Protein AF-A0A1D2JDB6-F1 (afdb_monomer_lite)

Organism: Paracoccidioides brasiliensis (NCBI:txid121759)

pLDDT: mean 81.5, std 22.78, range [22.08, 98.88]

InterPro domains:
  IPR008757 Peptidase M6-like, domain [TIGR03296] (96-417)
  IPR010233 Ubiquinone biosynthesis O-methyltransferase [MF_00472] (704-1056)
  IPR029063 S-adenosyl-L-methionine-dependent methyltransferase superfamily [G3DSA:3.40.50.150] (704-1013)
  IPR029063 S-adenosyl-L-methionine-dependent methyltransferase superfamily [SSF53335] (699-1004)

Secondary structure (DSSP, 8-state):
-----------------------------PPP--------SS---SS---TT--SS------GGG--GGG--PPTT--TT-TT---SSEEEEEEEEEEE-SS---GGGSPTT-STT-PSPTTSPTT--GGGHHHHHHHHHHS--GGGTT--HHHHHHHHTTTSEEEEEEEEEEEEPSS-HHHHH--SSSSTT-SPTTS-----HHHHHHHHHHHHH-HHHHTT-S-EEEEESS-BHHHHTTTTTTTT-SSGGG--GGGS----SS----SEE--SS-S-EEHHHHTSBPPEEETTEEEEETT--HHHHHHHHHHHTT-------TT-SS----SSGGG-TTTGGGG-STT-GGGTT-SS--STTSSPPPPPHHHHHHTT-S-GGGEEEEEHHHHHHH--EEEEEE-TTSPPPTT-B-EEEEE-SS--PPP--TTT-TT---S---EEEEEEE-S-GGGGGSS--EEEEEEE-SS-SSS-EEE--S--S----EEEE-TTSPEEEPPTTSGGGGTT--B-SSSSSSS-SEEEETTTTEEEEEEEEEE-TT--EEEEEEEEESS----PBP--EEEEEEEE-SSTT--GGG-EEEEEEEE---B--GGGSSS-SSS--TTTSSEEEEEEEEEEESTTEEEE-S-SEEEEETT-EEEEEEEEEE-TT--SEEEEEEEEEESS-TT-EEEEEEEEE------S--HHHHHHHHHTGGGTT-TTSTTHHHHHHHHHHHHHHHHHHHHH--TT--------------------------PEEEEEET-TTSHHHHHHHTTSPPPPPP---------SSSTTSSTTS-GGG-EEEEEEEES-HHHHHHHHHHHHHSHHHHHHHHTTSEEEEE--HHHHHHHTSPPPP-----------------------PPPPPP---------EEEEEEES-GGGS-TTTS-HHHHHHHHHHTEEEEEEEEEEEE--SHHHIIIIIIITTSSTTT-SS-TTS--GGG---HHHHHHHHHHHHHHHHT--SSSSTTT-EEEEEEEEEETTTEEEEETT-TTSSEEEEEEEPPPPP-

Sequence (1060 aa):
MDASALRQGALGPLLVSVLSLSRLSQPARALPIEDETNGIGDRPSNSNIDPFAILDPQNWVNPDNMTWADWKVPPGTNWSDPNKKGSVRNFNIALVTVDYPDMPFVITQAPGSTVFGNPQPNAPAGIKREEVPSFYRDFLNKPIDLNHGHTLHEYWMTDSMGHFGVDLTPFGPYKMTSKSYQYGLGSDMNQGACPPGEECDINLRTDALGAWRVDIGDQAADSFELIFILSAGQDESSSWQEFGEMRFQTPADIPSEFGPPRTGNESLSNSAKTRYVEWTSWASAACIWPNAGGGSSTQSESSGMGTYAHELSHLLNIPDNYNNPYGVPARRAFTGPWSMLSRGSFNGPGGPHTRWQIPPTQGGSLGSLHTIRDKNQLKLLDAKTLVQLSREGLANSGIVVARLTARSVAPTNGELIGIRIAMDADRSPACDTKTDPFCDGGGYTGYDIEVIDRMGPDSFTPDSGVMISKVKTESRGTFQWTIDANPQDLKLVDFYRPDGTPSMITVGDYRQLADALFHAGTRSGSEFEYVDEANSLHFYIIDIHRENKGVLSYTTAVRSLDTKDKHKRGVEVKRGQMKSSFPNTPTRMGVICSFRVHNTGSYSAAGGGNHHPQDVSAYLKSDVYRLSASVKGKGWRVELPNALTTAENGKWMTVDVAVAADRGAALTAVIELKATSESNPSVTASERCSVSKVWYHSSVSTDELTHFSSLASGWWDPLGPSRILHLMNPLRHDFIASCIAESNPLSSHNYETSDVLTNSSGAN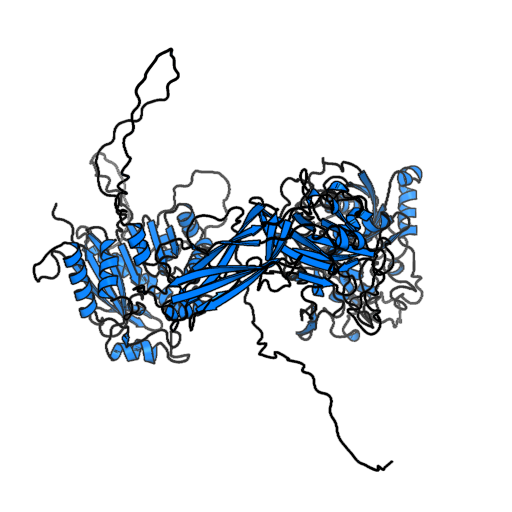GTASTNTNRGLRYLDIGCGGGIFAESIARTIPPLPRTITSDLNTATSANSNLNQNLSPATHASSILAIDPSPVMIKIATSHARADPLVHSHLQSGRFKYENTTLEALLASHSPSPASTSASAASSSSTSTSTSSPSLQQPSQPPSTSTSSPHQQFDIITLFEVLEHVNPHTSSPCSFIKQCLQLLQPGGWLIGSTIARTLPSYIVNQVIAEAPWPIGVVPRGTHDWDKFVNEDELKRWAGKGLREIDGSSDGGDGTGMRWKCVGAMYFPGLGWKLIPGTERLGNYFWAVQRGKAPE

Structure (mmCIF, N/CA/C/O backbone):
data_AF-A0A1D2JDB6-F1
#
_entry.id   AF-A0A1D2JDB6-F1
#
loop_
_atom_site.group_PDB
_atom_site.id
_atom_site.type_symbol
_atom_site.label_atom_id
_atom_site.label_alt_id
_atom_site.label_comp_id
_atom_site.label_asym_id
_atom_site.label_entity_id
_atom_site.label_seq_id
_atom_site.pdbx_PDB_ins_code
_atom_site.Cartn_x
_atom_site.Cartn_y
_atom_site.Cartn_z
_atom_site.occupancy
_atom_site.B_iso_or_equiv
_atom_site.auth_seq_id
_atom_site.auth_comp_id
_atom_site.auth_asym_id
_atom_site.auth_atom_id
_atom_site.pdbx_PDB_model_num
ATOM 1 N N . MET A 1 1 ? 49.403 22.374 23.722 1.00 31.73 1 MET A N 1
ATOM 2 C CA . MET A 1 1 ? 50.141 23.163 24.728 1.00 31.73 1 MET A CA 1
ATOM 3 C C . MET A 1 1 ? 49.155 23.578 25.797 1.00 31.73 1 MET A C 1
ATOM 5 O O . MET A 1 1 ? 48.002 23.828 25.477 1.00 31.73 1 MET A O 1
ATOM 9 N N . ASP A 1 2 ? 49.625 23.489 27.030 1.00 23.38 2 ASP A N 1
ATOM 10 C CA . ASP A 1 2 ? 48.908 23.302 28.288 1.00 23.38 2 ASP A CA 1
ATOM 11 C C . ASP A 1 2 ? 48.051 24.463 28.821 1.00 23.38 2 ASP A C 1
ATOM 13 O O . ASP A 1 2 ? 48.245 25.618 28.453 1.00 23.38 2 ASP A O 1
ATOM 17 N N . ALA A 1 3 ? 47.250 24.075 29.828 1.00 22.95 3 ALA A N 1
ATOM 18 C CA . ALA A 1 3 ? 46.805 24.822 31.017 1.00 22.95 3 ALA A CA 1
ATOM 19 C C . ALA A 1 3 ? 45.642 25.830 30.857 1.00 22.95 3 ALA A C 1
ATOM 21 O O . ALA A 1 3 ? 45.768 26.849 30.194 1.00 22.95 3 ALA A O 1
ATOM 22 N N . SER A 1 4 ? 44.423 25.586 31.368 1.00 25.48 4 SER A N 1
ATOM 23 C CA . SER A 1 4 ? 43.952 25.324 32.752 1.00 25.48 4 SER A CA 1
ATOM 24 C C . SER A 1 4 ? 43.878 26.565 33.653 1.00 25.48 4 SER A C 1
ATOM 26 O O . SER A 1 4 ? 44.921 27.144 33.939 1.00 25.48 4 SER A O 1
ATOM 28 N N . ALA A 1 5 ? 42.677 26.873 34.175 1.00 28.45 5 ALA A N 1
ATOM 29 C CA . ALA A 1 5 ? 42.383 27.328 35.555 1.00 28.45 5 ALA A CA 1
ATOM 30 C C . ALA A 1 5 ? 40.934 27.884 35.643 1.00 28.45 5 ALA A C 1
ATOM 32 O O . ALA A 1 5 ? 40.617 28.834 34.943 1.00 28.45 5 ALA A O 1
ATOM 33 N N . LEU A 1 6 ? 39.996 27.210 36.341 1.00 25.94 6 LEU A N 1
ATOM 34 C CA . LEU A 1 6 ? 39.562 27.451 37.750 1.00 25.94 6 LEU A CA 1
ATOM 35 C C . LEU A 1 6 ? 38.500 28.582 37.862 1.00 25.94 6 LEU A C 1
ATOM 37 O O . LEU A 1 6 ? 38.700 29.632 37.282 1.00 25.94 6 LEU A O 1
ATOM 41 N N . ARG A 1 7 ? 37.394 28.535 38.630 1.00 26.28 7 ARG A N 1
ATOM 42 C CA . ARG A 1 7 ? 36.725 27.564 39.530 1.00 26.28 7 ARG A CA 1
ATOM 43 C C . ARG A 1 7 ? 35.431 28.235 40.087 1.00 26.28 7 ARG A C 1
ATOM 45 O O . ARG A 1 7 ? 35.396 29.456 40.132 1.00 26.28 7 ARG A O 1
ATOM 52 N N . GLN A 1 8 ? 34.513 27.426 40.655 1.00 25.17 8 GLN A N 1
ATOM 53 C CA . GLN A 1 8 ? 33.418 27.745 41.629 1.00 25.17 8 GLN A CA 1
ATOM 54 C C . GLN A 1 8 ? 32.159 28.441 41.048 1.00 25.17 8 GLN A C 1
ATOM 56 O O . GLN A 1 8 ? 32.283 29.454 40.386 1.00 25.17 8 GLN A O 1
ATOM 61 N N . GLY A 1 9 ? 30.915 27.934 41.152 1.00 22.69 9 GLY A N 1
ATOM 62 C CA . GLY A 1 9 ? 30.148 27.375 42.293 1.00 22.69 9 GLY A CA 1
ATOM 63 C C . GLY A 1 9 ? 29.258 28.502 42.875 1.00 22.69 9 GLY A C 1
ATOM 64 O O . GLY A 1 9 ? 29.813 29.541 43.188 1.00 22.69 9 GLY A O 1
ATOM 65 N N . ALA A 1 10 ? 27.928 28.450 43.060 1.00 24.22 10 ALA A N 1
ATOM 66 C CA . ALA A 1 10 ? 26.972 27.355 43.239 1.00 24.22 10 ALA A CA 1
ATOM 67 C C . ALA A 1 10 ? 25.487 27.868 43.230 1.00 24.22 10 ALA A C 1
ATOM 69 O O . ALA A 1 10 ? 25.279 29.058 43.443 1.00 24.22 10 ALA A O 1
ATOM 70 N N . LEU A 1 11 ? 24.514 26.930 43.103 1.00 24.48 11 LEU A N 1
ATOM 71 C CA . LEU A 1 11 ? 23.102 26.899 43.614 1.00 24.48 11 LEU A CA 1
ATOM 72 C C . LEU A 1 11 ? 22.092 27.936 43.038 1.00 24.48 11 LEU A C 1
ATOM 74 O O . LEU A 1 11 ? 22.288 29.124 43.224 1.00 24.48 11 LEU A O 1
ATOM 78 N N . GLY A 1 12 ? 20.995 27.627 42.314 1.00 22.94 12 GLY A N 1
ATOM 79 C CA . GLY A 1 12 ? 19.898 26.635 42.476 1.00 22.94 12 GLY A CA 1
ATOM 80 C C . GLY A 1 12 ? 18.643 27.318 43.100 1.00 22.94 12 GLY A C 1
ATOM 81 O O . GLY A 1 12 ? 18.870 28.219 43.903 1.00 22.94 12 GLY A O 1
ATOM 82 N N . PRO A 1 13 ? 17.353 26.945 42.854 1.00 34.44 13 PRO A N 1
ATOM 83 C CA . PRO A 1 13 ? 16.775 25.901 41.985 1.00 34.44 13 PRO A CA 1
ATOM 84 C C . PRO A 1 13 ? 15.565 26.354 41.105 1.00 34.44 13 PRO A C 1
ATOM 86 O O . PRO A 1 13 ? 14.923 27.369 41.365 1.00 34.44 13 PRO A O 1
ATOM 89 N N . LEU A 1 14 ? 15.174 25.536 40.116 1.00 24.62 14 LEU A N 1
ATOM 90 C CA . LEU A 1 14 ? 13.846 25.582 39.479 1.00 24.62 14 LEU A CA 1
ATOM 91 C C . LEU A 1 14 ? 13.331 24.142 39.302 1.00 24.62 14 LEU A C 1
ATOM 93 O O . LEU A 1 14 ? 13.906 23.345 38.566 1.00 24.62 14 LEU A O 1
ATOM 97 N N . LEU A 1 15 ? 12.287 23.809 40.063 1.00 22.08 15 LEU A N 1
ATOM 98 C CA . LEU A 1 15 ? 11.464 22.601 39.953 1.00 22.08 15 LEU A CA 1
ATOM 99 C C . LEU A 1 15 ? 10.284 22.915 39.020 1.00 22.08 15 LEU A C 1
ATOM 101 O O . LEU A 1 15 ? 9.651 23.939 39.241 1.00 22.08 15 LEU A O 1
ATOM 105 N N . VAL A 1 16 ? 9.970 22.039 38.055 1.00 24.00 16 VAL A N 1
ATOM 106 C CA . VAL A 1 16 ? 8.699 21.278 37.944 1.00 24.00 16 VAL A CA 1
ATOM 107 C C . VAL A 1 16 ? 8.843 20.217 36.829 1.00 24.00 16 VAL A C 1
ATOM 109 O O . VAL A 1 16 ? 8.856 20.516 35.643 1.00 24.00 16 VAL A O 1
ATOM 112 N N . SER A 1 17 ? 8.993 18.973 37.292 1.00 22.50 17 SER A N 1
ATOM 113 C CA . SER A 1 17 ? 8.482 17.674 36.820 1.00 22.50 17 SER A CA 1
ATOM 114 C C . SER A 1 17 ? 8.261 17.373 35.326 1.00 22.50 17 SER A C 1
ATOM 116 O O . SER A 1 17 ? 7.196 17.631 34.773 1.00 22.50 17 SER A O 1
ATOM 118 N N . VAL A 1 18 ? 9.198 16.597 34.768 1.00 23.30 18 VAL A N 1
ATOM 119 C CA . VAL A 1 18 ? 8.978 15.599 33.706 1.00 23.30 18 VAL A CA 1
ATOM 120 C C . VAL A 1 18 ? 8.723 14.246 34.385 1.00 23.30 18 VAL A C 1
ATOM 122 O O . VAL A 1 18 ? 9.542 13.800 35.187 1.00 23.30 18 VAL A O 1
ATOM 125 N N . LEU A 1 19 ? 7.602 13.586 34.083 1.00 22.31 19 LEU A N 1
ATOM 126 C CA . LEU A 1 19 ? 7.371 12.178 34.427 1.00 22.31 19 LEU A CA 1
ATOM 127 C C . LEU A 1 19 ? 7.517 11.340 33.155 1.00 22.31 19 LEU A C 1
ATOM 129 O O . LEU A 1 19 ? 6.566 11.141 32.406 1.00 22.31 19 LEU A O 1
ATOM 133 N N . SER A 1 20 ? 8.740 10.865 32.929 1.00 24.39 20 SER A N 1
ATOM 134 C CA . SER A 1 20 ? 9.069 9.842 31.942 1.00 24.39 20 SER A CA 1
ATOM 135 C C . SER A 1 20 ? 8.594 8.473 32.437 1.00 24.39 20 SER A C 1
ATOM 137 O O . SER A 1 20 ? 8.999 8.021 33.509 1.00 24.39 20 SER A O 1
ATOM 139 N N . LEU A 1 21 ? 7.777 7.785 31.640 1.00 23.83 21 LEU A N 1
ATOM 140 C CA . LEU A 1 21 ? 7.497 6.357 31.786 1.00 23.83 21 LEU A CA 1
ATOM 141 C C . LEU A 1 21 ? 8.392 5.585 30.815 1.00 23.83 21 LEU A C 1
ATOM 143 O O . LEU A 1 21 ? 8.031 5.302 29.681 1.00 23.83 21 LEU A O 1
ATOM 147 N N . SER A 1 22 ? 9.586 5.243 31.286 1.00 23.20 22 SER A N 1
ATOM 148 C CA . SER A 1 22 ? 10.433 4.208 30.704 1.00 23.20 22 SER A CA 1
ATOM 149 C C . SER A 1 22 ? 10.147 2.879 31.404 1.00 23.20 22 SER A C 1
ATOM 151 O O . SER A 1 22 ? 10.564 2.667 32.542 1.00 23.20 22 SER A O 1
ATOM 153 N N . ARG A 1 23 ? 9.459 1.952 30.722 1.00 23.80 23 ARG A N 1
ATOM 154 C CA . ARG A 1 23 ? 9.548 0.510 31.010 1.00 23.80 23 ARG A CA 1
ATOM 155 C C . ARG A 1 23 ? 9.447 -0.325 29.729 1.00 23.80 23 ARG A C 1
ATOM 157 O O . ARG A 1 23 ? 8.368 -0.520 29.196 1.00 23.80 23 ARG A O 1
ATOM 164 N N . LEU A 1 24 ? 10.615 -0.855 29.357 1.00 24.92 24 LEU A N 1
ATOM 165 C CA . LEU A 1 24 ? 10.879 -2.146 28.707 1.00 24.92 24 LEU A CA 1
ATOM 166 C C . LEU A 1 24 ? 10.241 -2.395 27.333 1.00 24.92 24 LEU A C 1
ATOM 168 O O . LEU A 1 24 ? 9.249 -3.101 27.196 1.00 24.92 24 LEU A O 1
ATOM 172 N N . SER A 1 25 ? 10.951 -1.926 26.310 1.00 25.12 25 SER A N 1
ATOM 173 C CA . SER A 1 25 ? 11.031 -2.571 25.005 1.00 25.12 25 SER A CA 1
ATOM 174 C C . SER A 1 25 ? 11.838 -3.876 25.110 1.00 25.12 25 SER A C 1
ATOM 176 O O . SER A 1 25 ? 13.001 -3.887 25.515 1.00 25.12 25 SER A O 1
ATOM 178 N N . GLN A 1 26 ? 11.223 -4.991 24.727 1.00 22.86 26 GLN A N 1
ATOM 179 C CA . GLN A 1 26 ? 11.921 -6.173 24.219 1.00 22.86 26 GLN A CA 1
ATOM 180 C C . GLN A 1 26 ? 11.380 -6.455 22.812 1.00 22.86 26 GLN A C 1
ATOM 182 O O . GLN A 1 26 ? 10.194 -6.226 22.574 1.00 22.86 26 GLN A O 1
ATOM 187 N N . PRO A 1 27 ? 12.220 -6.913 21.868 1.00 23.17 27 PRO A N 1
ATOM 188 C CA . PRO A 1 27 ? 11.801 -7.124 20.493 1.00 23.17 27 PRO A CA 1
ATOM 189 C C . PRO A 1 27 ? 10.917 -8.371 20.439 1.00 23.17 27 PRO A C 1
ATOM 191 O O . PRO A 1 27 ? 11.395 -9.492 20.614 1.00 23.17 27 PRO A O 1
ATOM 194 N N . ALA A 1 28 ? 9.620 -8.188 20.207 1.00 22.98 28 ALA A N 1
ATOM 195 C CA . ALA A 1 28 ? 8.758 -9.286 19.809 1.00 22.98 28 ALA A CA 1
ATOM 196 C C . ALA A 1 28 ? 9.126 -9.660 18.366 1.00 22.98 28 ALA A C 1
ATOM 198 O O . ALA A 1 28 ? 8.784 -8.956 17.422 1.00 22.98 28 ALA A O 1
ATOM 199 N N . ARG A 1 29 ? 9.866 -10.759 18.189 1.00 22.41 29 ARG A N 1
ATOM 200 C CA . ARG A 1 29 ? 9.917 -11.457 16.900 1.00 22.41 29 ARG A CA 1
ATOM 201 C C . ARG A 1 29 ? 8.529 -12.047 16.656 1.00 22.41 29 ARG A C 1
ATOM 203 O O . ARG A 1 29 ? 8.175 -13.047 17.275 1.00 22.41 29 ARG A O 1
ATOM 210 N N . ALA A 1 30 ? 7.751 -11.402 15.794 1.00 24.14 30 ALA A N 1
ATOM 211 C CA . ALA A 1 30 ? 6.540 -11.972 15.231 1.00 24.14 30 ALA A CA 1
ATOM 212 C C . ALA A 1 30 ? 6.935 -13.090 14.252 1.00 24.14 30 ALA A C 1
ATOM 214 O O . ALA A 1 30 ? 7.737 -12.874 13.346 1.00 24.14 30 ALA A O 1
ATOM 215 N N . LEU A 1 31 ? 6.413 -14.296 14.470 1.00 22.97 31 LEU A N 1
ATOM 216 C CA . LEU A 1 31 ? 6.308 -15.307 13.420 1.00 22.97 31 LEU A CA 1
ATOM 217 C C . LEU A 1 31 ? 4.952 -15.094 12.728 1.00 22.97 31 LEU A C 1
ATOM 219 O O . LEU A 1 31 ? 3.971 -14.839 13.431 1.00 22.97 31 LEU A O 1
ATOM 223 N N . PRO A 1 32 ? 4.881 -15.175 11.391 1.00 23.53 32 PRO A N 1
ATOM 224 C CA . PRO A 1 32 ? 3.657 -14.910 10.650 1.00 23.53 32 PRO A CA 1
ATOM 225 C C . PRO A 1 32 ? 2.621 -16.006 10.930 1.00 23.53 32 PRO A C 1
ATOM 227 O O . PRO A 1 32 ? 2.896 -17.196 10.782 1.00 23.53 32 PRO A O 1
ATOM 230 N N . ILE A 1 33 ? 1.425 -15.595 11.351 1.00 24.50 33 ILE A N 1
ATOM 231 C CA . ILE A 1 33 ? 0.227 -16.435 11.343 1.00 24.50 33 ILE A CA 1
ATOM 232 C C . ILE A 1 33 ? -0.529 -16.042 10.078 1.00 24.50 33 ILE A C 1
ATOM 234 O O . ILE A 1 33 ? -1.201 -15.018 10.051 1.00 24.50 33 ILE A O 1
ATOM 238 N N . GLU A 1 34 ? -0.403 -16.844 9.026 1.00 23.50 34 GLU A N 1
ATOM 239 C CA . GLU A 1 34 ? -1.317 -16.770 7.888 1.00 23.50 34 GLU A CA 1
ATOM 240 C C . GLU A 1 34 ? -2.714 -17.182 8.375 1.00 23.50 34 GLU A C 1
ATOM 242 O O . GLU A 1 34 ? -2.932 -18.324 8.800 1.00 23.50 34 GLU A O 1
ATOM 247 N N . ASP A 1 35 ? -3.654 -16.240 8.373 1.00 25.44 35 ASP A N 1
ATOM 248 C CA . ASP A 1 35 ? -5.077 -16.502 8.576 1.00 25.44 35 ASP A CA 1
ATOM 249 C C . ASP A 1 35 ? -5.831 -16.021 7.333 1.00 25.44 35 ASP A C 1
ATOM 251 O O . ASP A 1 35 ? -6.045 -14.829 7.110 1.00 25.44 35 ASP A O 1
ATOM 255 N N . GLU A 1 36 ? -6.194 -16.977 6.477 1.00 25.53 36 GLU A N 1
ATOM 256 C CA . GLU A 1 36 ? -7.118 -16.748 5.374 1.00 25.53 36 GLU A CA 1
ATOM 257 C C . GLU A 1 36 ? -8.517 -16.436 5.926 1.00 25.53 36 GLU A C 1
ATOM 259 O O . GLU A 1 36 ? -9.203 -17.285 6.493 1.00 25.53 36 GLU A O 1
ATOM 264 N N . THR A 1 37 ? -8.914 -15.179 5.740 1.00 26.89 37 THR A N 1
ATOM 265 C CA . THR A 1 37 ? -10.250 -14.696 5.357 1.00 26.89 37 THR A CA 1
ATOM 266 C C . THR A 1 37 ? -11.471 -15.528 5.786 1.00 26.89 37 THR A C 1
ATOM 268 O O . THR A 1 37 ? -11.846 -16.497 5.130 1.00 26.89 37 THR A O 1
ATOM 271 N N . ASN A 1 38 ? -12.225 -15.014 6.762 1.00 25.42 38 ASN A N 1
ATOM 272 C CA . ASN A 1 38 ? -13.687 -15.102 6.758 1.00 25.42 38 ASN A CA 1
ATOM 273 C C . ASN A 1 38 ? -14.275 -13.745 7.162 1.00 25.42 38 ASN A C 1
ATOM 275 O O . ASN A 1 38 ? -14.025 -13.242 8.255 1.00 25.42 38 ASN A O 1
ATOM 279 N N . GLY A 1 39 ? -15.012 -13.141 6.227 1.00 26.81 39 GLY A N 1
ATOM 280 C CA . GLY A 1 39 ? -15.602 -11.814 6.359 1.00 26.81 39 GLY A CA 1
ATOM 281 C C . GLY A 1 39 ? -16.720 -11.754 7.394 1.00 26.81 39 GLY A C 1
ATOM 282 O O . GLY A 1 39 ? -17.470 -12.714 7.573 1.00 26.81 39 GLY A O 1
ATOM 283 N N . ILE A 1 40 ? -16.835 -10.602 8.056 1.00 32.31 40 ILE A N 1
ATOM 284 C CA . ILE A 1 40 ? -17.948 -10.279 8.946 1.00 32.31 40 ILE A CA 1
ATOM 285 C C . ILE A 1 40 ? -18.299 -8.791 8.782 1.00 32.31 40 ILE A C 1
ATOM 287 O O . ILE A 1 40 ? -17.762 -7.925 9.469 1.00 32.31 40 ILE A O 1
ATOM 291 N N . GLY A 1 41 ? -19.252 -8.520 7.892 1.00 28.64 41 GLY A N 1
ATOM 292 C CA . GLY A 1 41 ? -20.262 -7.482 8.080 1.00 28.64 41 GLY A CA 1
ATOM 293 C C . GLY A 1 41 ? -21.531 -8.184 8.572 1.00 28.64 41 GLY A C 1
ATOM 294 O O . GLY A 1 41 ? -21.937 -9.172 7.971 1.00 28.64 41 GLY A O 1
ATOM 295 N N . ASP A 1 42 ? -22.105 -7.694 9.671 1.00 28.83 42 ASP A N 1
ATOM 296 C CA . ASP A 1 42 ? -23.010 -8.373 10.621 1.00 28.83 42 ASP A CA 1
ATOM 297 C C . ASP A 1 42 ? -22.327 -9.381 11.554 1.00 28.83 42 ASP A C 1
ATOM 299 O O . ASP A 1 42 ? -21.950 -10.482 11.166 1.00 28.83 42 ASP A O 1
ATOM 303 N N . ARG A 1 43 ? -22.230 -9.011 12.843 1.00 32.09 43 ARG A N 1
ATOM 304 C CA . ARG A 1 43 ? -21.767 -9.893 13.929 1.00 32.09 43 ARG A CA 1
ATOM 305 C C . ARG A 1 43 ? -22.443 -11.270 13.803 1.00 32.09 43 ARG A C 1
ATOM 307 O O . ARG A 1 43 ? -23.663 -11.331 13.985 1.00 32.09 43 ARG A O 1
ATOM 314 N N . PRO A 1 44 ? -21.707 -12.377 13.594 1.00 25.70 44 PRO A N 1
ATOM 315 C CA . PRO A 1 44 ? -22.304 -13.690 13.540 1.00 25.70 44 PRO A CA 1
ATOM 316 C C . PRO A 1 44 ? -22.706 -14.033 14.966 1.00 25.70 44 PRO A C 1
ATOM 318 O O . PRO A 1 44 ? -21.877 -14.127 15.876 1.00 25.70 44 PRO A O 1
ATOM 321 N N . SER A 1 45 ? -23.996 -14.243 15.180 1.00 32.06 45 SER A N 1
ATOM 322 C CA . SER A 1 45 ? -24.449 -15.025 16.316 1.00 32.06 45 SER A CA 1
ATOM 323 C C . SER A 1 45 ? -24.047 -16.484 16.068 1.00 32.06 45 SER A C 1
ATOM 325 O O . SER A 1 45 ? -24.828 -17.218 15.470 1.00 32.06 45 SER A O 1
ATOM 327 N N . ASN A 1 46 ? -22.815 -16.878 16.428 1.00 29.53 46 ASN A N 1
ATOM 328 C CA . ASN A 1 46 ? -22.494 -18.150 17.103 1.00 29.53 46 ASN A CA 1
ATOM 329 C C . ASN A 1 46 ? -20.989 -18.514 17.103 1.00 29.53 46 ASN A C 1
ATOM 331 O O . ASN A 1 46 ? -20.390 -18.816 16.078 1.00 29.53 46 ASN A O 1
ATOM 335 N N . SER A 1 47 ? -20.468 -18.686 18.326 1.00 35.16 47 SER A N 1
ATOM 336 C CA . SER A 1 47 ? -19.649 -19.827 18.795 1.00 35.16 47 SER A CA 1
ATOM 337 C C . SER A 1 47 ? -18.110 -19.823 18.857 1.00 35.16 47 SER A C 1
ATOM 339 O O . SER A 1 47 ? -17.615 -20.734 19.504 1.00 35.16 47 SER A O 1
ATOM 341 N N . ASN A 1 48 ? -17.346 -18.818 18.403 1.00 46.84 48 ASN A N 1
ATOM 342 C CA . ASN A 1 48 ? -15.924 -18.668 18.813 1.00 46.84 48 ASN A CA 1
ATOM 343 C C . ASN A 1 48 ? -15.393 -17.244 18.551 1.00 46.84 48 ASN A C 1
ATOM 345 O O . ASN A 1 48 ? -14.735 -16.992 17.551 1.00 46.84 48 ASN A O 1
ATOM 349 N N . ILE A 1 49 ? -15.705 -16.290 19.433 1.00 62.56 49 ILE A N 1
ATOM 350 C CA . ILE A 1 49 ? -15.114 -14.942 19.385 1.00 62.56 49 ILE A CA 1
ATOM 351 C C . ILE A 1 49 ? -14.003 -14.916 20.431 1.00 62.56 49 ILE A C 1
ATOM 353 O O . ILE A 1 49 ? -14.322 -14.999 21.617 1.00 62.56 49 ILE A O 1
ATOM 357 N N . ASP A 1 50 ? -12.737 -14.814 20.012 1.00 79.00 50 ASP A N 1
ATOM 358 C CA . ASP A 1 50 ? -11.652 -14.421 20.919 1.00 79.00 50 ASP A CA 1
ATOM 359 C C . ASP A 1 50 ? -11.905 -12.967 21.347 1.00 79.00 50 ASP A C 1
ATOM 361 O O . ASP A 1 50 ? -11.816 -12.062 20.513 1.00 79.00 50 ASP A O 1
ATOM 365 N N . PRO A 1 51 ? -12.233 -12.698 22.625 1.00 85.00 51 PRO A N 1
ATOM 366 C CA . PRO A 1 51 ? -12.512 -11.342 23.083 1.00 85.00 51 PRO A CA 1
ATOM 367 C C . PRO A 1 51 ? -11.319 -10.401 22.915 1.00 85.00 51 PRO A C 1
ATOM 369 O O . PRO A 1 51 ? -11.514 -9.192 22.884 1.00 85.00 51 PRO A O 1
ATOM 372 N N . PHE A 1 52 ? -10.097 -10.935 22.841 1.00 88.25 52 PHE A N 1
ATOM 373 C CA . PHE A 1 52 ? -8.861 -10.165 22.778 1.00 88.25 52 PHE A CA 1
ATOM 374 C C . PHE A 1 52 ? -8.307 -9.985 21.367 1.00 88.25 52 PHE A C 1
ATOM 376 O O . PHE A 1 52 ? -7.252 -9.351 21.253 1.00 88.25 52 PHE A O 1
ATOM 383 N N . ALA A 1 53 ? -9.008 -10.470 20.337 1.00 88.75 53 ALA A N 1
ATOM 384 C CA . ALA A 1 53 ? -8.640 -10.248 18.946 1.00 88.75 53 ALA A CA 1
ATOM 385 C C . ALA A 1 53 ? -8.399 -8.753 18.668 1.00 88.75 53 ALA A C 1
ATOM 387 O O . ALA A 1 53 ? -9.093 -7.875 19.193 1.00 88.75 53 ALA A O 1
ATOM 388 N N . ILE A 1 54 ? -7.370 -8.467 17.872 1.00 92.50 54 ILE A N 1
ATOM 389 C CA . ILE A 1 54 ? -7.085 -7.114 17.388 1.00 92.50 54 ILE A CA 1
ATOM 390 C C . ILE A 1 54 ? -8.149 -6.781 16.339 1.00 92.50 54 ILE A C 1
ATOM 392 O O . ILE A 1 54 ? -8.438 -7.617 15.486 1.00 92.50 54 ILE A O 1
ATOM 396 N N . LEU A 1 55 ? -8.759 -5.595 16.437 1.00 93.31 55 LEU A N 1
ATOM 397 C CA . LEU A 1 55 ? -9.845 -5.189 15.538 1.00 93.31 55 LEU A CA 1
ATOM 398 C C . LEU A 1 55 ? -9.367 -5.098 14.085 1.00 93.31 55 LEU A C 1
ATOM 400 O O . LEU A 1 55 ? -10.040 -5.594 13.188 1.00 93.31 55 LEU A O 1
ATOM 404 N N . ASP A 1 56 ? -8.217 -4.462 13.889 1.00 96.00 56 ASP A N 1
ATOM 405 C CA . ASP A 1 56 ? -7.632 -4.185 12.582 1.00 96.00 56 ASP A CA 1
ATOM 406 C C . ASP A 1 56 ? -6.103 -4.336 12.660 1.00 96.00 56 ASP A C 1
ATOM 408 O O . ASP A 1 56 ? -5.390 -3.346 12.814 1.00 96.00 56 ASP A O 1
ATOM 412 N N . PRO A 1 57 ? -5.574 -5.571 12.714 1.00 95.50 57 PRO A N 1
ATOM 413 C CA . PRO A 1 57 ? -4.135 -5.783 12.783 1.00 95.50 57 PRO A CA 1
ATOM 414 C C . PRO A 1 57 ? -3.465 -5.326 11.482 1.00 95.50 57 PRO A C 1
ATOM 416 O O . PRO A 1 57 ? -3.818 -5.801 10.403 1.00 95.50 57 PRO A O 1
ATOM 419 N N . GLN A 1 58 ? -2.455 -4.470 11.605 1.00 94.75 58 GLN A N 1
ATOM 420 C CA . GLN A 1 58 ? -1.578 -4.089 10.510 1.00 94.75 58 GLN A CA 1
ATOM 421 C C . GLN A 1 58 ? -0.789 -5.311 10.046 1.00 94.75 58 GLN A C 1
ATOM 423 O O . GLN A 1 58 ? -0.059 -5.934 10.820 1.00 94.75 58 GLN A O 1
ATOM 428 N N . ASN A 1 59 ? -0.929 -5.632 8.763 1.00 92.44 59 ASN A N 1
ATOM 429 C CA . ASN A 1 59 ? -0.321 -6.798 8.132 1.00 92.44 59 ASN A CA 1
ATOM 430 C C . ASN A 1 59 ? 0.309 -6.394 6.799 1.00 92.44 59 ASN A C 1
ATOM 432 O O . ASN A 1 59 ? -0.109 -6.845 5.728 1.00 92.44 59 ASN A O 1
ATOM 436 N N . TRP A 1 60 ? 1.318 -5.530 6.876 1.00 94.19 60 TRP A N 1
ATOM 437 C CA . TRP A 1 60 ? 2.060 -5.125 5.694 1.00 94.19 60 TRP A CA 1
ATOM 438 C C . TRP A 1 60 ? 2.980 -6.254 5.200 1.00 94.19 60 TRP A C 1
ATOM 440 O O . TRP A 1 60 ? 3.437 -7.111 5.961 1.00 94.19 60 TRP A O 1
ATOM 450 N N . VAL A 1 61 ? 3.267 -6.252 3.902 1.00 93.69 61 VAL A N 1
ATOM 451 C CA . VAL A 1 61 ? 4.123 -7.222 3.217 1.00 93.69 61 VAL A CA 1
ATOM 452 C C . VAL A 1 61 ? 5.171 -6.465 2.410 1.00 93.69 61 VAL A C 1
ATOM 454 O O . VAL A 1 61 ? 4.854 -5.494 1.726 1.00 93.69 61 VAL A O 1
ATOM 457 N N . ASN A 1 62 ? 6.429 -6.910 2.467 1.00 92.94 62 ASN A N 1
ATOM 458 C CA . ASN A 1 62 ? 7.469 -6.371 1.592 1.00 92.94 62 ASN A CA 1
ATOM 459 C C . ASN A 1 62 ? 7.126 -6.716 0.127 1.00 92.94 62 ASN A C 1
ATOM 461 O O . ASN A 1 62 ? 7.002 -7.910 -0.163 1.00 92.94 62 ASN A O 1
ATOM 465 N N . PRO A 1 63 ? 7.002 -5.735 -0.791 1.00 89.75 63 PRO A N 1
ATOM 466 C CA . PRO A 1 63 ? 6.723 -5.997 -2.206 1.00 89.75 63 PRO A CA 1
ATOM 467 C C . PRO A 1 63 ? 7.659 -7.025 -2.858 1.00 89.75 63 PRO A C 1
ATOM 469 O O . PRO A 1 63 ? 7.230 -7.773 -3.734 1.00 89.75 63 PRO A O 1
ATOM 472 N N . ASP A 1 64 ? 8.903 -7.130 -2.380 1.00 89.38 64 ASP A N 1
ATOM 473 C CA . ASP A 1 64 ? 9.900 -8.103 -2.854 1.00 89.38 64 ASP A CA 1
ATOM 474 C C . ASP A 1 64 ? 9.437 -9.565 -2.691 1.00 89.38 64 ASP A C 1
ATOM 476 O O . ASP A 1 64 ? 9.868 -10.446 -3.432 1.00 89.38 64 ASP A O 1
ATOM 480 N N . ASN A 1 65 ? 8.537 -9.823 -1.737 1.00 91.94 65 ASN A N 1
ATOM 481 C CA . ASN A 1 65 ? 8.014 -11.153 -1.421 1.00 91.94 65 ASN A CA 1
ATOM 482 C C . ASN A 1 65 ? 6.658 -11.449 -2.081 1.00 91.94 65 ASN A C 1
ATOM 484 O O . ASN A 1 65 ? 6.120 -12.539 -1.887 1.00 91.94 65 ASN A O 1
ATOM 488 N N . MET A 1 66 ? 6.078 -10.495 -2.811 1.00 93.94 66 MET A N 1
ATOM 489 C CA . MET A 1 66 ? 4.767 -10.678 -3.432 1.00 93.94 66 MET A CA 1
ATOM 490 C C . MET A 1 66 ? 4.868 -11.439 -4.751 1.00 93.94 66 MET A C 1
ATOM 492 O O . MET A 1 66 ? 5.858 -11.350 -5.477 1.00 93.94 66 MET A O 1
ATOM 496 N N . THR A 1 67 ? 3.803 -12.159 -5.087 1.00 94.94 67 THR A N 1
ATOM 497 C CA . THR A 1 67 ? 3.671 -12.946 -6.319 1.00 94.94 67 THR A CA 1
ATOM 498 C C . THR A 1 67 ? 2.343 -12.634 -7.000 1.00 94.94 67 THR A C 1
ATOM 500 O O . THR A 1 67 ? 1.445 -12.067 -6.389 1.00 94.94 67 THR A O 1
ATOM 503 N N . TRP A 1 68 ? 2.145 -13.062 -8.248 1.00 94.56 68 TRP A N 1
ATOM 504 C CA . TRP A 1 68 ? 0.843 -12.915 -8.917 1.00 94.56 68 TRP A CA 1
ATOM 505 C C . TRP A 1 68 ? -0.335 -13.579 -8.174 1.00 94.56 68 TRP A C 1
ATOM 507 O O . TRP A 1 68 ? -1.481 -13.234 -8.446 1.00 94.56 68 TRP A O 1
ATOM 517 N N . ALA A 1 69 ? -0.085 -14.472 -7.206 1.00 94.62 69 ALA A N 1
ATOM 518 C CA . ALA A 1 69 ? -1.129 -15.015 -6.333 1.00 94.62 69 ALA A CA 1
ATOM 519 C C . ALA A 1 69 ? -1.719 -13.970 -5.362 1.00 94.62 69 ALA A C 1
ATOM 521 O O . ALA A 1 69 ? -2.829 -14.158 -4.870 1.00 94.62 69 ALA A O 1
ATOM 522 N N . ASP A 1 70 ? -1.010 -12.866 -5.111 1.00 94.94 70 ASP A N 1
ATOM 523 C CA . ASP A 1 70 ? -1.486 -11.747 -4.293 1.00 94.94 70 ASP A CA 1
ATOM 524 C C . ASP A 1 70 ? -2.503 -10.855 -5.024 1.00 94.94 70 ASP A C 1
ATOM 526 O O . ASP A 1 70 ? -3.152 -10.020 -4.388 1.00 94.94 70 ASP A O 1
ATOM 530 N N . TRP A 1 71 ? -2.657 -11.003 -6.346 1.00 95.19 71 TRP A N 1
ATOM 531 C CA . TRP A 1 71 ? -3.600 -10.201 -7.120 1.00 95.19 71 TRP A CA 1
ATOM 532 C C . TRP A 1 71 ? -5.048 -10.459 -6.690 1.00 95.19 71 TRP A C 1
ATOM 534 O O . TRP A 1 71 ? -5.541 -11.589 -6.728 1.00 95.19 71 TRP A O 1
ATOM 544 N N . LYS A 1 72 ? -5.771 -9.388 -6.349 1.00 94.12 72 LYS A N 1
ATOM 545 C CA . LYS A 1 72 ? -7.201 -9.444 -6.019 1.00 94.12 72 LYS A CA 1
ATOM 546 C C . LYS A 1 72 ? -7.992 -8.557 -6.963 1.00 94.12 72 LYS A C 1
ATOM 548 O O . LYS A 1 72 ? -7.745 -7.363 -7.053 1.00 94.12 72 LYS A O 1
ATOM 553 N N . VAL A 1 73 ? -8.988 -9.117 -7.641 1.00 91.69 73 VAL A N 1
ATOM 554 C CA . VAL A 1 73 ? -9.815 -8.368 -8.600 1.00 91.69 73 VAL A CA 1
ATOM 555 C C . VAL A 1 73 ? -10.793 -7.435 -7.867 1.00 91.69 73 VAL A C 1
ATOM 557 O O . VAL A 1 73 ? -11.501 -7.904 -6.969 1.00 91.69 73 VAL A O 1
ATOM 560 N N . PRO A 1 74 ? -10.905 -6.149 -8.260 1.00 91.50 74 PRO A N 1
ATOM 561 C CA . PRO A 1 74 ? -11.956 -5.276 -7.759 1.00 91.50 74 PRO A CA 1
ATOM 562 C C . PRO A 1 74 ? -13.363 -5.768 -8.116 1.00 91.50 74 PRO A C 1
ATOM 564 O O . PRO A 1 74 ? -13.620 -6.137 -9.264 1.00 91.50 74 PRO A O 1
ATOM 567 N N . PRO A 1 75 ? -14.316 -5.782 -7.168 1.00 90.44 75 PRO A N 1
ATOM 568 C CA . PRO A 1 75 ? -15.654 -6.272 -7.450 1.00 90.44 75 PRO A CA 1
ATOM 569 C C . PRO A 1 75 ? -16.407 -5.334 -8.399 1.00 90.44 75 PRO A C 1
ATOM 571 O O . PRO A 1 75 ? -16.331 -4.113 -8.301 1.00 90.44 75 PRO A O 1
ATOM 574 N N . GLY A 1 76 ? -17.225 -5.920 -9.276 1.00 85.69 76 GLY A N 1
ATOM 575 C CA . GLY A 1 76 ? -18.164 -5.173 -10.120 1.00 85.69 76 GLY A CA 1
ATOM 576 C C . GLY A 1 76 ? -17.564 -4.569 -11.390 1.00 85.69 76 GLY A C 1
ATOM 577 O O . GLY A 1 76 ? -18.295 -3.926 -12.143 1.00 85.69 76 GLY A O 1
ATOM 578 N N . THR A 1 77 ? -16.282 -4.807 -11.670 1.00 86.81 77 THR A N 1
ATOM 579 C CA . THR A 1 77 ? -15.614 -4.317 -12.877 1.00 86.81 77 THR A CA 1
ATOM 580 C C . THR A 1 77 ? -15.023 -5.469 -13.693 1.00 86.81 77 THR A C 1
ATOM 582 O O . THR A 1 77 ? -14.782 -6.566 -13.202 1.00 86.81 77 THR A O 1
ATOM 585 N N . ASN A 1 78 ? -14.864 -5.233 -14.994 1.00 90.62 78 ASN A N 1
ATOM 586 C CA . ASN A 1 78 ? -14.120 -6.106 -15.905 1.00 90.62 78 ASN A CA 1
ATOM 587 C C . ASN A 1 78 ? -13.444 -5.174 -16.906 1.00 90.62 78 ASN A C 1
ATOM 589 O O . ASN A 1 78 ? -13.992 -4.927 -17.983 1.00 90.62 78 ASN A O 1
ATOM 593 N N . TRP A 1 79 ? -12.391 -4.506 -16.440 1.00 93.56 79 TRP A N 1
ATOM 594 C CA . TRP A 1 79 ? -11.711 -3.417 -17.141 1.00 93.56 79 TRP A CA 1
ATOM 595 C C . TRP A 1 79 ? -10.610 -3.888 -18.085 1.00 93.56 79 TRP A C 1
ATOM 597 O O . TRP A 1 79 ? -10.175 -3.110 -18.923 1.00 93.56 79 TRP A O 1
ATOM 607 N N . SER A 1 80 ? -10.225 -5.160 -18.014 1.00 91.25 80 SER A N 1
ATOM 608 C CA . SER A 1 80 ? -9.335 -5.797 -18.986 1.00 91.25 80 SER A CA 1
ATOM 609 C C . SER A 1 80 ? -10.029 -6.177 -20.299 1.00 91.25 80 SER A C 1
ATOM 611 O O . SER A 1 80 ? -9.348 -6.557 -21.248 1.00 91.25 80 SER A O 1
ATOM 613 N N . ASP A 1 81 ? -11.362 -6.061 -20.393 1.00 93.19 81 ASP A N 1
ATOM 614 C CA . ASP A 1 81 ? -12.107 -6.280 -21.639 1.00 93.19 81 ASP A CA 1
ATOM 615 C C . ASP A 1 81 ? -11.771 -5.192 -22.678 1.00 93.19 81 ASP A C 1
ATOM 617 O O . ASP A 1 81 ? -12.220 -4.052 -22.525 1.00 93.19 81 ASP A O 1
ATOM 621 N N . PRO A 1 82 ? -11.063 -5.527 -23.775 1.00 87.81 82 PRO A N 1
ATOM 622 C CA . PRO A 1 82 ? -10.600 -4.543 -24.755 1.00 87.81 82 PRO A CA 1
ATOM 623 C C . PRO A 1 82 ? -11.735 -3.905 -25.572 1.00 87.81 82 PRO A C 1
ATOM 625 O O . PRO A 1 82 ? -11.511 -2.929 -26.291 1.00 87.81 82 PRO A O 1
ATOM 628 N N . ASN A 1 83 ? -12.958 -4.447 -25.499 1.00 92.25 83 ASN A N 1
ATOM 629 C CA . ASN A 1 83 ? -14.126 -3.854 -26.153 1.00 92.25 83 ASN A CA 1
ATOM 630 C C . ASN A 1 83 ? -14.717 -2.690 -25.352 1.00 92.25 83 ASN A C 1
ATOM 632 O O . ASN A 1 83 ? -15.514 -1.918 -25.891 1.00 92.25 83 ASN A O 1
ATOM 636 N N . LYS A 1 84 ? -14.352 -2.553 -24.072 1.00 94.50 84 LYS A N 1
ATOM 637 C CA . LYS A 1 84 ? -14.741 -1.396 -23.270 1.00 94.50 84 LYS A CA 1
ATOM 638 C C . LYS A 1 84 ? -13.807 -0.237 -23.573 1.00 94.50 84 LYS A C 1
ATOM 640 O O . LYS A 1 84 ? -12.616 -0.408 -23.784 1.00 94.50 84 LYS A O 1
ATOM 645 N N . LYS A 1 85 ? -14.375 0.961 -23.633 1.00 96.00 85 LYS A N 1
ATOM 646 C CA . LYS A 1 85 ? -13.640 2.201 -23.877 1.00 96.00 85 LYS A CA 1
ATOM 647 C C . LYS A 1 85 ? -13.911 3.159 -22.735 1.00 96.00 85 LYS A C 1
ATOM 649 O O . LYS A 1 85 ? -14.985 3.100 -22.129 1.00 96.00 85 LYS A O 1
ATOM 654 N N . GLY A 1 86 ? -12.952 4.041 -22.474 1.00 95.38 86 GLY A N 1
ATOM 655 C CA . GLY A 1 86 ? -13.130 5.095 -21.485 1.00 95.38 86 GLY A CA 1
ATOM 656 C C . GLY A 1 86 ? -14.352 5.950 -21.818 1.00 95.38 86 GLY A C 1
ATOM 657 O O . GLY A 1 86 ? -14.539 6.367 -22.962 1.00 95.38 86 GLY A O 1
ATOM 658 N N . SER A 1 87 ? -15.202 6.207 -20.825 1.00 93.94 87 SER A N 1
ATOM 659 C CA . SER A 1 87 ? -16.450 6.953 -21.018 1.00 93.94 87 SER A CA 1
ATOM 660 C C . SER A 1 87 ? -16.233 8.436 -21.347 1.00 93.94 87 SER A C 1
ATOM 662 O O . SER A 1 87 ? -17.162 9.104 -21.794 1.00 93.94 87 SER A O 1
ATOM 664 N N . VAL A 1 88 ? -15.039 8.964 -21.067 1.00 93.88 88 VAL A N 1
ATOM 665 C CA . VAL A 1 88 ? -14.643 10.362 -21.299 1.00 93.88 88 VAL A CA 1
ATOM 666 C C . VAL A 1 88 ? -13.571 10.447 -22.381 1.00 93.88 88 VAL A C 1
ATOM 668 O O . VAL A 1 88 ? -13.681 11.263 -23.293 1.00 93.88 88 VAL A O 1
ATOM 671 N N . ARG A 1 89 ? -12.527 9.619 -22.280 1.00 94.12 89 ARG A N 1
ATOM 672 C CA . ARG A 1 89 ? -11.361 9.636 -23.171 1.00 94.12 89 ARG A CA 1
ATOM 673 C C . ARG A 1 89 ? -10.907 8.206 -23.422 1.00 94.12 89 ARG A C 1
ATOM 675 O O . ARG A 1 89 ? -10.772 7.425 -22.489 1.00 94.12 89 ARG A O 1
ATOM 682 N N . ASN A 1 90 ? -10.583 7.885 -24.666 1.00 95.50 90 ASN A N 1
ATOM 683 C CA . ASN A 1 90 ? -9.741 6.735 -24.961 1.00 95.50 90 ASN A CA 1
ATOM 684 C C . ASN A 1 90 ? -8.512 7.249 -25.709 1.00 95.50 90 ASN A C 1
ATOM 686 O O . ASN A 1 90 ? -8.660 7.818 -26.789 1.00 95.50 90 ASN A O 1
ATOM 690 N N . PHE A 1 91 ? -7.334 7.144 -25.100 1.00 95.94 91 PHE A N 1
ATOM 691 C CA . PHE A 1 91 ? -6.098 7.662 -25.677 1.00 95.94 91 PHE A CA 1
ATOM 692 C C . PHE A 1 91 ? -5.763 6.923 -26.967 1.00 95.94 91 PHE A C 1
ATOM 694 O O . PHE A 1 91 ? -5.827 5.697 -26.996 1.00 95.94 91 PHE A O 1
ATOM 701 N N . ASN A 1 92 ? -5.381 7.664 -28.004 1.00 95.56 92 ASN A N 1
ATOM 702 C CA . ASN A 1 92 ? -4.860 7.105 -29.245 1.00 95.56 92 ASN A CA 1
ATOM 703 C C . ASN A 1 92 ? -3.351 7.355 -29.311 1.00 95.56 92 ASN A C 1
ATOM 705 O O . ASN A 1 92 ? -2.925 8.438 -29.718 1.00 95.56 92 ASN A O 1
ATOM 709 N N . ILE A 1 93 ? -2.564 6.364 -28.890 1.00 97.69 93 ILE A N 1
ATOM 710 C CA . ILE A 1 93 ? -1.120 6.505 -28.688 1.00 97.69 93 ILE A CA 1
ATOM 711 C C . ILE A 1 93 ? -0.361 5.716 -29.758 1.00 97.69 93 ILE A C 1
ATOM 713 O O . ILE A 1 93 ? -0.636 4.537 -30.001 1.00 97.69 93 ILE A O 1
ATOM 717 N N . ALA A 1 94 ? 0.629 6.353 -30.381 1.00 98.38 94 ALA A N 1
ATOM 718 C CA . ALA A 1 94 ? 1.584 5.661 -31.241 1.00 98.38 94 ALA A CA 1
ATOM 719 C C . ALA A 1 94 ? 2.646 4.948 -30.389 1.00 98.38 94 ALA A C 1
ATOM 721 O O . ALA A 1 94 ? 3.286 5.584 -29.558 1.00 98.38 94 ALA A O 1
ATOM 722 N N . LEU A 1 95 ? 2.866 3.651 -30.609 1.00 98.62 95 LEU A N 1
ATOM 723 C CA . LEU A 1 95 ? 3.963 2.881 -30.016 1.00 98.62 95 LEU A CA 1
ATOM 724 C C . LEU A 1 95 ? 5.076 2.712 -31.058 1.00 98.62 95 LEU A C 1
ATOM 726 O O . LEU A 1 95 ? 5.014 1.834 -31.914 1.00 98.62 95 LEU A O 1
ATOM 730 N N . VAL A 1 96 ? 6.088 3.568 -31.000 1.00 98.69 96 VAL A N 1
ATOM 731 C CA . VAL A 1 96 ? 7.226 3.603 -31.923 1.00 98.69 96 VAL A CA 1
ATOM 732 C C . VAL A 1 96 ? 8.363 2.769 -31.346 1.00 98.69 96 VAL A C 1
ATOM 734 O O . VAL A 1 96 ? 8.964 3.146 -30.345 1.00 98.69 96 VAL A O 1
ATOM 737 N N . THR A 1 97 ? 8.680 1.634 -31.964 1.00 98.75 97 THR A N 1
ATOM 738 C CA . THR A 1 97 ? 9.768 0.768 -31.480 1.00 98.75 97 THR A CA 1
ATOM 739 C C . THR A 1 97 ? 11.073 1.030 -32.228 1.00 98.75 97 THR A C 1
ATOM 741 O O . THR A 1 97 ? 11.062 1.132 -33.462 1.00 98.75 97 THR A O 1
ATOM 744 N N . VAL A 1 98 ? 12.191 1.094 -31.503 1.00 98.75 98 VAL A N 1
ATOM 745 C CA . VAL A 1 98 ? 13.523 1.368 -32.059 1.00 98.75 98 VAL A CA 1
ATOM 746 C C . VAL A 1 98 ? 14.595 0.402 -31.548 1.00 98.75 98 VAL A C 1
ATOM 748 O O . VAL A 1 98 ? 14.596 0.027 -30.377 1.00 98.75 98 VAL A O 1
ATOM 751 N N . ASP A 1 99 ? 15.521 0.018 -32.426 1.00 98.56 99 ASP A N 1
ATOM 752 C CA . ASP A 1 99 ? 16.740 -0.731 -32.094 1.00 98.56 99 ASP A CA 1
ATOM 753 C C . ASP A 1 99 ? 17.992 -0.060 -32.676 1.00 98.56 99 ASP A C 1
ATOM 755 O O . ASP A 1 99 ? 17.911 0.969 -33.352 1.00 98.56 99 ASP A O 1
ATOM 759 N N . TYR A 1 100 ? 19.165 -0.635 -32.402 1.00 98.44 100 TYR A N 1
ATOM 760 C CA . TYR A 1 100 ? 20.452 0.007 -32.664 1.00 98.44 100 TYR A CA 1
ATOM 761 C C . TYR A 1 100 ? 21.372 -0.846 -33.551 1.00 98.44 100 TYR A C 1
ATOM 763 O O . TYR A 1 100 ? 21.170 -2.055 -33.708 1.00 98.44 100 TYR A O 1
ATOM 771 N N . PRO A 1 101 ? 22.422 -0.256 -34.152 1.00 97.44 101 PRO A N 1
ATOM 772 C CA . PRO A 1 101 ? 23.465 -0.996 -34.860 1.00 97.44 101 PRO A CA 1
ATOM 773 C C . PRO A 1 101 ? 24.193 -2.037 -34.007 1.00 97.44 101 PRO A C 1
ATOM 775 O O . PRO A 1 101 ? 24.566 -3.079 -34.544 1.00 97.44 101 PRO A O 1
ATOM 778 N N . ASP A 1 102 ? 24.376 -1.761 -32.719 1.00 95.62 102 ASP A N 1
ATOM 779 C CA . ASP A 1 102 ? 25.102 -2.583 -31.747 1.00 95.62 102 ASP A CA 1
ATOM 780 C C . ASP A 1 102 ? 24.192 -3.386 -30.806 1.00 95.62 102 ASP A C 1
ATOM 782 O O . ASP A 1 102 ? 24.663 -4.312 -30.149 1.00 95.62 102 ASP A O 1
ATOM 786 N N . MET A 1 103 ? 22.895 -3.075 -30.764 1.00 97.12 103 MET A N 1
ATOM 787 C CA . MET A 1 103 ? 21.936 -3.713 -29.865 1.00 97.12 103 MET A CA 1
ATOM 788 C C . MET A 1 103 ? 20.608 -3.985 -30.589 1.00 97.12 103 MET A C 1
ATOM 790 O O . MET A 1 103 ? 19.782 -3.075 -30.719 1.00 97.12 103 MET A O 1
ATOM 794 N N . PRO A 1 104 ? 20.383 -5.221 -31.079 1.00 97.50 104 PRO A N 1
ATOM 795 C CA . PRO A 1 104 ? 19.062 -5.634 -31.542 1.00 97.50 104 PRO A CA 1
ATOM 796 C C . PRO A 1 104 ? 18.111 -5.789 -30.346 1.00 97.50 104 PRO A C 1
ATOM 798 O O . PRO A 1 104 ? 18.567 -5.968 -29.214 1.00 97.50 104 PRO A O 1
ATOM 801 N N . PHE A 1 105 ? 16.799 -5.802 -30.601 1.00 98.62 105 PHE A N 1
ATOM 802 C CA . PHE A 1 105 ? 15.798 -6.103 -29.570 1.00 98.62 105 PHE A CA 1
ATOM 803 C C . PHE A 1 105 ? 16.146 -7.378 -28.810 1.00 98.62 105 PHE A C 1
ATOM 805 O O . PHE A 1 105 ? 16.328 -8.448 -29.402 1.00 98.62 105 PHE A O 1
ATOM 812 N N . VAL A 1 106 ? 16.231 -7.262 -27.491 1.00 98.19 106 VAL A N 1
ATOM 813 C CA . VAL A 1 106 ? 16.587 -8.344 -26.585 1.00 98.19 106 VAL A CA 1
ATOM 814 C C . VAL A 1 106 ? 15.587 -9.477 -26.728 1.00 98.19 106 VAL A C 1
ATOM 816 O O . VAL A 1 106 ? 16.023 -10.619 -26.837 1.00 98.19 106 VAL A O 1
ATOM 819 N N . ILE A 1 107 ? 14.286 -9.185 -26.863 1.00 97.94 107 ILE A N 1
ATOM 820 C CA . ILE A 1 107 ? 13.237 -10.209 -27.000 1.00 97.94 107 ILE A CA 1
ATOM 821 C C . ILE A 1 107 ? 13.416 -11.138 -28.218 1.00 97.94 107 ILE A C 1
ATOM 823 O O . ILE A 1 107 ? 12.865 -12.234 -28.249 1.00 97.94 107 ILE A O 1
ATOM 827 N N . THR A 1 108 ? 14.204 -10.732 -29.219 1.00 98.19 108 THR A N 1
ATOM 828 C CA . THR A 1 108 ? 14.490 -11.549 -30.417 1.00 98.19 108 THR A CA 1
ATOM 829 C C . THR A 1 108 ? 15.658 -12.524 -30.227 1.00 98.19 108 THR A C 1
ATOM 831 O O . THR A 1 108 ? 15.926 -13.356 -31.096 1.00 98.19 108 THR A O 1
ATOM 834 N N . GLN A 1 109 ? 16.378 -12.423 -29.108 1.00 97.69 109 GLN A N 1
ATOM 835 C CA . GLN A 1 109 ? 17.573 -13.210 -28.817 1.00 97.69 109 GLN A CA 1
ATOM 836 C C . GLN A 1 109 ? 17.244 -14.482 -28.019 1.00 97.69 109 GLN A C 1
ATOM 838 O O . GLN A 1 109 ? 16.118 -14.699 -27.572 1.00 97.69 109 GLN A O 1
ATOM 843 N N . ALA A 1 110 ? 18.237 -15.359 -27.848 1.00 96.69 110 ALA A N 1
ATOM 844 C CA . ALA A 1 110 ? 18.068 -16.567 -27.045 1.00 96.69 110 ALA A CA 1
ATOM 845 C C . ALA A 1 110 ? 17.920 -16.212 -25.550 1.00 96.69 110 ALA A C 1
ATOM 847 O O . ALA A 1 110 ? 18.630 -15.328 -25.072 1.00 96.69 110 ALA A O 1
ATOM 848 N N . PRO A 1 111 ? 17.060 -16.902 -24.777 1.00 97.06 111 PRO A N 1
ATOM 849 C CA . PRO A 1 111 ? 16.929 -16.637 -23.347 1.00 97.06 111 PRO A CA 1
ATOM 850 C C . PRO A 1 111 ? 18.276 -16.673 -22.612 1.00 97.06 111 PRO A C 1
ATOM 852 O O . PRO A 1 111 ? 19.081 -17.583 -22.819 1.00 97.06 111 PRO A O 1
ATOM 855 N N . GLY A 1 112 ? 18.520 -15.678 -21.759 1.00 96.94 112 GLY A N 1
ATOM 856 C CA . GLY A 1 112 ? 19.758 -15.544 -20.992 1.00 96.94 112 GLY A CA 1
ATOM 857 C C . GLY A 1 112 ? 20.998 -15.122 -21.787 1.00 96.94 112 GLY A C 1
ATOM 858 O O . GLY A 1 112 ? 22.088 -15.151 -21.223 1.00 96.94 112 GLY A O 1
ATOM 859 N N . SER A 1 113 ? 20.880 -14.762 -23.072 1.00 96.44 113 SER A N 1
ATOM 860 C CA . SER A 1 113 ? 22.055 -14.527 -23.925 1.00 96.44 113 SER A CA 1
ATOM 861 C C . SER A 1 113 ? 22.721 -13.167 -23.738 1.00 96.44 113 SER A C 1
ATOM 863 O O . SER A 1 113 ? 23.883 -13.009 -24.106 1.00 96.44 113 SER A O 1
ATOM 865 N N . THR A 1 114 ? 22.005 -12.167 -23.222 1.00 96.75 114 THR A N 1
ATOM 866 C CA . THR A 1 114 ? 22.588 -10.839 -22.967 1.00 96.75 114 THR A CA 1
ATOM 867 C C . THR A 1 114 ? 23.421 -10.826 -21.687 1.00 96.75 114 THR A C 1
ATOM 869 O O . THR A 1 114 ? 23.263 -11.682 -20.819 1.00 96.75 114 THR A O 1
ATOM 872 N N . VAL A 1 115 ? 24.268 -9.805 -21.519 1.00 95.56 115 VAL A N 1
ATOM 873 C CA . VAL A 1 115 ? 25.066 -9.613 -20.289 1.00 95.56 115 VAL A CA 1
ATOM 874 C C . VAL A 1 115 ? 24.185 -9.492 -19.042 1.00 95.56 115 VAL A C 1
ATOM 876 O O . VAL A 1 115 ? 24.566 -9.914 -17.953 1.00 95.56 115 VAL A O 1
ATOM 879 N N . PHE A 1 116 ? 22.958 -8.997 -19.217 1.00 97.31 116 PHE A N 1
ATOM 880 C CA . PHE A 1 116 ? 21.961 -8.900 -18.160 1.00 97.31 116 PHE A CA 1
ATOM 881 C C . PHE A 1 116 ? 21.227 -10.220 -17.888 1.00 97.31 116 PHE A C 1
ATOM 883 O O . PHE A 1 116 ? 20.422 -10.286 -16.974 1.00 97.31 116 PHE A O 1
ATOM 890 N N . GLY A 1 117 ? 21.472 -11.289 -18.650 1.00 97.00 117 GLY A N 1
ATOM 891 C CA . GLY A 1 117 ? 20.734 -12.547 -18.508 1.00 97.00 117 GLY A CA 1
ATOM 892 C C . GLY A 1 117 ? 19.301 -12.476 -19.048 1.00 97.00 117 GLY A C 1
ATOM 893 O O . GLY A 1 117 ? 18.449 -13.254 -18.632 1.00 97.00 117 GLY A O 1
ATOM 894 N N . ASN A 1 118 ? 19.034 -11.553 -19.974 1.00 97.94 118 ASN A N 1
ATOM 895 C CA . ASN A 1 118 ? 17.776 -11.439 -20.710 1.00 97.94 118 ASN A CA 1
ATOM 896 C C . ASN A 1 118 ? 17.893 -11.982 -22.153 1.00 97.94 118 ASN A C 1
ATOM 898 O O . ASN A 1 118 ? 19.008 -12.000 -22.689 1.00 97.94 118 ASN A O 1
ATOM 902 N N . PRO A 1 119 ? 16.772 -12.343 -22.808 1.00 98.19 119 PRO A N 1
ATOM 903 C CA . PRO A 1 119 ? 15.414 -12.430 -22.255 1.00 98.19 119 PRO A CA 1
ATOM 904 C C . PRO A 1 119 ? 15.281 -13.456 -21.137 1.00 98.19 119 PRO A C 1
ATOM 906 O O . PRO A 1 119 ? 16.090 -14.378 -21.032 1.00 98.19 119 PRO A O 1
ATOM 909 N N . GLN A 1 120 ? 14.247 -13.304 -20.319 1.00 96.94 120 GLN A N 1
ATOM 910 C CA . GLN A 1 120 ? 13.908 -14.278 -19.294 1.00 96.94 120 GLN A CA 1
ATOM 911 C C . GLN A 1 120 ? 13.525 -15.633 -19.919 1.00 96.94 120 GLN A C 1
ATOM 913 O O . GLN A 1 120 ? 13.011 -15.672 -21.039 1.00 96.94 120 GLN A O 1
ATOM 918 N N . PRO A 1 121 ? 13.719 -16.765 -19.215 1.00 94.00 121 PRO A N 1
ATOM 919 C CA . PRO A 1 121 ? 13.400 -18.099 -19.740 1.00 94.00 121 PRO A CA 1
ATOM 920 C C . PRO A 1 121 ? 11.941 -18.307 -20.174 1.00 94.00 121 PRO A C 1
ATOM 922 O O . PRO A 1 121 ? 11.669 -19.180 -20.993 1.00 94.00 121 PRO A O 1
ATOM 925 N N . ASN A 1 122 ? 11.005 -17.532 -19.621 1.00 89.50 122 ASN A N 1
ATOM 926 C CA . ASN A 1 122 ? 9.583 -17.549 -19.971 1.00 89.50 122 ASN A CA 1
ATOM 927 C C . ASN A 1 122 ? 9.227 -16.617 -21.147 1.00 89.50 122 ASN A C 1
ATOM 929 O O . ASN A 1 122 ? 8.059 -16.553 -21.532 1.00 89.50 122 ASN A O 1
ATOM 933 N N . ALA A 1 123 ? 10.196 -15.888 -21.709 1.00 93.38 123 ALA A N 1
ATOM 934 C CA . ALA A 1 123 ? 9.978 -15.056 -22.882 1.00 93.38 123 ALA A CA 1
ATOM 935 C C . ALA A 1 123 ? 9.593 -15.919 -24.102 1.00 93.38 123 ALA A C 1
ATOM 937 O O . ALA A 1 123 ? 10.132 -17.018 -24.275 1.00 93.38 123 ALA A O 1
ATOM 938 N N . PRO A 1 124 ? 8.694 -15.446 -24.983 1.00 91.50 124 PRO A N 1
ATOM 939 C CA . PRO A 1 124 ? 8.345 -16.190 -26.188 1.00 91.50 124 PRO A CA 1
ATOM 940 C C . PRO A 1 124 ? 9.557 -16.364 -27.111 1.00 91.50 124 PRO A C 1
ATOM 942 O O . PRO A 1 124 ? 10.269 -15.409 -27.410 1.00 91.50 124 PRO A O 1
ATOM 945 N N . ALA A 1 125 ? 9.779 -17.588 -27.589 1.00 90.62 125 ALA A N 1
ATOM 946 C CA . ALA A 1 125 ? 10.894 -17.896 -28.476 1.00 90.62 125 ALA A CA 1
ATOM 947 C C . ALA A 1 125 ? 10.565 -17.589 -29.945 1.00 90.62 125 ALA A C 1
ATOM 949 O O . ALA A 1 125 ? 9.443 -17.799 -30.404 1.00 90.62 125 ALA A O 1
ATOM 950 N N . GLY A 1 126 ? 11.583 -17.180 -30.708 1.00 91.69 126 GLY A N 1
ATOM 951 C CA . GLY A 1 126 ? 11.495 -17.064 -32.166 1.00 91.69 126 GLY A CA 1
ATOM 952 C C . GLY A 1 126 ? 10.764 -15.825 -32.686 1.00 91.69 126 GLY A C 1
ATOM 953 O O . GLY A 1 126 ? 10.412 -15.814 -33.864 1.00 91.69 126 GLY A O 1
ATOM 954 N N . ILE A 1 127 ? 10.560 -14.799 -31.849 1.00 96.19 127 ILE A N 1
ATOM 955 C CA . ILE A 1 127 ? 10.044 -13.495 -32.288 1.00 96.19 127 ILE A CA 1
ATOM 956 C C . ILE A 1 127 ? 11.027 -12.897 -33.294 1.00 96.19 127 ILE A C 1
ATOM 958 O O . ILE A 1 127 ? 12.206 -12.694 -32.990 1.00 96.19 127 ILE A O 1
ATOM 962 N N . LYS A 1 128 ? 10.543 -12.598 -34.499 1.00 97.75 128 LYS A N 1
ATOM 963 C CA . LYS A 1 128 ? 11.344 -11.905 -35.508 1.00 97.75 128 LYS A CA 1
ATOM 964 C C . LYS A 1 128 ? 11.358 -10.409 -35.239 1.00 97.75 128 LYS A C 1
ATOM 966 O O . LYS A 1 128 ? 10.424 -9.859 -34.661 1.00 97.75 128 LYS A O 1
ATOM 971 N N . ARG A 1 129 ? 12.395 -9.723 -35.727 1.00 97.50 129 ARG A N 1
ATOM 972 C CA . ARG A 1 129 ? 12.552 -8.269 -35.570 1.00 97.50 129 ARG A CA 1
ATOM 973 C C . ARG A 1 129 ? 11.286 -7.518 -36.003 1.00 97.50 129 ARG A C 1
ATOM 975 O O . ARG A 1 129 ? 10.784 -6.700 -35.246 1.00 97.50 129 ARG A O 1
ATOM 982 N N . GLU A 1 130 ? 10.733 -7.834 -37.170 1.00 98.00 130 GLU A N 1
ATOM 983 C CA . GLU A 1 130 ? 9.515 -7.217 -37.714 1.00 98.00 130 GLU A CA 1
ATOM 984 C C . GLU A 1 130 ? 8.238 -7.463 -36.886 1.00 98.00 130 GLU A C 1
ATOM 986 O O . GLU A 1 130 ? 7.264 -6.727 -37.031 1.00 98.00 130 GLU A O 1
ATOM 991 N N . GLU A 1 131 ? 8.229 -8.462 -36.001 1.00 98.38 131 GLU A N 1
ATOM 992 C CA . GLU A 1 131 ? 7.084 -8.803 -35.147 1.00 98.38 131 GLU A CA 1
ATOM 993 C C . GLU A 1 131 ? 7.107 -8.048 -33.806 1.00 98.38 131 GLU A C 1
ATOM 995 O O . GLU A 1 131 ? 6.065 -7.922 -33.159 1.00 98.38 131 GLU A O 1
ATOM 1000 N N . VAL A 1 132 ? 8.259 -7.488 -33.411 1.00 98.56 132 VAL A N 1
ATOM 1001 C CA . VAL A 1 132 ? 8.465 -6.792 -32.126 1.00 98.56 132 VAL A CA 1
ATOM 1002 C C . VAL A 1 132 ? 7.438 -5.679 -31.847 1.00 98.56 132 VAL A C 1
ATOM 1004 O O . VAL A 1 132 ? 6.880 -5.676 -30.746 1.00 98.56 132 VAL A O 1
ATOM 1007 N N . PRO A 1 133 ? 7.102 -4.771 -32.791 1.00 98.56 133 PRO A N 1
ATOM 1008 C CA . PRO A 1 133 ? 6.100 -3.736 -32.530 1.00 98.56 133 PRO A CA 1
ATOM 1009 C C . PRO A 1 133 ? 4.729 -4.315 -32.161 1.00 98.56 133 PRO A C 1
ATOM 1011 O O . PRO A 1 133 ? 4.071 -3.851 -31.229 1.00 98.56 133 PRO A O 1
ATOM 1014 N N . SER A 1 134 ? 4.295 -5.360 -32.874 1.00 98.44 134 SER A N 1
ATOM 1015 C CA . SER A 1 134 ? 3.018 -6.022 -32.590 1.00 98.44 134 SER A CA 1
ATOM 1016 C C . SER A 1 134 ? 3.066 -6.829 -31.295 1.00 98.44 134 SER A C 1
ATOM 1018 O O . SER A 1 134 ? 2.073 -6.847 -30.571 1.00 98.44 134 SER A O 1
ATOM 1020 N N . PHE A 1 135 ? 4.208 -7.449 -30.982 1.00 98.31 135 PHE A N 1
ATOM 1021 C CA . PHE A 1 135 ? 4.419 -8.142 -29.715 1.00 98.31 135 PHE A CA 1
ATOM 1022 C C . PHE A 1 135 ? 4.240 -7.193 -28.525 1.00 98.31 135 PHE A C 1
ATOM 1024 O O . PHE A 1 135 ? 3.428 -7.479 -27.650 1.00 98.31 135 PHE A O 1
ATOM 1031 N N . TYR A 1 136 ? 4.922 -6.043 -28.513 1.00 98.50 136 TYR A N 1
ATOM 1032 C CA . TYR A 1 136 ? 4.817 -5.103 -27.393 1.00 98.50 136 TYR A CA 1
ATOM 1033 C C . TYR A 1 136 ? 3.463 -4.392 -27.322 1.00 98.50 136 TYR A C 1
ATOM 1035 O O . TYR A 1 136 ? 2.967 -4.169 -26.220 1.00 98.50 136 TYR A O 1
ATOM 1043 N N . ARG A 1 137 ? 2.801 -4.114 -28.457 1.00 98.12 137 ARG A N 1
ATOM 1044 C CA . ARG A 1 137 ? 1.394 -3.671 -28.444 1.00 98.12 137 ARG A CA 1
ATOM 1045 C C . ARG A 1 137 ? 0.518 -4.676 -27.693 1.00 98.12 137 ARG A C 1
ATOM 1047 O O . ARG A 1 137 ? -0.254 -4.276 -26.825 1.00 98.12 137 ARG A O 1
ATOM 1054 N N . ASP A 1 138 ? 0.619 -5.959 -28.036 1.00 97.81 138 ASP A N 1
ATOM 1055 C CA . ASP A 1 138 ? -0.207 -7.003 -27.426 1.00 97.81 138 ASP A CA 1
ATOM 1056 C C . ASP A 1 138 ? 0.175 -7.224 -25.956 1.00 97.81 138 ASP A C 1
ATOM 1058 O O . ASP A 1 138 ? -0.708 -7.282 -25.108 1.00 97.81 138 ASP A O 1
ATOM 1062 N N . PHE A 1 139 ? 1.467 -7.254 -25.625 1.00 97.88 139 PHE A N 1
ATOM 1063 C CA . PHE A 1 139 ? 1.934 -7.372 -24.242 1.00 97.88 139 PHE A CA 1
ATOM 1064 C C . PHE A 1 139 ? 1.419 -6.235 -23.345 1.00 97.88 139 PHE A C 1
ATOM 1066 O O . PHE A 1 139 ? 1.046 -6.485 -22.202 1.00 97.88 139 PHE A O 1
ATOM 1073 N N . LEU A 1 140 ? 1.355 -5.002 -23.854 1.00 97.62 140 LEU A N 1
ATOM 1074 C CA . LEU A 1 140 ? 0.898 -3.846 -23.079 1.00 97.62 140 LEU A CA 1
ATOM 1075 C C . LEU A 1 140 ? -0.629 -3.681 -23.069 1.00 97.62 140 LEU A C 1
ATOM 1077 O O . LEU A 1 140 ? -1.167 -3.153 -22.099 1.00 97.62 140 LEU A O 1
ATOM 1081 N N . ASN A 1 141 ? -1.340 -4.072 -24.133 1.00 96.06 141 ASN A N 1
ATOM 1082 C CA . ASN A 1 141 ? -2.739 -3.665 -24.332 1.00 96.06 141 ASN A CA 1
ATOM 1083 C C . ASN A 1 141 ? -3.716 -4.795 -24.684 1.00 96.06 141 ASN A C 1
ATOM 1085 O O . ASN A 1 141 ? -4.874 -4.518 -25.000 1.00 96.06 141 ASN A O 1
ATOM 1089 N N . LYS A 1 142 ? -3.284 -6.059 -24.642 1.00 96.50 142 LYS A N 1
ATOM 1090 C CA . LYS A 1 142 ? -4.145 -7.226 -24.865 1.00 96.50 142 LYS A CA 1
ATOM 1091 C C . LYS A 1 142 ? -4.005 -8.212 -23.702 1.00 96.50 142 LYS A C 1
ATOM 1093 O O . LYS A 1 142 ? -2.883 -8.596 -23.388 1.00 96.50 142 LYS A O 1
ATOM 1098 N N . PRO A 1 143 ? -5.106 -8.672 -23.084 1.00 96.44 143 PRO A N 1
ATOM 1099 C CA . PRO A 1 143 ? -5.023 -9.671 -22.024 1.00 96.44 143 PRO A CA 1
ATOM 1100 C C . PRO A 1 143 ? -4.529 -11.006 -22.605 1.00 96.44 143 PRO A C 1
ATOM 1102 O O . PRO A 1 143 ? -5.187 -11.597 -23.466 1.00 96.44 143 PRO A O 1
ATOM 1105 N N . ILE A 1 144 ? -3.352 -11.457 -22.168 1.00 95.31 144 ILE A N 1
ATOM 1106 C CA . ILE A 1 144 ? -2.695 -12.703 -22.591 1.00 95.31 144 ILE A CA 1
ATOM 1107 C C . ILE A 1 144 ? -2.057 -13.402 -21.382 1.00 95.31 144 ILE A C 1
ATOM 1109 O O . ILE A 1 144 ? -1.841 -12.790 -20.342 1.00 95.31 144 ILE A O 1
ATOM 1113 N N . ASP A 1 145 ? -1.685 -14.674 -21.517 1.00 95.62 145 ASP A N 1
ATOM 1114 C CA . ASP A 1 145 ? -1.084 -15.423 -20.401 1.00 95.62 145 ASP A CA 1
ATOM 1115 C C . ASP A 1 145 ? 0.214 -14.772 -19.883 1.00 95.62 145 ASP A C 1
ATOM 1117 O O . ASP A 1 145 ? 0.457 -14.743 -18.680 1.00 95.62 145 ASP A O 1
ATOM 1121 N N . LEU A 1 146 ? 1.024 -14.191 -20.778 1.00 95.56 146 LEU A N 1
ATOM 1122 C CA . LEU A 1 146 ? 2.319 -13.589 -20.439 1.00 95.56 146 LEU A CA 1
ATOM 1123 C C . LEU A 1 146 ? 2.208 -12.349 -19.534 1.00 95.56 146 LEU A C 1
ATOM 1125 O O . LEU A 1 146 ? 3.089 -12.127 -18.710 1.00 95.56 146 LEU A O 1
ATOM 1129 N N . ASN A 1 147 ? 1.154 -11.542 -19.685 1.00 95.81 147 ASN A N 1
ATOM 1130 C CA . ASN A 1 147 ? 0.887 -10.381 -18.826 1.00 95.81 147 ASN A CA 1
ATOM 1131 C C . ASN A 1 147 ? -0.164 -10.687 -17.751 1.00 95.81 147 ASN A C 1
ATOM 1133 O O . ASN A 1 147 ? -0.733 -9.769 -17.165 1.00 95.81 147 ASN A O 1
ATOM 1137 N N . HIS A 1 148 ? -0.434 -11.975 -17.507 1.00 95.62 148 HIS A N 1
ATOM 1138 C CA . HIS A 1 148 ? -1.408 -12.446 -16.526 1.00 95.62 148 HIS A CA 1
ATOM 1139 C C . HIS A 1 148 ? -2.834 -11.914 -16.764 1.00 95.62 148 HIS A C 1
ATOM 1141 O O . HIS A 1 148 ? -3.636 -11.831 -15.840 1.00 95.62 148 HIS A O 1
ATOM 1147 N N . GLY A 1 149 ? -3.172 -11.579 -18.013 1.00 95.88 149 GLY A N 1
ATOM 1148 C CA . GLY A 1 149 ? -4.467 -11.009 -18.379 1.00 95.88 149 GLY A CA 1
ATOM 1149 C C . GLY A 1 149 ? -4.611 -9.514 -18.078 1.00 95.88 149 GLY A C 1
ATOM 1150 O O . GLY A 1 149 ? -5.712 -8.984 -18.238 1.00 95.88 149 GLY A O 1
ATOM 1151 N N . HIS A 1 150 ? -3.530 -8.837 -17.683 1.00 96.69 150 HIS A N 1
ATOM 1152 C CA . HIS A 1 150 ? -3.551 -7.433 -17.288 1.00 96.69 150 HIS A CA 1
ATOM 1153 C C . HIS A 1 150 ? -2.958 -6.506 -18.337 1.00 96.69 150 HIS A C 1
ATOM 1155 O O . HIS A 1 150 ? -2.048 -6.873 -19.075 1.00 96.69 150 HIS A O 1
ATOM 1161 N N . THR A 1 151 ? -3.489 -5.286 -18.419 1.00 97.38 151 THR A N 1
ATOM 1162 C CA . THR A 1 151 ? -3.141 -4.345 -19.494 1.00 97.38 151 THR A CA 1
ATOM 1163 C C . THR A 1 151 ? -3.016 -2.906 -19.002 1.00 97.38 151 THR A C 1
ATOM 1165 O O . THR A 1 151 ? -3.601 -2.512 -17.993 1.00 97.38 151 THR A O 1
ATOM 1168 N N . LEU A 1 152 ? -2.315 -2.075 -19.774 1.00 97.44 152 LEU A N 1
ATOM 1169 C CA . LEU A 1 152 ? -2.262 -0.630 -19.570 1.00 97.44 152 LEU A CA 1
ATOM 1170 C C . LEU A 1 152 ? -3.658 0.000 -19.712 1.00 97.44 152 LEU A C 1
ATOM 1172 O O . LEU A 1 152 ? -3.998 0.923 -18.970 1.00 97.44 152 LEU A O 1
ATOM 1176 N N . HIS A 1 153 ? -4.487 -0.524 -20.620 1.00 97.25 153 HIS A N 1
ATOM 1177 C CA . HIS A 1 153 ? -5.897 -0.150 -20.724 1.00 97.25 153 HIS A CA 1
ATOM 1178 C C . HIS A 1 153 ? -6.659 -0.417 -19.418 1.00 97.25 153 HIS A C 1
ATOM 1180 O O . HIS A 1 153 ? -7.327 0.483 -18.911 1.00 97.25 153 HIS A O 1
ATOM 1186 N N . GLU A 1 154 ? -6.528 -1.618 -18.845 1.00 96.94 154 GLU A N 1
ATOM 1187 C CA . GLU A 1 154 ? -7.150 -1.975 -17.565 1.00 96.94 154 GLU A CA 1
ATOM 1188 C C . GLU A 1 154 ? -6.698 -1.047 -16.439 1.00 96.94 154 GLU A C 1
ATOM 1190 O O . GLU A 1 154 ? -7.535 -0.615 -15.642 1.00 96.94 154 GLU A O 1
ATOM 1195 N N . TYR A 1 155 ? -5.403 -0.717 -16.378 1.00 97.44 155 TYR A N 1
ATOM 1196 C CA . TYR A 1 155 ? -4.878 0.215 -15.384 1.00 97.44 155 TYR A CA 1
ATOM 1197 C C . TYR A 1 155 ? -5.617 1.557 -15.450 1.00 97.44 155 TYR A C 1
ATOM 1199 O O . TYR A 1 155 ? -6.197 1.983 -14.451 1.00 97.44 155 TYR A O 1
ATOM 1207 N N . TRP A 1 156 ? -5.670 2.195 -16.626 1.00 97.25 156 TRP A N 1
ATOM 1208 C CA . TRP A 1 156 ? -6.324 3.500 -16.775 1.00 97.25 156 TRP A CA 1
ATOM 1209 C C . TRP A 1 156 ? -7.828 3.427 -16.536 1.00 97.25 156 TRP A C 1
ATOM 1211 O O . TRP A 1 156 ? -8.378 4.312 -15.880 1.00 97.25 156 TRP A O 1
ATOM 1221 N N . MET A 1 157 ? -8.489 2.357 -16.978 1.00 96.25 157 MET A N 1
ATOM 1222 C CA . MET A 1 157 ? -9.912 2.141 -16.711 1.00 96.25 157 MET A CA 1
ATOM 1223 C C . MET A 1 157 ? -10.178 1.947 -15.215 1.00 96.25 157 MET A C 1
ATOM 1225 O O . MET A 1 157 ? -11.159 2.468 -14.694 1.00 96.25 157 MET A O 1
ATOM 1229 N N . THR A 1 158 ? -9.302 1.253 -14.492 1.00 95.38 158 THR A N 1
ATOM 1230 C CA . THR A 1 158 ? -9.430 1.079 -13.039 1.00 95.38 158 THR A CA 1
ATOM 1231 C C . THR A 1 158 ? -9.193 2.390 -12.311 1.00 95.38 158 THR A C 1
ATOM 1233 O O . THR A 1 158 ? -10.017 2.824 -11.508 1.00 95.38 158 THR A O 1
ATOM 1236 N N . ASP A 1 159 ? -8.092 3.058 -12.630 1.00 95.94 159 ASP A N 1
ATOM 1237 C CA . ASP A 1 159 ? -7.655 4.255 -11.935 1.00 95.94 159 ASP A CA 1
ATOM 1238 C C . ASP A 1 159 ? -8.588 5.455 -12.150 1.00 95.94 159 ASP A C 1
ATOM 1240 O O . ASP A 1 159 ? -8.797 6.263 -11.243 1.00 95.94 159 ASP A O 1
ATOM 1244 N N . SER A 1 160 ? -9.228 5.512 -13.314 1.00 94.69 160 SER A N 1
ATOM 1245 C CA . SER A 1 160 ? -10.208 6.536 -13.671 1.00 94.69 160 SER A CA 1
ATOM 1246 C C . SER A 1 160 ? -11.664 6.117 -13.482 1.00 94.69 160 SER A C 1
ATOM 1248 O O . SER A 1 160 ? -12.561 6.822 -13.940 1.00 94.69 160 SER A O 1
ATOM 1250 N N . MET A 1 161 ? -11.918 4.957 -12.867 1.00 91.38 161 MET A N 1
ATOM 1251 C CA . MET A 1 161 ? -13.274 4.437 -12.642 1.00 91.38 161 MET A CA 1
ATOM 1252 C C . MET A 1 161 ? -14.096 4.311 -13.941 1.00 91.38 161 MET A C 1
ATOM 1254 O O . MET A 1 161 ? -15.307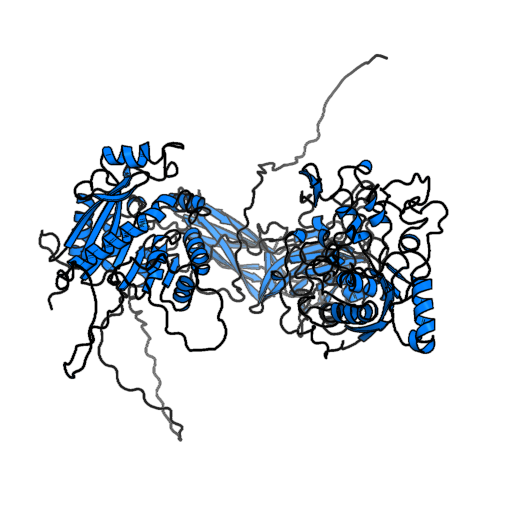 4.521 -13.970 1.00 91.38 161 MET A O 1
ATOM 1258 N N . GLY A 1 162 ? -13.421 3.948 -15.030 1.00 92.75 162 GLY A N 1
ATOM 1259 C CA . GLY A 1 162 ? -13.980 3.722 -16.359 1.00 92.75 162 GLY A CA 1
ATOM 1260 C C . GLY A 1 162 ? -14.010 4.959 -17.256 1.00 92.75 162 GLY A C 1
ATOM 1261 O O . GLY A 1 162 ? -14.539 4.884 -18.365 1.00 92.75 162 GLY A O 1
ATOM 1262 N N . HIS A 1 163 ? -13.468 6.100 -16.824 1.00 93.44 163 HIS A N 1
ATOM 1263 C CA . HIS A 1 163 ? -13.484 7.322 -17.627 1.00 93.44 163 HIS A CA 1
ATOM 1264 C C . HIS A 1 163 ? -12.437 7.328 -18.750 1.00 93.44 163 HIS A C 1
ATOM 1266 O O . HIS A 1 163 ? -12.690 7.899 -19.814 1.00 93.44 163 HIS A O 1
ATOM 1272 N N . PHE A 1 164 ? -11.266 6.740 -18.515 1.00 95.88 164 PHE A N 1
ATOM 1273 C CA . PHE A 1 164 ? -10.085 6.828 -19.369 1.00 95.88 164 PHE A CA 1
ATOM 1274 C C . PHE A 1 164 ? -9.623 5.417 -19.740 1.00 95.88 164 PHE A C 1
ATOM 1276 O O . PHE A 1 164 ? -9.401 4.593 -18.862 1.00 95.88 164 PHE A O 1
ATOM 1283 N N . GLY A 1 165 ? -9.455 5.153 -21.034 1.00 96.19 165 GLY A N 1
ATOM 1284 C CA . GLY A 1 165 ? -8.858 3.919 -21.554 1.00 96.19 165 GLY A CA 1
ATOM 1285 C C . GLY A 1 165 ? -7.719 4.217 -22.528 1.00 96.19 165 GLY A C 1
ATOM 1286 O O . GLY A 1 165 ? -7.521 5.367 -22.918 1.00 96.19 165 GLY A O 1
ATOM 1287 N N . VAL A 1 166 ? -6.965 3.193 -22.928 1.00 96.44 166 VAL A N 1
ATOM 1288 C CA . VAL A 1 166 ? -5.797 3.325 -23.821 1.00 96.44 166 VAL A CA 1
ATOM 1289 C C . VAL A 1 166 ? -5.942 2.441 -25.057 1.00 96.44 166 VAL A C 1
ATOM 1291 O O . VAL A 1 166 ? -6.294 1.267 -24.936 1.00 96.44 166 VAL A O 1
ATOM 1294 N N . ASP A 1 167 ? -5.636 3.000 -26.229 1.00 95.81 167 ASP A N 1
ATOM 1295 C CA . ASP A 1 167 ? -5.392 2.291 -27.485 1.00 95.81 167 ASP A CA 1
ATOM 1296 C C . ASP A 1 167 ? -3.957 2.548 -27.961 1.00 95.81 167 ASP A C 1
ATOM 1298 O O . ASP A 1 167 ? -3.481 3.686 -27.957 1.00 95.81 167 ASP A O 1
ATOM 1302 N N . LEU A 1 168 ? -3.281 1.481 -28.396 1.00 97.44 168 LEU A N 1
ATOM 1303 C CA . LEU A 1 168 ? -1.909 1.526 -28.904 1.00 97.44 168 LEU A CA 1
ATOM 1304 C C . LEU A 1 168 ? -1.861 1.121 -30.380 1.00 97.44 168 LEU A C 1
ATOM 1306 O O . LEU A 1 168 ? -2.319 0.033 -30.744 1.00 97.44 168 LEU A O 1
ATOM 1310 N N . THR A 1 169 ? -1.234 1.954 -31.212 1.00 98.31 169 THR A N 1
ATOM 1311 C CA . THR A 1 169 ? -0.927 1.632 -32.614 1.00 98.31 169 THR A CA 1
ATOM 1312 C C . THR A 1 169 ? 0.585 1.489 -32.801 1.00 98.31 169 THR A C 1
ATOM 1314 O O . THR A 1 169 ? 1.298 2.473 -32.612 1.00 98.31 169 THR A O 1
ATOM 1317 N N . PRO A 1 170 ? 1.103 0.295 -33.139 1.00 98.44 170 PRO A N 1
ATOM 1318 C CA . PRO A 1 170 ? 2.536 0.049 -33.204 1.00 98.44 170 PRO A CA 1
ATOM 1319 C C . PRO A 1 170 ? 3.150 0.454 -34.546 1.00 98.44 170 PRO A C 1
ATOM 1321 O O . PRO A 1 170 ? 2.547 0.250 -35.598 1.00 98.44 170 PRO A O 1
ATOM 1324 N N . PHE A 1 171 ? 4.385 0.950 -34.490 1.00 98.62 171 PHE A N 1
ATOM 1325 C CA . PHE A 1 171 ? 5.195 1.390 -35.622 1.00 98.62 171 PHE A CA 1
ATOM 1326 C C . PHE A 1 171 ? 6.654 0.938 -35.478 1.00 98.62 171 PHE A C 1
ATOM 1328 O O . PHE A 1 171 ? 7.154 0.726 -34.370 1.00 98.62 171 PHE A O 1
ATOM 1335 N N . GLY A 1 172 ? 7.354 0.835 -36.608 1.00 97.12 172 GLY A N 1
ATOM 1336 C CA . GLY A 1 172 ? 8.718 0.317 -36.686 1.00 97.12 172 GLY A CA 1
ATOM 1337 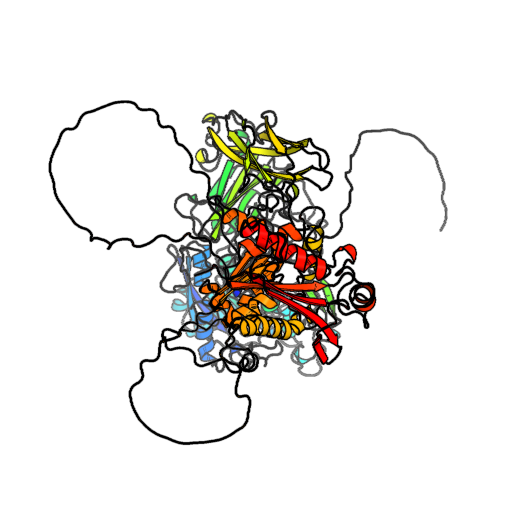C C . GLY A 1 172 ? 8.760 -1.187 -36.990 1.00 97.12 172 GLY A C 1
ATOM 1338 O O . GLY A 1 172 ? 7.803 -1.728 -37.544 1.00 97.12 172 GLY A O 1
ATOM 1339 N N . PRO A 1 173 ? 9.861 -1.883 -36.659 1.00 98.00 173 PRO A N 1
ATOM 1340 C CA . PRO A 1 173 ? 11.012 -1.388 -35.900 1.00 98.00 173 PRO A CA 1
ATOM 1341 C C . PRO A 1 173 ? 11.963 -0.496 -36.711 1.00 98.00 173 PRO A C 1
ATOM 1343 O O . PRO A 1 173 ? 12.502 -0.915 -37.745 1.00 98.00 173 PRO A O 1
ATOM 1346 N N . TYR A 1 174 ? 12.253 0.701 -36.200 1.00 98.69 174 TYR A N 1
ATOM 1347 C CA . TYR A 1 174 ? 13.214 1.624 -36.811 1.00 98.69 174 TYR A CA 1
ATOM 1348 C C . TYR A 1 174 ? 14.616 1.397 -36.251 1.00 98.69 174 TYR A C 1
ATOM 1350 O O . TYR A 1 174 ? 14.812 1.402 -35.040 1.00 98.69 174 TYR A O 1
ATOM 1358 N N . LYS A 1 175 ? 15.597 1.222 -37.139 1.00 98.44 175 LYS A N 1
ATOM 1359 C CA . LYS A 1 175 ? 16.998 1.108 -36.736 1.00 98.44 175 LYS A CA 1
ATOM 1360 C C . LYS A 1 175 ? 17.614 2.497 -36.640 1.00 98.44 175 LYS A C 1
ATOM 1362 O O . LYS A 1 175 ? 17.681 3.195 -37.651 1.00 98.44 175 LYS A O 1
ATOM 1367 N N . MET A 1 176 ? 18.048 2.882 -35.448 1.00 98.25 176 MET A N 1
ATOM 1368 C CA . MET A 1 176 ? 18.723 4.156 -35.206 1.00 98.25 176 MET A CA 1
ATOM 1369 C C . MET A 1 176 ? 20.094 4.198 -35.892 1.00 98.25 176 MET A C 1
ATOM 1371 O O . MET A 1 176 ? 20.691 3.162 -36.199 1.00 98.25 176 MET A O 1
ATOM 1375 N N . THR A 1 177 ? 20.590 5.404 -36.172 1.00 96.25 177 THR A N 1
ATOM 1376 C CA . THR A 1 177 ? 21.885 5.601 -36.844 1.00 96.25 177 THR A CA 1
ATOM 1377 C C . THR A 1 177 ? 23.059 5.422 -35.896 1.00 96.25 177 THR A C 1
ATOM 1379 O O . THR A 1 177 ? 24.095 4.894 -36.302 1.00 96.25 177 THR A O 1
ATOM 1382 N N . SER A 1 178 ? 22.888 5.843 -34.646 1.00 97.56 178 SER A N 1
ATOM 1383 C CA . SER A 1 178 ? 23.916 5.766 -33.612 1.00 97.56 178 SER A CA 1
ATOM 1384 C C . SER A 1 178 ? 23.736 4.517 -32.753 1.00 97.56 178 SER A C 1
ATOM 1386 O O . SER A 1 178 ? 22.699 3.852 -32.788 1.00 97.56 178 SER A O 1
ATOM 1388 N N . LYS A 1 179 ? 24.776 4.163 -32.005 1.00 97.12 179 LYS A N 1
ATOM 1389 C CA . LYS A 1 179 ? 24.802 3.019 -31.090 1.00 97.12 179 LYS A CA 1
ATOM 1390 C C . LYS A 1 179 ? 24.011 3.315 -29.817 1.00 97.12 179 LYS A C 1
ATOM 1392 O O . LYS A 1 179 ? 23.879 4.479 -29.439 1.00 97.12 179 LYS A O 1
ATOM 1397 N N . SER A 1 180 ? 23.524 2.284 -29.131 1.00 96.75 180 SER A N 1
ATOM 1398 C CA . SER A 1 180 ? 22.624 2.446 -27.978 1.00 96.75 180 SER A CA 1
ATOM 1399 C C . SER A 1 180 ? 23.215 3.345 -26.882 1.00 96.75 180 SER A C 1
ATOM 1401 O O . SER A 1 180 ? 22.553 4.268 -26.407 1.00 96.75 180 SER A O 1
ATOM 1403 N N . TYR A 1 181 ? 24.494 3.153 -26.544 1.00 95.00 181 TYR A N 1
ATOM 1404 C CA . TYR A 1 181 ? 25.176 3.924 -25.501 1.00 95.00 181 TYR A CA 1
ATOM 1405 C C . TYR A 1 181 ? 25.349 5.407 -25.847 1.00 95.00 181 TYR A C 1
ATOM 1407 O O . TYR A 1 181 ? 25.491 6.225 -24.944 1.00 95.00 181 TYR A O 1
ATOM 1415 N N . GLN A 1 182 ? 25.330 5.781 -27.132 1.00 95.62 182 GLN A N 1
ATOM 1416 C CA . GLN A 1 182 ? 25.438 7.186 -27.545 1.00 95.62 182 GLN A CA 1
ATOM 1417 C C . GLN A 1 182 ? 24.161 7.973 -27.215 1.00 95.62 182 GLN A C 1
ATOM 1419 O O . GLN A 1 182 ? 24.221 9.193 -27.073 1.00 95.62 182 GLN A O 1
ATOM 1424 N N . TYR A 1 183 ? 23.029 7.275 -27.062 1.00 95.38 183 TYR A N 1
ATOM 1425 C CA . TYR A 1 183 ? 21.753 7.842 -26.620 1.00 95.38 183 TYR A CA 1
ATOM 1426 C C . TYR A 1 183 ? 21.574 7.808 -25.094 1.00 95.38 183 TYR A C 1
ATOM 1428 O O . TYR A 1 183 ? 20.864 8.649 -24.547 1.00 95.38 183 TYR A O 1
ATOM 1436 N N . GLY A 1 184 ? 22.165 6.822 -24.407 1.00 92.56 184 GLY A N 1
ATOM 1437 C CA . GLY A 1 184 ? 22.054 6.666 -22.949 1.00 92.56 184 GLY A CA 1
ATOM 1438 C C . GLY A 1 184 ? 23.070 7.484 -22.146 1.00 92.56 184 GLY A C 1
ATOM 1439 O O . GLY A 1 184 ? 22.785 7.894 -21.025 1.00 92.56 184 GLY A O 1
ATOM 1440 N N . LEU A 1 185 ? 24.246 7.754 -22.719 1.00 92.81 185 LEU A N 1
ATOM 1441 C CA . LEU A 1 185 ? 25.307 8.528 -22.074 1.00 92.81 185 LEU A CA 1
ATOM 1442 C C . LEU A 1 185 ? 25.248 9.992 -22.496 1.00 92.81 185 LEU A C 1
ATOM 1444 O O . LEU A 1 185 ? 25.171 10.284 -23.687 1.00 92.81 185 LEU A O 1
ATOM 1448 N N . GLY A 1 186 ? 25.374 10.908 -21.537 1.00 85.69 186 GLY A N 1
ATOM 1449 C CA . GLY A 1 186 ? 25.347 12.343 -21.799 1.00 85.69 186 GLY A CA 1
ATOM 1450 C C . GLY A 1 186 ? 26.292 13.143 -20.910 1.00 85.69 186 GLY A C 1
ATOM 1451 O O . GLY A 1 186 ? 26.978 12.624 -20.027 1.00 85.69 186 GLY A O 1
ATOM 1452 N N . SER A 1 187 ? 26.349 14.448 -21.156 1.00 78.69 187 SER A N 1
ATOM 1453 C CA . SER A 1 187 ? 27.134 15.360 -20.320 1.00 78.69 187 SER A CA 1
ATOM 1454 C C . SER A 1 187 ? 26.476 15.614 -18.954 1.00 78.69 187 SER A C 1
ATOM 1456 O O . SER A 1 187 ? 27.184 15.746 -17.953 1.00 78.69 187 SER A O 1
ATOM 1458 N N . ASP A 1 188 ? 25.140 15.580 -18.909 1.00 77.69 188 ASP A N 1
ATOM 1459 C CA . ASP A 1 188 ? 24.315 15.779 -17.708 1.00 77.69 188 ASP A CA 1
ATOM 1460 C C . ASP A 1 188 ? 23.949 14.468 -16.980 1.00 77.69 188 ASP A C 1
ATOM 1462 O O . ASP A 1 188 ? 23.542 14.490 -15.817 1.00 77.69 188 ASP A O 1
ATOM 1466 N N . MET A 1 189 ? 24.109 13.320 -17.646 1.00 79.94 189 MET A N 1
ATOM 1467 C CA . MET A 1 189 ? 23.804 11.983 -17.126 1.00 79.94 189 MET A CA 1
ATOM 1468 C C . MET A 1 189 ? 24.990 11.053 -17.389 1.00 79.94 189 MET A C 1
ATOM 1470 O O . MET A 1 189 ? 25.376 10.842 -18.535 1.00 79.94 189 MET A O 1
ATOM 1474 N N . ASN A 1 190 ? 25.556 10.482 -16.323 1.00 88.56 190 ASN A N 1
ATOM 1475 C CA . ASN A 1 190 ? 26.655 9.505 -16.390 1.00 88.56 190 ASN A CA 1
ATOM 1476 C C . ASN A 1 190 ? 27.949 10.096 -16.992 1.00 88.56 190 ASN A C 1
ATOM 1478 O O . ASN A 1 190 ? 28.650 9.479 -17.798 1.00 88.56 190 ASN A O 1
ATOM 1482 N N . GLN A 1 191 ? 28.269 11.328 -16.575 1.00 85.56 191 GLN A N 1
ATOM 1483 C CA . GLN A 1 191 ? 29.374 12.127 -17.103 1.00 85.56 191 GLN A CA 1
ATOM 1484 C C . GLN A 1 191 ? 30.715 11.372 -17.097 1.00 85.56 191 GLN A C 1
ATOM 1486 O O . GLN A 1 191 ? 31.138 10.807 -16.088 1.00 85.56 191 GLN A O 1
ATOM 1491 N N . GLY A 1 192 ? 31.422 11.424 -18.230 1.00 87.31 192 GLY A N 1
ATOM 1492 C CA . GLY A 1 192 ? 32.749 10.820 -18.394 1.00 87.31 192 GLY A CA 1
ATOM 1493 C C . GLY A 1 192 ? 32.742 9.340 -18.789 1.00 87.31 192 GLY A C 1
ATOM 1494 O O . GLY A 1 192 ? 33.814 8.767 -18.960 1.00 87.31 192 GLY A O 1
ATOM 1495 N N . ALA A 1 193 ? 31.566 8.729 -18.970 1.00 91.94 193 ALA A N 1
ATOM 1496 C CA . ALA A 1 193 ? 31.446 7.340 -19.411 1.00 91.94 193 ALA A CA 1
ATOM 1497 C C . ALA A 1 193 ? 31.428 7.162 -20.943 1.00 91.94 193 ALA A C 1
ATOM 1499 O O . ALA A 1 193 ? 31.552 6.032 -21.416 1.00 91.94 193 ALA A O 1
ATOM 1500 N N . CYS A 1 194 ? 31.284 8.238 -21.727 1.00 91.81 194 CYS A N 1
ATOM 1501 C CA . CYS A 1 194 ? 31.303 8.158 -23.192 1.00 91.81 194 CYS A CA 1
ATOM 1502 C C . CYS A 1 194 ? 32.678 7.669 -23.702 1.00 91.81 194 CYS A C 1
ATOM 1504 O O . CYS A 1 194 ? 33.699 8.240 -23.297 1.00 91.81 194 CYS A O 1
ATOM 1506 N N . PRO A 1 195 ? 32.738 6.646 -24.581 1.00 91.06 195 PRO A N 1
ATOM 1507 C CA . PRO A 1 195 ? 33.994 6.172 -25.161 1.00 91.06 195 PRO A CA 1
ATOM 1508 C C . PRO A 1 195 ? 34.800 7.285 -25.859 1.00 91.06 195 PRO A C 1
ATOM 1510 O O . PRO A 1 195 ? 34.225 8.075 -26.611 1.00 91.06 195 PRO A O 1
ATOM 1513 N N . PRO A 1 196 ? 36.129 7.380 -25.644 1.00 86.19 196 PRO A N 1
ATOM 1514 C CA . PRO A 1 196 ? 36.942 8.421 -26.263 1.00 86.19 196 PRO A CA 1
ATOM 1515 C C . PRO A 1 196 ? 36.875 8.371 -27.792 1.00 86.19 196 PRO A C 1
ATOM 1517 O O . PRO A 1 196 ? 37.131 7.336 -28.397 1.00 86.19 196 PRO A O 1
ATOM 1520 N N . GLY A 1 197 ? 36.595 9.513 -28.422 1.00 86.50 197 GLY A N 1
ATOM 1521 C CA . GLY A 1 197 ? 36.503 9.618 -29.883 1.00 86.50 197 GLY A CA 1
ATOM 1522 C C . GLY A 1 197 ? 35.136 9.256 -30.470 1.00 86.50 197 GLY A C 1
ATOM 1523 O O . GLY A 1 197 ? 34.956 9.424 -31.672 1.00 86.50 197 GLY A O 1
ATOM 1524 N N . GLU A 1 198 ? 34.181 8.824 -29.644 1.00 89.94 198 GLU A N 1
ATOM 1525 C CA . GLU A 1 198 ? 32.766 8.709 -30.008 1.00 89.94 198 GLU A CA 1
ATOM 1526 C C . GLU A 1 198 ? 32.000 9.979 -29.591 1.00 89.94 198 GLU A C 1
ATOM 1528 O O . GLU A 1 198 ? 32.392 10.691 -28.662 1.00 89.94 198 GLU A O 1
ATOM 1533 N N . GLU A 1 199 ? 30.890 10.261 -30.272 1.00 92.19 199 GLU A N 1
ATOM 1534 C CA . GLU A 1 199 ? 29.946 11.325 -29.906 1.00 92.19 199 GLU A CA 1
ATOM 1535 C C . GLU A 1 199 ? 28.760 10.708 -29.151 1.00 92.19 199 GLU A C 1
ATOM 1537 O O . GLU A 1 199 ? 28.036 9.889 -29.711 1.00 92.19 199 GLU A O 1
ATOM 1542 N N . CYS A 1 200 ? 28.575 11.058 -27.878 1.00 93.12 200 CYS A N 1
ATOM 1543 C CA . CYS A 1 200 ? 27.383 10.693 -27.098 1.00 93.12 200 CYS A CA 1
ATOM 1544 C C . CYS A 1 200 ? 26.483 11.927 -26.893 1.00 93.12 200 CYS A C 1
ATOM 1546 O O . CYS A 1 200 ? 26.717 12.960 -27.515 1.00 93.12 200 CYS A O 1
ATOM 1548 N N . ASP A 1 201 ? 25.485 11.841 -26.007 1.00 93.00 201 ASP A N 1
ATOM 1549 C CA . ASP A 1 201 ? 24.472 12.884 -25.777 1.00 93.00 201 ASP A CA 1
ATOM 1550 C C . ASP A 1 201 ? 23.524 13.069 -26.980 1.00 93.00 201 ASP A C 1
ATOM 1552 O O . ASP A 1 201 ? 23.014 14.157 -27.262 1.00 93.00 201 ASP A O 1
ATOM 1556 N N . ILE A 1 202 ? 23.295 11.986 -27.730 1.00 95.25 202 ILE A N 1
ATOM 1557 C CA . ILE A 1 202 ? 22.418 11.996 -28.902 1.00 95.25 202 ILE A CA 1
ATOM 1558 C C . ILE A 1 202 ? 20.964 11.880 -28.444 1.00 95.25 202 ILE A C 1
ATOM 1560 O O . ILE A 1 202 ? 20.604 11.063 -27.596 1.00 95.25 202 ILE A O 1
ATOM 1564 N N . ASN A 1 203 ? 20.086 12.694 -29.027 1.00 93.88 203 ASN A N 1
ATOM 1565 C CA . ASN A 1 203 ? 18.684 12.728 -28.639 1.00 93.88 203 ASN A CA 1
ATOM 1566 C C . ASN A 1 203 ? 17.870 11.631 -29.344 1.00 93.88 203 ASN A C 1
ATOM 1568 O O . ASN A 1 203 ? 17.471 11.785 -30.499 1.00 93.88 203 ASN A O 1
ATOM 1572 N N . LEU A 1 204 ? 17.547 10.558 -28.614 1.00 95.25 204 LEU A N 1
ATOM 1573 C CA . LEU A 1 204 ? 16.772 9.434 -29.151 1.00 95.25 204 LEU A CA 1
ATOM 1574 C C . LEU A 1 204 ? 15.395 9.857 -29.676 1.00 95.25 204 LEU A C 1
ATOM 1576 O O . LEU A 1 204 ? 14.929 9.334 -30.681 1.00 95.25 204 LEU A O 1
ATOM 1580 N N . ARG A 1 205 ? 14.735 10.812 -29.013 1.00 95.44 205 ARG A N 1
ATOM 1581 C CA . ARG A 1 205 ? 13.402 11.286 -29.405 1.00 95.44 205 ARG A CA 1
ATOM 1582 C C . ARG A 1 205 ? 13.444 11.982 -30.763 1.00 95.44 205 ARG A C 1
ATOM 1584 O O . ARG A 1 205 ? 12.554 11.751 -31.575 1.00 95.44 205 ARG A O 1
ATOM 1591 N N . THR A 1 206 ? 14.467 12.794 -31.023 1.00 95.56 206 THR A N 1
ATOM 1592 C CA . THR A 1 206 ? 14.662 13.439 -32.329 1.00 95.56 206 THR A CA 1
ATOM 1593 C C . THR A 1 206 ? 14.788 12.398 -33.441 1.00 95.56 206 THR A C 1
ATOM 1595 O O . THR A 1 206 ? 14.037 12.458 -34.415 1.00 95.56 206 THR A O 1
ATOM 1598 N N . ASP A 1 207 ? 15.676 11.418 -33.273 1.00 97.44 207 ASP A N 1
ATOM 1599 C CA . ASP A 1 207 ? 15.952 10.415 -34.307 1.00 97.44 207 ASP A CA 1
ATOM 1600 C C . ASP A 1 207 ? 14.774 9.449 -34.504 1.00 97.44 207 ASP A C 1
ATOM 1602 O O . ASP A 1 207 ? 14.357 9.198 -35.636 1.00 97.44 207 ASP A O 1
ATOM 1606 N N . ALA A 1 208 ? 14.184 8.954 -33.411 1.00 97.88 208 ALA A N 1
ATOM 1607 C CA . ALA A 1 208 ? 13.061 8.020 -33.450 1.00 97.88 208 ALA A CA 1
ATOM 1608 C C . ALA A 1 208 ? 11.814 8.646 -34.087 1.00 97.88 208 ALA A C 1
ATOM 1610 O O . ALA A 1 208 ? 11.202 8.045 -34.973 1.00 97.88 208 ALA A O 1
ATOM 1611 N N . LEU A 1 209 ? 11.448 9.869 -33.678 1.00 97.38 209 LEU A N 1
ATOM 1612 C CA . LEU A 1 209 ? 10.303 10.572 -34.261 1.00 97.38 209 LEU A CA 1
ATOM 1613 C C . LEU A 1 209 ? 10.576 10.983 -35.710 1.00 97.38 209 LEU A C 1
ATOM 1615 O O . LEU A 1 209 ? 9.658 10.941 -36.526 1.00 97.38 209 LEU A O 1
ATOM 1619 N N . GLY A 1 210 ? 11.819 11.341 -36.046 1.00 97.75 210 GLY A N 1
ATOM 1620 C CA . GLY A 1 210 ? 12.228 11.616 -37.421 1.00 97.75 210 GLY A CA 1
ATOM 1621 C C . GLY A 1 210 ? 12.054 10.396 -38.327 1.00 97.75 210 GLY A C 1
ATOM 1622 O O . GLY A 1 210 ? 11.403 10.492 -39.366 1.00 97.75 210 GLY A O 1
ATOM 1623 N N . ALA A 1 211 ? 12.567 9.234 -37.910 1.00 98.25 211 ALA A N 1
ATOM 1624 C CA . ALA A 1 211 ? 12.432 7.982 -38.655 1.00 98.25 211 ALA A CA 1
ATOM 1625 C C . ALA A 1 211 ? 10.962 7.565 -38.829 1.00 98.25 211 ALA A C 1
ATOM 1627 O O . ALA A 1 211 ? 10.541 7.228 -39.935 1.00 98.25 211 ALA A O 1
ATOM 1628 N N . TRP A 1 212 ? 10.168 7.652 -37.758 1.00 98.44 212 TRP A N 1
ATOM 1629 C CA . TRP A 1 212 ? 8.736 7.356 -37.792 1.00 98.44 212 TRP A CA 1
ATOM 1630 C C . TRP A 1 212 ? 7.967 8.281 -38.745 1.00 98.44 212 TRP A C 1
ATOM 1632 O O . TRP A 1 212 ? 7.187 7.809 -39.571 1.00 98.44 212 TRP A O 1
ATOM 1642 N N . ARG A 1 213 ? 8.222 9.595 -38.698 1.00 98.06 213 ARG A N 1
ATOM 1643 C CA . ARG A 1 213 ? 7.567 10.574 -39.584 1.00 98.06 213 ARG A CA 1
ATOM 1644 C C . ARG A 1 213 ? 7.931 10.391 -41.052 1.00 98.06 213 ARG A C 1
ATOM 1646 O O . ARG A 1 213 ? 7.073 10.590 -41.906 1.00 98.06 213 ARG A O 1
ATOM 1653 N N . VAL A 1 214 ? 9.164 9.986 -41.356 1.00 98.19 214 VAL A N 1
ATOM 1654 C CA . VAL A 1 214 ? 9.572 9.647 -42.731 1.00 98.19 214 VAL A CA 1
ATOM 1655 C C . VAL A 1 214 ? 8.789 8.448 -43.269 1.00 98.19 214 VAL A C 1
ATOM 1657 O O . VAL A 1 214 ? 8.438 8.437 -44.446 1.00 98.19 214 VAL A O 1
ATOM 1660 N N . ASP A 1 215 ? 8.505 7.460 -42.421 1.00 98.00 215 ASP A N 1
ATOM 1661 C CA . ASP A 1 215 ? 7.792 6.239 -42.801 1.00 98.00 215 ASP A CA 1
ATOM 1662 C C . ASP A 1 215 ? 6.298 6.488 -43.060 1.00 98.00 215 ASP A C 1
ATOM 1664 O O . ASP A 1 215 ? 5.778 6.142 -44.122 1.00 98.00 215 ASP A O 1
ATOM 1668 N N . ILE A 1 216 ? 5.601 7.142 -42.124 1.00 97.75 216 ILE A N 1
ATOM 1669 C CA . ILE A 1 216 ? 4.135 7.276 -42.201 1.00 97.75 216 ILE A CA 1
ATOM 1670 C C . ILE A 1 216 ? 3.645 8.633 -42.727 1.00 97.75 216 ILE A C 1
ATOM 1672 O O . ILE A 1 216 ? 2.468 8.778 -43.062 1.00 97.75 216 ILE A O 1
ATOM 1676 N N . GLY A 1 217 ? 4.535 9.623 -42.818 1.00 97.88 217 GLY A N 1
ATOM 1677 C CA . GLY A 1 217 ? 4.226 11.002 -43.188 1.00 97.88 217 GLY A CA 1
ATOM 1678 C C . GLY A 1 217 ? 3.688 11.849 -42.028 1.00 97.88 217 GLY A C 1
ATOM 1679 O O . GLY A 1 217 ? 2.981 11.365 -41.141 1.00 97.88 217 GLY A O 1
ATOM 1680 N N . ASP A 1 218 ? 3.976 13.155 -42.067 1.00 96.94 218 ASP A N 1
ATOM 1681 C CA . ASP A 1 218 ? 3.635 14.093 -40.986 1.00 96.94 218 ASP A CA 1
ATOM 1682 C C . ASP A 1 218 ? 2.142 14.133 -40.657 1.00 96.94 218 ASP A C 1
ATOM 1684 O O . ASP A 1 218 ? 1.772 14.104 -39.490 1.00 96.94 218 ASP A O 1
ATOM 1688 N N . GLN A 1 219 ? 1.272 14.121 -41.670 1.00 96.62 219 GLN A N 1
ATOM 1689 C CA . GLN A 1 219 ? -0.177 14.169 -41.454 1.00 96.62 219 GLN A CA 1
ATOM 1690 C C . GLN A 1 219 ? -0.696 12.951 -40.671 1.00 96.62 219 GLN A C 1
ATOM 1692 O O . GLN A 1 219 ? -1.599 13.092 -39.847 1.00 96.62 219 GLN A O 1
ATOM 1697 N N . ALA A 1 220 ? -0.157 11.757 -40.934 1.00 96.31 220 ALA A N 1
ATOM 1698 C CA . ALA A 1 220 ? -0.546 10.551 -40.211 1.00 96.31 220 ALA A CA 1
ATOM 1699 C C . ALA A 1 220 ? 0.038 10.556 -38.792 1.00 96.31 220 ALA A C 1
ATOM 1701 O O . ALA A 1 220 ? -0.674 10.231 -37.843 1.00 96.31 220 ALA A O 1
ATOM 1702 N N . ALA A 1 221 ? 1.293 10.984 -38.636 1.00 96.44 221 ALA A N 1
ATOM 1703 C CA . ALA A 1 221 ? 1.931 11.130 -37.331 1.00 96.44 221 ALA A CA 1
ATOM 1704 C C . ALA A 1 221 ? 1.183 12.127 -36.428 1.00 96.44 221 ALA A C 1
ATOM 1706 O O . ALA A 1 221 ? 0.926 11.827 -35.265 1.00 96.44 221 ALA A O 1
ATOM 1707 N N . ASP A 1 222 ? 0.748 13.263 -36.978 1.00 95.44 222 ASP A N 1
ATOM 1708 C CA . ASP A 1 222 ? 0.006 14.308 -36.259 1.00 95.44 222 ASP A CA 1
ATOM 1709 C C . ASP A 1 222 ? -1.424 13.886 -35.865 1.00 95.44 222 ASP A C 1
ATOM 1711 O O . ASP A 1 222 ? -2.082 14.582 -35.092 1.00 95.44 222 ASP A O 1
ATOM 1715 N N . SER A 1 223 ? -1.923 12.751 -36.373 1.00 95.88 223 SER A N 1
ATOM 1716 C CA . SER A 1 223 ? -3.217 12.189 -35.957 1.00 95.88 223 SER A CA 1
ATOM 1717 C C . SER A 1 223 ? -3.163 11.468 -34.605 1.00 95.88 223 SER A C 1
ATOM 1719 O O . SER A 1 223 ? -4.210 11.207 -34.003 1.00 95.88 223 SER A O 1
ATOM 1721 N N . PHE A 1 224 ? -1.958 11.153 -34.120 1.00 96.31 224 PHE A N 1
ATOM 1722 C CA . PHE A 1 224 ? -1.751 10.571 -32.801 1.00 96.31 224 PHE A CA 1
ATOM 1723 C C . PHE A 1 224 ? -1.639 11.657 -31.747 1.00 96.31 224 PHE A C 1
ATOM 1725 O O . PHE A 1 224 ? -0.906 12.636 -31.874 1.00 96.31 224 PHE A O 1
ATOM 1732 N N . GLU A 1 225 ? -2.366 11.448 -30.664 1.00 92.88 225 GLU A N 1
ATOM 1733 C CA . GLU A 1 225 ? -2.359 12.327 -29.516 1.00 92.88 225 GLU A CA 1
ATOM 1734 C C . GLU A 1 225 ? -1.444 11.694 -28.484 1.00 92.88 225 GLU A C 1
ATOM 1736 O O . GLU A 1 225 ? -1.967 11.042 -27.613 1.00 92.88 225 GLU A O 1
ATOM 1741 N N . LEU A 1 226 ? -0.124 11.843 -28.555 1.00 95.56 226 LEU A N 1
ATOM 1742 C CA . LEU A 1 226 ? 0.894 11.178 -27.711 1.00 95.56 226 LEU A CA 1
ATOM 1743 C C . LEU A 1 226 ? 1.593 9.987 -28.384 1.00 95.56 226 LEU A C 1
ATOM 1745 O O . LEU A 1 226 ? 1.023 9.228 -29.172 1.00 95.56 226 LEU A O 1
ATOM 1749 N N . ILE A 1 227 ? 2.873 9.841 -28.037 1.00 97.75 227 ILE A N 1
ATOM 1750 C CA . ILE A 1 227 ? 3.778 8.830 -28.579 1.00 97.75 227 ILE A CA 1
ATOM 1751 C C . ILE A 1 227 ? 4.554 8.165 -27.441 1.00 97.75 227 ILE A C 1
ATOM 1753 O O . ILE A 1 227 ? 5.156 8.850 -26.616 1.00 97.75 227 ILE A O 1
ATOM 1757 N N . PHE A 1 228 ? 4.592 6.839 -27.442 1.00 98.44 228 PHE A N 1
ATOM 1758 C CA . PHE A 1 228 ? 5.520 6.029 -26.662 1.00 98.44 228 PHE A CA 1
ATOM 1759 C C . PHE A 1 228 ? 6.637 5.529 -27.567 1.00 98.44 228 PHE A C 1
ATOM 1761 O O . PHE A 1 228 ? 6.374 4.938 -28.612 1.00 98.44 228 PHE A O 1
ATOM 1768 N N . ILE A 1 229 ? 7.880 5.763 -27.168 1.00 98.62 229 ILE A N 1
ATOM 1769 C CA . ILE A 1 229 ? 9.075 5.280 -27.851 1.00 98.62 229 ILE A CA 1
ATOM 1770 C C . ILE A 1 229 ? 9.627 4.120 -27.031 1.00 98.62 229 ILE A C 1
ATOM 1772 O O . ILE A 1 229 ? 10.120 4.334 -25.929 1.00 98.62 229 ILE A O 1
ATOM 1776 N N . LEU A 1 230 ? 9.574 2.906 -27.570 1.00 98.50 230 LEU A N 1
ATOM 1777 C CA . LEU A 1 230 ? 10.135 1.713 -26.942 1.00 98.50 230 LEU A CA 1
ATOM 1778 C C . LEU A 1 230 ? 11.499 1.405 -27.560 1.00 98.50 230 LEU A C 1
ATOM 1780 O O . LEU A 1 230 ? 11.593 1.021 -28.725 1.00 98.50 230 LEU A O 1
ATOM 1784 N N . SER A 1 231 ? 12.551 1.558 -26.767 1.00 98.19 231 SER A N 1
ATOM 1785 C CA . SER A 1 231 ? 13.929 1.220 -27.120 1.00 98.19 231 SER A CA 1
ATOM 1786 C C . SER A 1 231 ? 14.262 -0.233 -26.796 1.00 98.19 231 SER A C 1
ATOM 1788 O O . SER A 1 231 ? 13.913 -0.718 -25.721 1.00 98.19 231 SER A O 1
ATOM 1790 N N . ALA A 1 232 ? 15.037 -0.888 -27.661 1.00 98.44 232 ALA A N 1
ATOM 1791 C CA . ALA A 1 232 ? 15.724 -2.135 -27.330 1.00 98.44 232 ALA A CA 1
ATOM 1792 C C . ALA A 1 232 ? 16.564 -2.002 -26.040 1.00 98.44 232 ALA A C 1
ATOM 1794 O O . ALA A 1 232 ? 17.161 -0.946 -25.800 1.00 98.44 232 ALA A O 1
ATOM 1795 N N . GLY A 1 233 ? 16.634 -3.071 -25.240 1.00 97.38 233 GLY A N 1
ATOM 1796 C CA . GLY A 1 233 ? 17.467 -3.146 -24.032 1.00 97.38 233 GLY A CA 1
ATOM 1797 C C . GLY A 1 233 ? 16.772 -2.766 -22.719 1.00 97.38 233 GLY A C 1
ATOM 1798 O O . GLY A 1 233 ? 15.547 -2.702 -22.630 1.00 97.38 233 GLY A O 1
ATOM 1799 N N . GLN A 1 234 ? 17.572 -2.568 -21.673 1.00 95.19 234 GLN A N 1
ATOM 1800 C CA . GLN A 1 234 ? 17.130 -2.207 -20.324 1.00 95.19 234 GLN A CA 1
ATOM 1801 C C . GLN A 1 234 ? 17.021 -0.688 -20.157 1.00 95.19 234 GLN A C 1
ATOM 1803 O O . GLN A 1 234 ? 17.615 0.078 -20.916 1.00 95.19 234 GLN A O 1
ATOM 1808 N N . ASP A 1 235 ? 16.286 -0.247 -19.136 1.00 93.94 235 ASP A N 1
ATOM 1809 C CA . ASP A 1 235 ? 16.441 1.105 -18.600 1.00 93.94 235 ASP A CA 1
ATOM 1810 C C . ASP A 1 235 ? 17.431 1.132 -17.434 1.00 93.94 235 ASP A C 1
ATOM 1812 O O . ASP A 1 235 ? 17.420 0.238 -16.585 1.00 93.94 235 ASP A O 1
ATOM 1816 N N . GLU A 1 236 ? 18.234 2.197 -17.354 1.00 94.56 236 GLU A N 1
ATOM 1817 C CA . GLU A 1 236 ? 19.267 2.367 -16.320 1.00 94.56 236 GLU A CA 1
ATOM 1818 C C . GLU A 1 236 ? 18.682 2.236 -14.906 1.00 94.56 236 GLU A C 1
ATOM 1820 O O . GLU A 1 236 ? 19.259 1.574 -14.043 1.00 94.56 236 GLU A O 1
ATOM 1825 N N . SER A 1 237 ? 17.503 2.828 -14.673 1.00 91.81 237 SER A N 1
ATOM 1826 C CA . SER A 1 237 ? 16.853 2.889 -13.357 1.00 91.81 237 SER A CA 1
ATOM 1827 C C . SER A 1 237 ? 16.463 1.520 -12.791 1.00 91.81 237 SER A C 1
ATOM 1829 O O . SER A 1 237 ? 16.190 1.417 -11.593 1.00 91.81 237 SER A O 1
ATOM 1831 N N . SER A 1 238 ? 16.382 0.506 -13.653 1.00 94.25 238 SER A N 1
ATOM 1832 C CA . SER A 1 238 ? 15.984 -0.859 -13.321 1.00 94.25 238 SER A CA 1
ATOM 1833 C C . SER A 1 238 ? 17.156 -1.815 -13.117 1.00 94.25 238 SER A C 1
ATOM 1835 O O . SER A 1 238 ? 16.927 -2.888 -12.571 1.00 94.25 238 SER A O 1
ATOM 1837 N N . SER A 1 239 ? 18.360 -1.459 -13.590 1.00 95.69 239 SER A N 1
ATOM 1838 C CA . SER A 1 239 ? 19.502 -2.377 -13.691 1.00 95.69 239 SER A CA 1
ATOM 1839 C C . SER A 1 239 ? 20.738 -1.938 -12.901 1.00 95.69 239 SER A C 1
ATOM 1841 O O . SER A 1 239 ? 21.625 -2.754 -12.636 1.00 95.69 239 SER A O 1
ATOM 1843 N N . TRP A 1 240 ? 20.850 -0.650 -12.554 1.00 94.88 240 TRP A N 1
ATOM 1844 C CA . TRP A 1 240 ? 22.078 -0.103 -11.972 1.00 94.88 240 TRP A CA 1
ATOM 1845 C C . TRP A 1 240 ? 22.469 -0.772 -10.645 1.00 94.88 240 TRP A C 1
ATOM 1847 O O . TRP A 1 240 ? 23.661 -0.862 -10.346 1.00 94.88 240 TRP A O 1
ATOM 1857 N N . GLN A 1 241 ? 21.512 -1.239 -9.844 1.00 95.00 241 GLN A N 1
ATOM 1858 C CA . GLN A 1 241 ? 21.805 -1.826 -8.535 1.00 95.00 241 GLN A CA 1
ATOM 1859 C C . GLN A 1 241 ? 22.151 -3.312 -8.676 1.00 95.00 241 GLN A C 1
ATOM 1861 O O . GLN A 1 241 ? 23.135 -3.801 -8.114 1.00 95.00 241 GLN A O 1
ATOM 1866 N N . GLU A 1 242 ? 21.392 -3.993 -9.527 1.00 96.44 242 GLU A N 1
ATOM 1867 C CA . GLU A 1 242 ? 21.416 -5.420 -9.826 1.00 96.44 242 GLU A CA 1
ATOM 1868 C C . GLU A 1 242 ? 22.714 -5.824 -10.513 1.00 96.44 242 GLU A C 1
ATOM 1870 O O . GLU A 1 242 ? 23.305 -6.851 -10.188 1.00 96.44 242 GLU A O 1
ATOM 1875 N N . PHE A 1 243 ? 23.197 -4.984 -11.426 1.00 97.50 243 PHE A N 1
ATOM 1876 C CA . PHE A 1 243 ? 24.465 -5.169 -12.131 1.00 97.50 243 PHE A CA 1
ATOM 1877 C C . PHE A 1 243 ? 25.527 -4.169 -11.652 1.00 97.50 243 PHE A C 1
ATOM 1879 O O . PHE A 1 243 ? 26.468 -3.846 -12.379 1.00 97.50 243 PHE A O 1
ATOM 1886 N N . GLY A 1 244 ? 25.370 -3.696 -10.415 1.00 96.50 244 GLY A N 1
ATOM 1887 C CA . GLY A 1 244 ? 26.338 -2.924 -9.644 1.00 96.50 244 GLY A CA 1
ATOM 1888 C C . GLY A 1 244 ? 26.652 -3.642 -8.333 1.00 96.50 244 GLY A C 1
ATOM 1889 O O . GLY A 1 244 ? 27.165 -4.762 -8.348 1.00 96.50 244 GLY A O 1
ATOM 1890 N N . GLU A 1 245 ? 26.320 -3.011 -7.205 1.00 94.62 245 GLU A N 1
ATOM 1891 C CA . GLU A 1 245 ? 26.665 -3.480 -5.852 1.00 94.62 245 GLU A CA 1
ATOM 1892 C C . GLU A 1 245 ? 26.079 -4.852 -5.472 1.00 94.62 245 GLU A C 1
ATOM 1894 O O . GLU A 1 245 ? 26.623 -5.526 -4.597 1.00 94.62 245 GLU A O 1
ATOM 1899 N N . MET A 1 246 ? 24.980 -5.286 -6.102 1.00 95.88 246 MET A N 1
ATOM 1900 C CA . MET A 1 246 ? 24.409 -6.619 -5.856 1.00 95.88 246 MET A CA 1
ATOM 1901 C C . MET A 1 246 ? 25.260 -7.734 -6.468 1.00 95.88 246 MET A C 1
ATOM 1903 O O . MET A 1 246 ? 25.356 -8.826 -5.910 1.00 95.88 246 MET A O 1
ATOM 1907 N N . ARG A 1 247 ? 25.879 -7.473 -7.625 1.00 97.06 247 ARG A N 1
ATOM 1908 C CA . ARG A 1 247 ? 26.621 -8.479 -8.399 1.00 97.06 247 ARG A CA 1
ATOM 1909 C C . ARG A 1 247 ? 28.125 -8.402 -8.188 1.00 97.06 247 ARG A C 1
ATOM 1911 O O . ARG A 1 247 ? 28.799 -9.428 -8.267 1.00 97.06 247 ARG A O 1
ATOM 1918 N N . PHE A 1 248 ? 28.649 -7.211 -7.923 1.00 97.50 248 PHE A N 1
ATOM 1919 C CA . PHE A 1 248 ? 30.078 -6.950 -7.802 1.00 97.50 248 PHE A CA 1
ATOM 1920 C C . PHE A 1 248 ? 30.376 -6.302 -6.452 1.00 97.50 248 PHE A C 1
ATOM 1922 O O . PHE A 1 248 ? 29.660 -5.406 -6.017 1.00 97.50 248 PHE A O 1
ATOM 1929 N N . GLN A 1 249 ? 31.436 -6.756 -5.779 1.00 96.25 249 GLN A N 1
ATOM 1930 C CA . GLN A 1 249 ? 31.797 -6.232 -4.460 1.00 96.25 249 GLN A CA 1
ATOM 1931 C C . GLN A 1 249 ? 32.382 -4.819 -4.569 1.00 96.25 249 GLN A C 1
ATOM 1933 O O . GLN A 1 249 ? 32.122 -3.958 -3.729 1.00 96.25 249 GLN A O 1
ATOM 1938 N N . THR A 1 250 ? 33.187 -4.580 -5.602 1.00 96.81 250 THR A N 1
ATOM 1939 C CA . THR A 1 250 ? 33.831 -3.297 -5.881 1.00 96.81 250 THR A CA 1
ATOM 1940 C C . THR A 1 250 ? 33.810 -2.992 -7.384 1.00 96.81 250 THR A C 1
ATOM 1942 O O . THR A 1 250 ? 33.686 -3.913 -8.196 1.00 96.81 250 THR A O 1
ATOM 1945 N N . PRO A 1 251 ? 34.016 -1.724 -7.798 1.00 96.75 251 PRO A N 1
ATOM 1946 C CA . PRO A 1 251 ? 34.128 -1.367 -9.214 1.00 96.75 251 PRO A CA 1
ATOM 1947 C C . PRO A 1 251 ? 35.194 -2.161 -9.985 1.00 96.75 251 PRO A C 1
ATOM 1949 O O . PRO A 1 251 ? 35.060 -2.379 -11.186 1.00 96.75 251 PRO A O 1
ATOM 1952 N N . ALA A 1 252 ? 36.269 -2.577 -9.305 1.00 95.88 252 ALA A N 1
ATOM 1953 C CA . ALA A 1 252 ? 37.376 -3.310 -9.915 1.00 95.88 252 ALA A CA 1
ATOM 1954 C C . ALA A 1 252 ? 37.019 -4.766 -10.255 1.00 95.88 252 ALA A C 1
ATOM 1956 O O . ALA A 1 252 ? 37.682 -5.368 -11.098 1.00 95.88 252 ALA A O 1
ATOM 1957 N N . ASP A 1 253 ? 35.970 -5.313 -9.634 1.00 97.19 253 ASP A N 1
ATOM 1958 C CA . ASP A 1 253 ? 35.514 -6.688 -9.857 1.00 97.19 253 ASP A CA 1
ATOM 1959 C C . ASP A 1 253 ? 34.626 -6.817 -11.105 1.00 97.19 253 ASP A C 1
ATOM 1961 O O . ASP A 1 253 ? 34.276 -7.929 -11.499 1.00 97.19 253 ASP A O 1
ATOM 1965 N N . ILE A 1 254 ? 34.250 -5.696 -11.734 1.00 97.88 254 ILE A N 1
ATOM 1966 C CA . ILE A 1 254 ? 33.361 -5.685 -12.897 1.00 97.88 254 ILE A CA 1
ATOM 1967 C C . ILE A 1 254 ? 34.132 -6.185 -14.135 1.00 97.88 254 ILE A C 1
ATOM 1969 O O . ILE A 1 254 ? 35.099 -5.538 -14.563 1.00 97.88 254 ILE A O 1
ATOM 1973 N N . PRO A 1 255 ? 33.730 -7.316 -14.746 1.00 96.25 255 PRO A N 1
ATOM 1974 C CA . PRO A 1 255 ? 34.442 -7.886 -15.880 1.00 96.25 255 PRO A CA 1
ATOM 1975 C C . PRO A 1 255 ? 34.222 -7.068 -17.158 1.00 96.25 255 PRO A C 1
ATOM 1977 O O . PRO A 1 255 ? 33.283 -6.280 -17.275 1.00 96.25 255 PRO A O 1
ATOM 1980 N N . SER A 1 256 ? 35.095 -7.272 -18.147 1.00 93.94 256 SER A N 1
ATOM 1981 C CA . SER A 1 256 ? 35.096 -6.502 -19.401 1.00 93.94 256 SER A CA 1
ATOM 1982 C C . SER A 1 256 ? 33.807 -6.624 -20.213 1.00 93.94 256 SER A C 1
ATOM 1984 O O . SER A 1 256 ? 33.501 -5.721 -20.979 1.00 93.94 256 SER A O 1
ATOM 1986 N N . GLU A 1 257 ? 33.054 -7.713 -20.050 1.00 94.94 257 GLU A N 1
ATOM 1987 C CA . GLU A 1 257 ? 31.748 -7.918 -20.695 1.00 94.94 257 GLU A CA 1
ATOM 1988 C C . GLU A 1 257 ? 30.677 -6.909 -20.242 1.00 94.94 257 GLU A C 1
ATOM 1990 O O . GLU A 1 257 ? 29.763 -6.617 -21.002 1.00 94.94 257 GLU A O 1
ATOM 1995 N N . PHE A 1 258 ? 30.818 -6.328 -19.045 1.00 96.94 258 PHE A N 1
ATOM 1996 C CA . PHE A 1 258 ? 29.976 -5.236 -18.538 1.00 96.94 258 PHE A CA 1
ATOM 1997 C C . PHE A 1 258 ? 30.610 -3.849 -18.752 1.00 96.94 258 PHE A C 1
ATOM 1999 O O . PHE A 1 258 ? 30.077 -2.840 -18.283 1.00 96.94 258 PHE A O 1
ATOM 2006 N N . GLY A 1 259 ? 31.773 -3.801 -19.407 1.00 94.88 259 GLY A N 1
ATOM 2007 C CA . GLY A 1 259 ? 32.528 -2.587 -19.684 1.00 94.88 259 GLY A CA 1
ATOM 2008 C C . GLY A 1 259 ? 32.188 -1.946 -21.034 1.00 94.88 259 GLY A C 1
ATOM 2009 O O . GLY A 1 259 ? 31.424 -2.510 -21.818 1.00 94.88 259 GLY A O 1
ATOM 2010 N N . PRO A 1 260 ? 32.780 -0.776 -21.330 1.00 93.00 260 PRO A N 1
ATOM 2011 C CA . PRO A 1 260 ? 32.657 -0.147 -22.640 1.00 93.00 260 PRO A CA 1
ATOM 2012 C C . PRO A 1 260 ? 33.265 -1.024 -23.746 1.00 93.00 260 PRO A C 1
ATOM 2014 O O . PRO A 1 260 ? 34.201 -1.793 -23.475 1.00 93.00 260 PRO A O 1
ATOM 2017 N N . PRO A 1 261 ? 32.803 -0.876 -25.004 1.00 88.75 261 PRO A N 1
ATOM 2018 C CA . PRO A 1 261 ? 33.471 -1.463 -26.159 1.00 88.75 261 PRO A CA 1
ATOM 2019 C C . PRO A 1 261 ? 34.959 -1.104 -26.144 1.00 88.75 261 PRO A C 1
ATOM 2021 O O . PRO A 1 261 ? 35.306 0.053 -25.943 1.00 88.75 261 PRO A O 1
ATOM 2024 N N . ARG A 1 262 ? 35.837 -2.096 -26.334 1.00 83.62 262 ARG A N 1
ATOM 2025 C CA . ARG A 1 262 ? 37.292 -1.893 -26.350 1.00 83.62 262 ARG A CA 1
ATOM 2026 C C . ARG A 1 262 ? 37.769 -1.732 -27.790 1.00 83.62 262 ARG A C 1
ATOM 2028 O O . ARG A 1 262 ? 37.919 -2.725 -28.502 1.00 83.62 262 ARG A O 1
ATOM 2035 N N . THR A 1 263 ? 38.037 -0.504 -28.221 1.00 65.31 263 THR A N 1
ATOM 2036 C CA . THR A 1 263 ? 38.597 -0.198 -29.545 1.00 65.31 263 THR A CA 1
ATOM 2037 C C . THR A 1 263 ? 40.012 0.378 -29.443 1.00 65.31 263 THR A C 1
ATOM 2039 O O . THR A 1 263 ? 40.236 1.574 -29.353 1.00 65.31 263 THR A O 1
ATOM 2042 N N . GLY A 1 264 ? 41.034 -0.481 -29.499 1.00 59.94 264 GLY A N 1
ATOM 2043 C CA . GLY A 1 264 ? 42.436 -0.042 -29.442 1.00 59.94 264 GLY A CA 1
ATOM 2044 C C . GLY A 1 264 ? 42.995 0.036 -28.015 1.00 59.94 264 GLY A C 1
ATOM 2045 O O . GLY A 1 264 ? 42.770 -0.867 -27.216 1.00 59.94 264 GLY A O 1
ATOM 2046 N N . ASN A 1 265 ? 43.794 1.065 -27.706 1.00 51.59 265 ASN A N 1
ATOM 2047 C CA . ASN A 1 265 ? 44.609 1.153 -26.479 1.00 51.59 265 ASN A CA 1
ATOM 2048 C C . ASN A 1 265 ? 43.889 1.927 -25.346 1.00 51.59 265 ASN A C 1
ATOM 2050 O O . ASN A 1 265 ? 44.430 2.879 -24.784 1.00 51.59 265 ASN A O 1
ATOM 2054 N N . GLU A 1 266 ? 42.630 1.573 -25.079 1.00 66.06 266 GLU A N 1
ATOM 2055 C CA . GLU A 1 266 ? 41.680 2.378 -24.292 1.00 66.06 266 GLU A CA 1
ATOM 2056 C C . GLU A 1 266 ? 41.683 2.100 -22.780 1.00 66.06 266 GLU A C 1
ATOM 2058 O O . GLU A 1 266 ? 41.766 0.958 -22.324 1.00 66.06 266 GLU A O 1
ATOM 2063 N N . SER A 1 267 ? 41.503 3.173 -22.001 1.00 70.69 267 SER A N 1
ATOM 2064 C CA . SER A 1 267 ? 41.665 3.234 -20.542 1.00 70.69 267 SER A CA 1
ATOM 2065 C C . SER A 1 267 ? 40.369 3.422 -19.739 1.00 70.69 267 SER A C 1
ATOM 2067 O O . SER A 1 267 ? 40.450 3.622 -18.526 1.00 70.69 267 SER A O 1
ATOM 2069 N N . LEU A 1 268 ? 39.181 3.384 -20.361 1.00 86.00 268 LEU A N 1
ATOM 2070 C CA . LEU A 1 268 ? 37.929 3.548 -19.611 1.00 86.00 268 LEU A CA 1
ATOM 2071 C C . LEU A 1 268 ? 37.697 2.393 -18.625 1.00 86.00 268 LEU A C 1
ATOM 2073 O O . LEU A 1 268 ? 38.015 1.228 -18.901 1.00 86.00 268 LEU A O 1
ATOM 2077 N N . SER A 1 269 ? 37.136 2.745 -17.467 1.00 91.44 269 SER A N 1
ATOM 2078 C CA . SER A 1 269 ? 36.732 1.787 -16.437 1.00 91.44 269 SER A CA 1
ATOM 2079 C C . SER A 1 269 ? 35.563 0.931 -16.927 1.00 91.44 269 SER A C 1
ATOM 2081 O O . SER A 1 269 ? 34.736 1.391 -17.710 1.00 91.44 269 SER A O 1
ATOM 2083 N N . ASN A 1 270 ? 35.460 -0.303 -16.424 1.00 95.56 270 ASN A N 1
ATOM 2084 C CA . ASN A 1 270 ? 34.241 -1.106 -16.585 1.00 95.56 270 ASN A CA 1
ATOM 2085 C C . ASN A 1 270 ? 33.101 -0.613 -15.673 1.00 95.56 270 ASN A C 1
ATOM 2087 O O . ASN A 1 270 ? 31.997 -1.147 -15.727 1.00 95.56 270 ASN A O 1
ATOM 2091 N N . SER A 1 271 ? 33.366 0.395 -14.839 1.00 95.88 271 SER A N 1
ATOM 2092 C CA . SER A 1 271 ? 32.394 1.067 -13.987 1.00 95.88 271 SER A CA 1
ATOM 2093 C C . SER A 1 271 ? 32.085 2.479 -14.479 1.00 95.88 271 SER A C 1
ATOM 2095 O O . SER A 1 271 ? 32.961 3.163 -15.011 1.00 95.88 271 SER A O 1
ATOM 2097 N N . ALA A 1 272 ? 30.881 2.962 -14.197 1.00 94.75 272 ALA A N 1
ATOM 2098 C CA . ALA A 1 272 ? 30.480 4.345 -14.433 1.00 94.75 272 ALA A CA 1
ATOM 2099 C C . ALA A 1 272 ? 29.580 4.850 -13.300 1.00 94.75 272 ALA A C 1
ATOM 2101 O O . ALA A 1 272 ? 28.915 4.062 -12.630 1.00 94.75 272 ALA A O 1
ATOM 2102 N N . LYS A 1 273 ? 29.587 6.165 -13.075 1.00 92.62 273 LYS A N 1
ATOM 2103 C CA . LYS A 1 273 ? 28.721 6.836 -12.101 1.00 92.62 273 LYS A CA 1
ATOM 2104 C C . LYS A 1 273 ? 27.304 6.971 -12.657 1.00 92.62 273 LYS A C 1
ATOM 2106 O O . LYS A 1 273 ? 27.165 7.219 -13.851 1.00 92.62 273 LYS A O 1
ATOM 2111 N N . THR A 1 274 ? 26.297 6.893 -11.784 1.00 90.81 274 THR A N 1
ATOM 2112 C CA . THR A 1 274 ? 24.906 7.229 -12.114 1.00 90.81 274 THR A CA 1
ATOM 2113 C C . THR A 1 274 ? 24.411 8.464 -11.375 1.00 90.81 274 THR A C 1
ATOM 2115 O O . THR A 1 274 ? 25.093 9.033 -10.517 1.00 90.81 274 THR A O 1
ATOM 2118 N N . ARG A 1 275 ? 23.174 8.873 -11.667 1.00 83.81 275 ARG A N 1
ATOM 2119 C CA . ARG A 1 275 ? 22.458 9.888 -10.882 1.00 83.81 275 ARG A CA 1
ATOM 2120 C C . ARG A 1 275 ? 22.298 9.512 -9.401 1.00 83.81 275 ARG A C 1
ATOM 2122 O O . ARG A 1 275 ? 22.159 10.404 -8.561 1.00 83.81 275 ARG A O 1
ATOM 2129 N N . TYR A 1 276 ? 22.251 8.219 -9.085 1.00 86.06 276 TYR A N 1
ATOM 2130 C CA . TYR A 1 276 ? 21.935 7.730 -7.742 1.00 86.06 276 TYR A CA 1
ATOM 2131 C C . TYR A 1 276 ? 23.144 7.247 -6.962 1.00 86.06 276 TYR A C 1
ATOM 2133 O O . TYR A 1 276 ? 23.175 7.428 -5.747 1.00 86.06 276 TYR A O 1
ATOM 2141 N N . VAL A 1 277 ? 24.130 6.664 -7.638 1.00 88.94 277 VAL A N 1
ATOM 2142 C CA . VAL A 1 277 ? 25.285 6.061 -6.980 1.00 88.94 277 VAL A CA 1
ATOM 2143 C C . VAL A 1 277 ? 26.581 6.430 -7.674 1.00 88.94 277 VAL A C 1
ATOM 2145 O O . VAL A 1 277 ? 26.630 6.684 -8.876 1.00 88.94 277 VAL A O 1
ATOM 2148 N N . GLU A 1 278 ? 27.662 6.438 -6.899 1.00 91.25 278 GLU A N 1
ATOM 2149 C CA . GLU A 1 278 ? 28.991 6.789 -7.402 1.00 91.25 278 GLU A CA 1
ATOM 2150 C C . GLU A 1 278 ? 29.545 5.760 -8.396 1.00 91.25 278 GLU A C 1
ATOM 2152 O O . GLU A 1 278 ? 30.454 6.091 -9.157 1.00 91.25 278 GLU A O 1
ATOM 2157 N N . TRP A 1 279 ? 29.006 4.535 -8.427 1.00 94.38 279 TRP A N 1
ATOM 2158 C CA . TRP A 1 279 ? 29.393 3.529 -9.408 1.00 94.38 279 TRP A CA 1
ATOM 2159 C C . TRP A 1 279 ? 28.327 2.442 -9.626 1.00 94.38 279 TRP A C 1
ATOM 2161 O O . TRP A 1 279 ? 27.618 2.034 -8.713 1.00 94.38 279 TRP A O 1
ATOM 2171 N N . THR A 1 280 ? 28.280 1.937 -10.854 1.00 96.81 280 THR A N 1
ATOM 2172 C CA . THR A 1 280 ? 27.666 0.676 -11.296 1.00 96.81 280 THR A CA 1
ATOM 2173 C C . THR A 1 280 ? 28.476 0.140 -12.490 1.00 96.81 280 THR A C 1
ATOM 2175 O O . THR A 1 280 ? 29.482 0.752 -12.865 1.00 96.81 280 THR A O 1
ATOM 2178 N N . SER A 1 281 ? 28.084 -0.981 -13.102 1.00 97.75 281 SER A N 1
ATOM 2179 C CA . SER A 1 281 ? 28.639 -1.410 -14.394 1.00 97.75 281 SER A CA 1
ATOM 2180 C C . SER A 1 281 ? 28.413 -0.370 -15.487 1.00 97.75 281 SER A C 1
ATOM 2182 O O . SER A 1 281 ? 27.336 0.212 -15.601 1.00 97.75 281 SER A O 1
ATOM 2184 N N . TRP A 1 282 ? 29.410 -0.177 -16.350 1.00 96.56 282 TRP A N 1
ATOM 2185 C CA . TRP A 1 282 ? 29.281 0.711 -17.504 1.00 96.56 282 TRP A CA 1
ATOM 2186 C C . TRP A 1 282 ? 28.085 0.318 -18.379 1.00 96.56 282 TRP A C 1
ATOM 2188 O O . TRP A 1 282 ? 27.332 1.192 -18.791 1.00 96.56 282 TRP A O 1
ATOM 2198 N N . ALA A 1 283 ? 27.846 -0.983 -18.575 1.00 96.75 283 ALA A N 1
ATOM 2199 C CA . ALA A 1 283 ? 26.690 -1.484 -19.316 1.00 96.75 283 ALA A CA 1
ATOM 2200 C C . ALA A 1 283 ? 25.348 -0.981 -18.751 1.00 96.75 283 ALA A C 1
ATOM 2202 O O . ALA A 1 283 ? 24.461 -0.636 -19.527 1.00 96.75 283 ALA A O 1
ATOM 2203 N N . SER A 1 284 ? 25.197 -0.897 -17.423 1.00 96.94 284 SER A N 1
ATOM 2204 C CA . SER A 1 284 ? 23.975 -0.361 -16.804 1.00 96.94 284 SER A CA 1
ATOM 2205 C C . SER A 1 284 ? 23.872 1.150 -16.957 1.00 96.94 284 SER A C 1
ATOM 2207 O O . SER A 1 284 ? 22.823 1.648 -17.343 1.00 96.94 284 SER A O 1
ATOM 2209 N N . ALA A 1 285 ? 24.964 1.878 -16.709 1.00 95.81 285 ALA A N 1
ATOM 2210 C CA . ALA A 1 285 ? 24.995 3.334 -16.860 1.00 95.81 285 ALA A CA 1
ATOM 2211 C C . ALA A 1 285 ? 24.823 3.794 -18.320 1.00 95.81 285 ALA A C 1
ATOM 2213 O O . ALA A 1 285 ? 24.420 4.921 -18.573 1.00 95.81 285 ALA A O 1
ATOM 2214 N N . ALA A 1 286 ? 25.151 2.945 -19.293 1.00 95.44 286 ALA A N 1
ATOM 2215 C CA . ALA A 1 286 ? 24.982 3.233 -20.713 1.00 95.44 286 ALA A CA 1
ATOM 2216 C C . ALA A 1 286 ? 23.553 2.982 -21.229 1.00 95.44 286 ALA A C 1
ATOM 2218 O O . ALA A 1 286 ? 23.263 3.293 -22.386 1.00 95.44 286 ALA A O 1
ATOM 2219 N N . CYS A 1 287 ? 22.671 2.408 -20.405 1.00 95.50 287 CYS A N 1
ATOM 2220 C CA . CYS A 1 287 ? 21.266 2.223 -20.747 1.00 95.50 287 CYS A CA 1
ATOM 2221 C C . CYS A 1 287 ? 20.527 3.567 -20.773 1.00 95.50 287 CYS A C 1
ATOM 2223 O O . CYS A 1 287 ? 20.910 4.524 -20.106 1.00 95.50 287 CYS A O 1
ATOM 2225 N N . ILE A 1 288 ? 19.440 3.646 -21.539 1.00 93.19 288 ILE A N 1
ATOM 2226 C CA . ILE A 1 288 ? 18.635 4.868 -21.598 1.00 93.19 288 ILE A CA 1
ATOM 2227 C C . ILE A 1 288 ? 17.863 5.097 -20.291 1.00 93.19 288 ILE A C 1
ATOM 2229 O O . ILE A 1 288 ? 17.516 4.159 -19.568 1.00 93.19 288 ILE A O 1
ATOM 2233 N N . TRP A 1 289 ? 17.526 6.359 -20.028 1.00 90.56 289 TRP A N 1
ATOM 2234 C CA . TRP A 1 289 ? 16.665 6.755 -18.919 1.00 90.56 289 TRP A CA 1
ATOM 2235 C C . TRP A 1 289 ? 15.234 7.062 -19.407 1.00 90.56 289 TRP A C 1
ATOM 2237 O O . TRP A 1 289 ? 15.064 7.988 -20.210 1.00 90.56 289 TRP A O 1
ATOM 2247 N N . PRO A 1 290 ? 14.195 6.345 -18.935 1.00 92.06 290 PRO A N 1
ATOM 2248 C CA . PRO A 1 290 ? 12.808 6.634 -19.272 1.00 92.06 290 PRO A CA 1
ATOM 2249 C C . PRO A 1 290 ? 12.393 8.039 -18.843 1.00 92.06 290 PRO A C 1
ATOM 2251 O O . PRO A 1 290 ? 12.714 8.485 -17.743 1.00 92.06 290 PRO A O 1
ATOM 2254 N N . ASN A 1 291 ? 11.740 8.767 -19.745 1.00 92.38 291 ASN A N 1
ATOM 2255 C CA . ASN A 1 291 ? 11.284 10.130 -19.483 1.00 92.38 291 ASN A CA 1
ATOM 2256 C C . ASN A 1 291 ? 10.197 10.571 -20.467 1.00 92.38 291 ASN A C 1
ATOM 2258 O O . ASN A 1 291 ? 10.198 10.170 -21.635 1.00 92.38 291 ASN A O 1
ATOM 2262 N N . ALA A 1 292 ? 9.341 11.485 -20.022 1.00 93.25 292 ALA A N 1
ATOM 2263 C CA . ALA A 1 292 ? 8.317 12.140 -20.820 1.00 93.25 292 ALA A CA 1
ATOM 2264 C C . ALA A 1 292 ? 8.638 13.619 -21.068 1.00 93.25 292 ALA A C 1
ATOM 2266 O O . ALA A 1 292 ? 9.112 14.346 -20.197 1.00 93.25 292 ALA A O 1
ATOM 2267 N N . GLY A 1 293 ? 8.328 14.090 -22.275 1.00 88.62 293 GLY A N 1
ATOM 2268 C CA . GLY A 1 293 ? 8.490 15.483 -22.668 1.00 88.62 293 GLY A CA 1
ATOM 2269 C C . GLY A 1 293 ? 8.109 15.725 -24.126 1.00 88.62 293 GLY A C 1
ATOM 2270 O O . GLY A 1 293 ? 8.189 14.832 -24.968 1.00 88.62 293 GLY A O 1
ATOM 2271 N N . GLY A 1 294 ? 7.670 16.947 -24.441 1.00 83.06 294 GLY A N 1
ATOM 2272 C CA . GLY A 1 294 ? 7.369 17.341 -25.823 1.00 83.06 294 GLY A CA 1
ATOM 2273 C C . GLY A 1 294 ? 6.300 16.478 -26.509 1.00 83.06 294 GLY A C 1
ATOM 2274 O O . GLY A 1 294 ? 6.402 16.236 -27.705 1.00 83.06 294 GLY A O 1
ATOM 2275 N N . GLY A 1 295 ? 5.311 15.975 -25.756 1.00 87.69 295 GLY A N 1
ATOM 2276 C CA . GLY A 1 295 ? 4.222 15.140 -26.286 1.00 87.69 295 GLY A CA 1
ATOM 2277 C C . GLY A 1 295 ? 4.584 13.669 -26.528 1.00 87.69 295 GLY A C 1
ATOM 2278 O O . GLY A 1 295 ? 3.792 12.943 -27.118 1.00 87.69 295 GLY A O 1
ATOM 2279 N N . SER A 1 296 ? 5.755 13.212 -26.079 1.00 95.38 296 SER A N 1
ATOM 2280 C CA . SER A 1 296 ? 6.176 11.812 -26.193 1.00 95.38 296 SER A CA 1
ATOM 2281 C C . SER A 1 296 ? 6.900 11.342 -24.940 1.00 95.38 296 SER A C 1
ATOM 2283 O O . SER A 1 296 ? 7.416 12.153 -24.167 1.00 95.38 296 SER A O 1
ATOM 2285 N N . SER A 1 297 ? 6.990 10.036 -24.748 1.00 96.69 297 SER A N 1
ATOM 2286 C CA . SER A 1 297 ? 7.819 9.451 -23.704 1.00 96.69 297 SER A CA 1
ATOM 2287 C C . SER A 1 297 ? 8.692 8.330 -24.246 1.00 96.69 297 SER A C 1
ATOM 2289 O O . SER A 1 297 ? 8.376 7.719 -25.263 1.00 96.69 297 SER A O 1
ATOM 2291 N N . THR A 1 298 ? 9.821 8.111 -23.584 1.00 96.12 298 THR A N 1
ATOM 2292 C CA . THR A 1 298 ? 10.796 7.078 -23.926 1.00 96.12 298 THR A CA 1
ATOM 2293 C C . THR A 1 298 ? 10.783 5.998 -22.851 1.00 96.12 298 THR A C 1
ATOM 2295 O O . THR A 1 298 ? 10.799 6.313 -21.663 1.00 96.12 298 THR A O 1
ATOM 2298 N N . GLN A 1 299 ? 10.768 4.738 -23.273 1.00 96.31 299 GLN A N 1
ATOM 2299 C CA . GLN A 1 299 ? 10.809 3.524 -22.463 1.00 96.31 299 GLN A CA 1
ATOM 2300 C C . GLN A 1 299 ? 11.813 2.530 -23.057 1.00 96.31 299 GLN A C 1
ATOM 2302 O O . GLN A 1 299 ? 12.296 2.698 -24.178 1.00 96.31 299 GLN A O 1
ATOM 2307 N N . SER A 1 300 ? 12.099 1.473 -22.308 1.00 97.19 300 SER A N 1
ATOM 2308 C CA . SER A 1 300 ? 12.935 0.339 -22.707 1.00 97.19 300 SER A CA 1
ATOM 2309 C C . SER A 1 300 ? 12.116 -0.958 -22.789 1.00 97.19 300 SER A C 1
ATOM 2311 O O . SER A 1 300 ? 10.980 -1.019 -22.311 1.00 97.19 300 SER A O 1
ATOM 2313 N N . GLU A 1 301 ? 12.692 -2.031 -23.335 1.00 98.12 301 GLU A N 1
ATOM 2314 C CA . GLU A 1 301 ? 12.087 -3.370 -23.310 1.00 98.12 301 GLU A CA 1
ATOM 2315 C C . GLU A 1 301 ? 11.877 -3.910 -21.882 1.00 98.12 301 GLU A C 1
ATOM 2317 O O . GLU A 1 301 ? 11.025 -4.782 -21.706 1.00 98.12 301 GLU A O 1
ATOM 2322 N N . SER A 1 302 ? 12.620 -3.407 -20.882 1.00 97.44 302 SER A N 1
ATOM 2323 C CA . SER A 1 302 ? 12.442 -3.720 -19.450 1.00 97.44 302 SER A CA 1
ATOM 2324 C C . SER A 1 302 ? 11.416 -2.829 -18.742 1.00 97.44 302 SER A C 1
ATOM 2326 O O . SER A 1 302 ? 11.071 -3.069 -17.590 1.00 97.44 302 SER A O 1
ATOM 2328 N N . SER A 1 303 ? 10.902 -1.786 -19.394 1.00 97.06 303 SER A N 1
ATOM 2329 C CA . SER A 1 303 ? 9.895 -0.916 -18.784 1.00 97.06 303 SER A CA 1
ATOM 2330 C C . SER A 1 303 ? 8.538 -1.626 -18.742 1.00 97.06 303 SER A C 1
ATOM 2332 O O . SER A 1 303 ? 7.955 -1.922 -19.784 1.00 97.06 303 SER A O 1
ATOM 2334 N N . GLY A 1 304 ? 8.014 -1.901 -17.546 1.00 95.19 304 GLY A N 1
ATOM 2335 C CA . GLY A 1 304 ? 6.674 -2.472 -17.370 1.00 95.19 304 GLY A CA 1
ATOM 2336 C C . GLY A 1 304 ? 5.548 -1.438 -17.507 1.00 95.19 304 GLY A C 1
ATOM 2337 O O . GLY A 1 304 ? 5.803 -0.234 -17.618 1.00 95.19 304 GLY A O 1
ATOM 2338 N N . MET A 1 305 ? 4.281 -1.881 -17.494 1.00 97.12 305 MET A N 1
ATOM 2339 C CA . MET A 1 305 ? 3.125 -0.987 -17.706 1.00 97.12 305 MET A CA 1
ATOM 2340 C C . MET A 1 305 ? 3.024 0.114 -16.642 1.00 97.12 305 MET A C 1
ATOM 2342 O O . MET A 1 305 ? 2.497 1.184 -16.939 1.00 97.12 305 MET A O 1
ATOM 2346 N N . GLY A 1 306 ? 3.570 -0.099 -15.438 1.00 97.00 306 GLY A N 1
ATOM 2347 C CA . GLY A 1 306 ? 3.687 0.934 -14.406 1.00 97.00 306 GLY A CA 1
ATOM 2348 C C . GLY A 1 306 ? 4.516 2.139 -14.859 1.00 97.00 306 GLY A C 1
ATOM 2349 O O . GLY A 1 306 ? 4.113 3.276 -14.624 1.00 97.00 306 GLY A O 1
ATOM 2350 N N . THR A 1 307 ? 5.610 1.916 -15.595 1.00 97.00 307 THR A N 1
ATOM 2351 C CA . THR A 1 307 ? 6.403 2.996 -16.204 1.00 97.00 307 THR A CA 1
ATOM 2352 C C . THR A 1 307 ? 5.612 3.702 -17.303 1.00 97.00 307 THR A C 1
ATOM 2354 O O . THR A 1 307 ? 5.544 4.925 -17.305 1.00 97.00 307 THR A O 1
ATOM 2357 N N . TYR A 1 308 ? 4.934 2.972 -18.196 1.00 97.81 308 TYR A N 1
ATOM 2358 C CA . TYR A 1 308 ? 4.093 3.604 -19.228 1.00 97.81 308 TYR A CA 1
ATOM 2359 C C . TYR A 1 308 ? 2.973 4.462 -18.627 1.00 97.81 308 TYR A C 1
ATOM 2361 O O . TYR A 1 308 ? 2.697 5.554 -19.122 1.00 97.81 308 TYR A O 1
ATOM 2369 N N . ALA A 1 309 ? 2.337 3.993 -17.553 1.00 97.88 309 ALA A N 1
ATOM 2370 C CA . ALA A 1 309 ? 1.313 4.747 -16.844 1.00 97.88 309 ALA A CA 1
ATOM 2371 C C . ALA A 1 309 ? 1.883 6.006 -16.168 1.00 97.88 309 ALA A C 1
ATOM 2373 O O . ALA A 1 309 ? 1.294 7.074 -16.309 1.00 97.88 309 ALA A O 1
ATOM 2374 N N . HIS A 1 310 ? 3.040 5.898 -15.509 1.00 97.94 310 HIS A N 1
ATOM 2375 C CA . HIS A 1 310 ? 3.755 7.025 -14.904 1.00 97.94 310 HIS A CA 1
ATOM 2376 C C . HIS A 1 310 ? 4.097 8.112 -15.934 1.00 97.94 310 HIS A C 1
ATOM 2378 O O . HIS A 1 310 ? 3.752 9.281 -15.763 1.00 97.94 310 HIS A O 1
ATOM 2384 N N . GLU A 1 311 ? 4.692 7.717 -17.059 1.00 96.44 311 GLU A N 1
ATOM 2385 C CA . GLU A 1 311 ? 5.074 8.653 -18.116 1.00 96.44 311 GLU A CA 1
ATOM 2386 C C . GLU A 1 311 ? 3.855 9.273 -18.814 1.00 96.44 311 GLU A C 1
ATOM 2388 O O . GLU A 1 311 ? 3.865 10.456 -19.160 1.00 96.44 311 GLU A O 1
ATOM 2393 N N . LEU A 1 312 ? 2.768 8.514 -18.993 1.00 96.25 312 LEU A N 1
ATOM 2394 C CA . LEU A 1 312 ? 1.514 9.063 -19.508 1.00 96.25 312 LEU A CA 1
ATOM 2395 C C . LEU A 1 312 ? 0.926 10.109 -18.555 1.00 96.25 312 LEU A C 1
ATOM 2397 O O . LEU A 1 312 ? 0.426 11.134 -19.017 1.00 96.25 312 LEU A O 1
ATOM 2401 N N . SER A 1 313 ? 1.049 9.926 -17.241 1.00 96.50 313 SER A N 1
ATOM 2402 C CA . SER A 1 313 ? 0.658 10.958 -16.281 1.00 96.50 313 SER A CA 1
ATOM 2403 C C . SER A 1 313 ? 1.442 12.254 -16.496 1.00 96.50 313 SER A C 1
ATOM 2405 O O . SER A 1 313 ? 0.831 13.322 -16.555 1.00 96.50 313 SER A O 1
ATOM 2407 N N . HIS A 1 314 ? 2.757 12.201 -16.726 1.00 96.50 314 HIS A N 1
ATOM 2408 C CA . HIS A 1 314 ? 3.541 13.399 -17.065 1.00 96.50 314 HIS A CA 1
ATOM 2409 C C . HIS A 1 314 ? 3.068 14.097 -18.342 1.00 96.50 314 HIS A C 1
ATOM 2411 O O . HIS A 1 314 ? 3.001 15.329 -18.385 1.00 96.50 314 HIS A O 1
ATOM 2417 N N . LEU A 1 315 ? 2.662 13.334 -19.359 1.00 94.81 315 LEU A N 1
ATOM 2418 C CA . LEU A 1 315 ? 2.067 13.876 -20.587 1.00 94.81 315 LEU A CA 1
ATOM 2419 C C . LEU A 1 315 ? 0.700 14.548 -20.343 1.00 94.81 315 LEU A C 1
ATOM 2421 O O . LEU A 1 315 ? 0.259 15.363 -21.153 1.00 94.81 315 LEU A O 1
ATOM 2425 N N . LEU A 1 316 ? 0.071 14.287 -19.193 1.00 92.81 316 LEU A N 1
ATOM 2426 C CA . LEU A 1 316 ? -1.113 14.981 -18.675 1.00 92.81 316 LEU A CA 1
ATOM 2427 C C . LEU A 1 316 ? -0.775 16.125 -17.698 1.00 92.81 316 LEU A C 1
ATOM 2429 O O . LEU A 1 316 ? -1.661 16.639 -17.012 1.00 92.81 316 LEU A O 1
ATOM 2433 N N . ASN A 1 317 ? 0.482 16.577 -17.687 1.00 90.88 317 ASN A N 1
ATOM 2434 C CA . ASN A 1 317 ? 0.963 17.766 -16.982 1.00 90.88 317 ASN A CA 1
ATOM 2435 C C . ASN A 1 317 ? 0.936 17.657 -15.444 1.00 90.88 317 ASN A C 1
ATOM 2437 O O . ASN A 1 317 ? 0.538 18.591 -14.738 1.00 90.88 317 ASN A O 1
ATOM 2441 N N . ILE A 1 318 ? 1.396 16.521 -14.919 1.00 93.94 318 ILE A N 1
ATOM 2442 C CA . ILE A 1 318 ? 1.729 16.341 -13.501 1.00 93.94 318 ILE A CA 1
ATOM 2443 C C . ILE A 1 318 ? 3.210 15.935 -13.371 1.00 93.94 318 ILE A C 1
ATOM 2445 O O . ILE A 1 318 ? 3.645 15.079 -14.127 1.00 93.94 318 ILE A O 1
ATOM 2449 N N . PRO A 1 319 ? 4.017 16.538 -12.484 1.00 95.12 319 PRO A N 1
ATOM 2450 C CA . PRO A 1 319 ? 5.415 16.166 -12.281 1.00 95.12 319 PRO A CA 1
ATOM 2451 C C . PRO A 1 319 ? 5.582 15.049 -11.242 1.00 95.12 319 PRO A C 1
ATOM 2453 O O . PRO A 1 319 ? 4.624 14.630 -10.594 1.00 95.12 319 PRO A O 1
ATOM 2456 N N . ASP A 1 320 ? 6.827 14.621 -11.058 1.00 95.75 320 ASP A N 1
ATOM 2457 C CA . ASP A 1 320 ? 7.243 13.663 -10.034 1.00 95.75 320 ASP A CA 1
ATOM 2458 C C . ASP A 1 320 ? 7.052 14.155 -8.597 1.00 95.75 320 ASP A C 1
ATOM 2460 O O . ASP A 1 320 ? 7.293 15.322 -8.279 1.00 95.75 320 ASP A O 1
ATOM 2464 N N . ASN A 1 321 ? 6.726 13.218 -7.703 1.00 96.81 321 ASN A N 1
ATOM 2465 C CA . ASN A 1 321 ? 6.652 13.413 -6.257 1.00 96.81 321 ASN A CA 1
ATOM 2466 C C . ASN A 1 321 ? 7.416 12.316 -5.495 1.00 96.81 321 ASN A C 1
ATOM 2468 O O . ASN A 1 321 ? 6.877 11.583 -4.656 1.00 96.81 321 ASN A O 1
ATOM 2472 N N . TYR A 1 322 ? 8.714 12.214 -5.772 1.00 95.19 322 TYR A N 1
ATOM 2473 C CA . TYR A 1 322 ? 9.646 11.366 -5.032 1.00 95.19 322 TYR A CA 1
ATOM 2474 C C . TYR A 1 322 ? 10.959 12.090 -4.716 1.00 95.19 322 TYR A C 1
ATOM 2476 O O . TYR A 1 322 ? 11.304 13.122 -5.292 1.00 95.19 322 TYR A O 1
ATOM 2484 N N . ASN A 1 323 ? 11.702 11.528 -3.771 1.00 94.31 323 ASN A N 1
ATOM 2485 C CA . ASN A 1 323 ? 13.052 11.924 -3.388 1.00 94.31 323 ASN A CA 1
ATOM 2486 C C . ASN A 1 323 ? 14.111 11.062 -4.108 1.00 94.31 323 ASN A C 1
ATOM 2488 O O . ASN A 1 323 ? 13.813 10.019 -4.684 1.00 94.31 323 ASN A O 1
ATOM 2492 N N . ASN A 1 324 ? 15.383 11.457 -4.012 1.00 92.50 324 ASN A N 1
ATOM 2493 C CA . ASN A 1 324 ? 16.482 10.529 -4.278 1.00 92.50 324 ASN A CA 1
ATOM 2494 C C . ASN A 1 324 ? 16.724 9.664 -3.019 1.00 92.50 324 ASN A C 1
ATOM 2496 O O . ASN A 1 324 ? 17.147 10.236 -2.008 1.00 92.50 324 ASN A O 1
ATOM 2500 N N . PRO A 1 325 ? 16.513 8.332 -3.061 1.00 92.62 325 PRO A N 1
ATOM 2501 C CA . PRO A 1 325 ? 16.716 7.462 -1.900 1.00 92.62 325 PRO A CA 1
ATOM 2502 C C . PRO A 1 325 ? 18.167 7.438 -1.397 1.00 92.62 325 PRO A C 1
ATOM 2504 O O . PRO A 1 325 ? 18.400 7.211 -0.213 1.00 92.62 325 PRO A O 1
ATOM 2507 N N . TYR A 1 326 ? 19.140 7.753 -2.250 1.00 91.06 326 TYR A N 1
ATOM 2508 C CA . TYR A 1 326 ? 20.570 7.765 -1.920 1.00 91.06 326 TYR A CA 1
ATOM 2509 C C . TYR A 1 326 ? 21.148 9.185 -1.841 1.00 91.06 326 TYR A C 1
ATOM 2511 O O . TYR A 1 326 ? 22.362 9.379 -1.819 1.00 91.06 326 TYR A O 1
ATOM 2519 N N . GLY A 1 327 ? 20.282 10.204 -1.823 1.00 89.69 327 GLY A N 1
ATOM 2520 C CA . GLY A 1 327 ? 20.702 11.599 -1.765 1.00 89.69 327 GLY A CA 1
ATOM 2521 C C . GLY A 1 327 ? 21.481 11.929 -0.489 1.00 89.69 327 GLY A C 1
ATOM 2522 O O . GLY A 1 327 ? 21.175 11.426 0.591 1.00 89.69 327 GLY A O 1
ATOM 2523 N N . VAL A 1 328 ? 22.464 12.826 -0.611 1.00 87.94 328 VAL A N 1
ATOM 2524 C CA . VAL A 1 328 ? 23.192 13.412 0.521 1.00 87.94 328 VAL A CA 1
ATOM 2525 C C . VAL A 1 328 ? 22.949 14.927 0.513 1.00 87.94 328 VAL A C 1
ATOM 2527 O O . VAL A 1 328 ? 23.396 15.600 -0.418 1.00 87.94 328 VAL A O 1
ATOM 2530 N N . PRO A 1 329 ? 22.255 15.494 1.516 1.00 89.44 329 PRO A N 1
ATOM 2531 C CA . PRO A 1 329 ? 21.674 14.833 2.687 1.00 89.44 329 PRO A CA 1
ATOM 2532 C C . PRO A 1 329 ? 20.456 13.966 2.337 1.00 89.44 329 PRO A C 1
ATOM 2534 O O . PRO A 1 329 ? 19.753 14.226 1.358 1.00 89.44 329 PRO A O 1
ATOM 2537 N N . ALA A 1 330 ? 20.207 12.943 3.158 1.00 90.06 330 ALA A N 1
ATOM 2538 C CA . ALA A 1 330 ? 19.076 12.046 2.965 1.00 90.06 330 ALA A CA 1
ATOM 2539 C C . ALA A 1 330 ? 17.745 12.772 3.202 1.00 90.06 330 ALA A C 1
ATOM 2541 O O . ALA A 1 330 ? 17.631 13.662 4.044 1.00 90.06 330 ALA A O 1
ATOM 2542 N N . ARG A 1 331 ? 16.721 12.364 2.457 1.00 92.88 331 ARG A N 1
ATOM 2543 C CA . ARG A 1 331 ? 15.347 12.873 2.537 1.00 92.88 331 ARG A CA 1
ATOM 2544 C C . ARG A 1 331 ? 14.431 11.665 2.643 1.00 92.88 331 ARG A C 1
ATOM 2546 O O . ARG A 1 331 ? 14.638 10.744 1.863 1.00 92.88 331 ARG A O 1
ATOM 2553 N N . ARG A 1 332 ? 13.448 11.656 3.544 1.00 94.56 332 ARG A N 1
ATOM 2554 C CA . ARG A 1 332 ? 12.415 10.610 3.606 1.00 94.56 332 ARG A CA 1
ATOM 2555 C C . ARG A 1 332 ? 11.630 10.576 2.292 1.00 94.56 332 ARG A C 1
ATOM 2557 O O . ARG A 1 332 ? 11.480 11.606 1.625 1.00 94.56 332 ARG A O 1
ATOM 2564 N N . ALA A 1 333 ? 11.157 9.390 1.915 1.00 95.12 333 ALA A N 1
ATOM 2565 C CA . ALA A 1 333 ? 10.268 9.235 0.773 1.00 95.12 333 ALA A CA 1
ATOM 2566 C C . ALA A 1 333 ? 8.984 10.052 0.968 1.00 95.12 333 ALA A C 1
ATOM 2568 O O . ALA A 1 333 ? 8.439 10.103 2.065 1.00 95.12 333 ALA A O 1
ATOM 2569 N N . PHE A 1 334 ? 8.515 10.706 -0.098 1.00 96.88 334 PHE A N 1
ATOM 2570 C CA . PHE A 1 334 ? 7.359 11.604 -0.009 1.00 96.88 334 PHE A CA 1
ATOM 2571 C C . PHE A 1 334 ? 6.052 10.810 0.049 1.00 96.88 334 PHE A C 1
ATOM 2573 O O . PHE A 1 334 ? 5.353 10.840 1.053 1.00 96.88 334 PHE A O 1
ATOM 2580 N N . THR A 1 335 ? 5.733 10.086 -1.028 1.00 97.12 335 THR A N 1
ATOM 2581 C CA . THR A 1 335 ? 4.517 9.250 -1.140 1.00 97.12 335 THR A CA 1
ATOM 2582 C C . THR A 1 335 ? 4.817 7.779 -1.424 1.00 97.12 335 THR A C 1
ATOM 2584 O O . THR A 1 335 ? 3.988 6.917 -1.149 1.00 97.12 335 THR A O 1
ATOM 2587 N N . GLY A 1 336 ? 6.023 7.471 -1.905 1.00 96.19 336 GLY A N 1
ATOM 2588 C CA . GLY A 1 336 ? 6.582 6.125 -1.956 1.00 96.19 336 GLY A CA 1
ATOM 2589 C C . GLY A 1 336 ? 5.726 5.124 -2.745 1.00 96.19 336 GLY A C 1
ATOM 2590 O O . GLY A 1 336 ? 5.431 5.397 -3.908 1.00 96.19 336 GLY A O 1
ATOM 2591 N N . PRO A 1 337 ? 5.349 3.967 -2.169 1.00 96.75 337 PRO A N 1
ATOM 2592 C CA . PRO A 1 337 ? 4.597 2.930 -2.883 1.00 96.75 337 PRO A CA 1
ATOM 2593 C C . PRO A 1 337 ? 3.133 3.326 -3.142 1.00 96.75 337 PRO A C 1
ATOM 2595 O O . PRO A 1 337 ? 2.463 2.737 -3.989 1.00 96.75 337 PRO A O 1
ATOM 2598 N N . TRP A 1 338 ? 2.632 4.349 -2.446 1.00 97.69 338 TRP A N 1
ATOM 2599 C CA . TRP A 1 338 ? 1.217 4.718 -2.428 1.00 97.69 338 TRP A CA 1
ATOM 2600 C C . TRP A 1 338 ? 0.781 5.618 -3.592 1.00 97.69 338 TRP A C 1
ATOM 2602 O O . TRP A 1 338 ? -0.417 5.859 -3.751 1.00 97.69 338 TRP A O 1
ATOM 2612 N N . SER A 1 339 ? 1.724 6.123 -4.397 1.00 97.62 339 SER A N 1
ATOM 2613 C CA . SER A 1 339 ? 1.448 7.021 -5.528 1.00 97.62 339 SER A CA 1
ATOM 2614 C C . SER A 1 339 ? 2.152 6.576 -6.805 1.00 97.62 339 SER A C 1
ATOM 2616 O O . SER A 1 339 ? 3.369 6.356 -6.812 1.00 97.62 339 SER A O 1
ATOM 2618 N N . MET A 1 340 ? 1.397 6.569 -7.908 1.00 97.94 340 MET A N 1
ATOM 2619 C CA . MET A 1 340 ? 1.922 6.424 -9.266 1.00 97.94 340 MET A CA 1
ATOM 2620 C C . MET A 1 340 ? 3.016 7.455 -9.597 1.00 97.94 340 MET A C 1
ATOM 2622 O O . MET A 1 340 ? 3.985 7.104 -10.260 1.00 97.94 340 MET A O 1
ATOM 2626 N N . LEU A 1 341 ? 2.940 8.697 -9.095 1.00 97.44 341 LEU A N 1
ATOM 2627 C CA . LEU A 1 341 ? 3.956 9.744 -9.333 1.00 97.44 341 LEU A CA 1
ATOM 2628 C C . LEU A 1 341 ? 5.155 9.642 -8.382 1.00 97.44 341 LEU A C 1
ATOM 2630 O O . LEU A 1 341 ? 5.952 10.570 -8.241 1.00 97.44 341 LEU A O 1
ATOM 2634 N N . SER A 1 342 ? 5.285 8.506 -7.707 1.00 96.88 342 SER A N 1
ATOM 2635 C CA . SER A 1 342 ? 6.400 8.180 -6.836 1.00 96.88 342 SER A CA 1
ATOM 2636 C C . SER A 1 342 ? 6.962 6.811 -7.219 1.00 96.88 342 SER A C 1
ATOM 2638 O O . SER A 1 342 ? 7.158 6.533 -8.401 1.00 96.88 342 SER A O 1
ATOM 2640 N N . ARG A 1 343 ? 7.245 5.939 -6.248 1.00 95.44 343 ARG A N 1
ATOM 2641 C CA . ARG A 1 343 ? 7.687 4.558 -6.511 1.00 95.44 343 ARG A CA 1
ATOM 2642 C C . ARG A 1 343 ? 6.544 3.551 -6.563 1.00 95.44 343 ARG A C 1
ATOM 2644 O O . ARG A 1 343 ? 6.788 2.362 -6.721 1.00 95.44 343 ARG A O 1
ATOM 2651 N N . GLY A 1 344 ? 5.300 4.021 -6.544 1.00 96.88 344 GLY A N 1
ATOM 2652 C CA . GLY A 1 344 ? 4.145 3.228 -6.944 1.00 96.88 344 GLY A CA 1
ATOM 2653 C C . GLY A 1 344 ? 4.217 2.758 -8.398 1.00 96.88 344 GLY A C 1
ATOM 2654 O O . GLY A 1 344 ? 3.664 1.720 -8.729 1.00 96.88 344 GLY A O 1
ATOM 2655 N N . SER A 1 345 ? 4.973 3.435 -9.266 1.00 96.31 345 SER A N 1
ATOM 2656 C CA . SER A 1 345 ? 5.253 2.962 -10.631 1.00 96.31 345 SER A CA 1
ATOM 2657 C C . SER A 1 345 ? 6.090 1.674 -10.681 1.00 96.31 345 SER A C 1
ATOM 2659 O O . SER A 1 345 ? 6.129 1.012 -11.716 1.00 96.31 345 SER A O 1
ATOM 2661 N N . PHE A 1 346 ? 6.745 1.295 -9.575 1.00 95.00 346 PHE A N 1
ATOM 2662 C CA . PHE A 1 346 ? 7.575 0.085 -9.462 1.00 95.00 346 PHE A CA 1
ATOM 2663 C C . PHE A 1 346 ? 6.792 -1.127 -8.956 1.00 95.00 346 PHE A C 1
ATOM 2665 O O . PHE A 1 346 ? 7.359 -2.202 -8.770 1.00 95.00 346 PHE A O 1
ATOM 2672 N N . ASN A 1 347 ? 5.500 -0.938 -8.713 1.00 94.88 347 ASN A N 1
ATOM 2673 C CA . ASN A 1 347 ? 4.616 -1.935 -8.149 1.00 94.88 347 ASN A CA 1
ATOM 2674 C C . ASN A 1 347 ? 4.505 -3.180 -9.051 1.00 94.88 347 ASN A C 1
ATOM 2676 O O . ASN A 1 347 ? 4.748 -3.121 -10.260 1.00 94.88 347 ASN A O 1
ATOM 2680 N N . GLY A 1 348 ? 4.205 -4.324 -8.445 1.00 94.25 348 GLY A N 1
ATOM 2681 C CA . GLY A 1 348 ? 4.245 -5.629 -9.104 1.00 94.25 348 GLY A CA 1
ATOM 2682 C C . GLY A 1 348 ? 4.959 -6.684 -8.254 1.00 94.25 348 GLY A C 1
ATOM 2683 O O . GLY A 1 348 ? 5.630 -6.339 -7.276 1.00 94.25 348 GLY A O 1
ATOM 2684 N N . PRO A 1 349 ? 4.812 -7.970 -8.602 1.00 92.75 349 PRO A N 1
ATOM 2685 C CA . PRO A 1 349 ? 5.429 -9.050 -7.845 1.00 92.75 349 PRO A CA 1
ATOM 2686 C C . PRO A 1 349 ? 6.961 -9.023 -7.929 1.00 92.75 349 PRO A C 1
ATOM 2688 O O . PRO A 1 349 ? 7.529 -8.528 -8.896 1.00 92.75 349 PRO A O 1
ATOM 2691 N N . GLY A 1 350 ? 7.638 -9.506 -6.885 1.00 91.38 350 GLY A N 1
ATOM 2692 C CA . GLY A 1 350 ? 9.101 -9.481 -6.777 1.00 91.38 350 GLY A CA 1
ATOM 2693 C C . GLY A 1 350 ? 9.729 -8.100 -6.537 1.00 91.38 350 GLY A C 1
ATOM 2694 O O . GLY A 1 350 ? 10.955 -7.998 -6.475 1.00 91.38 350 GLY A O 1
ATOM 2695 N N . GLY A 1 351 ? 8.927 -7.039 -6.395 1.00 92.06 351 GLY A N 1
ATOM 2696 C CA . GLY A 1 351 ? 9.406 -5.708 -6.016 1.00 92.06 351 GLY A CA 1
ATOM 2697 C C . GLY A 1 351 ? 10.375 -5.061 -7.027 1.00 92.06 351 GLY A C 1
ATOM 2698 O O . GLY A 1 351 ? 10.453 -5.468 -8.189 1.00 92.06 351 GLY A O 1
ATOM 2699 N N . PRO A 1 352 ? 11.136 -4.029 -6.623 1.00 91.88 352 PRO A N 1
ATOM 2700 C CA . PRO A 1 352 ? 11.914 -3.196 -7.535 1.00 91.88 352 PRO A CA 1
ATOM 2701 C C . PRO A 1 352 ? 13.079 -3.952 -8.197 1.00 91.88 352 PRO A C 1
ATOM 2703 O O . PRO A 1 352 ? 13.412 -3.641 -9.338 1.00 91.88 352 PRO A O 1
ATOM 2706 N N . HIS A 1 353 ? 13.635 -4.984 -7.548 1.00 94.50 353 HIS A N 1
ATOM 2707 C CA . HIS A 1 353 ? 14.798 -5.751 -8.032 1.00 94.50 353 HIS A CA 1
ATOM 2708 C C . HIS A 1 353 ? 14.509 -6.745 -9.161 1.00 94.50 353 HIS A C 1
ATOM 2710 O O . HIS A 1 353 ? 15.387 -7.493 -9.600 1.00 94.50 353 HIS A O 1
ATOM 2716 N N . THR A 1 354 ? 13.275 -6.765 -9.655 1.00 95.94 354 THR A N 1
ATOM 2717 C CA . THR A 1 354 ? 12.874 -7.575 -10.811 1.00 95.94 354 THR A CA 1
ATOM 2718 C C . THR A 1 354 ? 12.547 -6.727 -12.041 1.00 95.94 354 THR A C 1
ATOM 2720 O O . THR A 1 354 ? 12.257 -7.276 -13.102 1.00 95.94 354 THR A O 1
ATOM 2723 N N . ARG A 1 355 ? 12.661 -5.393 -11.946 1.00 96.38 355 ARG A N 1
ATOM 2724 C CA . ARG A 1 355 ? 12.313 -4.456 -13.028 1.00 96.38 355 ARG A CA 1
ATOM 2725 C C . ARG A 1 355 ? 13.192 -4.578 -14.276 1.00 96.38 355 ARG A C 1
ATOM 2727 O O . ARG A 1 355 ? 12.720 -4.294 -15.363 1.00 96.38 355 ARG A O 1
ATOM 2734 N N . TRP A 1 356 ? 14.448 -5.008 -14.151 1.00 96.38 356 TRP A N 1
ATOM 2735 C CA . TRP A 1 356 ? 15.377 -5.160 -15.288 1.00 96.38 356 TRP A CA 1
ATOM 2736 C C . TRP A 1 356 ? 15.011 -6.301 -16.252 1.00 96.38 356 TRP A C 1
ATOM 2738 O O . TRP A 1 356 ? 15.645 -6.466 -17.302 1.00 96.38 356 TRP A O 1
ATOM 2748 N N . GLN A 1 357 ? 14.053 -7.149 -15.881 1.00 97.62 357 GLN A N 1
ATOM 2749 C CA . GLN A 1 357 ? 13.689 -8.340 -16.638 1.00 97.62 357 GLN A CA 1
ATOM 2750 C C . GLN A 1 357 ? 12.987 -7.987 -17.956 1.00 97.62 357 GLN A C 1
ATOM 2752 O O . GLN A 1 357 ? 12.168 -7.076 -18.025 1.00 97.62 357 GLN A O 1
ATOM 2757 N N . ILE A 1 358 ? 13.282 -8.756 -19.007 1.00 98.06 358 ILE A N 1
ATOM 2758 C CA . ILE A 1 358 ? 12.644 -8.644 -20.322 1.00 98.06 358 ILE A CA 1
ATOM 2759 C C . ILE A 1 358 ? 12.024 -10.001 -20.689 1.00 98.06 358 ILE A C 1
ATOM 2761 O O . ILE A 1 358 ? 12.774 -10.970 -20.836 1.00 98.06 358 ILE A O 1
ATOM 2765 N N . PRO A 1 359 ? 10.696 -10.099 -20.889 1.00 96.81 359 PRO A N 1
ATOM 2766 C CA . PRO A 1 359 ? 9.700 -9.037 -20.725 1.00 96.81 359 PRO A CA 1
ATOM 2767 C C . PRO A 1 359 ? 9.421 -8.705 -19.237 1.00 96.81 359 PRO A C 1
ATOM 2769 O O . PRO A 1 359 ? 9.579 -9.574 -18.373 1.00 96.81 359 PRO A O 1
ATOM 2772 N N . PRO A 1 360 ? 8.957 -7.480 -18.929 1.00 96.00 360 PRO A N 1
ATOM 2773 C CA . PRO A 1 360 ? 8.778 -6.990 -17.562 1.00 96.00 360 PRO A CA 1
ATOM 2774 C C . PRO A 1 360 ? 7.460 -7.485 -16.958 1.00 96.00 360 PRO A C 1
ATOM 2776 O O . PRO A 1 360 ? 6.434 -6.805 -16.960 1.00 96.00 360 PRO A O 1
ATOM 2779 N N . THR A 1 361 ? 7.491 -8.719 -16.461 1.00 95.44 361 THR A N 1
ATOM 2780 C CA . THR A 1 361 ? 6.321 -9.449 -15.932 1.00 95.44 361 THR A CA 1
ATOM 2781 C C . THR A 1 361 ? 6.222 -9.434 -14.403 1.00 95.44 361 THR A C 1
ATOM 2783 O O . THR A 1 361 ? 5.325 -10.055 -13.841 1.00 95.44 361 THR A O 1
ATOM 2786 N N . GLN A 1 362 ? 7.139 -8.738 -13.728 1.00 95.75 362 GLN A N 1
ATOM 2787 C CA . GLN A 1 362 ? 7.286 -8.705 -12.268 1.00 95.75 362 GLN A CA 1
ATOM 2788 C C . GLN A 1 362 ? 7.211 -7.252 -11.767 1.00 95.75 362 GLN A C 1
ATOM 2790 O O . GLN A 1 362 ? 6.227 -6.568 -12.050 1.00 95.75 362 GLN A O 1
ATOM 2795 N N . GLY A 1 363 ? 8.212 -6.741 -11.056 1.00 95.69 363 GLY A N 1
ATOM 2796 C CA . GLY A 1 363 ? 8.274 -5.351 -10.617 1.00 95.69 363 GLY A CA 1
ATOM 2797 C C . GLY A 1 363 ? 8.095 -4.381 -11.779 1.00 95.69 363 GLY A C 1
ATOM 2798 O O . GLY A 1 363 ? 8.691 -4.541 -12.843 1.00 95.69 363 GLY A O 1
ATOM 2799 N N . GLY A 1 364 ? 7.251 -3.371 -11.589 1.00 95.00 364 GLY A N 1
ATOM 2800 C CA . GLY A 1 364 ? 6.855 -2.419 -12.627 1.00 95.00 364 GLY A CA 1
ATOM 2801 C C . GLY A 1 364 ? 5.822 -2.948 -13.629 1.00 95.00 364 GLY A C 1
ATOM 2802 O O . GLY A 1 364 ? 5.398 -2.183 -14.497 1.00 95.00 364 GLY A O 1
ATOM 2803 N N . SER A 1 365 ? 5.385 -4.212 -13.532 1.00 95.38 365 SER A N 1
ATOM 2804 C CA . SER A 1 365 ? 4.372 -4.781 -14.436 1.00 95.38 365 SER A CA 1
ATOM 2805 C C . SER A 1 365 ? 3.051 -4.018 -14.382 1.00 95.38 365 SER A C 1
ATOM 2807 O O . SER A 1 365 ? 2.484 -3.766 -15.437 1.00 95.38 365 SER A O 1
ATOM 2809 N N . LEU A 1 366 ? 2.601 -3.581 -13.201 1.00 93.50 366 LEU A N 1
ATOM 2810 C CA . LEU A 1 366 ? 1.428 -2.724 -12.993 1.00 93.50 366 LEU A CA 1
ATOM 2811 C C . LEU A 1 366 ? 1.707 -1.765 -11.837 1.00 93.50 366 LEU A C 1
ATOM 2813 O O . LEU A 1 366 ? 1.981 -2.209 -10.727 1.00 93.50 366 LEU A O 1
ATOM 2817 N N . GLY A 1 367 ? 1.604 -0.457 -12.072 1.00 95.25 367 GLY A N 1
ATOM 2818 C CA . GLY A 1 367 ? 1.813 0.530 -11.010 1.00 95.25 367 GLY A CA 1
ATOM 2819 C C . GLY A 1 367 ? 0.655 0.591 -10.005 1.00 95.25 367 GLY A C 1
ATOM 2820 O O . GLY A 1 367 ? -0.447 0.127 -10.291 1.00 95.25 367 GLY A O 1
ATOM 2821 N N . SER A 1 368 ? 0.888 1.177 -8.830 1.00 97.44 368 SER A N 1
ATOM 2822 C CA . SER A 1 368 ? -0.188 1.513 -7.891 1.00 97.44 368 SER A CA 1
ATOM 2823 C C . SER A 1 368 ? -1.092 2.607 -8.456 1.00 97.44 368 SER A C 1
ATOM 2825 O O . SER A 1 368 ? -0.729 3.312 -9.398 1.00 97.44 368 SER A O 1
ATOM 2827 N N . LEU A 1 369 ? -2.292 2.745 -7.901 1.00 97.94 369 LEU A N 1
ATOM 2828 C CA . LEU A 1 369 ? -3.229 3.774 -8.338 1.00 97.94 369 LEU A CA 1
ATOM 2829 C C . LEU A 1 369 ? -2.714 5.182 -8.007 1.00 97.94 369 LEU A C 1
ATOM 2831 O O . LEU A 1 369 ? -1.913 5.397 -7.089 1.00 97.94 369 LEU A O 1
ATOM 2835 N N . HIS A 1 370 ? -3.219 6.173 -8.737 1.00 98.19 370 HIS A N 1
ATOM 2836 C CA . HIS A 1 370 ? -3.014 7.571 -8.378 1.00 98.19 370 HIS A CA 1
ATOM 2837 C C . HIS A 1 370 ? -3.639 7.866 -7.002 1.00 98.19 370 HIS A C 1
ATOM 2839 O O . HIS A 1 370 ? -4.686 7.319 -6.650 1.00 98.19 370 HIS A O 1
ATOM 2845 N N . THR A 1 371 ? -3.032 8.766 -6.225 1.00 97.75 371 THR A N 1
ATOM 2846 C CA . THR A 1 371 ? -3.652 9.262 -4.982 1.00 97.75 371 THR A CA 1
ATOM 2847 C C . THR A 1 371 ? -4.914 10.057 -5.311 1.00 97.75 371 THR A C 1
ATOM 2849 O O . THR A 1 371 ? -5.069 10.552 -6.433 1.00 97.75 371 THR A O 1
ATOM 2852 N N . ILE A 1 372 ? -5.817 10.272 -4.351 1.00 95.56 372 ILE A N 1
ATOM 2853 C CA . ILE A 1 372 ? -7.009 11.109 -4.615 1.00 95.56 372 ILE A CA 1
ATOM 2854 C C . ILE A 1 372 ? -6.640 12.557 -4.999 1.00 95.56 372 ILE A C 1
ATOM 2856 O O . ILE A 1 372 ? -7.395 13.244 -5.702 1.00 95.56 372 ILE A O 1
ATOM 2860 N N . ARG A 1 373 ? -5.453 13.020 -4.585 1.00 95.25 373 ARG A N 1
ATOM 2861 C CA . ARG A 1 373 ? -4.833 14.275 -5.028 1.00 95.25 373 ARG A CA 1
ATOM 2862 C C . ARG A 1 373 ? -4.581 14.259 -6.523 1.00 95.25 373 ARG A C 1
ATOM 2864 O O . ARG A 1 373 ? -5.074 15.134 -7.239 1.00 95.25 373 ARG A O 1
ATOM 2871 N N . ASP A 1 374 ? -3.853 13.254 -6.984 1.00 96.00 374 ASP A N 1
ATOM 2872 C CA . ASP A 1 374 ? -3.433 13.145 -8.375 1.00 96.00 374 ASP A CA 1
ATOM 2873 C C . ASP A 1 374 ? -4.625 12.841 -9.285 1.00 96.00 374 ASP A C 1
ATOM 2875 O O . ASP A 1 374 ? -4.794 13.500 -10.311 1.00 96.00 374 ASP A O 1
ATOM 2879 N N . LYS A 1 375 ? -5.542 11.964 -8.858 1.00 95.38 375 LYS A N 1
ATOM 2880 C CA . LYS A 1 375 ? -6.793 11.700 -9.580 1.00 95.38 375 LYS A CA 1
ATOM 2881 C C . LYS A 1 375 ? -7.620 12.973 -9.768 1.00 95.38 375 LYS A C 1
ATOM 2883 O O . LYS A 1 375 ? -8.148 13.205 -10.853 1.00 95.38 375 LYS A O 1
ATOM 2888 N N . ASN A 1 376 ? -7.712 13.841 -8.759 1.00 91.69 376 ASN A N 1
ATOM 2889 C CA . ASN A 1 376 ? -8.412 15.118 -8.909 1.00 91.69 376 ASN A CA 1
ATOM 2890 C C . ASN A 1 376 ? -7.690 16.077 -9.873 1.00 91.69 376 ASN A C 1
ATOM 2892 O O . ASN A 1 376 ? -8.347 16.724 -10.687 1.00 91.69 376 ASN A O 1
ATOM 2896 N N . GLN A 1 377 ? -6.356 16.163 -9.810 1.00 92.12 377 GLN A N 1
ATOM 2897 C CA . GLN A 1 377 ? -5.558 16.991 -10.725 1.00 92.12 377 GLN A CA 1
ATOM 2898 C C . GLN A 1 377 ? -5.715 16.538 -12.187 1.00 92.12 377 GLN A C 1
ATOM 2900 O O . GLN A 1 377 ? -5.859 17.366 -13.087 1.00 92.12 377 GLN A O 1
ATOM 2905 N N . LEU A 1 378 ? -5.740 15.224 -12.404 1.00 93.50 378 LEU A N 1
ATOM 2906 C CA . LEU A 1 378 ? -5.891 14.576 -13.707 1.00 93.50 378 LEU A CA 1
ATOM 2907 C C . LEU A 1 378 ? -7.357 14.469 -14.171 1.00 93.50 378 LEU A C 1
ATOM 2909 O O . LEU A 1 378 ? -7.612 14.021 -15.287 1.00 93.50 378 LEU A O 1
ATOM 2913 N N . LYS A 1 379 ? -8.320 14.919 -13.350 1.00 91.88 379 LYS A N 1
ATOM 2914 C CA . LYS A 1 379 ? -9.773 14.857 -13.610 1.00 91.88 379 LYS A CA 1
ATOM 2915 C C . LYS A 1 379 ? -10.298 13.429 -13.812 1.00 91.88 379 LYS A C 1
ATOM 2917 O O . LYS A 1 379 ? -11.144 13.181 -14.667 1.00 91.88 379 LYS A O 1
ATOM 2922 N N . LEU A 1 380 ? -9.798 12.509 -12.996 1.00 92.06 380 LEU A N 1
ATOM 2923 C CA . LEU A 1 380 ? -10.174 11.095 -12.971 1.00 92.06 380 LEU A CA 1
ATOM 2924 C C . LEU A 1 380 ? -11.312 10.790 -11.979 1.00 92.06 380 LEU A C 1
ATOM 2926 O O . LEU A 1 380 ? -11.770 9.655 -11.925 1.00 92.06 380 LEU A O 1
ATOM 2930 N N . LEU A 1 381 ? -11.756 11.778 -11.190 1.00 87.50 381 LEU A N 1
ATOM 2931 C CA . LEU A 1 381 ? -12.821 11.641 -10.186 1.00 87.50 381 LEU A CA 1
ATOM 2932 C C . LEU A 1 381 ? -14.030 12.520 -10.516 1.00 87.50 381 LEU A C 1
ATOM 2934 O O . LEU A 1 381 ? -13.872 13.641 -11.005 1.00 87.50 381 LEU A O 1
ATOM 2938 N N . ASP A 1 382 ? -15.224 12.063 -10.131 1.00 82.69 382 ASP A N 1
ATOM 2939 C CA . ASP A 1 382 ? -16.382 12.944 -9.947 1.00 82.69 382 ASP A CA 1
ATOM 2940 C C . ASP A 1 382 ? -16.221 13.700 -8.618 1.00 82.69 382 ASP A C 1
ATOM 2942 O O . ASP A 1 382 ? -15.975 13.106 -7.571 1.00 82.69 382 ASP A O 1
ATOM 2946 N N . ALA A 1 383 ? -16.401 15.021 -8.631 1.00 78.69 383 ALA A N 1
ATOM 2947 C CA . ALA A 1 383 ? -16.326 15.855 -7.431 1.00 78.69 383 ALA A CA 1
ATOM 2948 C C . ALA A 1 383 ? -17.258 15.385 -6.294 1.00 78.69 383 ALA A C 1
ATOM 2950 O O . ALA A 1 383 ? -17.000 15.690 -5.130 1.00 78.69 383 ALA A O 1
ATOM 2951 N N . LYS A 1 384 ? -18.329 14.643 -6.609 1.00 86.25 384 LYS A N 1
ATOM 2952 C CA . LYS A 1 384 ? -19.282 14.096 -5.628 1.00 86.25 384 LYS A CA 1
ATOM 2953 C C . LYS A 1 384 ? -18.738 12.934 -4.794 1.00 86.25 384 LYS A C 1
ATOM 2955 O O . LYS A 1 384 ? -19.345 12.617 -3.776 1.00 86.25 384 LYS A O 1
ATOM 2960 N N . THR A 1 385 ? -17.635 12.301 -5.197 1.00 92.38 385 THR A N 1
ATOM 2961 C CA . THR A 1 385 ? -17.049 11.158 -4.472 1.00 92.38 385 THR A CA 1
ATOM 2962 C C . THR A 1 385 ? -16.108 11.590 -3.346 1.00 92.38 385 THR A C 1
ATOM 2964 O O . THR A 1 385 ? -15.536 10.739 -2.662 1.00 92.38 385 THR A O 1
ATOM 2967 N N . LEU A 1 386 ? -15.933 12.901 -3.138 1.00 94.12 386 LEU A N 1
ATOM 2968 C CA . LEU A 1 386 ? -15.078 13.472 -2.101 1.00 94.12 386 LEU A CA 1
ATOM 2969 C C . LEU A 1 386 ? -15.875 14.346 -1.128 1.00 94.12 386 LEU A C 1
ATOM 2971 O O . LEU A 1 386 ? -16.771 15.104 -1.512 1.00 94.12 386 LEU A O 1
ATOM 2975 N N . VAL A 1 387 ? -15.483 14.314 0.146 1.00 94.94 387 VAL A N 1
ATOM 2976 C CA . VAL A 1 387 ? -15.904 15.341 1.106 1.00 94.94 387 VAL A CA 1
ATOM 2977 C C . VAL A 1 387 ? -14.921 16.504 1.049 1.00 94.94 387 VAL A C 1
ATOM 2979 O O . VAL A 1 387 ? -13.770 16.351 1.444 1.00 94.94 387 VAL A O 1
ATOM 2982 N N . GLN A 1 388 ? -15.363 17.668 0.573 1.00 95.00 388 GLN A N 1
ATOM 2983 C CA . GLN A 1 388 ? -14.539 18.875 0.518 1.00 95.00 388 GLN A CA 1
ATOM 2984 C C . GLN A 1 388 ? -14.754 19.749 1.753 1.00 95.00 388 GLN A C 1
ATOM 2986 O O . GLN A 1 388 ? -15.846 20.259 2.003 1.00 95.00 388 GLN A O 1
ATOM 2991 N N . LEU A 1 389 ? -13.683 19.944 2.509 1.00 96.00 389 LEU A N 1
ATOM 2992 C CA . LEU A 1 389 ? -13.632 20.674 3.763 1.00 96.00 389 LEU A CA 1
ATOM 2993 C C . LEU A 1 389 ? -12.663 21.853 3.665 1.00 96.00 389 LEU A C 1
ATOM 2995 O O . LEU A 1 389 ? -11.851 21.970 2.752 1.00 96.00 389 LEU A O 1
ATOM 2999 N N . SER A 1 390 ? -12.746 22.720 4.664 1.00 95.69 390 SER A N 1
ATOM 3000 C CA . SER A 1 390 ? -11.774 23.773 4.942 1.00 95.69 390 SER A CA 1
ATOM 3001 C C . SER A 1 390 ? -11.447 23.659 6.422 1.00 95.69 390 SER A C 1
ATOM 3003 O O . SER A 1 390 ? -12.353 23.459 7.240 1.00 95.69 390 SER A O 1
ATOM 3005 N N . ARG A 1 391 ? -10.168 23.788 6.769 1.00 95.75 391 ARG A N 1
ATOM 3006 C CA . ARG A 1 391 ? -9.706 23.834 8.157 1.00 95.75 391 ARG A CA 1
ATOM 3007 C C . ARG A 1 391 ? -10.373 24.980 8.923 1.00 95.75 391 ARG A C 1
ATOM 3009 O O . ARG A 1 391 ? -10.795 24.801 10.061 1.00 95.75 391 ARG A O 1
ATOM 3016 N N . GLU A 1 392 ? -10.520 26.140 8.288 1.00 93.06 392 GLU A N 1
ATOM 3017 C CA . GLU A 1 392 ? -11.167 27.334 8.845 1.00 93.06 392 GLU A CA 1
ATOM 3018 C C . GLU A 1 392 ? -12.665 27.098 9.083 1.00 93.06 392 GLU A C 1
ATOM 3020 O O . GLU A 1 392 ? -13.233 27.575 10.072 1.00 93.06 392 GLU A O 1
ATOM 3025 N N . GLY A 1 393 ? -13.300 26.323 8.201 1.00 93.88 393 GLY A N 1
ATOM 3026 C CA . GLY A 1 393 ? -14.681 25.892 8.365 1.00 93.88 393 GLY A CA 1
ATOM 3027 C C . GLY A 1 393 ? -14.872 24.934 9.541 1.00 93.88 393 GLY A C 1
ATOM 3028 O O . GLY A 1 393 ? -15.793 25.139 10.332 1.00 93.88 393 GLY A O 1
ATOM 3029 N N . LEU A 1 394 ? -13.956 23.971 9.724 1.00 95.00 394 LEU A N 1
ATOM 3030 C CA . LEU A 1 394 ? -14.040 22.927 10.761 1.00 95.00 394 LEU A CA 1
ATOM 3031 C C . LEU A 1 394 ? -14.152 23.487 12.184 1.00 95.00 394 LEU A C 1
ATOM 3033 O O . LEU A 1 394 ? -14.850 22.918 13.021 1.00 95.00 394 LEU A O 1
ATOM 3037 N N . ALA A 1 395 ? -13.510 24.625 12.463 1.00 91.31 395 ALA A N 1
ATOM 3038 C CA . ALA A 1 395 ? -13.619 25.288 13.761 1.00 91.31 395 ALA A CA 1
ATOM 3039 C C . ALA A 1 395 ? -15.059 25.725 14.084 1.00 91.31 395 ALA A C 1
ATOM 3041 O O . ALA A 1 395 ? -15.447 25.739 15.248 1.00 91.31 395 ALA A O 1
ATOM 3042 N N . ASN A 1 396 ? -15.864 26.073 13.078 1.00 91.50 396 ASN A N 1
ATOM 3043 C CA . ASN A 1 396 ? -17.230 26.575 13.260 1.00 91.50 396 ASN A CA 1
ATOM 3044 C C . ASN A 1 396 ? -18.299 25.509 12.997 1.00 91.50 396 ASN A C 1
ATOM 3046 O O . ASN A 1 396 ? -19.387 25.586 13.573 1.00 91.50 396 ASN A O 1
ATOM 3050 N N . SER A 1 397 ? -17.999 24.538 12.133 1.00 93.12 397 SER A N 1
ATOM 3051 C CA . SER A 1 397 ? -18.921 23.469 11.763 1.00 93.12 397 SER A CA 1
ATOM 3052 C C . SER A 1 397 ? -18.918 22.306 12.743 1.00 93.12 397 SER A C 1
ATOM 3054 O O . SER A 1 397 ? -19.944 21.659 12.892 1.00 93.12 397 SER A O 1
ATOM 3056 N N . GLY A 1 398 ? -17.793 22.040 13.410 1.00 93.00 398 GLY A N 1
ATOM 3057 C CA . GLY A 1 398 ? -17.617 20.876 14.273 1.00 93.00 398 GLY A CA 1
ATOM 3058 C C . GLY A 1 398 ? -17.017 19.675 13.539 1.00 93.00 398 GLY A C 1
ATOM 3059 O O . GLY A 1 398 ? -16.484 19.794 12.434 1.00 93.00 398 GLY A O 1
ATOM 3060 N N . ILE A 1 399 ? -17.070 18.516 14.195 1.00 95.69 399 ILE A N 1
ATOM 3061 C CA . ILE A 1 399 ? -16.482 17.267 13.704 1.00 95.69 399 ILE A CA 1
ATOM 3062 C C . ILE A 1 399 ? -17.246 16.715 12.496 1.00 95.69 399 ILE A C 1
ATOM 3064 O O . ILE A 1 399 ? -18.472 16.610 12.513 1.00 95.69 399 ILE A O 1
ATOM 3068 N N . VAL A 1 400 ? -16.502 16.341 11.459 1.00 97.19 400 VAL A N 1
ATOM 3069 C CA . VAL A 1 400 ? -17.020 15.677 10.260 1.00 97.19 400 VAL A CA 1
ATOM 3070 C C . VAL A 1 400 ? -16.709 14.195 10.365 1.00 97.19 400 VAL A C 1
ATOM 3072 O O . VAL A 1 400 ? -15.548 13.838 10.546 1.00 97.19 400 VAL A O 1
ATOM 3075 N N . VAL A 1 401 ? -17.730 13.347 10.236 1.00 98.31 401 VAL A N 1
ATOM 3076 C CA . VAL A 1 401 ? -17.598 11.882 10.228 1.00 98.31 401 VAL A CA 1
ATOM 3077 C C . VAL A 1 401 ? -18.079 11.352 8.880 1.00 98.31 401 VAL A C 1
ATOM 3079 O O . VAL A 1 401 ? -19.200 11.655 8.466 1.00 98.31 401 VAL A O 1
ATOM 3082 N N . ALA A 1 402 ? -17.256 10.558 8.198 1.00 97.62 402 ALA A N 1
ATOM 3083 C CA . ALA A 1 402 ? -17.599 9.970 6.906 1.00 97.62 402 ALA A CA 1
ATOM 3084 C C . ALA A 1 402 ? -17.073 8.536 6.784 1.00 97.62 402 ALA A C 1
ATOM 3086 O O . ALA A 1 402 ? -16.063 8.176 7.384 1.00 97.62 402 ALA A O 1
ATOM 3087 N N . ARG A 1 403 ? -17.769 7.715 5.993 1.00 97.38 403 ARG A N 1
ATOM 3088 C CA . ARG A 1 403 ? -17.298 6.382 5.610 1.00 97.38 403 ARG A CA 1
ATOM 3089 C C . ARG A 1 403 ? -16.647 6.468 4.235 1.00 97.38 403 ARG A C 1
ATOM 3091 O O . ARG A 1 403 ? -17.281 6.955 3.303 1.00 97.38 403 ARG A O 1
ATOM 3098 N N . LEU A 1 404 ? -15.401 6.020 4.139 1.00 97.88 404 LEU A N 1
ATOM 3099 C CA . LEU A 1 404 ? -14.583 6.076 2.932 1.00 97.88 404 LEU A CA 1
ATOM 3100 C C . LEU A 1 404 ? -14.352 4.662 2.414 1.00 97.88 404 LEU A C 1
ATOM 3102 O O . LEU A 1 404 ? -13.872 3.813 3.161 1.00 97.88 404 LEU A O 1
ATOM 3106 N N . THR A 1 405 ? -14.692 4.417 1.160 1.00 96.25 405 THR A N 1
ATOM 3107 C CA . THR A 1 405 ? -14.432 3.176 0.430 1.00 96.25 405 THR A CA 1
ATOM 3108 C C . THR A 1 405 ? -13.050 3.231 -0.217 1.00 96.25 405 THR A C 1
ATOM 3110 O O . THR A 1 405 ? -12.584 4.301 -0.608 1.00 96.25 405 THR A O 1
ATOM 3113 N N . ALA A 1 406 ? -12.387 2.078 -0.317 1.00 96.81 406 ALA A N 1
ATOM 3114 C CA . ALA A 1 406 ? -11.079 1.956 -0.950 1.00 96.81 406 ALA A CA 1
ATOM 3115 C C . ALA A 1 406 ? -11.045 2.552 -2.366 1.00 96.81 406 ALA A C 1
ATOM 3117 O O . ALA A 1 406 ? -11.938 2.314 -3.180 1.00 96.81 406 ALA A O 1
ATOM 3118 N N . ARG A 1 407 ? -9.968 3.279 -2.682 1.00 95.69 407 ARG A N 1
ATOM 3119 C CA . ARG A 1 407 ? -9.778 3.982 -3.968 1.00 95.69 407 ARG A CA 1
ATOM 3120 C C . ARG A 1 407 ? -9.698 3.064 -5.196 1.00 95.69 407 ARG A C 1
ATOM 3122 O O . ARG A 1 407 ? -9.786 3.548 -6.326 1.00 95.69 407 ARG A O 1
ATOM 3129 N N . SER A 1 408 ? -9.495 1.766 -4.972 1.00 93.94 408 SER A N 1
ATOM 3130 C CA . SER A 1 408 ? -9.451 0.709 -5.987 1.00 93.94 408 SER A CA 1
ATOM 3131 C C . SER A 1 408 ? -10.835 0.218 -6.415 1.00 93.94 408 SER A C 1
ATOM 3133 O O . SER A 1 408 ? -10.952 -0.501 -7.408 1.00 93.94 408 SER A O 1
ATOM 3135 N N . VAL A 1 409 ? -11.893 0.629 -5.710 1.00 92.38 409 VAL A N 1
ATOM 3136 C CA . VAL A 1 409 ? -13.279 0.264 -6.005 1.00 92.38 409 VAL A CA 1
ATOM 3137 C C . VAL A 1 409 ? -14.016 1.478 -6.558 1.00 92.38 409 VAL A C 1
ATOM 3139 O O . VAL A 1 409 ? -14.000 2.558 -5.970 1.00 92.38 409 VAL A O 1
ATOM 3142 N N . ALA A 1 410 ? -14.680 1.304 -7.703 1.00 87.62 410 ALA A N 1
ATOM 3143 C CA . ALA A 1 410 ? -15.532 2.346 -8.261 1.00 87.62 410 ALA A CA 1
ATOM 3144 C C . ALA A 1 410 ? -16.724 2.590 -7.310 1.00 87.62 410 ALA A C 1
ATOM 3146 O O . ALA A 1 410 ? -17.486 1.651 -7.060 1.00 87.62 410 ALA A O 1
ATOM 3147 N N . PRO A 1 411 ? -16.900 3.813 -6.775 1.00 83.69 411 PRO A N 1
ATOM 3148 C CA . PRO A 1 411 ? -17.954 4.104 -5.819 1.00 83.69 411 PRO A CA 1
ATOM 3149 C C . PRO A 1 411 ? -19.326 3.990 -6.487 1.00 83.69 411 PRO A C 1
ATOM 3151 O O . PRO A 1 411 ? -19.547 4.453 -7.608 1.00 83.69 411 PRO A O 1
ATOM 3154 N N . THR A 1 412 ? -20.272 3.386 -5.780 1.00 81.06 412 THR A N 1
ATOM 3155 C CA . THR A 1 412 ? -21.691 3.390 -6.137 1.00 81.06 412 THR A CA 1
ATOM 3156 C C . THR A 1 412 ? -22.378 4.654 -5.603 1.00 81.06 412 THR A C 1
ATOM 3158 O O . THR A 1 412 ? -21.778 5.456 -4.887 1.00 81.06 412 THR A O 1
ATOM 3161 N N . ASN A 1 413 ? -23.633 4.901 -5.997 1.00 75.88 413 ASN A N 1
ATOM 3162 C CA . ASN A 1 413 ? -24.327 6.166 -5.716 1.00 75.88 413 ASN A CA 1
ATOM 3163 C C . ASN A 1 413 ? -24.287 6.562 -4.225 1.00 75.88 413 ASN A C 1
ATOM 3165 O O . ASN A 1 413 ? -25.010 5.995 -3.408 1.00 75.88 413 ASN A O 1
ATOM 3169 N N . GLY A 1 414 ? -23.512 7.607 -3.913 1.00 80.12 414 GLY A N 1
ATOM 3170 C CA . GLY A 1 414 ? -23.389 8.190 -2.573 1.00 80.12 414 GLY A CA 1
ATOM 3171 C C . GLY A 1 414 ? -22.192 7.698 -1.755 1.00 80.12 414 GLY A C 1
ATOM 3172 O O . GLY A 1 414 ? -21.982 8.211 -0.658 1.00 80.12 414 GLY A O 1
ATOM 3173 N N . GLU A 1 415 ? -21.406 6.748 -2.266 1.00 91.44 415 GLU A N 1
ATOM 3174 C CA . GLU A 1 415 ? -20.154 6.329 -1.635 1.00 91.44 415 GLU A CA 1
ATOM 3175 C C . GLU A 1 415 ? -19.045 7.360 -1.861 1.00 91.44 415 GLU A C 1
ATOM 3177 O O . GLU A 1 415 ? -18.967 8.029 -2.895 1.00 91.44 415 GLU A O 1
ATOM 3182 N N . LEU A 1 416 ? -18.178 7.483 -0.861 1.00 95.81 416 LEU A N 1
ATOM 3183 C CA . LEU A 1 416 ? -17.055 8.409 -0.850 1.00 95.81 416 LEU A CA 1
ATOM 3184 C C . LEU A 1 416 ? -15.760 7.615 -0.913 1.00 95.81 416 LEU A C 1
ATOM 3186 O O . LEU A 1 416 ? -15.672 6.549 -0.316 1.00 95.81 416 LEU A O 1
ATOM 3190 N N . ILE A 1 417 ? -14.742 8.159 -1.566 1.00 95.50 417 ILE A N 1
ATOM 3191 C CA . ILE A 1 417 ? -13.403 7.546 -1.622 1.00 95.50 417 ILE A CA 1
ATOM 3192 C C . ILE A 1 417 ? -12.364 8.329 -0.817 1.00 95.50 417 ILE A C 1
ATOM 3194 O O . ILE A 1 417 ? -11.248 7.859 -0.609 1.00 95.50 417 ILE A O 1
ATOM 3198 N N . GLY A 1 418 ? -12.715 9.538 -0.371 1.00 96.94 418 GLY A N 1
ATOM 3199 C CA . GLY A 1 418 ? -11.789 10.377 0.371 1.00 96.94 418 GLY A CA 1
ATOM 3200 C C . GLY A 1 418 ? -12.377 11.661 0.942 1.00 96.94 418 GLY A C 1
ATOM 3201 O O . GLY A 1 418 ? -13.489 12.085 0.612 1.00 96.94 418 GLY A O 1
ATOM 3202 N N . ILE A 1 419 ? -11.585 12.296 1.802 1.00 98.00 419 ILE A N 1
ATOM 3203 C CA . ILE A 1 419 ? -11.836 13.625 2.364 1.00 98.00 419 ILE A CA 1
ATOM 3204 C C . ILE A 1 419 ? -10.682 14.528 1.948 1.00 98.00 419 ILE A C 1
ATOM 3206 O O . ILE A 1 419 ? -9.526 14.161 2.133 1.00 98.00 419 ILE A O 1
ATOM 3210 N N . ARG A 1 420 ? -10.997 15.721 1.446 1.00 97.19 420 ARG A N 1
ATOM 3211 C CA . ARG A 1 420 ? -10.029 16.787 1.185 1.00 97.19 420 ARG A CA 1
ATOM 3212 C C . ARG A 1 420 ? -10.289 17.962 2.106 1.00 97.19 420 ARG A C 1
ATOM 3214 O O . ARG A 1 420 ? -11.410 18.453 2.171 1.00 97.19 420 ARG A O 1
ATOM 3221 N N . ILE A 1 421 ? -9.254 18.465 2.761 1.00 97.81 421 ILE A N 1
ATOM 3222 C CA . ILE A 1 421 ? -9.320 19.611 3.669 1.00 97.81 421 ILE A CA 1
ATOM 3223 C C . ILE A 1 421 ? -8.412 20.704 3.123 1.00 97.81 421 ILE A C 1
ATOM 3225 O O . ILE A 1 421 ? -7.196 20.572 3.170 1.00 97.81 421 ILE A O 1
ATOM 3229 N N . ALA A 1 422 ? -8.988 21.795 2.625 1.00 96.94 422 ALA A N 1
ATOM 3230 C CA . ALA A 1 422 ? -8.227 22.979 2.240 1.00 96.94 422 ALA A CA 1
ATOM 3231 C C . ALA A 1 422 ? -7.785 23.786 3.474 1.00 96.94 422 ALA A C 1
ATOM 3233 O O . ALA A 1 422 ? -8.498 23.844 4.479 1.00 96.94 422 ALA A O 1
ATOM 3234 N N . MET A 1 423 ? -6.630 24.437 3.384 1.00 96.81 423 MET A N 1
ATOM 3235 C CA . MET A 1 423 ? -6.087 25.353 4.388 1.00 96.81 423 MET A CA 1
ATOM 3236 C C . MET A 1 423 ? -5.714 26.676 3.724 1.00 96.81 423 MET A C 1
ATOM 3238 O O . MET A 1 423 ? -5.187 26.681 2.611 1.00 96.81 423 MET A O 1
ATOM 3242 N N . ASP A 1 424 ? -5.940 27.795 4.415 1.00 94.38 424 ASP A N 1
ATOM 3243 C CA . ASP A 1 424 ? -5.480 29.107 3.935 1.00 94.38 424 ASP A CA 1
ATOM 3244 C C . ASP A 1 424 ? -3.942 29.235 3.923 1.00 94.38 424 ASP A C 1
ATOM 3246 O O . ASP A 1 424 ? -3.377 29.926 3.076 1.00 94.38 424 ASP A O 1
ATOM 3250 N N . ALA A 1 425 ? -3.275 28.550 4.853 1.00 95.25 425 ALA A N 1
ATOM 3251 C CA . ALA A 1 425 ? -1.839 28.543 5.062 1.00 95.25 425 ALA A CA 1
ATOM 3252 C C . ALA A 1 425 ? -1.427 27.370 5.962 1.00 95.25 425 ALA A C 1
ATOM 3254 O O . ALA A 1 425 ? -2.105 27.059 6.952 1.00 95.25 425 ALA A O 1
ATOM 3255 N N . ASP A 1 426 ? -0.263 26.797 5.658 1.00 96.81 426 ASP A N 1
ATOM 3256 C CA . ASP A 1 426 ? 0.453 25.882 6.542 1.00 96.81 426 ASP A CA 1
ATOM 3257 C C . ASP A 1 426 ? 1.047 26.643 7.727 1.00 96.81 426 ASP A C 1
ATOM 3259 O O . ASP A 1 426 ? 1.785 27.616 7.554 1.00 96.81 426 ASP A O 1
ATOM 3263 N N . ARG A 1 427 ? 0.720 26.196 8.934 1.00 97.06 427 ARG A N 1
ATOM 3264 C CA . ARG A 1 427 ? 1.204 26.783 10.188 1.00 97.06 427 ARG A CA 1
ATOM 3265 C C . ARG A 1 427 ? 2.274 25.931 10.866 1.00 97.06 427 ARG A C 1
ATOM 3267 O O . ARG A 1 427 ? 2.704 26.279 11.965 1.00 97.06 427 ARG A O 1
ATOM 3274 N N . SER A 1 428 ? 2.706 24.843 10.223 1.00 95.62 428 SER A N 1
ATOM 3275 C CA . SER A 1 428 ? 3.782 23.981 10.716 1.00 95.62 428 SER A CA 1
ATOM 3276 C C . SER A 1 428 ? 5.057 24.795 10.984 1.00 95.62 428 SER A C 1
ATOM 3278 O O . SER A 1 428 ? 5.396 25.680 10.189 1.00 95.62 428 SER A O 1
ATOM 3280 N N . PRO A 1 429 ? 5.794 24.518 12.076 1.00 94.19 429 PRO A N 1
ATOM 3281 C CA . PRO A 1 429 ? 7.096 25.129 12.303 1.00 94.19 429 PRO A CA 1
ATOM 3282 C C . PRO A 1 429 ? 8.036 24.885 11.121 1.00 94.19 429 PRO A C 1
ATOM 3284 O O . PRO A 1 429 ? 8.044 23.804 10.534 1.00 94.19 429 PRO A O 1
ATOM 3287 N N . ALA A 1 430 ? 8.860 25.878 10.789 1.00 93.00 430 ALA A N 1
ATOM 3288 C CA . ALA A 1 430 ? 9.879 25.699 9.764 1.00 93.00 430 ALA A CA 1
ATOM 3289 C C . ALA A 1 430 ? 10.903 24.634 10.198 1.00 93.00 430 ALA A C 1
ATOM 3291 O O . ALA A 1 430 ? 11.373 24.641 11.337 1.00 93.00 430 ALA A O 1
ATOM 3292 N N . CYS A 1 431 ? 11.282 23.768 9.264 1.00 93.75 431 CYS A N 1
ATOM 3293 C CA . CYS A 1 431 ? 12.337 22.769 9.412 1.00 93.75 431 CYS A CA 1
ATOM 3294 C C . CYS A 1 431 ? 13.344 22.896 8.256 1.00 93.75 431 CYS A C 1
ATOM 3296 O O . CYS A 1 431 ? 13.046 23.510 7.228 1.00 93.75 431 CYS A O 1
ATOM 3298 N N . ASP A 1 432 ? 14.547 22.334 8.412 1.00 93.75 432 ASP A N 1
ATOM 3299 C CA . ASP A 1 432 ? 15.588 22.381 7.382 1.00 93.75 432 ASP A CA 1
ATOM 3300 C C . ASP A 1 432 ? 15.773 21.020 6.707 1.00 93.75 432 ASP A C 1
ATOM 3302 O O . ASP A 1 432 ? 16.353 20.085 7.257 1.00 93.75 432 ASP A O 1
ATOM 3306 N N . THR A 1 433 ? 15.343 20.956 5.449 1.00 91.81 433 THR A N 1
ATOM 3307 C CA . THR A 1 433 ? 15.470 19.784 4.575 1.00 91.81 433 THR A CA 1
ATOM 3308 C C . THR A 1 433 ? 16.901 19.274 4.385 1.00 91.81 433 THR A C 1
ATOM 3310 O O . THR A 1 433 ? 17.077 18.148 3.923 1.00 91.81 433 THR A O 1
ATOM 3313 N N . LYS A 1 434 ? 17.921 20.083 4.711 1.00 92.19 434 LYS A N 1
ATOM 3314 C CA . LYS A 1 434 ? 19.334 19.706 4.602 1.00 92.19 434 LYS A CA 1
ATOM 3315 C C . LYS A 1 434 ? 19.879 18.984 5.830 1.00 92.19 434 LYS A C 1
ATOM 3317 O O . LYS A 1 434 ? 20.943 18.376 5.744 1.00 92.19 434 LYS A O 1
ATOM 3322 N N . THR A 1 435 ? 19.201 19.093 6.966 1.00 93.31 435 THR A N 1
ATOM 3323 C CA . THR A 1 435 ? 19.668 18.539 8.245 1.00 93.31 435 THR A CA 1
ATOM 3324 C C . THR A 1 435 ? 18.675 17.561 8.858 1.00 93.31 435 THR A C 1
ATOM 3326 O O . THR A 1 435 ? 19.090 16.696 9.626 1.00 93.31 435 THR A O 1
ATOM 3329 N N . ASP A 1 436 ? 17.400 17.642 8.474 1.00 94.00 436 ASP A N 1
ATOM 3330 C CA . ASP A 1 436 ? 16.338 16.751 8.922 1.00 94.00 436 ASP A CA 1
ATOM 3331 C C . ASP A 1 436 ? 15.730 15.964 7.739 1.00 94.00 436 ASP A C 1
ATOM 3333 O O . ASP A 1 436 ? 15.063 16.554 6.874 1.00 94.00 436 ASP A O 1
ATOM 3337 N N . PRO A 1 437 ? 15.925 14.630 7.682 1.00 93.12 437 PRO A N 1
ATOM 3338 C CA . PRO A 1 437 ? 15.351 13.802 6.628 1.00 93.12 437 PRO A CA 1
ATOM 3339 C C . PRO A 1 437 ? 13.816 13.759 6.667 1.00 93.12 437 PRO A C 1
ATOM 3341 O O . PRO A 1 437 ? 13.212 13.534 5.619 1.00 93.12 437 PRO A O 1
ATOM 3344 N N . PHE A 1 438 ? 13.181 14.012 7.816 1.00 94.56 438 PHE A N 1
ATOM 3345 C CA . PHE A 1 438 ? 11.722 13.998 7.987 1.00 94.56 438 PHE A CA 1
ATOM 3346 C C . PHE A 1 438 ? 11.066 15.357 7.726 1.00 94.56 438 PHE A C 1
ATOM 3348 O O . PHE A 1 438 ? 9.843 15.475 7.762 1.00 94.56 438 PHE A O 1
ATOM 3355 N N . CYS A 1 439 ? 11.860 16.385 7.423 1.00 94.75 439 CYS A N 1
ATOM 3356 C CA . CYS A 1 439 ? 11.335 17.703 7.118 1.00 94.75 439 CYS A CA 1
ATOM 3357 C C . CYS A 1 439 ? 10.561 17.697 5.790 1.00 94.75 439 CYS A C 1
ATOM 3359 O O . CYS A 1 439 ? 11.141 17.575 4.710 1.00 94.75 439 CYS A O 1
ATOM 3361 N N . ASP A 1 440 ? 9.253 17.908 5.836 1.00 94.06 440 ASP A N 1
ATOM 3362 C CA . ASP A 1 440 ? 8.382 17.914 4.654 1.00 94.06 440 ASP A CA 1
ATOM 3363 C C . ASP A 1 440 ? 8.537 19.171 3.766 1.00 94.06 440 ASP A C 1
ATOM 3365 O O . ASP A 1 440 ? 7.972 19.241 2.673 1.00 94.06 440 ASP A O 1
ATOM 3369 N N . GLY A 1 441 ? 9.322 20.159 4.214 1.00 93.00 441 GLY A N 1
ATOM 3370 C CA . GLY A 1 441 ? 9.591 21.421 3.519 1.00 93.00 441 GLY A CA 1
ATOM 3371 C C . GLY A 1 441 ? 8.486 22.479 3.641 1.00 93.00 441 GLY A C 1
ATOM 3372 O O . GLY A 1 441 ? 8.666 23.583 3.125 1.00 93.00 441 GLY A O 1
ATOM 3373 N N . GLY A 1 442 ? 7.377 22.170 4.320 1.00 94.12 442 GLY A N 1
ATOM 3374 C CA . GLY A 1 442 ? 6.258 23.074 4.576 1.00 94.12 442 GLY A CA 1
ATOM 3375 C C . GLY A 1 442 ? 5.548 23.635 3.335 1.00 94.12 442 GLY A C 1
ATOM 3376 O O . GLY A 1 442 ? 5.788 23.256 2.179 1.00 94.12 442 GLY A O 1
ATOM 3377 N N . GLY A 1 443 ? 4.640 24.579 3.596 1.00 94.94 443 GLY A N 1
ATOM 3378 C CA . GLY A 1 443 ? 3.887 25.304 2.569 1.00 94.94 443 GLY A CA 1
ATOM 3379 C C . GLY A 1 443 ? 2.749 24.486 1.961 1.00 94.94 443 GLY A C 1
ATOM 3380 O O . GLY A 1 443 ? 2.404 24.685 0.797 1.00 94.94 443 GLY A O 1
ATOM 3381 N N . TYR A 1 444 ? 2.211 23.528 2.713 1.00 97.38 444 TYR A N 1
ATOM 3382 C CA . TYR A 1 444 ? 1.074 22.719 2.288 1.00 97.38 444 TYR A CA 1
ATOM 3383 C C . TYR A 1 444 ? -0.236 23.514 2.338 1.00 97.38 444 TYR A C 1
ATOM 3385 O O . TYR A 1 444 ? -0.465 24.338 3.217 1.00 97.38 444 TYR A O 1
ATOM 3393 N N . THR A 1 445 ? -1.119 23.273 1.375 1.00 97.44 445 THR A N 1
ATOM 3394 C CA . THR A 1 445 ? -2.404 23.981 1.250 1.00 97.44 445 THR A CA 1
ATOM 3395 C C . THR A 1 445 ? -3.581 23.121 1.689 1.00 97.44 445 THR A C 1
ATOM 3397 O O . THR A 1 445 ? -4.731 23.530 1.539 1.00 97.44 445 THR A O 1
ATOM 3400 N N . GLY A 1 446 ? -3.328 21.916 2.194 1.00 97.75 446 GLY A N 1
ATOM 3401 C CA . GLY A 1 446 ? -4.384 21.030 2.644 1.00 97.75 446 GLY A CA 1
ATOM 3402 C C . GLY A 1 446 ? -3.920 19.664 3.117 1.00 97.75 446 GLY A C 1
ATOM 3403 O O . GLY A 1 446 ? -2.724 19.378 3.180 1.00 97.75 446 GLY A O 1
ATOM 3404 N N . TYR A 1 447 ? -4.915 18.830 3.398 1.00 98.69 447 TYR A N 1
ATOM 3405 C CA . TYR A 1 447 ? -4.788 17.416 3.720 1.00 98.69 447 TYR A CA 1
ATOM 3406 C C . TYR A 1 447 ? -5.751 16.583 2.882 1.00 98.69 447 TYR A C 1
ATOM 3408 O O . TYR A 1 447 ? -6.876 17.016 2.642 1.00 98.69 447 TYR A O 1
ATOM 3416 N N . ASP A 1 448 ? -5.332 15.375 2.529 1.00 98.44 448 ASP A N 1
ATOM 3417 C CA . ASP A 1 448 ? -6.172 14.348 1.919 1.00 98.44 448 ASP A CA 1
ATOM 3418 C C . ASP A 1 448 ? -6.184 13.092 2.814 1.00 98.44 448 ASP A C 1
ATOM 3420 O O . ASP A 1 448 ? -5.156 12.721 3.389 1.00 98.44 448 ASP A O 1
ATOM 3424 N N . ILE A 1 449 ? -7.356 12.461 2.939 1.00 98.75 449 ILE A N 1
ATOM 3425 C CA . ILE A 1 449 ? -7.581 11.181 3.630 1.00 98.75 449 ILE A CA 1
ATOM 3426 C C . ILE A 1 449 ? -8.177 10.208 2.614 1.00 98.75 449 ILE A C 1
ATOM 3428 O O . ILE A 1 449 ? -9.230 10.505 2.044 1.00 98.75 449 ILE A O 1
ATOM 3432 N N . GLU A 1 450 ? -7.544 9.057 2.407 1.00 98.38 450 GLU A N 1
ATOM 3433 C CA . GLU A 1 450 ? -7.997 8.022 1.471 1.00 98.38 450 GLU A CA 1
ATOM 3434 C C . GLU A 1 450 ? -7.789 6.612 2.034 1.00 98.38 450 GLU A C 1
ATOM 3436 O O . GLU A 1 450 ? -6.970 6.400 2.927 1.00 98.38 450 GLU A O 1
ATOM 3441 N N . VAL A 1 451 ? -8.548 5.643 1.519 1.00 98.56 451 VAL A N 1
ATOM 3442 C CA . VAL A 1 451 ? -8.428 4.229 1.904 1.00 98.56 451 VAL A CA 1
ATOM 3443 C C . VAL A 1 451 ? -7.706 3.466 0.801 1.00 98.56 451 VAL A C 1
ATOM 3445 O O . VAL A 1 451 ? -8.120 3.504 -0.363 1.00 98.56 451 VAL A O 1
ATOM 3448 N N . ILE A 1 452 ? -6.652 2.751 1.184 1.00 98.25 452 ILE A N 1
ATOM 3449 C CA . ILE A 1 452 ? -5.883 1.858 0.317 1.00 98.25 452 ILE A CA 1
ATOM 3450 C C . ILE A 1 452 ? -6.260 0.421 0.668 1.00 98.25 452 ILE A C 1
ATOM 3452 O O . ILE A 1 452 ? -6.329 0.054 1.838 1.00 98.25 452 ILE A O 1
ATOM 3456 N N . ASP A 1 453 ? -6.521 -0.387 -0.352 1.00 97.06 453 ASP A N 1
ATOM 3457 C CA . ASP A 1 453 ? -6.815 -1.811 -0.214 1.00 97.06 453 ASP A CA 1
ATOM 3458 C C . ASP A 1 453 ? -6.018 -2.564 -1.271 1.00 97.06 453 ASP A C 1
ATOM 3460 O O . ASP A 1 453 ? -5.993 -2.140 -2.431 1.00 97.06 453 ASP A O 1
ATOM 3464 N N . ARG A 1 454 ? -5.391 -3.677 -0.881 1.00 95.50 454 ARG A N 1
ATOM 3465 C CA . ARG A 1 454 ? -4.593 -4.532 -1.768 1.00 95.50 454 ARG A CA 1
ATOM 3466 C C . ARG A 1 454 ? -5.497 -5.261 -2.763 1.00 95.50 454 ARG A C 1
ATOM 3468 O O . ARG A 1 454 ? -5.822 -6.435 -2.592 1.00 95.50 454 ARG A O 1
ATOM 3475 N N . MET A 1 455 ? -5.933 -4.525 -3.781 1.00 94.38 455 MET A N 1
ATOM 3476 C CA . MET A 1 455 ? -6.900 -4.931 -4.792 1.00 94.38 455 MET A CA 1
ATOM 3477 C C . MET A 1 455 ? -6.708 -4.125 -6.083 1.00 94.38 455 MET A C 1
ATOM 3479 O O . MET A 1 455 ? -6.397 -2.934 -6.058 1.00 94.38 455 MET A O 1
ATOM 3483 N N . GLY A 1 456 ? -6.917 -4.768 -7.230 1.00 94.94 456 GLY A N 1
ATOM 3484 C CA . GLY A 1 456 ? -6.616 -4.212 -8.543 1.00 94.94 456 GLY A CA 1
ATOM 3485 C C . GLY A 1 456 ? -5.130 -3.868 -8.643 1.00 94.94 456 GLY A C 1
ATOM 3486 O O . GLY A 1 456 ? -4.312 -4.565 -8.039 1.00 94.94 456 GLY A O 1
ATOM 3487 N N . PRO A 1 457 ? -4.762 -2.776 -9.328 1.00 95.69 457 PRO A N 1
ATOM 3488 C CA . PRO A 1 457 ? -3.375 -2.323 -9.386 1.00 95.69 457 PRO A CA 1
ATOM 3489 C C . PRO A 1 457 ? -2.733 -2.095 -8.005 1.00 95.69 457 PRO A C 1
ATOM 3491 O O . PRO A 1 457 ? -1.537 -2.309 -7.853 1.00 95.69 457 PRO A O 1
ATOM 3494 N N . ASP A 1 458 ? -3.510 -1.772 -6.962 1.00 97.19 458 ASP A N 1
ATOM 3495 C CA . ASP A 1 458 ? -3.000 -1.647 -5.588 1.00 97.19 458 ASP A CA 1
ATOM 3496 C C . ASP A 1 458 ? -2.716 -3.007 -4.905 1.00 97.19 458 ASP A C 1
ATOM 3498 O O . ASP A 1 458 ? -2.195 -3.022 -3.792 1.00 97.19 458 ASP A O 1
ATOM 3502 N N . SER A 1 459 ? -2.983 -4.162 -5.536 1.00 96.50 459 SER A N 1
ATOM 3503 C CA . SER A 1 459 ? -2.745 -5.505 -4.948 1.00 96.50 459 SER A CA 1
ATOM 3504 C C . SER A 1 459 ? -1.312 -5.712 -4.457 1.00 96.50 459 SER A C 1
ATOM 3506 O O . SER A 1 459 ? -1.088 -6.396 -3.454 1.00 96.50 459 SER A O 1
ATOM 3508 N N . PHE A 1 460 ? -0.355 -5.085 -5.143 1.00 96.56 460 PHE A N 1
ATOM 3509 C CA . PHE A 1 460 ? 1.068 -5.177 -4.826 1.00 96.56 460 PHE A CA 1
ATOM 3510 C C . PHE A 1 460 ? 1.581 -4.051 -3.911 1.00 96.56 460 PHE A C 1
ATOM 3512 O O . PHE A 1 460 ? 2.766 -4.002 -3.580 1.00 96.56 460 PHE A O 1
ATOM 3519 N N . THR A 1 461 ? 0.699 -3.149 -3.468 1.00 96.81 461 THR A N 1
ATOM 3520 C CA . THR A 1 461 ? 1.074 -2.172 -2.440 1.00 96.81 461 THR A CA 1
ATOM 3521 C C . THR A 1 461 ? 1.273 -2.873 -1.088 1.00 96.81 461 THR A C 1
ATOM 3523 O O . THR A 1 461 ? 0.647 -3.908 -0.847 1.00 96.81 461 THR A O 1
ATOM 3526 N N . PRO A 1 462 ? 2.144 -2.358 -0.200 1.00 96.81 462 PRO A N 1
ATOM 3527 C CA . PRO A 1 462 ? 2.566 -3.097 0.991 1.00 96.81 462 PRO A CA 1
ATOM 3528 C C . PRO A 1 462 ? 1.458 -3.444 1.987 1.00 96.81 462 PRO A C 1
ATOM 3530 O O . PRO A 1 462 ? 1.540 -4.482 2.632 1.00 96.81 462 PRO A O 1
ATOM 3533 N N . ASP A 1 463 ? 0.430 -2.608 2.127 1.00 97.75 463 ASP A N 1
ATOM 3534 C CA . ASP A 1 463 ? -0.509 -2.638 3.255 1.00 97.75 463 ASP A CA 1
ATOM 3535 C C . ASP A 1 463 ? -1.924 -2.225 2.817 1.00 97.75 463 ASP A C 1
ATOM 3537 O O . ASP A 1 463 ? -2.127 -1.729 1.708 1.00 97.75 463 ASP A O 1
ATOM 3541 N N . SER A 1 464 ? -2.924 -2.444 3.670 1.00 97.94 464 SER A N 1
ATOM 3542 C CA . SER A 1 464 ? -4.303 -1.971 3.480 1.00 97.94 464 SER A CA 1
ATOM 3543 C C . SER A 1 464 ? -4.745 -1.192 4.709 1.00 97.94 464 SER A C 1
ATOM 3545 O O . SER A 1 464 ? -4.696 -1.723 5.804 1.00 97.94 464 SER A O 1
ATOM 3547 N N . GLY A 1 465 ? -5.200 0.046 4.539 1.00 98.38 465 GLY A N 1
ATOM 3548 C CA . GLY A 1 465 ? -5.506 0.932 5.661 1.00 98.38 465 GLY A CA 1
ATOM 3549 C C . GLY A 1 465 ? -5.848 2.347 5.209 1.00 98.38 465 GLY A C 1
ATOM 3550 O O . GLY A 1 465 ? -6.196 2.579 4.047 1.00 98.38 465 GLY A O 1
ATOM 3551 N N . VAL A 1 466 ? -5.750 3.311 6.124 1.00 98.88 466 VAL A N 1
ATOM 3552 C CA . VAL A 1 466 ? -6.027 4.723 5.828 1.00 98.88 466 VAL A CA 1
ATOM 3553 C C . VAL A 1 466 ? -4.730 5.497 5.627 1.00 98.88 466 VAL A C 1
ATOM 3555 O O . VAL A 1 466 ? -3.886 5.570 6.518 1.00 98.88 466 VAL A O 1
ATOM 3558 N N . MET A 1 467 ? -4.594 6.131 4.466 1.00 98.81 467 MET A N 1
ATOM 3559 C CA . MET A 1 467 ? -3.518 7.072 4.184 1.00 98.81 467 MET A CA 1
ATOM 3560 C C . MET A 1 467 ? -3.976 8.493 4.512 1.00 98.81 467 MET A C 1
ATOM 3562 O O . MET A 1 467 ? -5.008 8.958 4.023 1.00 98.81 467 MET A O 1
ATOM 3566 N N . ILE A 1 468 ? -3.175 9.203 5.307 1.00 98.88 468 ILE A N 1
ATOM 3567 C CA . ILE A 1 468 ? -3.298 10.647 5.526 1.00 98.88 468 ILE A CA 1
ATOM 3568 C C . ILE A 1 468 ? -2.105 11.310 4.842 1.00 98.88 468 ILE A C 1
ATOM 3570 O O . ILE A 1 468 ? -0.968 10.863 4.995 1.00 98.88 468 ILE A O 1
ATOM 3574 N N . SER A 1 469 ? -2.335 12.379 4.081 1.00 98.56 469 SER A N 1
ATOM 3575 C CA . SER A 1 469 ? -1.243 13.115 3.439 1.00 98.56 469 SER A CA 1
ATOM 3576 C C . SER A 1 469 ? -1.451 14.620 3.472 1.00 98.56 469 SER A C 1
ATOM 3578 O O . SER A 1 469 ? -2.570 15.105 3.310 1.00 98.56 469 SER A O 1
ATOM 3580 N N . LYS A 1 470 ? -0.360 15.369 3.654 1.00 98.38 470 LYS A N 1
ATOM 3581 C CA . LYS A 1 470 ? -0.326 16.806 3.372 1.00 98.38 470 LYS A CA 1
ATOM 3582 C C . LYS A 1 470 ? -0.271 17.009 1.861 1.00 98.38 470 LYS A C 1
ATOM 3584 O O . LYS A 1 470 ? 0.457 16.293 1.174 1.00 98.38 470 LYS A O 1
ATOM 3589 N N . VAL A 1 471 ? -0.993 18.000 1.341 1.00 97.75 471 VAL A N 1
ATOM 3590 C CA . VAL A 1 471 ? -1.095 18.262 -0.105 1.00 97.75 471 VAL A CA 1
ATOM 3591 C C . VAL A 1 471 ? -0.895 19.736 -0.454 1.00 97.75 471 VAL A C 1
ATOM 3593 O O . VAL A 1 471 ? -1.236 20.633 0.318 1.00 97.75 471 VAL A O 1
ATOM 3596 N N . LYS A 1 472 ? -0.351 19.988 -1.647 1.00 96.19 472 LYS A N 1
ATOM 3597 C CA . LYS A 1 472 ? -0.305 21.296 -2.310 1.00 96.19 472 LYS A CA 1
ATOM 3598 C C . LYS A 1 472 ? -1.211 21.289 -3.535 1.00 96.19 472 LYS A C 1
ATOM 3600 O O . LYS A 1 472 ? -1.209 20.341 -4.327 1.00 96.19 472 LYS A O 1
ATOM 3605 N N . THR A 1 473 ? -1.953 22.380 -3.710 1.00 89.25 473 THR A N 1
ATOM 3606 C CA . THR A 1 473 ? -2.770 22.617 -4.907 1.00 89.25 473 THR A CA 1
ATOM 3607 C C . THR A 1 473 ? -1.886 22.707 -6.150 1.00 89.25 473 THR A C 1
ATOM 3609 O O . THR A 1 473 ? -2.200 22.115 -7.176 1.00 89.25 473 THR A O 1
ATOM 3612 N N . GLU A 1 474 ? -0.750 23.402 -6.054 1.00 89.19 474 GLU A N 1
ATOM 3613 C CA . GLU A 1 474 ? 0.237 23.458 -7.131 1.00 89.19 474 GLU A CA 1
ATOM 3614 C C . GLU A 1 474 ? 1.145 22.225 -7.113 1.00 89.19 474 GLU A C 1
ATOM 3616 O O . GLU A 1 474 ? 1.685 21.844 -6.074 1.00 89.19 474 GLU A O 1
ATOM 3621 N N . SER A 1 475 ? 1.374 21.632 -8.283 1.00 91.06 475 SER A N 1
ATOM 3622 C CA . SER A 1 475 ? 2.321 20.528 -8.452 1.00 91.06 475 SER A CA 1
ATOM 3623 C C . SER A 1 475 ? 3.761 21.048 -8.564 1.00 91.06 475 SER A C 1
ATOM 3625 O O . SER A 1 475 ? 4.371 20.977 -9.629 1.00 91.06 475 SER A O 1
ATOM 3627 N N . ARG A 1 476 ? 4.305 21.646 -7.498 1.00 87.50 476 ARG A N 1
ATOM 3628 C CA . ARG A 1 476 ? 5.665 22.209 -7.506 1.00 87.50 476 ARG A CA 1
ATOM 3629 C C . ARG A 1 476 ? 6.471 21.781 -6.284 1.00 87.50 476 ARG A C 1
ATOM 3631 O O . ARG A 1 476 ? 6.029 21.947 -5.150 1.00 87.50 476 ARG A O 1
ATOM 3638 N N . GLY A 1 477 ? 7.694 21.304 -6.529 1.00 88.44 477 GLY A N 1
ATOM 3639 C CA . GLY A 1 477 ? 8.542 20.729 -5.482 1.00 88.44 477 GLY A CA 1
ATOM 3640 C C . GLY A 1 477 ? 7.887 19.486 -4.875 1.00 88.44 477 GLY A C 1
ATOM 3641 O O . GLY A 1 477 ? 7.189 18.761 -5.572 1.00 88.44 477 GLY A O 1
ATOM 3642 N N . THR A 1 478 ? 8.068 19.267 -3.574 1.00 92.56 478 THR A N 1
ATOM 3643 C CA . THR A 1 478 ? 7.292 18.269 -2.824 1.00 92.56 478 THR A CA 1
ATOM 3644 C C . THR A 1 478 ? 5.862 18.772 -2.658 1.00 92.56 478 THR A C 1
ATOM 3646 O O . THR A 1 478 ? 5.626 19.719 -1.897 1.00 92.56 478 THR A O 1
ATOM 3649 N N . PHE A 1 479 ? 4.924 18.178 -3.397 1.00 96.06 479 PHE A N 1
ATOM 3650 C CA . PHE A 1 479 ? 3.524 18.613 -3.437 1.00 96.06 479 PHE A CA 1
ATOM 3651 C C . PHE A 1 479 ? 2.556 17.654 -2.743 1.00 96.06 479 PHE A C 1
ATOM 3653 O O . PHE A 1 479 ? 1.399 18.013 -2.534 1.00 96.06 479 PHE A O 1
ATOM 3660 N N . GLN A 1 480 ? 3.014 16.470 -2.345 1.00 98.00 480 GLN A N 1
ATOM 3661 C CA . GLN A 1 480 ? 2.266 15.582 -1.463 1.00 98.00 480 GLN A CA 1
ATOM 3662 C C . GLN A 1 480 ? 3.226 14.844 -0.528 1.00 98.00 480 GLN A C 1
ATOM 3664 O O . GLN A 1 480 ? 4.292 14.409 -0.961 1.00 98.00 480 GLN A O 1
ATOM 3669 N N . TRP A 1 481 ? 2.856 14.705 0.741 1.00 98.06 481 TRP A N 1
ATOM 3670 C CA . TRP A 1 481 ? 3.680 14.067 1.768 1.00 98.06 481 TRP A CA 1
ATOM 3671 C C . TRP A 1 481 ? 2.830 13.154 2.643 1.00 98.06 481 TRP A C 1
ATOM 3673 O O . TRP A 1 481 ? 1.866 13.617 3.257 1.00 98.06 481 TRP A O 1
ATOM 3683 N N . THR A 1 482 ? 3.172 11.868 2.694 1.00 98.38 482 THR A N 1
ATOM 3684 C CA . THR A 1 482 ? 2.488 10.878 3.532 1.00 98.38 482 THR A CA 1
ATOM 3685 C C . THR A 1 482 ? 2.794 11.134 5.003 1.00 98.38 482 THR A C 1
ATOM 3687 O O . THR A 1 482 ? 3.955 11.247 5.394 1.00 98.38 482 THR A O 1
ATOM 3690 N N . ILE A 1 483 ? 1.751 11.222 5.826 1.00 98.50 483 ILE A N 1
ATOM 3691 C CA . ILE A 1 483 ? 1.908 11.169 7.276 1.00 98.50 483 ILE A CA 1
ATOM 3692 C C . ILE A 1 483 ? 2.142 9.710 7.651 1.00 98.50 483 ILE A C 1
ATOM 3694 O O . ILE A 1 483 ? 1.327 8.850 7.328 1.00 98.50 483 ILE A O 1
ATOM 3698 N N . ASP A 1 484 ? 3.268 9.454 8.300 1.00 97.31 484 ASP A N 1
ATOM 3699 C CA . ASP A 1 484 ? 3.721 8.115 8.638 1.00 97.31 484 ASP A CA 1
ATOM 3700 C C . ASP A 1 484 ? 3.269 7.743 10.052 1.00 97.31 484 ASP A C 1
ATOM 3702 O O . ASP A 1 484 ? 3.693 8.375 11.024 1.00 97.31 484 ASP A O 1
ATOM 3706 N N . ALA A 1 485 ? 2.392 6.744 10.164 1.00 97.62 485 ALA A N 1
ATOM 3707 C CA . ALA A 1 485 ? 1.954 6.216 11.453 1.00 97.62 485 ALA A CA 1
ATOM 3708 C C . ALA A 1 485 ? 3.076 5.475 12.209 1.00 97.62 485 ALA A C 1
ATOM 3710 O O . ALA A 1 485 ? 2.984 5.297 13.422 1.00 97.62 485 ALA A O 1
ATOM 3711 N N . ASN A 1 486 ? 4.146 5.088 11.507 1.00 96.00 486 ASN A N 1
ATOM 3712 C CA . ASN A 1 486 ? 5.287 4.328 12.003 1.00 96.00 486 ASN A CA 1
ATOM 3713 C C . ASN A 1 486 ? 6.614 4.964 11.530 1.00 96.00 486 ASN A C 1
ATOM 3715 O O . ASN A 1 486 ? 7.396 4.346 10.811 1.00 96.00 486 ASN A O 1
ATOM 3719 N N . PRO A 1 487 ? 6.940 6.198 11.963 1.00 93.69 487 PRO A N 1
ATOM 3720 C CA . PRO A 1 487 ? 8.055 6.976 11.408 1.00 93.69 487 PRO A CA 1
ATOM 3721 C C . PRO A 1 487 ? 9.451 6.404 11.711 1.00 93.69 487 PRO A C 1
ATOM 3723 O O . PRO A 1 487 ? 10.462 6.936 11.241 1.00 93.69 487 PRO A O 1
ATOM 3726 N N . GLN A 1 488 ? 9.540 5.366 12.542 1.00 93.38 488 GLN A N 1
ATOM 3727 C CA . GLN A 1 488 ? 10.778 4.646 12.801 1.00 93.38 488 GLN A CA 1
ATOM 3728 C C . GLN A 1 488 ? 11.371 4.023 11.527 1.00 93.38 488 GLN A C 1
ATOM 3730 O O . GLN A 1 488 ? 10.695 3.741 10.546 1.00 93.38 488 GLN A O 1
ATOM 3735 N N . ASP A 1 489 ? 12.675 3.759 11.565 1.00 92.75 489 ASP A N 1
ATOM 3736 C CA . ASP A 1 489 ? 13.333 2.975 10.521 1.00 92.75 489 ASP A CA 1
ATOM 3737 C C . ASP A 1 489 ? 12.837 1.519 10.556 1.00 92.75 489 ASP A C 1
ATOM 3739 O O . ASP A 1 489 ? 12.951 0.859 11.599 1.00 92.75 489 ASP A O 1
ATOM 3743 N N . LEU A 1 490 ? 12.343 1.011 9.420 1.00 92.56 490 LEU A N 1
ATOM 3744 C CA . LEU A 1 490 ? 11.897 -0.381 9.284 1.00 92.56 490 LEU A CA 1
ATOM 3745 C C . LEU A 1 490 ? 13.029 -1.398 9.445 1.00 92.56 490 LEU A C 1
ATOM 3747 O O . LEU A 1 490 ? 12.762 -2.567 9.727 1.00 92.56 490 LEU A O 1
ATOM 3751 N N . LYS A 1 491 ? 14.294 -0.986 9.273 1.00 92.88 491 LYS A N 1
ATOM 3752 C CA . LYS A 1 491 ? 15.462 -1.884 9.285 1.00 92.88 491 LYS A CA 1
ATOM 3753 C C . LYS A 1 491 ? 15.275 -3.062 8.326 1.00 92.88 491 LYS A C 1
ATOM 3755 O O . LYS A 1 491 ? 15.573 -4.209 8.666 1.00 92.88 491 LYS A O 1
ATOM 3760 N N . LEU A 1 492 ? 14.781 -2.763 7.129 1.00 92.94 492 LEU A N 1
ATOM 3761 C CA . LEU A 1 492 ? 14.589 -3.737 6.063 1.00 92.94 492 LEU A CA 1
ATOM 3762 C C . LEU A 1 492 ? 15.902 -3.940 5.294 1.00 92.94 492 LEU A C 1
ATOM 3764 O O . LEU A 1 492 ? 16.595 -2.976 4.958 1.00 92.94 492 LEU A O 1
ATOM 3768 N N . VAL A 1 493 ? 16.253 -5.200 5.040 1.00 94.88 493 VAL A N 1
ATOM 3769 C CA . VAL A 1 493 ? 17.356 -5.543 4.134 1.00 94.88 493 VAL A CA 1
ATOM 3770 C C . VAL A 1 493 ? 16.884 -5.278 2.711 1.00 94.88 493 VAL A C 1
ATOM 3772 O O . VAL A 1 493 ? 15.833 -5.768 2.318 1.00 94.88 493 VAL A O 1
ATOM 3775 N N . ASP A 1 494 ? 17.673 -4.516 1.970 1.00 93.50 494 ASP A N 1
ATOM 3776 C CA . ASP A 1 494 ? 17.474 -4.251 0.551 1.00 93.50 494 ASP A CA 1
ATOM 3777 C C . ASP A 1 494 ? 17.966 -5.445 -0.281 1.00 93.50 494 ASP A C 1
ATOM 3779 O O . ASP A 1 494 ? 17.208 -6.129 -0.959 1.00 93.50 494 ASP A O 1
ATOM 3783 N N . PHE A 1 495 ? 19.250 -5.774 -0.127 1.00 94.06 495 PHE A N 1
ATOM 3784 C CA . PHE A 1 495 ? 19.903 -6.890 -0.808 1.00 94.06 495 PHE A CA 1
ATOM 3785 C C . PHE A 1 495 ? 21.108 -7.396 -0.008 1.00 94.06 495 PHE A C 1
ATOM 3787 O O . PHE A 1 495 ? 21.557 -6.760 0.948 1.00 94.06 495 PHE A O 1
ATOM 3794 N N . TYR A 1 496 ? 21.670 -8.530 -0.423 1.00 94.69 496 TYR A N 1
ATOM 3795 C CA . TYR A 1 496 ? 22.949 -9.034 0.078 1.00 94.69 496 TYR A CA 1
ATOM 3796 C C . TYR A 1 496 ? 24.049 -8.793 -0.953 1.00 94.69 496 TYR A C 1
ATOM 3798 O O . TYR A 1 496 ? 23.860 -9.073 -2.135 1.00 94.69 496 TYR A O 1
ATOM 3806 N N . ARG A 1 497 ? 25.200 -8.289 -0.502 1.00 93.88 497 ARG A N 1
ATOM 3807 C CA . ARG A 1 497 ? 26.403 -8.150 -1.336 1.00 93.88 497 ARG A CA 1
ATOM 3808 C C . ARG A 1 497 ? 27.016 -9.518 -1.655 1.00 93.88 497 ARG A C 1
ATOM 3810 O O . ARG A 1 497 ? 26.715 -10.488 -0.954 1.00 93.88 497 ARG A O 1
ATOM 3817 N N . PRO A 1 498 ? 27.917 -9.615 -2.653 1.00 95.81 498 PRO A N 1
ATOM 3818 C CA . PRO A 1 498 ? 28.587 -10.873 -2.997 1.00 95.81 498 PRO A CA 1
ATOM 3819 C C . PRO A 1 498 ? 29.328 -11.552 -1.835 1.00 95.81 498 PRO A C 1
ATOM 3821 O O . PRO A 1 498 ? 29.423 -12.777 -1.800 1.00 95.81 498 PRO A O 1
ATOM 3824 N N . ASP A 1 499 ? 29.825 -10.785 -0.863 1.00 94.69 499 ASP A N 1
ATOM 3825 C CA . ASP A 1 499 ? 30.452 -11.306 0.360 1.00 94.69 499 ASP A CA 1
ATOM 3826 C C . ASP A 1 499 ? 29.454 -11.789 1.440 1.00 94.69 499 ASP A C 1
ATOM 3828 O O . ASP A 1 499 ? 29.864 -12.250 2.507 1.00 94.69 499 ASP A O 1
ATOM 3832 N N . GLY A 1 500 ? 28.147 -11.696 1.174 1.00 94.38 500 GLY A N 1
ATOM 3833 C CA . GLY A 1 500 ? 27.062 -12.067 2.082 1.00 94.38 500 GLY A CA 1
ATOM 3834 C C . GLY A 1 500 ? 26.674 -10.984 3.093 1.00 94.38 500 GLY A C 1
ATOM 3835 O O . GLY A 1 500 ? 25.819 -11.233 3.946 1.00 94.38 500 GLY A O 1
ATOM 3836 N N . THR A 1 501 ? 27.267 -9.788 3.036 1.00 95.00 501 THR A N 1
ATOM 3837 C CA . THR A 1 501 ? 26.900 -8.689 3.939 1.00 95.00 501 THR A CA 1
ATOM 3838 C C . THR A 1 501 ? 25.553 -8.065 3.546 1.00 95.00 501 THR A C 1
ATOM 3840 O O . THR A 1 501 ? 25.310 -7.807 2.363 1.00 95.00 501 THR A O 1
ATOM 3843 N N . PRO A 1 502 ? 24.645 -7.805 4.508 1.00 95.50 502 PRO A N 1
ATOM 3844 C CA . PRO A 1 502 ? 23.366 -7.174 4.205 1.00 95.50 502 PRO A CA 1
ATOM 3845 C C . PRO A 1 502 ? 23.545 -5.682 3.896 1.00 95.50 502 PRO A C 1
ATOM 3847 O O . PRO A 1 502 ? 24.195 -4.951 4.645 1.00 95.50 502 PRO A O 1
ATOM 3850 N N . SER A 1 503 ? 22.922 -5.221 2.815 1.00 93.62 503 SER A N 1
ATOM 3851 C CA . SER A 1 503 ? 22.638 -3.811 2.558 1.00 93.62 503 SER A CA 1
ATOM 3852 C C . SER A 1 503 ? 21.267 -3.480 3.120 1.00 93.62 503 SER A C 1
ATOM 3854 O O . SER A 1 503 ? 20.298 -4.146 2.774 1.00 93.62 503 SER A O 1
ATOM 3856 N N . MET A 1 504 ? 21.162 -2.465 3.971 1.00 95.00 504 MET A N 1
ATOM 3857 C CA . MET A 1 504 ? 19.864 -2.002 4.469 1.00 95.00 504 MET A CA 1
ATOM 3858 C C . MET A 1 504 ? 19.296 -0.947 3.524 1.00 95.00 504 MET A C 1
ATOM 3860 O O . MET A 1 504 ? 20.065 -0.170 2.951 1.00 95.00 504 MET A O 1
ATOM 3864 N N . ILE A 1 505 ? 17.970 -0.871 3.417 1.00 93.94 505 ILE A N 1
ATOM 3865 C CA . ILE A 1 505 ? 17.332 0.267 2.753 1.00 93.94 505 ILE A CA 1
ATOM 3866 C C . ILE A 1 505 ? 17.705 1.565 3.484 1.00 93.94 505 ILE A C 1
ATOM 3868 O O . ILE A 1 505 ? 17.867 1.590 4.708 1.00 93.94 505 ILE A O 1
ATOM 3872 N N . THR A 1 506 ? 17.846 2.667 2.754 1.00 94.19 506 THR A N 1
ATOM 3873 C CA . THR A 1 506 ? 18.120 3.972 3.370 1.00 94.19 506 THR A CA 1
ATOM 3874 C C . THR A 1 506 ? 16.838 4.570 3.962 1.00 94.19 506 THR A C 1
ATOM 3876 O O . THR A 1 506 ? 15.730 4.131 3.656 1.00 94.19 506 THR A O 1
ATOM 3879 N N . VAL A 1 507 ? 16.950 5.644 4.754 1.00 93.69 507 VAL A N 1
ATOM 3880 C CA . VAL A 1 507 ? 15.777 6.430 5.203 1.00 93.69 507 VAL A CA 1
ATOM 3881 C C . VAL A 1 507 ? 14.994 7.049 4.035 1.00 93.69 507 VAL A C 1
ATOM 3883 O O . VAL A 1 507 ? 13.833 7.421 4.196 1.00 93.69 507 VAL A O 1
ATOM 3886 N N . GLY A 1 508 ? 15.632 7.190 2.870 1.00 94.69 508 GLY A N 1
ATOM 3887 C CA . GLY A 1 508 ? 15.015 7.726 1.667 1.00 94.69 508 GLY A CA 1
ATOM 3888 C C . GLY A 1 508 ? 14.399 6.677 0.752 1.00 94.69 508 GLY A C 1
ATOM 3889 O O . GLY A 1 508 ? 13.717 7.065 -0.194 1.00 94.69 508 GLY A O 1
ATOM 3890 N N . ASP A 1 509 ? 14.615 5.385 0.996 1.00 95.88 509 ASP A N 1
ATOM 3891 C CA . ASP A 1 509 ? 13.950 4.328 0.238 1.00 95.88 509 ASP A CA 1
ATOM 3892 C C . ASP A 1 509 ? 12.430 4.409 0.425 1.00 95.88 509 ASP A C 1
ATOM 3894 O O . ASP A 1 509 ? 11.935 4.755 1.493 1.00 95.88 509 ASP A O 1
ATOM 3898 N N . TYR A 1 510 ? 11.666 4.103 -0.617 1.00 95.69 510 TYR A N 1
ATOM 3899 C CA . TYR A 1 510 ? 10.211 4.211 -0.574 1.00 95.69 510 TYR A CA 1
ATOM 3900 C C . TYR A 1 510 ? 9.549 3.143 0.304 1.00 95.69 510 TYR A C 1
ATOM 3902 O O . TYR A 1 510 ? 8.497 3.415 0.881 1.00 95.69 510 TYR A O 1
ATOM 3910 N N . ARG A 1 511 ? 10.162 1.957 0.448 1.00 95.88 511 ARG A N 1
ATOM 3911 C CA . ARG A 1 511 ? 9.685 0.877 1.332 1.00 95.88 511 ARG A CA 1
ATOM 3912 C C . ARG A 1 511 ? 9.756 1.269 2.800 1.00 95.88 511 ARG A C 1
ATOM 3914 O O . ARG A 1 511 ? 9.121 0.626 3.623 1.00 95.88 511 ARG A O 1
ATOM 3921 N N . GLN A 1 512 ? 10.438 2.367 3.125 1.00 96.44 512 GLN A N 1
ATOM 3922 C CA . GLN A 1 512 ? 10.324 2.988 4.434 1.00 96.44 512 GLN A CA 1
ATOM 3923 C C . GLN A 1 512 ? 8.888 3.417 4.790 1.00 96.44 512 GLN A C 1
ATOM 3925 O O . GLN A 1 512 ? 8.596 3.622 5.953 1.00 96.44 512 GLN A O 1
ATOM 3930 N N . LEU A 1 513 ? 7.991 3.574 3.811 1.00 97.56 513 LEU A N 1
ATOM 3931 C CA . LEU A 1 513 ? 6.578 3.874 4.057 1.00 97.56 513 LEU A CA 1
ATOM 3932 C C . LEU A 1 513 ? 5.689 2.620 4.040 1.00 97.56 513 LEU A C 1
ATOM 3934 O O . LEU A 1 513 ? 4.474 2.766 3.937 1.00 97.56 513 LEU A O 1
ATOM 3938 N N . ALA A 1 514 ? 6.254 1.407 4.068 1.00 96.81 514 ALA A N 1
ATOM 3939 C CA . ALA A 1 514 ? 5.489 0.168 3.918 1.00 96.81 514 ALA A CA 1
ATOM 3940 C C . ALA A 1 514 ? 4.485 -0.082 5.057 1.00 96.81 514 ALA A C 1
ATOM 3942 O O . ALA A 1 514 ? 3.444 -0.677 4.805 1.00 96.81 514 ALA A O 1
ATOM 3943 N N . ASP A 1 515 ? 4.757 0.413 6.265 1.00 96.69 515 ASP A N 1
ATOM 3944 C CA . ASP A 1 515 ? 3.894 0.323 7.449 1.00 96.69 515 ASP A CA 1
ATOM 3945 C C . ASP A 1 515 ? 3.278 1.682 7.847 1.00 96.69 515 ASP A C 1
ATOM 3947 O O . ASP A 1 515 ? 2.798 1.850 8.971 1.00 96.69 515 ASP A O 1
ATOM 3951 N N . ALA A 1 516 ? 3.245 2.647 6.920 1.00 97.75 516 ALA A N 1
ATOM 3952 C CA . ALA A 1 516 ? 2.829 4.024 7.196 1.00 97.75 516 ALA A CA 1
ATOM 3953 C C . ALA A 1 516 ? 1.310 4.226 7.356 1.00 97.75 516 ALA A C 1
ATOM 3955 O O . ALA A 1 516 ? 0.888 5.294 7.806 1.00 97.75 516 ALA A O 1
ATOM 3956 N N . LEU A 1 517 ? 0.476 3.257 6.953 1.00 98.69 517 LEU A N 1
ATOM 3957 C CA . LEU A 1 517 ? -0.983 3.406 6.964 1.00 98.69 517 LEU A CA 1
ATOM 3958 C C . LEU A 1 517 ? -1.564 3.300 8.376 1.00 98.69 517 LEU A C 1
ATOM 3960 O O . LEU A 1 517 ? -1.141 2.475 9.185 1.00 98.69 517 LEU A O 1
ATOM 3964 N N . PHE A 1 518 ? -2.591 4.101 8.650 1.00 98.81 518 PHE A N 1
ATOM 3965 C CA . PHE A 1 518 ? -3.322 4.100 9.916 1.00 98.81 518 PHE A CA 1
ATOM 3966 C C . PHE A 1 518 ? -4.399 3.009 9.930 1.00 98.81 518 PHE A C 1
ATOM 3968 O O . PHE A 1 518 ? -5.046 2.756 8.909 1.00 98.81 518 PHE A O 1
ATOM 3975 N N . HIS A 1 519 ? -4.624 2.411 11.100 1.00 98.69 519 HIS A N 1
ATOM 3976 C CA . HIS A 1 519 ? -5.535 1.275 11.297 1.00 98.69 519 HIS A CA 1
ATOM 3977 C C . HIS A 1 519 ? -6.511 1.540 12.444 1.00 98.69 519 HIS A C 1
ATOM 3979 O O . HIS A 1 519 ? -6.211 2.304 13.356 1.00 98.69 519 HIS A O 1
ATOM 3985 N N . ALA A 1 520 ? -7.691 0.921 12.420 1.00 98.00 520 ALA A N 1
ATOM 3986 C CA . ALA A 1 520 ? -8.702 1.136 13.455 1.00 98.00 520 ALA A CA 1
ATOM 3987 C C . ALA A 1 520 ? -8.412 0.338 14.740 1.00 98.00 520 ALA A C 1
ATOM 3989 O O . ALA A 1 520 ? -8.015 -0.823 14.724 1.00 98.00 520 ALA A O 1
ATOM 3990 N N . GLY A 1 521 ? -8.734 0.919 15.892 1.00 96.25 521 GLY A N 1
ATOM 3991 C CA . GLY A 1 521 ? -8.678 0.215 17.170 1.00 96.25 521 GLY A CA 1
ATOM 3992 C C . GLY A 1 521 ? -7.292 0.133 17.810 1.00 96.25 521 GLY A C 1
ATOM 3993 O O . GLY A 1 521 ? -6.331 0.763 17.385 1.00 96.25 521 GLY A O 1
ATOM 3994 N N . THR A 1 522 ? -7.214 -0.570 18.940 1.00 94.94 522 THR A N 1
ATOM 3995 C CA . THR A 1 522 ? -5.995 -0.613 19.755 1.00 94.94 522 THR A CA 1
ATOM 3996 C C . THR A 1 522 ? -5.140 -1.827 19.421 1.00 94.94 522 THR A C 1
ATOM 3998 O O . THR A 1 522 ? -5.647 -2.922 19.168 1.00 94.94 522 THR A O 1
ATOM 4001 N N . ARG A 1 523 ? -3.816 -1.653 19.540 1.00 94.69 523 ARG A N 1
ATOM 4002 C CA . ARG A 1 523 ? -2.810 -2.712 19.330 1.00 94.69 523 ARG A CA 1
ATOM 4003 C C . ARG A 1 523 ? -2.760 -3.221 17.887 1.00 94.69 523 ARG A C 1
ATOM 4005 O O . ARG A 1 523 ? -2.293 -4.330 17.658 1.00 94.69 523 ARG A O 1
ATOM 4012 N N . SER A 1 524 ? -3.202 -2.398 16.943 1.00 94.81 524 SER A N 1
ATOM 4013 C CA . SER A 1 524 ? -3.150 -2.681 15.511 1.00 94.81 524 SER A CA 1
ATOM 4014 C C . SER A 1 524 ? -1.720 -2.826 14.990 1.00 94.81 524 SER A C 1
ATOM 4016 O O . SER A 1 524 ? -1.511 -3.511 14.008 1.00 94.81 524 SER A O 1
ATOM 4018 N N . GLY A 1 525 ? -0.722 -2.250 15.668 1.00 94.69 525 GLY A N 1
ATOM 4019 C CA . GLY A 1 525 ? 0.655 -2.159 15.158 1.00 94.69 525 GLY A CA 1
ATOM 4020 C C . GLY A 1 525 ? 0.935 -0.837 14.440 1.00 94.69 525 GLY A C 1
ATOM 4021 O O . GLY A 1 525 ? 2.084 -0.535 14.153 1.00 94.69 525 GLY A O 1
ATOM 4022 N N . SER A 1 526 ? -0.107 -0.027 14.256 1.00 96.62 526 SER A N 1
ATOM 4023 C CA . SER A 1 526 ? -0.078 1.334 13.733 1.00 96.62 526 SER A CA 1
ATOM 4024 C C . SER A 1 526 ? -1.000 2.228 14.571 1.00 96.62 526 SER A C 1
ATOM 4026 O O . SER A 1 526 ? -1.839 1.733 15.336 1.00 96.62 526 SER A O 1
ATOM 4028 N N . GLU A 1 527 ? -0.827 3.539 14.445 1.00 98.12 527 GLU A N 1
ATOM 4029 C CA . GLU A 1 527 ? -1.681 4.540 15.074 1.00 98.12 527 GLU A CA 1
ATOM 4030 C C . GLU A 1 527 ? -3.096 4.544 14.461 1.00 98.12 527 GLU A C 1
ATOM 4032 O O . GLU A 1 527 ? -3.306 4.226 13.288 1.00 98.12 527 GLU A O 1
ATOM 4037 N N . PHE A 1 528 ? -4.083 4.942 15.268 1.00 97.88 528 PHE A N 1
ATOM 4038 C CA . PHE A 1 528 ? -5.494 5.077 14.865 1.00 97.88 528 PHE A CA 1
ATOM 4039 C C . PHE A 1 528 ? -5.966 6.539 14.834 1.00 97.88 528 PHE A C 1
ATOM 4041 O O . PHE A 1 528 ? -7.137 6.826 14.576 1.00 97.88 528 PHE A O 1
ATOM 4048 N N . GLU A 1 529 ? -5.078 7.487 15.126 1.00 98.25 529 GLU A N 1
ATOM 4049 C CA . GLU A 1 529 ? -5.357 8.920 15.102 1.00 98.25 529 GLU A CA 1
ATOM 4050 C C . GLU A 1 529 ? -4.091 9.724 14.794 1.00 98.25 529 GLU A C 1
ATOM 4052 O O . GLU A 1 529 ? -2.974 9.272 15.031 1.00 98.25 529 GLU A O 1
ATOM 4057 N N . TYR A 1 530 ? -4.269 10.932 14.262 1.00 98.69 530 TYR A N 1
ATOM 4058 C CA . TYR A 1 530 ? -3.179 11.873 14.011 1.00 98.69 530 TYR A CA 1
ATOM 4059 C C . TYR A 1 530 ? -3.589 13.272 14.468 1.00 98.69 530 TYR A C 1
ATOM 4061 O O . TYR A 1 530 ? -4.690 13.738 14.165 1.00 98.69 530 TYR A O 1
ATOM 4069 N N . VAL A 1 531 ? -2.700 13.957 15.189 1.00 98.62 531 VAL A N 1
ATOM 4070 C CA . VAL A 1 531 ? -2.904 15.333 15.654 1.00 98.62 531 VAL A CA 1
ATOM 4071 C C . VAL A 1 531 ? -1.853 16.227 15.013 1.00 98.62 531 VAL A C 1
ATOM 4073 O O . VAL A 1 531 ? -0.659 16.054 15.246 1.00 98.62 531 VAL A O 1
ATOM 4076 N N . ASP A 1 532 ? -2.306 17.221 14.254 1.00 98.25 532 ASP A N 1
ATOM 4077 C CA . ASP A 1 532 ? -1.469 18.335 13.822 1.00 98.25 532 ASP A CA 1
ATOM 4078 C C . ASP A 1 532 ? -1.832 19.564 14.658 1.00 98.25 532 ASP A C 1
ATOM 4080 O O . ASP A 1 532 ? -2.771 20.306 14.351 1.00 98.25 532 ASP A O 1
ATOM 4084 N N . GLU A 1 533 ? -1.086 19.761 15.746 1.00 98.00 533 GLU A N 1
ATOM 4085 C CA . GLU A 1 533 ? -1.272 20.897 16.650 1.00 98.00 533 GLU A CA 1
ATOM 4086 C C . GLU A 1 533 ? -1.048 22.236 15.943 1.00 98.00 533 GLU A C 1
ATOM 4088 O O . GLU A 1 533 ? -1.767 23.199 16.205 1.00 98.00 533 GLU A O 1
ATOM 4093 N N . ALA A 1 534 ? -0.086 22.302 15.018 1.00 97.12 534 ALA A N 1
ATOM 4094 C CA . ALA A 1 534 ? 0.281 23.543 14.350 1.00 97.12 534 ALA A CA 1
ATOM 4095 C C . ALA A 1 534 ? -0.849 24.040 13.440 1.00 97.12 534 ALA A C 1
ATOM 4097 O O . ALA A 1 534 ? -1.156 25.235 13.409 1.00 97.12 534 ALA A O 1
ATOM 4098 N N . ASN A 1 535 ? -1.515 23.116 12.747 1.00 97.62 535 ASN A N 1
ATOM 4099 C CA . ASN A 1 535 ? -2.693 23.417 11.941 1.00 97.62 535 ASN A CA 1
ATOM 4100 C C . ASN A 1 535 ? -4.023 23.206 12.685 1.00 97.62 535 ASN A C 1
ATOM 4102 O O . ASN A 1 535 ? -5.073 23.247 12.052 1.00 97.62 535 ASN A O 1
ATOM 4106 N N . SER A 1 536 ? -4.029 23.030 14.007 1.00 97.62 536 SER A N 1
ATOM 4107 C CA . SER A 1 536 ? -5.251 22.838 14.803 1.00 97.62 536 SER A CA 1
ATOM 4108 C C . SER A 1 536 ? -6.193 21.752 14.247 1.00 97.62 536 SER A C 1
ATOM 4110 O O . SER A 1 536 ? -7.413 21.950 14.246 1.00 97.62 536 SER A O 1
ATOM 4112 N N . LEU A 1 537 ? -5.664 20.621 13.767 1.00 98.56 537 LEU A N 1
ATOM 4113 C CA . LEU A 1 537 ? -6.438 19.510 13.193 1.00 98.56 537 LEU A CA 1
ATOM 4114 C C . LEU A 1 537 ? -6.234 18.208 13.975 1.00 98.56 537 LEU A C 1
ATOM 4116 O O . LEU A 1 537 ? -5.146 17.920 14.466 1.00 98.56 537 LEU A O 1
ATOM 4120 N N . HIS A 1 538 ? -7.294 17.404 14.057 1.00 98.75 538 HIS A N 1
ATOM 4121 C CA . HIS A 1 538 ? -7.256 16.055 14.620 1.00 98.75 538 HIS A CA 1
ATOM 4122 C C . HIS A 1 538 ? -8.039 15.103 13.715 1.00 98.75 538 HIS A C 1
ATOM 4124 O O . HIS A 1 538 ? -9.211 15.353 13.418 1.00 98.75 538 HIS A O 1
ATOM 4130 N N . PHE A 1 539 ? -7.371 14.037 13.287 1.00 98.88 539 PHE A N 1
ATOM 4131 C CA . PHE A 1 539 ? -7.839 12.991 12.388 1.00 98.88 539 PHE A CA 1
ATOM 4132 C C . PHE A 1 539 ? -8.053 11.684 13.154 1.00 98.88 539 PHE A C 1
ATOM 4134 O O . PHE A 1 539 ? -7.231 11.327 13.993 1.00 98.88 539 PHE A O 1
ATOM 4141 N N . TYR A 1 540 ? -9.115 10.950 12.828 1.00 98.81 540 TYR A N 1
ATOM 4142 C CA . TYR A 1 540 ? -9.502 9.717 13.515 1.00 98.81 540 TYR A CA 1
ATOM 4143 C C . TYR A 1 540 ? -9.793 8.587 12.534 1.00 98.81 540 TYR A C 1
ATOM 4145 O O . TYR A 1 540 ? -10.574 8.775 11.596 1.00 98.81 540 TYR A O 1
ATOM 4153 N N . ILE A 1 541 ? -9.254 7.402 12.816 1.00 98.69 541 ILE A N 1
ATOM 4154 C CA . ILE A 1 541 ? -9.592 6.137 12.163 1.00 98.69 541 ILE A CA 1
ATOM 4155 C C . ILE A 1 541 ? -10.444 5.335 13.147 1.00 98.69 541 ILE A C 1
ATOM 4157 O O . ILE A 1 541 ? -9.951 4.733 14.099 1.00 98.69 541 ILE A O 1
ATOM 4161 N N . ILE A 1 542 ? -11.764 5.424 12.985 1.00 98.56 542 ILE A N 1
ATOM 4162 C CA . ILE A 1 542 ? -12.711 5.040 14.039 1.00 98.56 542 ILE A CA 1
ATOM 4163 C C . ILE A 1 542 ? -13.084 3.572 13.940 1.00 98.56 542 ILE A C 1
ATOM 4165 O O . ILE A 1 542 ? -13.167 2.904 14.963 1.00 98.56 542 ILE A O 1
ATOM 4169 N N . ASP A 1 543 ? -13.387 3.087 12.740 1.00 97.44 543 ASP A N 1
ATOM 4170 C CA . ASP A 1 543 ? -13.907 1.735 12.554 1.00 97.44 543 ASP A CA 1
ATOM 4171 C C . ASP A 1 543 ? -13.561 1.205 11.166 1.00 97.44 543 ASP A C 1
ATOM 4173 O O . ASP A 1 543 ? -13.474 1.983 10.211 1.00 97.44 543 ASP A O 1
ATOM 4177 N N . ILE A 1 544 ? -13.409 -0.111 11.067 1.00 96.94 544 ILE A N 1
ATOM 4178 C CA . ILE A 1 544 ? -13.111 -0.835 9.831 1.00 96.94 544 ILE A CA 1
ATOM 4179 C C . ILE A 1 544 ? -14.344 -1.623 9.386 1.00 96.94 544 ILE A C 1
ATOM 4181 O O . ILE A 1 544 ? -15.019 -2.264 10.188 1.00 96.94 544 ILE A O 1
ATOM 4185 N N . HIS A 1 545 ? -14.617 -1.621 8.082 1.00 95.88 545 HIS A N 1
ATOM 4186 C CA . HIS A 1 545 ? -15.700 -2.391 7.479 1.00 95.88 545 HIS A CA 1
ATOM 4187 C C . HIS A 1 545 ? -15.184 -3.125 6.247 1.00 95.88 545 HIS A C 1
ATOM 4189 O O . HIS A 1 545 ? -14.707 -2.501 5.297 1.00 95.88 545 HIS A O 1
ATOM 4195 N N . ARG A 1 546 ? -15.344 -4.449 6.228 1.00 91.81 546 ARG A N 1
ATOM 4196 C CA . ARG A 1 546 ? -15.123 -5.277 5.040 1.00 91.81 546 ARG A CA 1
ATOM 4197 C C . ARG A 1 546 ? -16.441 -5.934 4.655 1.00 91.81 546 ARG A C 1
ATOM 4199 O O . ARG A 1 546 ? -16.983 -6.736 5.410 1.00 91.81 546 ARG A O 1
ATOM 4206 N N . GLU A 1 547 ? -16.981 -5.577 3.498 1.00 88.56 547 GLU A N 1
ATOM 4207 C CA . GLU A 1 547 ? -18.256 -6.132 3.031 1.00 88.56 547 GLU A CA 1
ATOM 4208 C C . GLU A 1 547 ? -18.101 -7.573 2.527 1.00 88.56 547 GLU A C 1
ATOM 4210 O O . GLU A 1 547 ? -16.993 -8.029 2.254 1.00 88.56 547 GLU A O 1
ATOM 4215 N N . ASN A 1 548 ? -19.211 -8.291 2.318 1.00 81.00 548 ASN A N 1
ATOM 4216 C CA . ASN A 1 548 ? -19.193 -9.692 1.861 1.00 81.00 548 ASN A CA 1
ATOM 4217 C C . ASN A 1 548 ? -18.473 -9.901 0.518 1.00 81.00 548 ASN A C 1
ATOM 4219 O O . ASN A 1 548 ? -17.949 -10.978 0.259 1.00 81.00 548 ASN A O 1
ATOM 4223 N N . LYS A 1 549 ? -18.445 -8.875 -0.343 1.00 79.94 549 LYS A N 1
ATOM 4224 C CA . LYS A 1 549 ? -17.701 -8.887 -1.615 1.00 79.94 549 LYS A CA 1
ATOM 4225 C C . LYS A 1 549 ? -16.213 -8.562 -1.448 1.00 79.94 549 LYS A C 1
ATOM 4227 O O . LYS A 1 549 ? -15.506 -8.438 -2.438 1.00 79.94 549 LYS A O 1
ATOM 4232 N N . GLY A 1 550 ? -15.758 -8.371 -0.213 1.00 87.62 550 GLY A N 1
ATOM 4233 C CA . GLY A 1 550 ? -14.393 -7.998 0.104 1.00 87.62 550 GLY A CA 1
ATOM 4234 C C . GLY A 1 550 ? -14.079 -6.527 -0.149 1.00 87.62 550 GLY A C 1
ATOM 4235 O O . GLY A 1 550 ? -12.908 -6.229 -0.297 1.00 87.62 550 GLY A O 1
ATOM 4236 N N . VAL A 1 551 ? -15.044 -5.604 -0.190 1.00 92.00 551 VAL A N 1
ATOM 4237 C CA . VAL A 1 551 ? -14.749 -4.159 -0.303 1.00 92.00 551 VAL A CA 1
ATOM 4238 C C . VAL A 1 551 ? -14.339 -3.610 1.060 1.00 92.00 551 VAL A C 1
ATOM 4240 O O . VAL A 1 551 ? -15.097 -3.759 2.022 1.00 92.00 551 VAL A O 1
ATOM 4243 N N . LEU A 1 552 ? -13.159 -2.989 1.143 1.00 96.31 552 LEU A N 1
ATOM 4244 C CA . LEU A 1 552 ? -12.687 -2.298 2.341 1.00 96.31 552 LEU A CA 1
ATOM 4245 C C . LEU A 1 552 ? -13.223 -0.868 2.407 1.00 96.31 552 LEU A C 1
ATOM 4247 O O . LEU A 1 552 ? -13.216 -0.127 1.423 1.00 96.31 552 LEU A O 1
ATOM 4251 N N . SER A 1 553 ? -13.659 -0.473 3.596 1.00 97.56 553 SER A N 1
ATOM 4252 C CA . SER A 1 553 ? -14.002 0.908 3.906 1.00 97.56 553 SER A CA 1
ATOM 4253 C C . SER A 1 553 ? -13.746 1.216 5.377 1.00 97.56 553 SER A C 1
ATOM 4255 O O . SER A 1 553 ? -13.844 0.331 6.224 1.00 97.56 553 SER A O 1
ATOM 4257 N N . TYR A 1 554 ? -13.467 2.477 5.687 1.00 98.56 554 TYR A N 1
ATOM 4258 C CA . TYR A 1 554 ? -13.247 2.947 7.053 1.00 98.56 554 TYR A CA 1
ATOM 4259 C C . TYR A 1 554 ? -14.228 4.048 7.413 1.00 98.56 554 TYR A C 1
ATOM 4261 O O . TYR A 1 554 ? -14.509 4.928 6.599 1.00 98.56 554 TYR A O 1
ATOM 4269 N N . THR A 1 555 ? -14.707 4.041 8.653 1.00 98.62 555 THR A N 1
ATOM 4270 C CA . THR A 1 555 ? -15.301 5.239 9.247 1.00 98.62 555 THR A CA 1
ATOM 4271 C C . THR A 1 555 ? -14.170 6.122 9.752 1.00 98.62 555 THR A C 1
ATOM 4273 O O . THR A 1 555 ? -13.444 5.739 10.670 1.00 98.62 555 THR A O 1
ATOM 4276 N N . THR A 1 556 ? -14.034 7.312 9.179 1.00 98.75 556 THR A N 1
ATOM 4277 C CA . THR A 1 556 ? -13.031 8.302 9.571 1.00 98.75 556 THR A CA 1
ATOM 4278 C C . THR A 1 556 ? -13.700 9.570 10.084 1.00 98.75 556 THR A C 1
ATOM 4280 O O . THR A 1 556 ? -14.887 9.821 9.839 1.00 98.75 556 THR A O 1
ATOM 4283 N N . ALA A 1 557 ? -12.949 10.378 10.826 1.00 98.69 557 ALA A N 1
ATOM 4284 C CA . ALA A 1 557 ? -13.397 11.709 11.194 1.00 98.69 557 ALA A CA 1
ATOM 4285 C C . ALA A 1 557 ? -12.263 12.724 11.212 1.00 98.69 557 ALA A C 1
ATOM 4287 O O . ALA A 1 557 ? -11.098 12.380 11.403 1.00 98.69 557 ALA A O 1
ATOM 4288 N N . VAL A 1 558 ? -12.627 13.994 11.068 1.00 98.56 558 VAL A N 1
ATOM 4289 C CA . VAL A 1 558 ? -11.714 15.119 11.254 1.00 98.56 558 VAL A CA 1
ATOM 4290 C C . VAL A 1 558 ? -12.416 16.253 11.989 1.00 98.56 558 VAL A C 1
ATOM 4292 O O . VAL A 1 558 ? -13.588 16.549 11.741 1.00 98.56 558 VAL A O 1
ATOM 4295 N N . ARG A 1 559 ? -11.699 16.903 12.906 1.00 97.19 559 ARG A N 1
ATOM 4296 C CA . ARG A 1 559 ? -12.166 18.116 13.588 1.00 97.19 559 ARG A CA 1
ATOM 4297 C C . ARG A 1 559 ? -11.059 19.144 13.731 1.00 97.19 559 ARG A C 1
ATOM 4299 O O . ARG A 1 559 ? -9.877 18.832 13.609 1.00 97.19 559 ARG A O 1
ATOM 4306 N N . SER A 1 560 ? -11.466 20.353 14.104 1.00 97.00 560 SER A N 1
ATOM 4307 C CA . SER A 1 560 ? -10.540 21.347 14.632 1.00 97.00 560 SER A CA 1
ATOM 4308 C C . SER A 1 560 ? -10.252 21.120 16.124 1.00 97.00 560 SER A C 1
ATOM 4310 O O . SER A 1 560 ? -11.128 20.702 16.892 1.00 97.00 560 SER A O 1
ATOM 4312 N N . LEU A 1 561 ? -9.035 21.442 16.562 1.00 96.88 561 LEU A N 1
ATOM 4313 C CA . LEU A 1 561 ? -8.702 21.571 17.985 1.00 96.88 561 LEU A CA 1
ATOM 4314 C C . LEU A 1 561 ? -9.378 22.799 18.624 1.00 96.88 561 LEU A C 1
ATOM 4316 O O . LEU A 1 561 ? -9.729 22.757 19.800 1.00 96.88 561 LEU A O 1
ATOM 4320 N N . ASP A 1 562 ? -9.672 23.833 17.830 1.00 92.06 562 ASP A N 1
ATOM 4321 C CA . ASP A 1 562 ? -10.251 25.113 18.262 1.00 92.06 562 ASP A CA 1
ATOM 4322 C C . ASP A 1 562 ? -11.770 25.177 18.026 1.00 92.06 562 ASP A C 1
ATOM 4324 O O . ASP A 1 562 ? -12.299 26.152 17.482 1.00 92.06 562 ASP A O 1
ATOM 4328 N N . THR A 1 563 ? -12.483 24.110 18.390 1.00 87.31 563 THR A N 1
ATOM 4329 C CA . THR A 1 563 ? -13.914 23.957 18.091 1.00 87.31 563 THR A CA 1
ATOM 4330 C C . THR A 1 563 ? -14.776 25.036 18.775 1.00 87.31 563 THR A C 1
ATOM 4332 O O . THR A 1 563 ? -14.704 25.247 19.985 1.00 87.31 563 THR A O 1
ATOM 4335 N N . LYS A 1 564 ? -15.626 25.707 17.987 1.00 89.12 564 LYS A N 1
ATOM 4336 C CA . LYS A 1 564 ? -16.550 26.801 18.364 1.00 89.12 564 LYS A CA 1
ATOM 4337 C C . LYS A 1 564 ? -17.980 26.559 17.868 1.00 89.12 564 LYS A C 1
ATOM 4339 O O . LYS A 1 564 ? -18.801 27.481 17.862 1.00 89.12 564 LYS A O 1
ATOM 4344 N N . ASP A 1 565 ? -18.272 25.348 17.405 1.00 89.94 565 ASP A N 1
ATOM 4345 C CA . ASP A 1 565 ? -19.586 25.014 16.875 1.00 89.94 565 ASP A CA 1
ATOM 4346 C C . ASP A 1 565 ? -20.683 25.087 17.952 1.00 89.94 565 ASP A C 1
ATOM 4348 O O . ASP A 1 565 ? -20.434 25.154 19.159 1.00 89.94 565 ASP A O 1
ATOM 4352 N N . LYS A 1 566 ? -21.937 25.094 17.496 1.00 90.44 566 LYS A N 1
ATOM 4353 C CA . LYS A 1 566 ? -23.119 25.265 18.353 1.00 90.44 566 LYS A CA 1
ATOM 4354 C C . LYS A 1 566 ? -23.909 23.974 18.572 1.00 90.44 566 LYS A C 1
ATOM 4356 O O . LYS A 1 566 ? -25.060 24.051 19.012 1.00 90.44 566 LYS A O 1
ATOM 4361 N N . HIS A 1 567 ? -23.383 22.801 18.216 1.00 91.81 567 HIS A N 1
ATOM 4362 C CA . HIS A 1 567 ? -24.090 21.546 18.466 1.00 91.81 567 HIS A CA 1
ATOM 4363 C C . HIS A 1 567 ? -24.097 21.223 19.960 1.00 91.81 567 HIS A C 1
ATOM 4365 O O . HIS A 1 567 ? -23.134 21.457 20.694 1.00 91.81 567 HIS A O 1
ATOM 4371 N N . LYS A 1 568 ? -25.202 20.645 20.429 1.00 94.38 568 LYS A N 1
ATOM 4372 C CA . LYS A 1 568 ? -25.277 20.153 21.806 1.00 94.38 568 LYS A CA 1
ATOM 4373 C C . LYS A 1 568 ? -24.628 18.780 21.845 1.00 94.38 568 LYS A C 1
ATOM 4375 O O . LYS A 1 568 ? -25.054 17.900 21.103 1.00 94.38 568 LYS A O 1
ATOM 4380 N N . ARG A 1 569 ? -23.619 18.600 22.698 1.00 96.12 569 ARG A N 1
ATOM 4381 C CA . ARG A 1 569 ? -22.985 17.296 22.929 1.00 96.12 569 ARG A CA 1
ATOM 4382 C C . ARG A 1 569 ? -23.666 16.585 24.085 1.00 96.12 569 ARG A C 1
ATOM 4384 O O . ARG A 1 569 ? -24.001 17.215 25.086 1.00 96.12 569 ARG A O 1
ATOM 4391 N N . GLY A 1 570 ? -23.867 15.285 23.934 1.00 97.38 570 GLY A N 1
ATOM 4392 C CA . GLY A 1 570 ? -24.483 14.443 24.947 1.00 97.38 570 GLY A CA 1
ATOM 4393 C C . GLY A 1 570 ? -24.052 12.997 24.763 1.00 97.38 570 GLY A C 1
ATOM 4394 O O . GLY A 1 570 ? -23.859 12.548 23.634 1.00 97.38 570 GLY A O 1
ATOM 4395 N N . VAL A 1 571 ? -23.877 12.280 25.868 1.00 98.44 571 VAL A N 1
ATOM 4396 C CA . VAL A 1 571 ? -23.573 10.850 25.858 1.00 98.44 571 VAL A CA 1
ATOM 4397 C C . VAL A 1 571 ? -24.291 10.158 27.007 1.00 98.44 571 VAL A C 1
ATOM 4399 O O . VAL A 1 571 ? -24.316 10.662 28.127 1.00 98.44 571 VAL A O 1
ATOM 4402 N N . GLU A 1 572 ? -24.873 9.000 26.724 1.00 98.31 572 GLU A N 1
ATOM 4403 C CA . GLU A 1 572 ? -25.369 8.061 27.729 1.00 98.31 572 GLU A CA 1
ATOM 4404 C C . GLU A 1 572 ? -24.703 6.708 27.476 1.00 98.31 572 GLU A C 1
ATOM 4406 O O . GLU A 1 572 ? -24.598 6.264 26.334 1.00 98.31 572 GLU A O 1
ATOM 4411 N N . VAL A 1 573 ? -24.250 6.033 28.530 1.00 97.94 573 VAL A N 1
ATOM 4412 C CA . VAL A 1 573 ? -23.815 4.634 28.447 1.00 97.94 573 VAL A CA 1
ATOM 4413 C C . VAL A 1 573 ? -24.819 3.807 29.236 1.00 97.94 573 VAL A C 1
ATOM 4415 O O . VAL A 1 573 ? -25.238 4.217 30.313 1.00 97.94 573 VAL A O 1
ATOM 4418 N N . LYS A 1 574 ? -25.229 2.654 28.706 1.00 97.00 574 LYS A N 1
ATOM 4419 C CA . LYS A 1 574 ? -26.044 1.674 29.434 1.00 97.00 574 LYS A CA 1
ATOM 4420 C C . LYS A 1 574 ? -25.177 0.622 30.097 1.00 97.00 574 LYS A C 1
ATOM 4422 O O . LYS A 1 574 ? -24.123 0.256 29.574 1.00 97.00 574 LYS A O 1
ATOM 4427 N N . ARG A 1 575 ? -25.687 0.089 31.213 1.00 94.56 575 ARG A N 1
ATOM 4428 C CA . ARG A 1 575 ? -25.075 -1.013 31.960 1.00 94.56 575 ARG A CA 1
ATOM 4429 C C . ARG A 1 575 ? -24.629 -2.126 31.012 1.00 94.56 575 ARG A C 1
ATOM 4431 O O . ARG A 1 575 ? -25.431 -2.619 30.214 1.00 94.56 575 ARG A O 1
ATOM 4438 N N . GLY A 1 576 ? -23.362 -2.514 31.123 1.00 90.62 576 GLY A N 1
ATOM 4439 C CA . GLY A 1 576 ? -22.776 -3.534 30.266 1.00 90.62 576 GLY A CA 1
ATOM 4440 C C . GLY A 1 576 ? -23.348 -4.917 30.565 1.00 90.62 576 GLY A C 1
ATOM 4441 O O . GLY A 1 576 ? -23.584 -5.272 31.723 1.00 90.62 576 GLY A O 1
ATOM 4442 N N . GLN A 1 577 ? -23.562 -5.699 29.513 1.00 90.25 577 GLN A N 1
ATOM 4443 C CA . GLN A 1 577 ? -24.039 -7.075 29.578 1.00 90.25 577 GLN A CA 1
ATOM 4444 C C . GLN A 1 577 ? -22.943 -8.021 29.104 1.00 90.25 577 GLN A C 1
ATOM 4446 O O . GLN A 1 577 ? -22.277 -7.764 28.102 1.00 90.25 577 GLN A O 1
ATOM 4451 N N . MET A 1 578 ? -22.760 -9.129 29.815 1.00 85.75 578 MET A N 1
ATOM 4452 C CA . MET A 1 578 ? -21.838 -10.169 29.379 1.00 85.75 578 MET A CA 1
ATOM 4453 C C . MET A 1 578 ? -22.382 -10.827 28.103 1.00 85.75 578 MET A C 1
ATOM 4455 O O . MET A 1 578 ? -23.522 -11.290 28.086 1.00 85.75 578 MET A O 1
ATOM 4459 N N . LYS A 1 579 ? -21.566 -10.881 27.050 1.00 79.06 579 LYS A N 1
ATOM 4460 C CA . LYS A 1 579 ? -21.811 -11.699 25.861 1.00 79.06 579 LYS A CA 1
ATOM 4461 C C . LYS A 1 579 ? -20.960 -12.960 25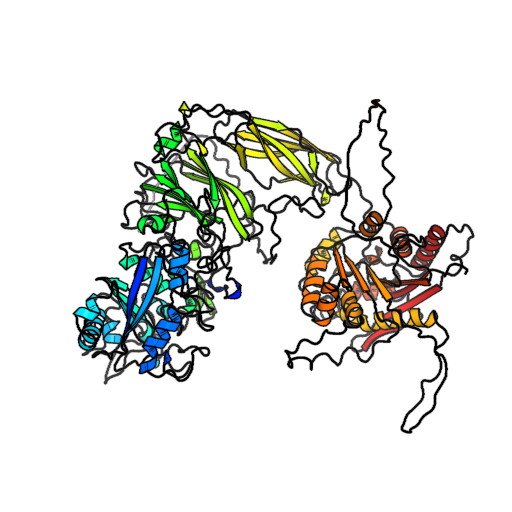.967 1.00 79.06 579 LYS A C 1
ATOM 4463 O O . LYS A 1 579 ? -19.736 -12.890 25.877 1.00 79.06 579 LYS A O 1
ATOM 4468 N N . SER A 1 580 ? -21.607 -14.104 26.154 1.00 59.41 580 SER A N 1
ATOM 4469 C CA . SER A 1 580 ? -20.988 -15.422 26.025 1.00 59.41 580 SER A CA 1
ATOM 4470 C C . SER A 1 580 ? -21.901 -16.330 25.200 1.00 59.41 580 SER A C 1
ATOM 4472 O O . SER A 1 580 ? -23.116 -16.337 25.391 1.00 59.41 580 SER A O 1
ATOM 4474 N N . SER A 1 581 ? -21.323 -17.095 24.269 1.00 43.03 581 SER A N 1
ATOM 4475 C CA . SER A 1 581 ? -22.056 -18.059 23.425 1.00 43.03 581 SER A CA 1
ATOM 4476 C C . SER A 1 581 ? -22.671 -19.209 24.234 1.00 43.03 581 SER A C 1
ATOM 4478 O O . SER A 1 581 ? -23.551 -19.910 23.751 1.00 43.03 581 SER A O 1
ATOM 4480 N N . PHE A 1 582 ? -22.220 -19.384 25.478 1.00 45.09 582 PHE A N 1
ATOM 4481 C CA . PHE A 1 582 ? -22.720 -20.367 26.430 1.00 45.09 582 PHE A CA 1
ATOM 4482 C C . PHE A 1 582 ? -22.831 -19.718 27.814 1.00 45.09 582 PHE A C 1
ATOM 4484 O O . PHE A 1 582 ? -22.021 -18.842 28.121 1.00 45.09 582 PHE A O 1
ATOM 4491 N N . PRO A 1 583 ? -23.738 -20.161 28.703 1.00 42.12 583 PRO A N 1
ATOM 4492 C CA . PRO A 1 583 ? -23.891 -19.605 30.058 1.00 42.12 583 PRO A CA 1
ATOM 4493 C C . PRO A 1 583 ? -22.638 -19.701 30.958 1.00 42.12 583 PRO A C 1
ATOM 4495 O O . PRO A 1 583 ? -22.680 -19.307 32.117 1.00 42.12 583 PRO A O 1
ATOM 4498 N N . ASN A 1 584 ? -21.544 -20.277 30.449 1.00 49.44 584 ASN A N 1
ATOM 4499 C CA . ASN A 1 584 ? -20.564 -21.038 31.209 1.00 49.44 584 ASN A CA 1
ATOM 4500 C C . ASN A 1 584 ? -19.117 -20.917 30.685 1.00 49.44 584 ASN A C 1
ATOM 4502 O O . ASN A 1 584 ? -18.282 -21.766 30.989 1.00 49.44 584 ASN A O 1
ATOM 4506 N N . THR A 1 585 ? -18.787 -19.893 29.891 1.00 52.59 585 THR A N 1
ATOM 4507 C CA . THR A 1 585 ? -17.408 -19.717 29.403 1.00 52.59 585 THR A CA 1
ATOM 4508 C C . THR A 1 585 ? -16.462 -19.369 30.564 1.00 52.59 585 THR A C 1
ATOM 4510 O O . THR A 1 585 ? -16.753 -18.441 31.328 1.00 52.59 585 THR A O 1
ATOM 4513 N N . PRO A 1 586 ? -15.312 -20.053 30.722 1.00 59.56 586 PRO A N 1
ATOM 4514 C CA . PRO A 1 586 ? -14.328 -19.671 31.724 1.00 59.56 586 PRO A CA 1
ATOM 4515 C C . PRO A 1 586 ? -13.785 -18.275 31.419 1.00 59.56 586 PRO A C 1
ATOM 4517 O O . PRO A 1 586 ? -13.189 -18.059 30.368 1.00 59.56 586 PRO A O 1
ATOM 4520 N N . THR A 1 587 ? -13.879 -17.341 32.367 1.00 60.41 587 THR A N 1
ATOM 4521 C CA . THR A 1 587 ? -13.252 -16.013 32.223 1.00 60.41 587 THR A CA 1
ATOM 4522 C C . THR A 1 587 ? -11.733 -16.088 32.068 1.00 60.41 587 THR A C 1
ATOM 4524 O O . THR A 1 587 ? -11.118 -15.122 31.642 1.00 60.41 587 THR A O 1
ATOM 4527 N N . ARG A 1 588 ? -11.109 -17.239 32.338 1.00 61.59 588 ARG A N 1
ATOM 4528 C CA . ARG A 1 588 ? -9.703 -17.495 32.004 1.00 61.59 588 ARG A CA 1
ATOM 4529 C C . ARG A 1 588 ? -9.420 -17.473 30.494 1.00 61.59 588 ARG A C 1
ATOM 4531 O O . ARG A 1 588 ? -8.329 -17.078 30.111 1.00 61.59 588 ARG A O 1
ATOM 4538 N N . MET A 1 589 ? -10.391 -17.866 29.668 1.00 64.88 589 MET A N 1
ATOM 4539 C CA . MET A 1 589 ? -10.307 -17.832 28.199 1.00 64.88 589 MET A CA 1
ATOM 4540 C C . MET A 1 589 ? -10.789 -16.495 27.613 1.00 64.88 589 MET A C 1
ATOM 4542 O O . MET A 1 589 ? -10.736 -16.298 26.407 1.00 64.88 589 MET A O 1
ATOM 4546 N N . GLY A 1 590 ? -11.253 -15.576 28.466 1.00 79.50 590 GLY A N 1
ATOM 4547 C CA . GLY A 1 590 ? -11.830 -14.301 28.062 1.00 79.50 590 GLY A CA 1
ATOM 4548 C C . GLY A 1 590 ? -13.353 -14.329 27.916 1.00 79.50 590 GLY A C 1
ATOM 4549 O O . GLY A 1 590 ? -13.950 -15.326 27.520 1.00 79.50 590 GLY A O 1
ATOM 4550 N N . VAL A 1 591 ? -13.990 -13.198 28.216 1.00 86.62 591 VAL A N 1
ATOM 4551 C CA . VAL A 1 591 ? -15.397 -12.889 27.917 1.00 86.62 591 VAL A CA 1
ATOM 4552 C C . VAL A 1 591 ? -15.523 -11.448 27.422 1.00 86.62 591 VAL A C 1
ATOM 4554 O O . VAL A 1 591 ? -14.617 -10.636 27.620 1.00 86.62 591 VAL A O 1
ATOM 4557 N N . ILE A 1 592 ? -16.666 -11.111 26.822 1.00 89.94 592 ILE A N 1
ATOM 4558 C CA . ILE A 1 592 ? -16.973 -9.747 26.381 1.00 89.94 592 ILE A CA 1
ATOM 4559 C C . ILE A 1 592 ? -17.982 -9.104 27.334 1.00 89.94 592 ILE A C 1
ATOM 4561 O O . ILE A 1 592 ? -19.073 -9.632 27.549 1.00 89.94 592 ILE A O 1
ATOM 4565 N N . CYS A 1 593 ? -17.653 -7.925 27.853 1.00 92.81 593 CYS A N 1
ATOM 4566 C CA . CYS A 1 593 ? -18.613 -6.999 28.442 1.00 92.81 593 CYS A CA 1
ATOM 4567 C C . CYS A 1 593 ? -19.077 -6.013 27.368 1.00 92.81 593 CYS A C 1
ATOM 4569 O O . CYS A 1 593 ? -18.318 -5.149 26.941 1.00 92.81 593 CYS A O 1
ATOM 4571 N N . SER A 1 594 ? -20.328 -6.144 26.934 1.00 95.12 594 SER A N 1
ATOM 4572 C CA . SER A 1 594 ? -20.916 -5.341 25.866 1.00 95.12 594 SER A CA 1
ATOM 4573 C C . SER A 1 594 ? -21.759 -4.205 26.431 1.00 95.12 594 SER A C 1
ATOM 4575 O O . SER A 1 594 ? -22.745 -4.433 27.132 1.00 95.12 594 SER A O 1
ATOM 4577 N N . PHE A 1 595 ? -21.378 -2.976 26.122 1.00 96.81 595 PHE A N 1
ATOM 4578 C CA . PHE A 1 595 ? -22.049 -1.748 26.522 1.00 96.81 595 PHE A CA 1
ATOM 4579 C C . PHE A 1 595 ? -22.782 -1.139 25.331 1.00 96.81 595 PHE A C 1
ATOM 4581 O O . PHE A 1 595 ? -22.426 -1.371 24.176 1.00 96.81 595 PHE A O 1
ATOM 4588 N N . ARG A 1 596 ? -23.800 -0.320 25.605 1.00 97.25 596 ARG A N 1
ATOM 4589 C CA . ARG A 1 596 ? -24.429 0.513 24.575 1.00 97.25 596 ARG A CA 1
ATOM 4590 C C . ARG A 1 596 ? -24.163 1.979 24.875 1.00 97.25 596 ARG A C 1
ATOM 4592 O O . ARG A 1 596 ? -24.469 2.420 25.978 1.00 97.25 596 ARG A O 1
ATOM 4599 N N . VAL A 1 597 ? -23.624 2.704 23.903 1.00 97.25 597 VAL A N 1
ATOM 4600 C CA . VAL A 1 597 ? -23.331 4.142 23.970 1.00 97.25 597 VAL A CA 1
ATOM 4601 C C . VAL A 1 597 ? -24.337 4.879 23.090 1.00 97.25 597 VAL A C 1
ATOM 4603 O O . VAL A 1 597 ? -24.514 4.521 21.929 1.00 97.25 597 VAL A O 1
ATOM 4606 N N . HIS A 1 598 ? -25.031 5.872 23.632 1.00 98.06 598 HIS A N 1
ATOM 4607 C CA . HIS A 1 598 ? -26.016 6.701 22.935 1.00 98.06 598 HIS A CA 1
ATOM 4608 C C . HIS A 1 598 ? -25.482 8.105 22.764 1.00 98.06 598 HIS A C 1
ATOM 4610 O O . HIS A 1 598 ? -25.034 8.713 23.737 1.00 98.06 598 HIS A O 1
ATOM 4616 N N . ASN A 1 599 ? -25.616 8.645 21.560 1.00 98.19 599 ASN A N 1
ATOM 4617 C CA . ASN A 1 599 ? -25.463 10.075 21.365 1.00 98.19 599 ASN A CA 1
ATOM 4618 C C . ASN A 1 599 ? -26.786 10.780 21.697 1.00 98.19 599 ASN A C 1
ATOM 4620 O O . ASN A 1 599 ? -27.740 10.729 20.920 1.00 98.19 599 ASN A O 1
ATOM 4624 N N . THR A 1 600 ? -26.844 11.438 22.857 1.00 97.69 600 THR A N 1
ATOM 4625 C CA . THR A 1 600 ? -27.992 12.258 23.302 1.00 97.69 600 THR A CA 1
ATOM 4626 C C . THR A 1 600 ? -27.883 13.721 22.861 1.00 97.69 600 THR A C 1
ATOM 4628 O O . THR A 1 600 ? -28.712 14.554 23.235 1.00 97.69 600 THR A O 1
ATOM 4631 N N . GLY A 1 601 ? -26.850 14.046 22.083 1.00 95.25 601 GLY A N 1
ATOM 4632 C CA . GLY A 1 601 ? -26.634 15.353 21.491 1.00 95.25 601 GLY A CA 1
ATOM 4633 C C . GLY A 1 601 ? -27.641 15.706 20.398 1.00 95.25 601 GLY A C 1
ATOM 4634 O O . GLY A 1 601 ? -28.539 14.942 20.036 1.00 95.25 601 GLY A O 1
ATOM 4635 N N . SER A 1 602 ? -27.496 16.919 19.868 1.00 93.44 602 SER A N 1
ATOM 4636 C CA . SER A 1 602 ? -28.328 17.410 18.774 1.00 93.44 602 SER A CA 1
ATOM 4637 C C . SER A 1 602 ? -27.546 18.319 17.838 1.00 93.44 602 SER A C 1
ATOM 4639 O O . SER A 1 602 ? -26.894 19.272 18.284 1.00 93.44 602 SER A O 1
ATOM 4641 N N . TYR A 1 603 ? -27.718 18.084 16.541 1.00 90.69 603 TYR A N 1
ATOM 4642 C CA . TYR A 1 603 ? -27.230 18.948 15.476 1.00 90.69 603 TYR A CA 1
ATOM 4643 C C . TYR A 1 603 ? -27.871 20.343 15.540 1.00 90.69 603 TYR A C 1
ATOM 4645 O O . TYR A 1 603 ? -29.036 20.509 15.904 1.00 90.69 603 TYR A O 1
ATOM 4653 N N . SER A 1 604 ? -27.095 21.349 15.149 1.00 86.31 604 SER A N 1
ATOM 4654 C CA . SER A 1 604 ? -27.520 22.744 15.052 1.00 86.31 604 SER A CA 1
ATOM 4655 C C . SER A 1 604 ? -27.283 23.212 13.625 1.00 86.31 604 SER A C 1
ATOM 4657 O O . SER A 1 604 ? -26.136 23.273 13.189 1.00 86.31 604 SER A O 1
ATOM 4659 N N . ALA A 1 605 ? -28.355 23.576 12.917 1.00 77.56 605 ALA A N 1
ATOM 4660 C CA . ALA A 1 605 ? -28.282 24.057 11.535 1.00 77.56 605 ALA A CA 1
ATOM 4661 C C . ALA A 1 605 ? -27.430 25.330 11.389 1.00 77.56 605 ALA A C 1
ATOM 4663 O O . ALA A 1 605 ? -26.871 25.583 10.329 1.00 77.56 605 ALA A O 1
ATOM 4664 N N . ALA A 1 606 ? -27.261 26.097 12.473 1.00 65.56 606 ALA A N 1
ATOM 4665 C CA . ALA A 1 606 ? -26.363 27.248 12.503 1.00 65.56 606 ALA A CA 1
ATOM 4666 C C . ALA A 1 606 ? -24.873 26.874 12.343 1.00 65.56 606 ALA A C 1
ATOM 4668 O O . ALA A 1 606 ? -24.079 27.766 12.072 1.00 65.56 606 ALA A O 1
ATOM 4669 N N . GLY A 1 607 ? -24.499 25.600 12.530 1.00 58.25 607 GLY A N 1
ATOM 4670 C CA . GLY A 1 607 ? -23.147 25.080 12.278 1.00 58.25 607 GLY A CA 1
ATOM 4671 C C . GLY A 1 607 ? -22.936 24.530 10.859 1.00 58.25 607 GLY A C 1
ATOM 4672 O O . GLY A 1 607 ? -21.801 24.352 10.447 1.00 58.25 607 GLY A O 1
ATOM 4673 N N . GLY A 1 608 ? -24.002 24.289 10.085 1.00 55.78 608 GLY A N 1
ATOM 4674 C CA . GLY A 1 608 ? -23.914 23.761 8.711 1.00 55.78 608 GLY A CA 1
ATOM 4675 C C . GLY A 1 608 ? -23.888 24.815 7.601 1.00 55.78 608 GLY A C 1
ATOM 4676 O O . GLY A 1 608 ? -24.034 24.457 6.438 1.00 55.78 608 GLY A O 1
ATOM 4677 N N . GLY A 1 609 ? -23.771 26.107 7.935 1.00 58.31 609 GLY A N 1
ATOM 4678 C CA . GLY A 1 609 ? -23.714 27.192 6.943 1.00 58.31 609 GLY A CA 1
ATOM 4679 C C . GLY A 1 609 ? -22.480 27.114 6.028 1.00 58.31 609 GLY A C 1
ATOM 4680 O O . GLY A 1 609 ? -21.581 26.323 6.294 1.00 58.31 609 GLY A O 1
ATOM 4681 N N . ASN A 1 610 ? -22.441 27.947 4.971 1.00 63.88 610 ASN A N 1
ATOM 4682 C CA . ASN A 1 610 ? -21.395 28.064 3.927 1.00 63.88 610 ASN A CA 1
ATOM 4683 C C . ASN A 1 610 ? -19.962 28.304 4.473 1.00 63.88 610 ASN A C 1
ATOM 4685 O O . ASN A 1 610 ? -19.370 29.362 4.265 1.00 63.88 610 ASN A O 1
ATOM 4689 N N . HIS A 1 611 ? -19.404 27.338 5.193 1.00 81.19 611 HIS A N 1
ATOM 4690 C CA . HIS A 1 611 ? -18.071 27.373 5.794 1.00 81.19 611 HIS A CA 1
ATOM 4691 C C . HIS A 1 611 ? -17.073 26.491 5.040 1.00 81.19 611 HIS A C 1
ATOM 4693 O O . HIS A 1 611 ? -15.869 26.584 5.263 1.00 81.19 611 HIS A O 1
ATOM 4699 N N . HIS A 1 612 ? -17.578 25.640 4.153 1.00 92.50 612 HIS A N 1
ATOM 4700 C CA . HIS A 1 612 ? -16.808 24.681 3.378 1.00 92.50 612 HIS A CA 1
ATOM 4701 C C . HIS A 1 612 ? -17.035 24.895 1.877 1.00 92.50 612 HIS A C 1
ATOM 4703 O O . HIS A 1 612 ? -18.032 25.515 1.496 1.00 92.50 612 HIS A O 1
ATOM 4709 N N . PRO A 1 613 ? -16.148 24.363 1.013 1.00 91.12 613 PRO A N 1
ATOM 4710 C CA . PRO A 1 613 ? -16.328 24.411 -0.441 1.00 91.12 613 PRO A CA 1
ATOM 4711 C C . PRO A 1 613 ? -17.613 23.730 -0.943 1.00 91.12 613 PRO A C 1
ATOM 4713 O O . PRO A 1 613 ? -18.057 24.010 -2.053 1.00 91.12 613 PRO A O 1
ATOM 4716 N N . GLN A 1 614 ? -18.218 22.855 -0.133 1.00 90.69 614 GLN A N 1
ATOM 4717 C CA . GLN A 1 614 ? -19.504 22.212 -0.403 1.00 90.69 614 GLN A CA 1
ATOM 4718 C C . GLN A 1 614 ? -20.366 22.121 0.866 1.00 90.69 614 GLN A C 1
ATOM 4720 O O . GLN A 1 614 ? -19.864 22.295 1.975 1.00 90.69 614 GLN A O 1
ATOM 4725 N N . ASP A 1 615 ? -21.657 21.810 0.718 1.00 90.19 615 ASP A N 1
ATOM 4726 C CA . ASP A 1 615 ? -22.517 21.504 1.867 1.00 90.19 615 ASP A CA 1
ATOM 4727 C C . ASP A 1 615 ? -22.114 20.160 2.490 1.00 90.19 615 ASP A C 1
ATOM 4729 O O . ASP A 1 615 ? -22.127 19.116 1.836 1.00 90.19 615 ASP A O 1
ATOM 4733 N N . VAL A 1 616 ? -21.764 20.196 3.775 1.00 91.88 616 VAL A N 1
ATOM 4734 C CA . VAL A 1 616 ? -21.345 19.024 4.554 1.00 91.88 616 VAL A CA 1
ATOM 4735 C C . VAL A 1 616 ? -22.278 18.725 5.722 1.00 91.88 616 VAL A C 1
ATOM 4737 O O . VAL A 1 616 ? -21.959 17.905 6.579 1.00 91.88 616 VAL A O 1
ATOM 4740 N N . SER A 1 617 ? -23.469 19.330 5.751 1.00 91.38 617 SER A N 1
ATOM 4741 C CA . SER A 1 617 ? -24.459 19.156 6.823 1.00 91.38 617 SER A CA 1
ATOM 4742 C C . SER A 1 617 ? -24.862 17.695 7.055 1.00 91.38 617 SER A C 1
ATOM 4744 O O . SER A 1 617 ? -25.276 17.330 8.158 1.00 91.38 617 SER A O 1
ATOM 4746 N N . ALA A 1 618 ? -24.738 16.839 6.036 1.00 91.62 618 ALA A N 1
ATOM 4747 C CA . ALA A 1 618 ? -24.964 15.400 6.157 1.00 91.62 618 ALA A CA 1
ATOM 4748 C C . ALA A 1 618 ? -23.959 14.710 7.101 1.00 91.62 618 ALA A C 1
ATOM 4750 O O . ALA A 1 618 ? -24.343 13.769 7.790 1.00 91.62 618 ALA A O 1
ATOM 4751 N N . TYR A 1 619 ? -22.728 15.219 7.189 1.00 94.19 619 TYR A N 1
ATOM 4752 C CA . TYR A 1 619 ? -21.601 14.602 7.898 1.00 94.19 619 TYR A CA 1
ATOM 4753 C C . TYR A 1 619 ? -21.346 15.190 9.299 1.00 94.19 619 TYR A C 1
ATOM 4755 O O . TYR A 1 619 ? -20.483 14.707 10.026 1.00 94.19 619 TYR A O 1
ATOM 4763 N N . LEU A 1 620 ? -22.112 16.215 9.697 1.00 94.38 620 LEU A N 1
ATOM 4764 C CA . LEU A 1 620 ? -22.019 16.913 10.995 1.00 94.38 620 LEU A CA 1
ATOM 4765 C C . LEU A 1 620 ? -23.013 16.377 12.044 1.00 94.38 620 LEU A C 1
ATOM 4767 O O . LEU A 1 620 ? -23.287 17.006 13.067 1.00 94.38 620 LEU A O 1
ATOM 4771 N N . LYS A 1 621 ? -23.650 15.236 11.764 1.00 94.06 621 LYS A N 1
ATOM 4772 C CA . LYS A 1 621 ? -24.730 14.680 12.597 1.00 94.06 621 LYS A CA 1
ATOM 4773 C C . LYS A 1 621 ? -24.244 13.682 13.640 1.00 94.06 621 LYS A C 1
ATOM 4775 O O . LYS A 1 621 ? -25.080 13.138 14.360 1.00 94.06 621 LYS A O 1
ATOM 4780 N N . SER A 1 622 ? -22.939 13.475 13.739 1.00 96.00 622 SER A N 1
ATOM 4781 C CA . SER A 1 622 ? -22.314 12.517 14.643 1.00 96.00 622 SER A CA 1
ATOM 4782 C C . SER A 1 622 ? -21.348 13.211 15.591 1.00 96.00 622 SER A C 1
ATOM 4784 O O . SER A 1 622 ? -20.872 14.310 15.324 1.00 96.00 622 SER A O 1
ATOM 4786 N N . ASP A 1 623 ? -21.056 12.546 16.700 1.00 97.31 623 ASP A N 1
ATOM 4787 C CA . ASP A 1 623 ? -19.914 12.869 17.551 1.00 97.31 623 ASP A CA 1
ATOM 4788 C C . ASP A 1 623 ? -18.992 11.651 17.624 1.00 97.31 623 ASP A C 1
ATOM 4790 O O . ASP A 1 623 ? -19.410 10.519 17.344 1.00 97.31 623 ASP A O 1
ATOM 4794 N N . VAL A 1 624 ? -17.739 11.882 17.995 1.00 98.44 624 VAL A N 1
ATOM 4795 C CA . VAL A 1 624 ? -16.767 10.822 18.273 1.00 98.44 624 VAL A CA 1
ATOM 4796 C C . VAL A 1 624 ? -16.571 10.751 19.777 1.00 98.44 624 VAL A C 1
ATOM 4798 O O . VAL A 1 624 ? -16.428 11.772 20.449 1.00 98.44 624 VAL A O 1
ATOM 4801 N N . TYR A 1 625 ? -16.583 9.537 20.314 1.00 98.69 625 TYR A N 1
ATOM 4802 C CA . TYR A 1 625 ? -16.382 9.278 21.727 1.00 98.69 625 TYR A CA 1
ATOM 4803 C C . TYR A 1 625 ? -15.098 8.498 21.937 1.00 98.69 625 TYR A C 1
ATOM 4805 O O . TYR A 1 625 ? -14.944 7.394 21.411 1.00 98.69 625 TYR A O 1
ATOM 4813 N N . ARG A 1 626 ? -14.221 9.042 22.776 1.00 98.62 626 ARG A N 1
ATOM 4814 C CA . ARG A 1 626 ? -13.068 8.328 23.305 1.00 98.62 626 ARG A CA 1
ATOM 4815 C C . ARG A 1 626 ? -13.486 7.457 24.470 1.00 98.62 626 ARG A C 1
ATOM 4817 O O . ARG A 1 626 ? -14.165 7.894 25.407 1.00 98.62 626 ARG A O 1
ATOM 4824 N N . LEU A 1 627 ? -13.074 6.209 24.385 1.00 98.56 627 LEU A N 1
ATOM 4825 C CA . LEU A 1 627 ? -13.450 5.138 25.278 1.00 98.56 627 LEU A CA 1
ATOM 4826 C C . LEU A 1 627 ? -12.258 4.772 26.165 1.00 98.56 627 LEU A C 1
ATOM 4828 O O . LEU A 1 627 ? -11.113 4.725 25.724 1.00 98.56 627 LEU A O 1
ATOM 4832 N N . SER A 1 628 ? -12.528 4.485 27.433 1.00 98.06 628 SER A N 1
ATOM 4833 C CA . SER A 1 628 ? -11.539 3.910 28.347 1.00 98.06 628 SER A CA 1
ATOM 4834 C C . SER A 1 628 ? -12.202 2.853 29.214 1.00 98.06 628 SER A C 1
ATOM 4836 O O . SER A 1 628 ? -13.315 3.069 29.701 1.00 98.06 628 SER A O 1
ATOM 4838 N N . ALA A 1 629 ? -11.523 1.727 29.417 1.00 97.12 629 ALA A N 1
ATOM 4839 C CA . ALA A 1 629 ? -12.002 0.640 30.256 1.00 97.12 629 ALA A CA 1
ATOM 4840 C C . ALA A 1 629 ? -11.072 0.436 31.457 1.00 97.12 629 ALA A C 1
ATOM 4842 O O . ALA A 1 629 ? -9.852 0.524 31.342 1.00 97.12 629 ALA A O 1
ATOM 4843 N N . SER A 1 630 ? -11.649 0.146 32.620 1.00 96.81 630 SER A N 1
ATOM 4844 C CA . SER A 1 630 ? -10.900 -0.201 33.831 1.00 96.81 630 SER A CA 1
ATOM 4845 C C . SER A 1 630 ? -11.557 -1.372 34.551 1.00 96.81 630 SER A C 1
ATOM 4847 O O . SER A 1 630 ? -12.751 -1.620 34.384 1.00 96.81 630 SER A O 1
ATOM 4849 N N . VAL A 1 631 ? -10.786 -2.104 35.357 1.00 95.38 631 VAL A N 1
ATOM 4850 C CA . VAL A 1 631 ? -11.281 -3.267 36.101 1.00 95.38 631 VAL A CA 1
ATOM 4851 C C . VAL A 1 631 ? -10.959 -3.161 37.587 1.00 95.38 631 VAL A C 1
ATOM 4853 O O . VAL A 1 631 ? -9.837 -2.863 37.990 1.00 95.38 631 VAL A O 1
ATOM 4856 N N . LYS A 1 632 ? -11.966 -3.429 38.421 1.00 94.75 632 LYS A N 1
ATOM 4857 C CA . LYS A 1 632 ? -11.839 -3.598 39.870 1.00 94.75 632 LYS A CA 1
ATOM 4858 C C . LYS A 1 632 ? -11.970 -5.079 40.205 1.00 94.75 632 LYS A C 1
ATOM 4860 O O . LYS A 1 632 ? -13.071 -5.625 40.208 1.00 94.75 632 LYS A O 1
ATOM 4865 N N . GLY A 1 633 ? -10.837 -5.711 40.487 1.00 87.38 633 GLY A N 1
ATOM 4866 C CA . GLY A 1 633 ? -10.726 -7.119 40.864 1.00 87.38 633 GLY A CA 1
ATOM 4867 C C . GLY A 1 633 ? -9.281 -7.582 40.701 1.00 87.38 633 GLY A C 1
ATOM 4868 O O . GLY A 1 633 ? -8.712 -7.453 39.622 1.00 87.38 633 GLY A O 1
ATOM 4869 N N . LYS A 1 634 ? -8.654 -8.093 41.767 1.00 90.31 634 LYS A N 1
ATOM 4870 C CA . LYS A 1 634 ? -7.246 -8.531 41.721 1.00 90.31 634 LYS A CA 1
ATOM 4871 C C . LYS A 1 634 ? -7.076 -9.655 40.692 1.00 90.31 634 LYS A C 1
ATOM 4873 O O . LYS A 1 634 ? -7.852 -10.605 40.729 1.00 90.31 634 LYS A O 1
ATOM 4878 N N . GLY A 1 635 ? -6.057 -9.563 39.834 1.00 87.19 635 GLY A N 1
ATOM 4879 C CA . GLY A 1 635 ? -5.726 -10.586 38.830 1.00 87.19 635 GLY A CA 1
ATOM 4880 C C . GLY A 1 635 ? -6.688 -10.650 37.640 1.00 87.19 635 GLY A C 1
ATOM 4881 O O . GLY A 1 635 ? -6.780 -11.687 36.998 1.00 87.19 635 GLY A O 1
ATOM 4882 N N . TRP A 1 636 ? -7.454 -9.588 37.380 1.00 91.19 636 TRP A N 1
ATOM 4883 C CA . TRP A 1 636 ? -8.266 -9.479 36.170 1.00 91.19 636 TRP A CA 1
ATOM 4884 C C . TRP A 1 636 ? -7.588 -8.575 35.146 1.00 91.19 636 TRP A C 1
ATOM 4886 O O . TRP A 1 636 ? -7.044 -7.527 35.495 1.00 91.19 636 TRP A O 1
ATOM 4896 N N . ARG A 1 637 ? -7.680 -8.975 33.882 1.00 92.19 637 ARG A N 1
ATOM 4897 C CA . ARG A 1 637 ? -7.239 -8.230 32.708 1.00 92.19 637 ARG A CA 1
ATOM 4898 C C . ARG A 1 637 ? -8.453 -7.620 32.016 1.00 92.19 637 ARG A C 1
ATOM 4900 O O . ARG A 1 637 ? -9.479 -8.284 31.869 1.00 92.19 637 ARG A O 1
ATOM 4907 N N . VAL A 1 638 ? -8.319 -6.374 31.575 1.00 94.62 638 VAL A N 1
ATOM 4908 C CA . VAL A 1 638 ? -9.299 -5.683 30.736 1.00 94.62 638 VAL A CA 1
ATOM 4909 C C . VAL A 1 638 ? -8.578 -5.073 29.551 1.00 94.62 638 VAL A C 1
ATOM 4911 O O . VAL A 1 638 ? -7.501 -4.507 29.711 1.00 94.62 638 VAL A O 1
ATOM 4914 N N . GLU A 1 639 ? -9.161 -5.213 28.372 1.00 94.88 639 GLU A N 1
ATOM 4915 C CA . GLU A 1 639 ? -8.637 -4.637 27.142 1.00 94.88 639 GLU A CA 1
ATOM 4916 C C . GLU A 1 639 ? -9.804 -4.062 26.350 1.00 94.88 639 GLU A C 1
ATOM 4918 O O . GLU A 1 639 ? -10.920 -4.585 26.378 1.00 94.88 639 GLU A O 1
ATOM 4923 N N . LEU A 1 640 ? -9.547 -2.964 25.656 1.00 95.38 640 LEU A N 1
ATOM 4924 C CA . LEU A 1 640 ? -10.540 -2.283 24.849 1.00 95.38 640 LEU A CA 1
ATOM 4925 C C . LEU A 1 640 ? -10.121 -2.413 23.379 1.00 95.38 640 LEU A C 1
ATOM 4927 O O . LEU A 1 640 ? -9.208 -1.696 22.973 1.00 95.38 640 LEU A O 1
ATOM 4931 N N . PRO A 1 641 ? -10.749 -3.303 22.585 1.00 93.94 641 PRO A N 1
ATOM 4932 C CA . PRO A 1 641 ? -10.362 -3.520 21.190 1.00 93.94 641 PRO A CA 1
ATOM 4933 C C . PRO A 1 641 ? -10.403 -2.247 20.342 1.00 93.94 641 PRO A C 1
ATOM 4935 O O . PRO A 1 641 ? -9.597 -2.097 19.432 1.00 93.94 641 PRO A O 1
ATOM 4938 N N . ASN A 1 642 ? -11.294 -1.306 20.669 1.00 96.12 642 ASN A N 1
ATOM 4939 C CA . ASN A 1 642 ? -11.384 -0.021 19.990 1.00 96.12 642 ASN A CA 1
ATOM 4940 C C . ASN A 1 642 ? -11.501 1.147 20.978 1.00 96.12 642 ASN A C 1
ATOM 4942 O O . ASN A 1 642 ? -12.444 1.207 21.768 1.00 96.12 642 ASN A O 1
ATOM 4946 N N . ALA A 1 643 ? -10.540 2.072 20.930 1.00 97.12 643 ALA A N 1
ATOM 4947 C CA . ALA A 1 643 ? -10.506 3.262 21.779 1.00 97.12 643 ALA A CA 1
ATOM 4948 C C . ALA A 1 643 ? -11.485 4.357 21.330 1.00 97.12 643 ALA A C 1
ATOM 4950 O O . ALA A 1 643 ? -11.729 5.299 22.088 1.00 97.12 643 ALA A O 1
ATOM 4951 N N . LEU A 1 644 ? -12.059 4.234 20.134 1.00 98.38 644 LEU A N 1
ATOM 4952 C CA . LEU A 1 644 ? -12.968 5.208 19.550 1.00 98.38 644 LEU A CA 1
ATOM 4953 C C . LEU A 1 644 ? -14.294 4.543 19.170 1.00 98.38 644 LEU A C 1
ATOM 4955 O O . LEU A 1 644 ? -14.372 3.368 18.832 1.00 98.38 644 LEU A O 1
ATOM 4959 N N . THR A 1 645 ? -15.372 5.314 19.226 1.00 98.19 645 THR A N 1
ATOM 4960 C CA . THR A 1 645 ? -16.651 4.961 18.600 1.00 98.19 645 THR A CA 1
ATOM 4961 C C . THR A 1 645 ? -17.327 6.238 18.133 1.00 98.19 645 THR A C 1
ATOM 4963 O O . THR A 1 645 ? -17.110 7.308 18.698 1.00 98.19 645 THR A O 1
ATOM 4966 N N . THR A 1 646 ? -18.207 6.144 17.142 1.00 98.31 646 THR A N 1
ATOM 4967 C CA . THR A 1 646 ? -19.016 7.284 16.698 1.00 98.31 646 THR A CA 1
ATOM 4968 C C . THR A 1 646 ? -20.476 6.903 16.568 1.00 98.31 646 THR A C 1
ATOM 4970 O O . THR A 1 646 ? -20.783 5.772 16.209 1.00 98.31 646 THR A O 1
ATOM 4973 N N . ALA A 1 647 ? -21.373 7.836 16.883 1.00 96.88 647 ALA A N 1
ATOM 4974 C CA . ALA A 1 647 ? -22.809 7.644 16.753 1.00 96.88 647 ALA A CA 1
ATOM 4975 C C . ALA A 1 647 ? -23.476 8.928 16.251 1.00 96.88 647 ALA A C 1
ATOM 4977 O O . ALA A 1 647 ? -23.205 10.017 16.769 1.00 96.88 647 ALA A O 1
ATOM 4978 N N . GLU A 1 648 ? -24.397 8.793 15.297 1.00 96.81 648 GLU A N 1
ATOM 4979 C CA . GLU A 1 648 ? -25.294 9.884 14.914 1.00 96.81 648 GLU A CA 1
ATOM 4980 C C . GLU A 1 648 ? -26.193 10.301 16.087 1.00 96.81 648 GLU A C 1
ATOM 4982 O O . GLU A 1 648 ? -26.543 9.489 16.948 1.00 96.81 648 GLU A O 1
ATOM 4987 N N . ASN A 1 649 ? -26.628 11.559 16.093 1.00 94.88 649 ASN A N 1
ATOM 4988 C CA . ASN A 1 649 ? -27.547 12.098 17.093 1.00 94.88 649 ASN A CA 1
ATOM 4989 C C . ASN A 1 649 ? -28.799 11.215 17.235 1.00 94.88 649 ASN A C 1
ATOM 4991 O O . ASN A 1 649 ? -29.506 10.924 16.268 1.00 94.88 649 ASN A O 1
ATOM 4995 N N . GLY A 1 650 ? -29.085 10.791 18.463 1.00 96.19 650 GLY A N 1
ATOM 4996 C CA . GLY A 1 650 ? -30.197 9.905 18.790 1.00 96.19 650 GLY A CA 1
ATOM 4997 C C . GLY A 1 650 ? -29.946 8.418 18.509 1.00 96.19 650 GLY A C 1
ATOM 4998 O O . GLY A 1 650 ? -30.821 7.607 18.829 1.00 96.19 650 GLY A O 1
ATOM 4999 N N . LYS A 1 651 ? -28.788 8.022 17.964 1.00 97.69 651 LYS A N 1
ATOM 5000 C CA . LYS A 1 651 ? -28.447 6.622 17.664 1.00 97.69 651 LYS A CA 1
ATOM 5001 C C . LYS A 1 651 ? -27.571 5.988 18.742 1.00 97.69 651 LYS A C 1
ATOM 5003 O O . LYS A 1 651 ? -26.803 6.648 19.438 1.00 97.69 651 LYS A O 1
ATOM 5008 N N . TRP A 1 652 ? -27.733 4.673 18.881 1.00 96.50 652 TRP A N 1
ATOM 5009 C CA . TRP A 1 652 ? -26.987 3.830 19.812 1.00 96.50 652 TRP A CA 1
ATOM 5010 C C . TRP A 1 652 ? -25.920 3.036 19.072 1.00 96.50 652 TRP A C 1
ATOM 5012 O O . TRP A 1 652 ? -26.218 2.454 18.033 1.00 96.50 652 TRP A O 1
ATOM 5022 N N . MET A 1 653 ? -24.757 2.891 19.691 1.00 95.75 653 MET A N 1
ATOM 5023 C CA . MET A 1 653 ? -23.670 2.023 19.254 1.00 95.75 653 MET A CA 1
ATOM 5024 C C . MET A 1 653 ? -23.345 0.990 20.317 1.00 95.75 653 MET A C 1
ATOM 5026 O O . MET A 1 653 ? -23.604 1.200 21.503 1.00 95.75 653 MET A O 1
ATOM 5030 N N . THR A 1 654 ? -22.809 -0.146 19.887 1.00 95.56 654 THR A N 1
ATOM 5031 C CA . THR A 1 654 ? -22.379 -1.213 20.793 1.00 95.56 654 THR A CA 1
ATOM 5032 C C . THR A 1 654 ? -20.869 -1.164 20.935 1.00 95.56 654 THR A C 1
ATOM 5034 O O . THR A 1 654 ? -20.167 -1.237 19.933 1.00 95.56 654 THR A O 1
ATOM 5037 N N . VAL A 1 655 ? -20.388 -1.087 22.173 1.00 95.31 655 VAL A N 1
ATOM 5038 C CA . VAL A 1 655 ? -18.964 -1.103 22.512 1.00 95.31 655 VAL A CA 1
ATOM 5039 C C . VAL A 1 655 ? -18.674 -2.371 23.293 1.00 95.31 655 VAL A C 1
ATOM 5041 O O . VAL A 1 655 ? -19.291 -2.619 24.328 1.00 95.31 655 VAL A O 1
ATOM 5044 N N . ASP A 1 656 ? -17.733 -3.167 22.810 1.00 94.38 656 ASP A N 1
ATOM 5045 C CA . ASP A 1 656 ? -17.319 -4.396 23.472 1.00 94.38 656 ASP A CA 1
ATOM 5046 C C . ASP A 1 656 ? -15.996 -4.188 24.205 1.00 94.38 656 ASP A C 1
ATOM 5048 O O . ASP A 1 656 ? -15.060 -3.597 23.676 1.00 94.38 656 ASP A O 1
ATOM 5052 N N . VAL A 1 657 ? -15.932 -4.680 25.439 1.00 95.25 657 VAL A N 1
ATOM 5053 C CA . VAL A 1 657 ? -14.739 -4.661 26.285 1.00 95.25 657 VAL A CA 1
ATOM 5054 C C . VAL A 1 657 ? -14.333 -6.098 26.572 1.00 95.25 657 VAL A C 1
ATOM 5056 O O . VAL A 1 657 ? -15.145 -6.884 27.066 1.00 95.25 657 VAL A O 1
ATO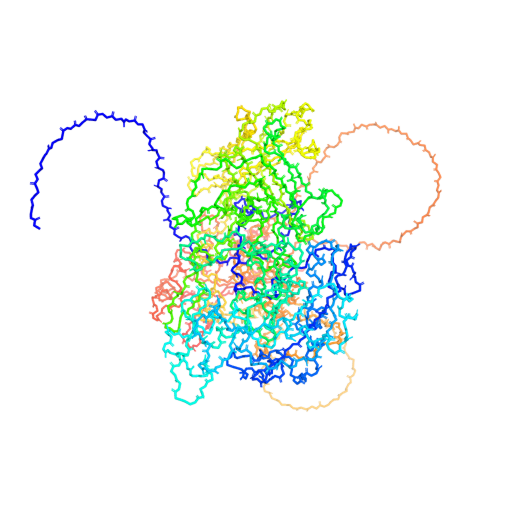M 5059 N N . ALA A 1 658 ? -13.082 -6.435 26.287 1.00 92.94 658 ALA A N 1
ATOM 5060 C CA . ALA A 1 658 ? -12.516 -7.753 26.517 1.00 92.94 658 ALA A CA 1
ATOM 5061 C C . ALA A 1 658 ? -12.085 -7.901 27.975 1.00 92.94 658 ALA A C 1
ATOM 5063 O O . ALA A 1 658 ? -11.461 -7.003 28.547 1.00 92.94 658 ALA A O 1
ATOM 5064 N N . VAL A 1 659 ? -12.414 -9.031 28.595 1.00 91.88 659 VAL A N 1
ATOM 5065 C CA . VAL A 1 659 ? -12.168 -9.250 30.022 1.00 91.88 659 VAL A CA 1
ATOM 5066 C C . VAL A 1 659 ? -11.695 -10.672 30.268 1.00 91.88 659 VAL A C 1
ATOM 5068 O O . VAL A 1 659 ? -12.348 -11.612 29.830 1.00 91.88 659 VAL A O 1
ATOM 5071 N N . ALA A 1 660 ? -10.610 -10.844 31.023 1.00 88.00 660 ALA A N 1
ATOM 5072 C CA . ALA A 1 660 ? -10.116 -12.159 31.420 1.00 88.00 660 ALA A CA 1
ATOM 5073 C C . ALA A 1 660 ? -9.683 -12.212 32.886 1.00 88.00 660 ALA A C 1
ATOM 5075 O O . ALA A 1 660 ? -9.342 -11.198 33.491 1.00 88.00 660 ALA A O 1
ATOM 5076 N N . ALA A 1 661 ? -9.689 -13.415 33.453 1.00 86.06 661 ALA A N 1
ATOM 5077 C CA . ALA A 1 661 ? -9.250 -13.695 34.812 1.00 86.06 661 ALA A CA 1
ATOM 5078 C C . ALA A 1 661 ? -7.986 -14.562 34.818 1.00 86.06 661 ALA A C 1
ATOM 5080 O O . ALA A 1 661 ? -7.984 -15.672 34.285 1.00 86.06 661 ALA A O 1
ATOM 5081 N N . ASP A 1 662 ? -6.950 -14.123 35.525 1.00 81.19 662 ASP A N 1
ATOM 5082 C CA . ASP A 1 662 ? -5.769 -14.938 35.793 1.00 81.19 662 ASP A CA 1
ATOM 5083 C C . ASP A 1 662 ? -6.080 -16.130 36.721 1.00 81.19 662 ASP A C 1
ATOM 5085 O O . ASP A 1 662 ? -7.103 -16.199 37.427 1.00 81.19 662 ASP A O 1
ATOM 5089 N N . ARG A 1 663 ? -5.131 -17.076 36.808 1.00 74.31 663 ARG A N 1
ATOM 5090 C CA . ARG A 1 663 ? -5.226 -18.248 37.702 1.00 74.31 663 ARG A CA 1
ATOM 5091 C C . ARG A 1 663 ? -5.514 -17.832 39.153 1.00 74.31 663 ARG A C 1
ATOM 5093 O O . ARG A 1 663 ? -6.396 -18.416 39.778 1.00 74.31 663 ARG A O 1
ATOM 5100 N N . GLY A 1 664 ? -4.851 -16.784 39.647 1.00 74.94 664 GLY A N 1
ATOM 5101 C CA . GLY A 1 664 ? -5.025 -16.231 41.000 1.00 74.94 664 GLY A CA 1
ATOM 5102 C C . GLY A 1 664 ? -6.063 -15.109 41.129 1.00 74.94 664 GLY A C 1
ATOM 5103 O O . GLY A 1 664 ? -6.096 -14.441 42.162 1.00 74.94 664 GLY A O 1
ATOM 5104 N N . ALA A 1 665 ? -6.870 -14.858 40.093 1.00 83.56 665 ALA A N 1
ATOM 5105 C CA . ALA A 1 665 ? -7.834 -13.764 40.101 1.00 83.56 665 ALA A CA 1
ATOM 5106 C C . ALA A 1 665 ? -8.921 -13.930 41.169 1.00 83.56 665 ALA A C 1
ATOM 5108 O O . ALA A 1 665 ? -9.359 -15.053 41.446 1.00 83.56 665 ALA A O 1
ATOM 5109 N N . ALA A 1 666 ? -9.399 -12.803 41.701 1.00 85.12 666 ALA A N 1
ATOM 5110 C CA . ALA A 1 666 ? -10.573 -12.740 42.565 1.00 85.12 666 ALA A CA 1
ATOM 5111 C C . ALA A 1 666 ? -11.808 -13.350 41.877 1.00 85.12 666 ALA A C 1
ATOM 5113 O O . ALA A 1 666 ? -11.917 -13.330 40.652 1.00 85.12 666 ALA A O 1
ATOM 5114 N N . LEU A 1 667 ? -12.764 -13.858 42.662 1.00 80.88 667 LEU A N 1
ATOM 5115 C CA . LEU A 1 667 ? -13.956 -14.532 42.129 1.00 80.88 667 LEU A CA 1
ATOM 5116 C C . LEU A 1 667 ? -14.845 -13.628 41.275 1.00 80.88 667 LEU A C 1
ATOM 5118 O O . LEU A 1 667 ? -15.528 -14.112 40.384 1.00 80.88 667 LEU A O 1
ATOM 5122 N N . THR A 1 668 ? -14.841 -12.326 41.525 1.00 87.62 668 THR A N 1
ATOM 5123 C CA . THR A 1 668 ? -15.659 -11.359 40.796 1.00 87.62 668 THR A CA 1
ATOM 5124 C C . THR A 1 668 ? -14.819 -10.162 40.399 1.00 87.62 668 THR A C 1
ATOM 5126 O O . THR A 1 668 ? -13.913 -9.769 41.141 1.00 87.62 668 THR A O 1
ATOM 5129 N N . ALA A 1 669 ? -15.180 -9.535 39.286 1.00 91.69 669 ALA A N 1
ATOM 5130 C CA . ALA A 1 669 ? -14.660 -8.235 38.905 1.00 91.69 669 ALA A CA 1
ATOM 5131 C C . ALA A 1 669 ? -15.765 -7.317 38.392 1.00 91.69 669 ALA A C 1
ATOM 5133 O O . ALA A 1 669 ? -16.798 -7.756 37.882 1.00 91.69 669 ALA A O 1
ATOM 5134 N N . VAL A 1 670 ? -15.523 -6.019 38.539 1.00 94.81 670 VAL A N 1
ATOM 5135 C CA . VAL A 1 670 ? -16.379 -4.964 38.005 1.00 94.81 670 VAL A CA 1
ATOM 5136 C C . VAL A 1 670 ? -15.580 -4.182 36.978 1.00 94.81 670 VAL A C 1
ATOM 5138 O O . VAL A 1 670 ? -14.545 -3.607 37.306 1.00 94.81 670 VAL A O 1
ATOM 5141 N N . ILE A 1 671 ? -16.069 -4.177 35.747 1.00 96.06 671 ILE A N 1
ATOM 5142 C CA . ILE A 1 671 ? -15.500 -3.474 34.608 1.00 96.06 671 ILE A CA 1
ATOM 5143 C C . ILE A 1 671 ? -16.275 -2.183 34.442 1.00 96.06 671 ILE A C 1
ATOM 5145 O O . ILE A 1 671 ? -17.502 -2.201 34.419 1.00 96.06 671 ILE A O 1
ATOM 5149 N N . GLU A 1 672 ? -15.568 -1.069 34.355 1.00 97.88 672 GLU A N 1
ATOM 5150 C CA . GLU A 1 672 ? -16.142 0.250 34.126 1.00 97.88 672 GLU A CA 1
ATOM 5151 C C . GLU A 1 672 ? -15.701 0.733 32.747 1.00 97.88 672 GLU A C 1
ATOM 5153 O O . GLU A 1 672 ? -14.499 0.842 32.496 1.00 97.88 672 GLU A O 1
ATOM 5158 N N . LEU A 1 673 ? -16.671 0.991 31.868 1.00 98.44 673 LEU A N 1
ATOM 5159 C CA . LEU A 1 673 ? -16.455 1.661 30.590 1.00 98.44 673 LEU A CA 1
ATOM 5160 C C . LEU A 1 673 ? -16.837 3.127 30.758 1.00 98.44 673 LEU A C 1
ATOM 5162 O O . LEU A 1 673 ? -17.950 3.424 31.190 1.00 98.44 673 LEU A O 1
ATOM 5166 N N . LYS A 1 674 ? -15.937 4.024 30.367 1.00 98.62 674 LYS A N 1
ATOM 5167 C CA . LYS A 1 674 ? -16.170 5.465 30.273 1.00 98.62 674 LYS A CA 1
ATOM 5168 C C . LYS A 1 674 ? -16.124 5.891 28.810 1.00 98.62 674 LYS A C 1
ATOM 5170 O O . LYS A 1 674 ? -15.170 5.547 28.117 1.00 98.62 674 LYS A O 1
ATOM 5175 N N . ALA A 1 675 ? -17.112 6.667 28.381 1.00 98.62 675 ALA A N 1
ATOM 5176 C CA . ALA A 1 675 ? -17.159 7.346 27.091 1.00 98.62 675 ALA A CA 1
ATOM 5177 C C . ALA A 1 675 ? -17.060 8.864 27.301 1.00 98.62 675 ALA A C 1
ATOM 5179 O O . ALA A 1 675 ? -17.710 9.421 28.190 1.00 98.62 675 ALA A O 1
ATOM 5180 N N . THR A 1 676 ? -16.235 9.538 26.504 1.00 98.75 676 THR A N 1
ATOM 5181 C CA . THR A 1 676 ? -16.005 10.991 26.574 1.00 98.75 676 THR A CA 1
ATOM 5182 C C . THR A 1 676 ? -16.114 11.581 25.179 1.00 98.75 676 THR A C 1
ATOM 5184 O O . THR A 1 676 ? -15.494 11.056 24.264 1.00 98.75 676 THR A O 1
ATOM 5187 N N . SER A 1 677 ? -16.905 12.638 25.002 1.00 98.31 677 SER A N 1
ATOM 5188 C CA . SER A 1 677 ? -17.018 13.328 23.710 1.00 98.31 677 SER A CA 1
ATOM 5189 C C . SER A 1 677 ? -15.686 13.983 23.334 1.00 98.31 677 SER A C 1
ATOM 5191 O O . SER A 1 677 ? -15.140 14.763 24.114 1.00 98.31 677 SER A O 1
ATOM 5193 N N . GLU A 1 678 ? -15.187 13.705 22.128 1.00 97.62 678 GLU A N 1
ATOM 5194 C CA . GLU A 1 678 ? -14.001 14.366 21.565 1.00 97.62 678 GLU A CA 1
ATOM 5195 C C . GLU A 1 678 ? -14.279 15.829 21.202 1.00 97.62 678 GLU A C 1
ATOM 5197 O O . GLU A 1 678 ? -13.373 16.660 21.227 1.00 97.62 678 GLU A O 1
ATOM 5202 N N . SER A 1 679 ? -15.537 16.164 20.899 1.00 95.44 679 SER A N 1
ATOM 5203 C CA . SER A 1 679 ? -15.959 17.544 20.645 1.00 95.44 679 SER A CA 1
ATOM 5204 C C . SER A 1 679 ? -16.109 18.374 21.928 1.00 95.44 679 SER A C 1
ATOM 5206 O O . SER A 1 679 ? -16.015 19.598 21.885 1.00 95.44 679 SER A O 1
ATOM 5208 N N . ASN A 1 680 ? -16.398 17.742 23.072 1.00 95.75 680 ASN A N 1
ATOM 5209 C CA . ASN A 1 680 ? -16.490 18.408 24.371 1.00 95.75 680 ASN A CA 1
ATOM 5210 C C . ASN A 1 680 ? -16.096 17.450 25.515 1.00 95.75 680 ASN A C 1
ATOM 5212 O O . ASN A 1 680 ? -16.958 16.729 26.027 1.00 95.75 680 ASN A O 1
ATOM 5216 N N . PRO A 1 681 ? -14.847 17.514 26.012 1.00 95.88 681 PRO A N 1
ATOM 5217 C CA . PRO A 1 681 ? -14.352 16.605 27.049 1.00 95.88 681 PRO A CA 1
ATOM 5218 C C . PRO A 1 681 ? -15.094 16.659 28.396 1.00 95.88 681 PRO A C 1
ATOM 5220 O O . PRO A 1 681 ? -14.956 15.746 29.209 1.00 95.88 681 PRO A O 1
ATOM 5223 N N . SER A 1 682 ? -15.887 17.709 28.658 1.00 96.75 682 SER A N 1
ATOM 5224 C CA . SER A 1 682 ? -16.739 17.779 29.859 1.00 96.75 682 SER A CA 1
ATOM 5225 C C . SER A 1 682 ? -17.972 16.869 29.777 1.00 96.75 682 SER A C 1
ATOM 5227 O O . SER A 1 682 ? -18.557 16.524 30.804 1.00 96.75 682 SER A O 1
ATOM 5229 N N . VAL A 1 683 ? -18.355 16.448 28.568 1.00 98.00 683 VAL A N 1
ATOM 5230 C CA . VAL A 1 683 ? -19.464 15.526 28.321 1.00 98.00 683 VAL A CA 1
ATOM 5231 C C . VAL A 1 683 ? -18.931 14.100 28.368 1.00 98.00 683 VAL A C 1
ATOM 5233 O O . VAL A 1 683 ? -18.290 13.608 27.437 1.00 98.00 683 VAL A O 1
ATOM 5236 N N . THR A 1 684 ? -19.202 13.430 29.483 1.00 98.25 684 THR A N 1
ATOM 5237 C CA . THR A 1 684 ? -18.762 12.062 29.739 1.00 98.25 684 THR A CA 1
ATOM 5238 C C . THR A 1 684 ? -19.848 11.258 30.441 1.00 98.25 684 THR A C 1
ATOM 5240 O O . THR A 1 684 ? -20.619 11.799 31.233 1.00 98.25 684 THR A O 1
ATOM 5243 N N . ALA A 1 685 ? -19.897 9.959 30.165 1.00 98.38 685 ALA A N 1
ATOM 5244 C CA . ALA A 1 685 ? -20.731 9.007 30.882 1.00 98.38 685 ALA A CA 1
ATOM 5245 C C . ALA A 1 685 ? -19.960 7.703 31.087 1.00 98.38 685 ALA A C 1
ATOM 5247 O O . ALA A 1 685 ? -19.136 7.317 30.255 1.00 98.38 685 ALA A O 1
ATOM 5248 N N . SER A 1 686 ? -20.249 7.020 32.190 1.00 98.00 686 SER A N 1
ATOM 5249 C CA . SER A 1 686 ? -19.642 5.735 32.517 1.00 98.00 686 SER A CA 1
ATOM 5250 C C . SER A 1 686 ? -20.696 4.760 32.995 1.00 98.00 686 SER A C 1
ATOM 5252 O O . SER A 1 686 ? -21.619 5.144 33.706 1.00 98.00 686 SER A O 1
ATOM 5254 N N . GLU A 1 687 ? -20.505 3.488 32.676 1.00 98.12 687 GLU A N 1
ATOM 5255 C CA . GLU A 1 687 ? -21.334 2.409 33.195 1.00 98.12 687 GLU A CA 1
ATOM 5256 C C . GLU A 1 687 ? -20.514 1.165 33.500 1.00 98.12 687 GLU A C 1
ATOM 5258 O O . GLU A 1 687 ? -19.345 1.043 33.121 1.00 98.12 687 GLU A O 1
ATOM 5263 N N . ARG A 1 688 ? -21.132 0.229 34.227 1.00 97.12 688 ARG A N 1
ATOM 5264 C CA . ARG A 1 688 ? -20.441 -0.960 34.737 1.00 97.12 688 ARG A CA 1
ATOM 5265 C C . ARG A 1 688 ? -20.978 -2.267 34.173 1.00 97.12 688 ARG A C 1
ATOM 5267 O O . ARG A 1 688 ? -22.171 -2.424 33.933 1.00 97.12 688 ARG A O 1
ATOM 5274 N N . CYS A 1 689 ? -20.082 -3.234 34.037 1.00 94.00 689 CYS A N 1
ATOM 5275 C CA . CYS A 1 689 ? -20.358 -4.638 33.766 1.00 94.00 689 CYS A CA 1
ATOM 5276 C C . CYS A 1 689 ? -19.753 -5.468 34.902 1.00 94.00 689 CYS A C 1
ATOM 5278 O O . CYS A 1 689 ? -18.637 -5.203 35.344 1.00 94.00 689 CYS A O 1
ATOM 5280 N N . SER A 1 690 ? -20.483 -6.457 35.408 1.00 91.69 690 SER A N 1
ATOM 5281 C CA . SER A 1 690 ? -19.978 -7.355 36.450 1.00 91.69 690 SER A CA 1
ATOM 5282 C C . SER A 1 690 ? -19.748 -8.733 35.857 1.00 91.69 690 SER A C 1
ATOM 5284 O O . SER A 1 690 ? -20.626 -9.272 35.189 1.00 91.69 690 SER A O 1
ATOM 5286 N N . VAL A 1 691 ? -18.583 -9.304 36.135 1.00 88.12 691 VAL A N 1
ATOM 5287 C CA . VAL A 1 691 ? -18.203 -10.650 35.701 1.00 88.12 691 VAL A CA 1
ATOM 5288 C C . VAL A 1 691 ? -17.819 -11.487 36.907 1.00 88.12 691 VAL A C 1
ATOM 5290 O O . VAL A 1 691 ? -17.368 -10.974 37.934 1.00 88.12 691 VAL A O 1
ATOM 5293 N N . SER A 1 692 ? -18.017 -12.792 36.788 1.00 79.75 692 SER A N 1
ATOM 5294 C CA . SER A 1 692 ? -17.655 -13.761 37.815 1.00 79.75 692 SER A CA 1
ATOM 5295 C C . SER A 1 692 ? -16.820 -14.866 37.193 1.00 79.75 692 SER A C 1
ATOM 5297 O O . SER A 1 692 ? -17.097 -15.327 36.089 1.00 79.75 692 SER A O 1
ATOM 5299 N N . LYS A 1 693 ? -15.778 -15.274 37.907 1.00 70.25 693 LYS A N 1
ATOM 5300 C CA . LYS A 1 693 ? -14.954 -16.431 37.595 1.00 70.25 693 LYS A CA 1
ATOM 5301 C C . LYS A 1 693 ? -15.745 -17.680 37.963 1.00 70.25 693 LYS A C 1
ATOM 5303 O O . LYS A 1 693 ? -15.999 -17.926 39.140 1.00 70.25 693 LYS A O 1
ATOM 5308 N N . VAL A 1 694 ? -16.141 -18.453 36.958 1.00 56.16 694 VAL A N 1
ATOM 5309 C CA . VAL A 1 694 ? -16.823 -19.737 37.152 1.00 56.16 694 VAL A CA 1
ATOM 5310 C C . VAL A 1 694 ? -15.774 -20.849 37.195 1.00 56.16 694 VAL A C 1
ATOM 5312 O O . VAL A 1 694 ? -14.911 -20.927 36.320 1.00 56.16 694 VAL A O 1
ATOM 5315 N N . TRP A 1 695 ? -15.826 -21.694 38.225 1.00 45.88 695 TRP A N 1
ATOM 5316 C CA . TRP A 1 695 ? -15.023 -22.914 38.297 1.00 45.88 695 TRP A CA 1
ATOM 5317 C C . TRP A 1 695 ? -15.671 -23.973 37.403 1.00 45.88 695 TRP A C 1
ATOM 5319 O O . TRP A 1 695 ? -16.724 -24.500 37.749 1.00 45.88 695 TRP A O 1
ATOM 5329 N N . TYR A 1 696 ? -15.058 -24.272 36.257 1.00 45.84 696 TYR A N 1
ATOM 5330 C CA . TYR A 1 696 ? -15.420 -25.433 35.447 1.00 45.84 696 TYR A CA 1
ATOM 5331 C C . TYR A 1 696 ? -14.456 -26.588 35.713 1.00 45.84 696 TYR A C 1
ATOM 5333 O O . TYR A 1 696 ? -13.237 -26.420 35.650 1.00 45.84 696 TYR A O 1
ATOM 5341 N N . HIS A 1 697 ? -15.019 -27.764 35.985 1.00 47.53 697 HIS A N 1
ATOM 5342 C CA . HIS A 1 697 ? -14.315 -29.043 35.999 1.00 47.53 697 HIS A CA 1
ATOM 5343 C C . HIS A 1 697 ? -14.006 -29.461 34.551 1.00 47.53 697 HIS A C 1
ATOM 5345 O O . HIS A 1 697 ? -14.764 -30.210 33.947 1.00 47.53 697 HIS A O 1
ATOM 5351 N N . SER A 1 698 ? -12.945 -28.910 33.954 1.00 55.88 698 SER A N 1
ATOM 5352 C CA . SER A 1 698 ? -12.454 -29.326 32.630 1.00 55.88 698 SER A CA 1
ATOM 5353 C C . SER A 1 698 ? -11.370 -30.388 32.786 1.00 55.88 698 SER A C 1
ATOM 5355 O O . SER A 1 698 ? -10.482 -30.214 33.615 1.00 55.88 698 SER A O 1
ATOM 5357 N N . SER A 1 699 ? -11.387 -31.465 31.998 1.00 59.62 699 SER A N 1
ATOM 5358 C CA . SER A 1 699 ? -10.248 -32.398 31.919 1.00 59.62 699 SER A CA 1
ATOM 5359 C C . SER A 1 699 ? -9.001 -31.766 31.285 1.00 59.62 699 SER A C 1
ATOM 5361 O O . SER A 1 699 ? -7.898 -32.283 31.454 1.00 59.62 699 SER A O 1
ATOM 5363 N N . VAL A 1 700 ? -9.157 -30.625 30.609 1.00 66.62 700 VAL A N 1
ATOM 5364 C CA . VAL A 1 700 ? -8.112 -29.972 29.820 1.00 66.62 700 VAL A CA 1
ATOM 5365 C C . VAL A 1 700 ? -7.215 -29.094 30.696 1.00 66.62 700 VAL A C 1
ATOM 5367 O O . VAL A 1 700 ? -7.675 -28.184 31.392 1.00 66.62 700 VAL A O 1
ATOM 5370 N N . SER A 1 701 ? -5.905 -29.329 30.621 1.00 65.69 701 SER A N 1
ATOM 5371 C CA . SER A 1 701 ? -4.888 -28.470 31.230 1.00 65.69 701 SER A CA 1
ATOM 5372 C C . SER A 1 701 ? -4.423 -27.390 30.250 1.00 65.69 701 SER A C 1
ATOM 5374 O O . SER A 1 701 ? -3.925 -27.681 29.168 1.00 65.69 701 SER A O 1
ATOM 5376 N N . THR A 1 702 ? -4.514 -26.120 30.649 1.00 65.38 702 THR A N 1
ATOM 5377 C CA . THR A 1 702 ? -3.982 -24.989 29.862 1.00 65.38 702 THR A CA 1
ATOM 5378 C C . THR A 1 702 ? -2.472 -25.050 29.654 1.00 65.38 702 THR A C 1
ATOM 5380 O O . THR A 1 702 ? -1.960 -24.531 28.665 1.00 65.38 702 THR A O 1
ATOM 5383 N N . ASP A 1 703 ? -1.759 -25.634 30.615 1.00 65.12 703 ASP A N 1
ATOM 5384 C CA . ASP A 1 703 ? -0.299 -25.672 30.601 1.00 65.12 703 ASP A CA 1
ATOM 5385 C C . ASP A 1 703 ? 0.163 -26.725 29.573 1.00 65.12 703 ASP A C 1
ATOM 5387 O O . ASP A 1 703 ? 1.078 -26.461 28.798 1.00 65.12 703 ASP A O 1
ATOM 5391 N N . GLU A 1 704 ? -0.571 -27.842 29.466 1.00 69.44 704 GLU A N 1
ATOM 5392 C CA . GLU A 1 704 ? -0.398 -28.865 28.420 1.00 69.44 704 GLU A CA 1
ATOM 5393 C C . GLU A 1 704 ? -0.733 -28.301 27.031 1.00 69.44 704 GLU A C 1
ATOM 5395 O O . GLU A 1 704 ? 0.060 -28.436 26.103 1.00 69.44 704 GLU A O 1
ATOM 5400 N N . LEU A 1 705 ? -1.859 -27.580 26.893 1.00 71.50 705 LEU A N 1
ATOM 5401 C CA . LEU A 1 705 ? -2.230 -26.927 25.628 1.00 71.50 705 LEU A CA 1
ATOM 5402 C C . LEU A 1 705 ? -1.123 -25.998 25.120 1.00 71.50 705 LEU A C 1
ATOM 5404 O O . LEU A 1 705 ? -0.799 -26.007 23.934 1.00 71.50 705 LEU A O 1
ATOM 5408 N N . THR A 1 706 ? -0.540 -25.202 26.019 1.00 69.62 706 THR A N 1
ATOM 5409 C CA . THR A 1 706 ? 0.543 -24.272 25.679 1.00 69.62 706 THR A CA 1
ATOM 5410 C C . THR A 1 706 ? 1.814 -25.030 25.297 1.00 69.62 706 THR A C 1
ATOM 5412 O O . THR A 1 706 ? 2.456 -24.681 24.307 1.00 69.62 706 THR A O 1
ATOM 5415 N N . HIS A 1 707 ? 2.157 -26.087 26.041 1.00 67.56 707 HIS A N 1
ATOM 5416 C CA . HIS A 1 707 ? 3.332 -26.910 25.767 1.00 67.56 707 HIS A CA 1
ATOM 5417 C C . HIS A 1 707 ? 3.253 -27.555 24.374 1.00 67.56 707 HIS A C 1
ATOM 5419 O O . HIS A 1 707 ? 4.117 -27.309 23.533 1.00 67.56 707 HIS A O 1
ATOM 5425 N N . PHE A 1 708 ? 2.175 -28.282 24.072 1.00 72.56 708 PHE A N 1
ATOM 5426 C CA . PHE A 1 708 ? 2.007 -28.940 22.772 1.00 72.56 708 PHE A CA 1
ATOM 5427 C C . PHE A 1 708 ? 1.866 -27.947 21.620 1.00 72.56 708 PHE A C 1
ATOM 5429 O O . PHE A 1 708 ? 2.436 -28.172 20.554 1.00 72.56 708 PHE A O 1
ATOM 5436 N N . SER A 1 709 ? 1.206 -26.803 21.834 1.00 72.62 709 SER A N 1
ATOM 5437 C CA . SER A 1 709 ? 1.140 -25.743 20.817 1.00 72.62 709 SER A CA 1
ATOM 5438 C C . SER A 1 709 ? 2.523 -25.191 20.458 1.00 72.62 709 SER A C 1
ATOM 5440 O O . SER A 1 709 ? 2.732 -24.791 19.317 1.00 72.62 709 SER A O 1
ATOM 5442 N N . SER A 1 710 ? 3.494 -25.217 21.377 1.00 75.38 710 SER A N 1
ATOM 5443 C CA . SER A 1 710 ? 4.865 -24.786 21.069 1.00 75.38 710 SER A CA 1
ATOM 5444 C C . SER A 1 710 ? 5.657 -25.797 20.225 1.00 75.38 710 SER A C 1
ATOM 5446 O O . SER A 1 710 ? 6.624 -25.420 19.569 1.00 75.38 710 SER A O 1
ATOM 5448 N N . LEU A 1 711 ? 5.214 -27.059 20.178 1.00 74.94 711 LEU A N 1
ATOM 5449 C CA . LEU A 1 711 ? 5.774 -28.126 19.337 1.00 74.94 711 LEU A CA 1
ATOM 5450 C C . LEU A 1 711 ? 5.058 -28.262 17.978 1.00 74.94 711 LEU A C 1
ATOM 5452 O O . LEU A 1 711 ? 5.446 -29.092 17.155 1.00 74.94 711 LEU A O 1
ATOM 5456 N N . ALA A 1 712 ? 4.021 -27.454 17.729 1.00 76.12 712 ALA A N 1
ATOM 5457 C CA . ALA A 1 712 ? 3.115 -27.586 16.588 1.00 76.12 712 ALA A CA 1
ATOM 5458 C C . ALA A 1 712 ? 3.810 -27.547 15.217 1.00 76.12 712 ALA A C 1
ATOM 5460 O O . ALA A 1 712 ? 3.444 -28.306 14.321 1.00 76.12 712 ALA A O 1
ATOM 5461 N N . SER A 1 713 ? 4.830 -26.699 15.050 1.00 73.69 713 SER A N 1
ATOM 5462 C CA . SER A 1 713 ? 5.523 -26.509 13.768 1.00 73.69 713 SER A CA 1
ATOM 5463 C C . SER A 1 713 ? 6.287 -27.749 13.287 1.00 73.69 713 SER A C 1
ATOM 5465 O O . SER A 1 713 ? 6.495 -27.899 12.088 1.00 73.69 713 SER A O 1
ATOM 5467 N N . GLY A 1 714 ? 6.674 -28.650 14.198 1.00 78.75 714 GLY A N 1
ATOM 5468 C CA . GLY A 1 714 ? 7.384 -29.897 13.889 1.00 78.75 714 GLY A CA 1
ATOM 5469 C C . GLY A 1 714 ? 6.516 -31.157 13.968 1.00 78.75 714 GLY A C 1
ATOM 5470 O O . GLY A 1 714 ? 7.054 -32.261 13.946 1.00 78.75 714 GLY A O 1
ATOM 5471 N N . TRP A 1 715 ? 5.189 -31.032 14.104 1.00 83.75 715 TRP A N 1
ATOM 5472 C CA . TRP A 1 715 ? 4.313 -32.167 14.438 1.00 83.75 715 TRP A CA 1
ATOM 5473 C C . TRP A 1 715 ? 4.256 -33.255 13.351 1.00 83.75 715 TRP A C 1
ATOM 5475 O O . TRP A 1 715 ? 4.198 -34.450 13.652 1.00 83.75 715 TRP A O 1
ATOM 5485 N N . TRP A 1 716 ? 4.304 -32.842 12.082 1.00 85.38 716 TRP A N 1
ATOM 5486 C CA . TRP A 1 716 ? 4.323 -33.728 10.911 1.00 85.38 716 TRP A CA 1
ATOM 5487 C C . TRP A 1 716 ? 5.722 -33.954 10.328 1.00 85.38 716 TRP A C 1
ATOM 5489 O O . TRP A 1 716 ? 5.844 -34.647 9.322 1.00 85.38 716 TRP A O 1
ATOM 5499 N N . ASP A 1 717 ? 6.779 -33.427 10.956 1.00 82.00 717 ASP A N 1
ATOM 5500 C CA . ASP A 1 717 ? 8.155 -33.745 10.566 1.00 82.00 717 ASP A CA 1
ATOM 5501 C C . ASP A 1 717 ? 8.465 -35.214 10.936 1.00 82.00 717 ASP A C 1
ATOM 5503 O O . ASP A 1 717 ? 8.478 -35.553 12.127 1.00 82.00 717 ASP A O 1
ATOM 5507 N N . PRO A 1 718 ? 8.745 -36.105 9.961 1.00 78.69 718 PRO A N 1
ATOM 5508 C CA . PRO A 1 718 ? 9.049 -37.511 10.229 1.00 78.69 718 PRO A CA 1
ATOM 5509 C C . PRO A 1 718 ? 10.317 -37.720 11.065 1.00 78.69 718 PRO A C 1
ATOM 5511 O O . PRO A 1 718 ? 10.516 -38.803 11.615 1.00 78.69 718 PRO A O 1
ATOM 5514 N N . LEU A 1 719 ? 11.194 -36.717 11.150 1.00 76.50 719 LEU A N 1
ATOM 5515 C CA . LEU A 1 719 ? 12.397 -36.728 11.983 1.00 76.50 719 LEU A CA 1
ATOM 5516 C C . LEU A 1 719 ? 12.275 -35.822 13.215 1.00 76.50 719 LEU A C 1
ATOM 5518 O O . LEU A 1 719 ? 13.195 -35.791 14.035 1.00 76.50 719 LEU A O 1
ATOM 5522 N N . GLY A 1 720 ? 11.142 -35.138 13.363 1.00 77.25 720 GLY A N 1
ATOM 5523 C CA . GLY A 1 720 ? 10.874 -34.192 14.432 1.00 77.25 720 GLY A CA 1
ATOM 5524 C C . GLY A 1 720 ? 10.461 -34.844 15.758 1.00 77.25 720 GLY A C 1
ATOM 5525 O O . GLY A 1 720 ? 10.466 -36.073 15.905 1.00 77.25 720 GLY A O 1
ATOM 5526 N N . PRO A 1 721 ? 10.057 -34.023 16.746 1.00 74.00 721 PRO A N 1
ATOM 5527 C CA . PRO A 1 721 ? 9.711 -34.473 18.097 1.00 74.00 721 PRO A CA 1
ATOM 5528 C C . PRO A 1 721 ? 8.621 -35.555 18.160 1.00 74.00 721 PRO A C 1
ATOM 5530 O O . PRO A 1 721 ? 8.642 -36.395 19.056 1.00 74.00 721 PRO A O 1
ATOM 5533 N N . SER A 1 722 ? 7.696 -35.573 17.194 1.00 81.12 722 SER A N 1
ATOM 5534 C CA . SER A 1 722 ? 6.567 -36.514 17.146 1.00 81.12 722 SER A CA 1
ATOM 5535 C C . SER A 1 722 ? 6.856 -37.804 16.362 1.00 81.12 722 SER A C 1
ATOM 5537 O O . SER A 1 722 ? 5.961 -38.638 16.213 1.00 81.12 722 SER A O 1
ATOM 5539 N N . ARG A 1 723 ? 8.090 -38.019 15.871 1.00 83.25 723 ARG A N 1
ATOM 5540 C CA . ARG A 1 723 ? 8.488 -39.179 15.037 1.00 83.25 723 ARG A CA 1
ATOM 5541 C C . ARG A 1 723 ? 7.991 -40.524 15.569 1.00 83.25 723 ARG A C 1
ATOM 5543 O O . ARG A 1 723 ? 7.548 -41.383 14.810 1.00 83.25 723 ARG A O 1
ATOM 5550 N N . ILE A 1 724 ? 8.093 -40.733 16.877 1.00 83.12 724 ILE A N 1
ATOM 5551 C CA . ILE A 1 724 ? 7.745 -42.010 17.505 1.00 83.12 724 ILE A CA 1
ATOM 5552 C C . ILE A 1 724 ? 6.244 -42.314 17.410 1.00 83.12 724 ILE A C 1
ATOM 5554 O O . ILE A 1 724 ? 5.880 -43.483 17.262 1.00 83.12 724 ILE A O 1
ATOM 5558 N N . LEU A 1 725 ? 5.389 -41.285 17.401 1.00 84.12 725 LEU A N 1
ATOM 5559 C CA . LEU A 1 725 ? 3.946 -41.435 17.205 1.00 84.12 725 LEU A CA 1
ATOM 5560 C C . LEU A 1 725 ? 3.613 -41.850 15.768 1.00 84.12 725 LEU A C 1
ATOM 5562 O O . LEU A 1 725 ? 2.744 -42.699 15.576 1.00 84.12 725 LEU A O 1
ATOM 5566 N N . HIS A 1 726 ? 4.333 -41.320 14.770 1.00 83.50 726 HIS A N 1
ATOM 5567 C CA . HIS A 1 726 ? 4.205 -41.749 13.368 1.00 83.50 726 HIS A CA 1
ATOM 5568 C C . HIS A 1 726 ? 4.529 -43.237 13.215 1.00 83.50 726 HIS A C 1
ATOM 5570 O O . HIS A 1 726 ? 3.758 -43.993 12.624 1.00 83.50 726 HIS A O 1
ATOM 5576 N N . LEU A 1 727 ? 5.636 -43.681 13.820 1.00 86.06 727 LEU A N 1
ATOM 5577 C CA . LEU A 1 727 ? 6.079 -45.079 13.780 1.00 86.06 727 LEU A CA 1
ATOM 5578 C C . LEU A 1 727 ? 5.151 -46.035 14.549 1.00 86.06 727 LEU A C 1
ATOM 5580 O O . LEU A 1 727 ? 5.224 -47.244 14.338 1.00 86.06 727 LEU A O 1
ATOM 5584 N N . MET A 1 728 ? 4.292 -45.524 15.438 1.00 88.50 728 MET A N 1
ATOM 5585 C CA . MET A 1 728 ? 3.358 -46.334 16.228 1.00 88.50 728 MET A CA 1
ATOM 5586 C C . MET A 1 728 ? 2.059 -46.664 15.479 1.00 88.50 728 MET A C 1
ATOM 5588 O O . MET A 1 728 ? 1.362 -47.606 15.854 1.00 88.50 728 MET A O 1
ATOM 5592 N N . ASN A 1 729 ? 1.729 -45.934 14.408 1.00 90.50 729 ASN A N 1
ATOM 5593 C CA . ASN A 1 729 ? 0.471 -46.110 13.677 1.00 90.50 729 ASN A CA 1
ATOM 5594 C C . ASN A 1 729 ? 0.218 -47.549 13.188 1.00 90.50 729 ASN A C 1
ATOM 5596 O O . ASN A 1 729 ? -0.879 -48.039 13.454 1.00 90.50 729 ASN A O 1
ATOM 5600 N N . PRO A 1 730 ? 1.169 -48.269 12.554 1.00 88.81 730 PRO A N 1
ATOM 5601 C CA . PRO A 1 730 ? 0.936 -49.660 12.154 1.00 88.81 730 PRO A CA 1
ATOM 5602 C C . PRO A 1 730 ? 0.479 -50.538 13.325 1.00 88.81 730 PRO A C 1
ATOM 5604 O O . PRO A 1 730 ? -0.495 -51.274 13.210 1.00 88.81 730 PRO A O 1
ATOM 5607 N N . LEU A 1 731 ? 1.101 -50.362 14.495 1.00 88.50 731 LEU A N 1
ATOM 5608 C CA . LEU A 1 731 ? 0.757 -51.113 15.698 1.00 88.50 731 LEU A CA 1
ATOM 5609 C C . LEU A 1 731 ? -0.625 -50.738 16.257 1.00 88.50 731 LEU A C 1
ATOM 5611 O O . LEU A 1 731 ? -1.349 -51.612 16.733 1.00 88.50 731 LEU A O 1
ATOM 5615 N N . ARG A 1 732 ? -1.014 -49.455 16.169 1.00 92.56 732 ARG A N 1
ATOM 5616 C CA . ARG A 1 732 ? -2.372 -48.990 16.515 1.00 92.56 732 ARG A CA 1
ATOM 5617 C C . ARG A 1 732 ? -3.419 -49.687 15.643 1.00 92.56 732 ARG A C 1
ATOM 5619 O O . ARG A 1 732 ? -4.405 -50.194 16.172 1.00 92.56 732 ARG A O 1
ATOM 5626 N N . HIS A 1 733 ? -3.188 -49.756 14.329 1.00 90.31 733 HIS A N 1
ATOM 5627 C CA . HIS A 1 733 ? -4.075 -50.454 13.388 1.00 90.31 733 HIS A CA 1
ATOM 5628 C C . HIS A 1 733 ? -4.151 -51.958 13.674 1.00 90.31 733 HIS A C 1
ATOM 5630 O O . HIS A 1 733 ? -5.258 -52.491 13.757 1.00 90.31 733 HIS A O 1
ATOM 5636 N N . ASP A 1 734 ? -3.015 -52.624 13.902 1.00 88.69 734 ASP A N 1
ATOM 5637 C CA . ASP A 1 734 ? -2.961 -54.056 14.237 1.00 88.69 734 ASP A CA 1
ATOM 5638 C C . ASP A 1 734 ? -3.734 -54.371 15.524 1.00 88.69 734 ASP A C 1
ATOM 5640 O O . ASP A 1 734 ? -4.507 -55.334 15.590 1.00 88.69 734 ASP A O 1
ATOM 5644 N N . PHE A 1 735 ? -3.577 -53.534 16.555 1.00 91.69 735 PHE A N 1
ATOM 5645 C CA . PHE A 1 735 ? -4.290 -53.715 17.813 1.00 91.69 735 PHE A CA 1
ATOM 5646 C C . PHE A 1 735 ? -5.803 -53.539 17.636 1.00 91.69 735 PHE A C 1
ATOM 5648 O O . PHE A 1 735 ? -6.568 -54.392 18.095 1.00 91.69 735 PHE A O 1
ATOM 5655 N N . ILE A 1 736 ? -6.242 -52.505 16.909 1.00 91.56 736 ILE A N 1
ATOM 5656 C CA . ILE A 1 736 ? -7.662 -52.298 16.582 1.00 91.56 736 ILE A CA 1
ATOM 5657 C C . ILE A 1 736 ? -8.215 -53.498 15.802 1.00 91.56 736 ILE A C 1
ATOM 5659 O O . ILE A 1 736 ? -9.250 -54.047 16.181 1.00 91.56 736 ILE A O 1
ATOM 5663 N N . ALA A 1 737 ? -7.504 -53.964 14.770 1.00 88.88 737 ALA A N 1
ATOM 5664 C CA . ALA A 1 737 ? -7.900 -55.131 13.982 1.00 88.88 737 ALA A CA 1
ATOM 5665 C C . ALA A 1 737 ? -8.066 -56.382 14.859 1.00 88.88 737 ALA A C 1
ATOM 5667 O O . ALA A 1 737 ? -9.039 -57.122 14.714 1.00 88.88 737 ALA A O 1
ATOM 5668 N N . SER A 1 738 ? -7.159 -56.589 15.818 1.00 89.00 738 SER A N 1
ATOM 5669 C CA . SER A 1 738 ? -7.226 -57.717 16.747 1.00 89.00 738 SER A CA 1
ATOM 5670 C C . SER A 1 738 ? -8.426 -57.645 17.706 1.00 89.00 738 SER A C 1
ATOM 5672 O O . SER A 1 738 ? -8.987 -58.682 18.050 1.00 89.00 738 SER A O 1
ATOM 5674 N N . CYS A 1 739 ? -8.845 -56.443 18.125 1.00 89.12 739 CYS A N 1
ATOM 5675 C CA . CYS A 1 739 ? -10.046 -56.254 18.948 1.00 89.12 739 CYS A CA 1
ATOM 5676 C C . CYS A 1 739 ? -11.311 -56.597 18.148 1.00 89.12 739 CYS A C 1
ATOM 5678 O O . CYS A 1 739 ? -12.210 -57.281 18.637 1.00 89.12 739 CYS A O 1
ATOM 5680 N N . ILE A 1 740 ? -11.359 -56.174 16.881 1.00 86.00 740 ILE A N 1
ATOM 5681 C CA . ILE A 1 740 ? -12.481 -56.463 15.981 1.00 86.00 740 ILE A CA 1
ATOM 5682 C C . ILE A 1 740 ? -12.556 -57.968 15.679 1.00 86.00 740 ILE A C 1
ATOM 5684 O O . ILE A 1 740 ? -13.641 -58.547 15.752 1.00 86.00 740 ILE A O 1
ATOM 5688 N N . ALA A 1 741 ? -11.428 -58.632 15.413 1.00 81.94 741 ALA A N 1
ATOM 5689 C CA . ALA A 1 741 ? -11.391 -60.067 15.121 1.00 81.94 741 ALA A CA 1
ATOM 5690 C C . ALA A 1 741 ? -11.968 -60.931 16.263 1.00 81.94 741 ALA A C 1
ATOM 5692 O O . ALA A 1 741 ? -12.720 -61.870 16.013 1.00 81.94 741 ALA A O 1
ATOM 5693 N N . GLU A 1 742 ? -11.711 -60.579 17.525 1.00 74.19 742 GLU A N 1
ATOM 5694 C CA . GLU A 1 742 ? -12.267 -61.286 18.695 1.00 74.19 742 GLU A CA 1
ATOM 5695 C C . GLU A 1 742 ? -13.794 -61.134 18.846 1.00 74.19 742 GLU A C 1
ATOM 5697 O O . GLU A 1 742 ? -14.449 -61.905 19.557 1.00 74.19 742 GLU A O 1
ATOM 5702 N N . SER A 1 743 ? -14.392 -60.148 18.173 1.00 67.56 743 SER A N 1
ATOM 5703 C CA . SER A 1 743 ? -15.840 -59.927 18.186 1.00 67.56 743 SER A CA 1
ATOM 5704 C C . SER A 1 743 ? -16.615 -60.754 17.141 1.00 67.56 743 SER A C 1
ATOM 5706 O O . SER A 1 743 ? -17.834 -60.868 17.277 1.00 67.56 743 SER A O 1
ATOM 5708 N N . ASN A 1 744 ? -15.930 -61.404 16.182 1.00 56.88 744 ASN A N 1
ATOM 5709 C CA . ASN A 1 744 ? -16.508 -62.266 15.135 1.00 56.88 744 ASN A CA 1
ATOM 5710 C C . ASN A 1 744 ? -15.694 -63.576 14.952 1.00 56.88 744 ASN A C 1
ATOM 5712 O O . ASN A 1 744 ? -14.779 -63.622 14.135 1.00 56.88 744 ASN A O 1
ATOM 5716 N N . PRO A 1 745 ? -16.029 -64.685 15.644 1.00 39.28 745 PRO A N 1
ATOM 5717 C CA . PRO A 1 745 ? -15.263 -65.939 15.559 1.00 39.28 745 PRO A CA 1
ATOM 5718 C C . PRO A 1 745 ? -15.397 -66.733 14.240 1.00 39.28 745 PRO A C 1
ATOM 5720 O O . PRO A 1 745 ? -14.804 -67.799 14.115 1.00 39.28 745 PRO A O 1
ATOM 5723 N N . LEU A 1 746 ? -16.175 -66.267 13.255 1.00 36.91 746 LEU A N 1
ATOM 5724 C CA . LEU A 1 746 ? -16.457 -66.987 12.001 1.00 36.91 746 LEU A CA 1
ATOM 5725 C C . LEU A 1 746 ? -15.565 -66.522 10.834 1.00 36.91 746 LEU A C 1
ATOM 5727 O O . LEU A 1 746 ? -16.067 -66.193 9.766 1.00 36.91 746 LEU A O 1
ATOM 5731 N N . SER A 1 747 ? -14.246 -66.468 11.015 1.00 34.28 747 SER A N 1
ATOM 5732 C CA . SER A 1 747 ? -13.304 -66.339 9.883 1.00 34.28 747 SER A CA 1
ATOM 5733 C C . SER A 1 747 ? -11.863 -66.706 10.246 1.00 34.28 747 SER A C 1
ATOM 5735 O O . SER A 1 747 ? -10.917 -66.152 9.692 1.00 34.28 747 SER A O 1
ATOM 5737 N N . SER A 1 748 ? -11.664 -67.628 11.184 1.00 33.84 748 SER A N 1
ATOM 5738 C CA . SER A 1 748 ? -10.360 -68.242 11.422 1.00 33.84 748 SER A CA 1
ATOM 5739 C C . SER A 1 748 ? -10.377 -69.658 10.862 1.00 33.84 748 SER A C 1
ATOM 5741 O O . SER A 1 748 ? -10.766 -70.572 11.570 1.00 33.84 748 SER A O 1
ATOM 5743 N N . HIS A 1 749 ? -9.981 -69.837 9.598 1.00 34.94 749 HIS A N 1
ATOM 5744 C CA . HIS A 1 749 ? -9.264 -71.013 9.070 1.00 34.94 749 HIS A CA 1
ATOM 5745 C C . HIS A 1 749 ? -8.803 -70.724 7.628 1.00 34.94 749 HIS A C 1
ATOM 5747 O O . HIS A 1 749 ? -9.544 -70.130 6.850 1.00 34.94 749 HIS A O 1
ATOM 5753 N N . ASN A 1 750 ? -7.594 -71.192 7.305 1.00 31.58 750 ASN A N 1
ATOM 5754 C CA . ASN A 1 750 ? -6.887 -71.168 6.012 1.00 31.58 750 ASN A CA 1
ATOM 5755 C C . ASN A 1 750 ? -5.945 -69.977 5.758 1.00 31.58 750 ASN A C 1
ATOM 5757 O O . ASN A 1 750 ? -6.167 -69.144 4.884 1.00 31.58 750 ASN A O 1
ATOM 5761 N N . TYR A 1 751 ? -4.816 -69.986 6.470 1.00 30.91 751 TYR A N 1
ATOM 5762 C CA . TYR A 1 751 ? -3.533 -69.558 5.911 1.00 30.91 751 TYR A CA 1
ATOM 5763 C C . TYR A 1 751 ? -2.781 -70.830 5.499 1.00 30.91 751 TYR A C 1
ATOM 5765 O O . TYR A 1 751 ? -2.189 -71.468 6.360 1.00 30.91 751 TYR A O 1
ATOM 5773 N N . GLU A 1 752 ? -2.842 -71.227 4.224 1.00 28.52 752 GLU A N 1
ATOM 5774 C CA . GLU A 1 752 ? -1.846 -72.123 3.610 1.00 28.52 752 GLU A CA 1
ATOM 5775 C C . GLU A 1 752 ? -1.931 -72.102 2.065 1.00 28.52 752 GLU A C 1
ATOM 5777 O O . GLU A 1 752 ? -2.964 -72.403 1.476 1.00 28.52 752 GLU A O 1
ATOM 5782 N N . THR A 1 753 ? -0.805 -71.702 1.455 1.00 27.33 753 THR A N 1
ATOM 5783 C CA . THR A 1 753 ? -0.214 -72.091 0.149 1.00 27.33 753 THR A CA 1
ATOM 5784 C C . THR A 1 753 ? -1.022 -72.093 -1.169 1.00 27.33 753 THR A C 1
ATOM 5786 O O . THR A 1 753 ? -1.887 -72.927 -1.390 1.00 27.33 753 THR A O 1
ATOM 5789 N N . SER A 1 754 ? -0.556 -71.226 -2.082 1.00 28.97 754 SER A N 1
ATOM 5790 C CA . SER A 1 754 ? -0.186 -71.431 -3.504 1.00 28.97 754 SER A CA 1
ATOM 5791 C C . SER A 1 754 ? -1.125 -72.085 -4.547 1.00 28.97 754 SER A C 1
ATOM 5793 O O . SER A 1 754 ? -1.546 -73.225 -4.423 1.00 28.97 754 SER A O 1
ATOM 5795 N N . ASP A 1 755 ? -1.213 -71.367 -5.679 1.00 27.23 755 ASP A N 1
ATOM 5796 C CA . ASP A 1 755 ? -1.276 -71.807 -7.088 1.00 27.23 755 ASP A CA 1
ATOM 5797 C C . ASP A 1 755 ? -2.588 -72.272 -7.786 1.00 27.23 755 ASP A C 1
ATOM 5799 O O . ASP A 1 755 ? -3.112 -73.356 -7.575 1.00 27.23 755 ASP A O 1
ATOM 5803 N N . VAL A 1 756 ? -2.983 -71.439 -8.773 1.00 29.23 756 VAL A N 1
ATOM 5804 C CA . VAL A 1 756 ? -3.215 -71.749 -10.211 1.00 29.23 756 VAL A CA 1
ATOM 5805 C C . VAL A 1 756 ? -4.452 -72.579 -10.656 1.00 29.23 756 VAL A C 1
ATOM 5807 O O . VAL A 1 756 ? -4.521 -73.789 -10.500 1.00 29.23 756 VAL A O 1
ATOM 5810 N N . LEU A 1 757 ? -5.319 -71.878 -11.419 1.00 28.92 757 LEU A N 1
ATOM 5811 C CA . LEU A 1 757 ? -6.209 -72.283 -12.540 1.00 28.92 757 LEU A CA 1
ATOM 5812 C C . LEU A 1 757 ? -7.290 -73.370 -12.325 1.00 28.92 757 LEU A C 1
ATOM 5814 O O . LEU A 1 757 ? -6.990 -74.548 -12.196 1.00 28.92 757 LEU A O 1
ATOM 5818 N N . THR A 1 758 ? -8.568 -73.033 -12.566 1.00 27.17 758 THR A N 1
ATOM 5819 C CA . THR A 1 758 ? -9.307 -73.354 -13.818 1.00 27.17 758 THR A CA 1
ATOM 5820 C C . THR A 1 758 ? -10.816 -73.042 -13.743 1.00 27.17 758 THR A C 1
ATOM 5822 O O . THR A 1 758 ? -11.413 -72.891 -12.686 1.00 27.17 758 THR A O 1
ATOM 5825 N N . ASN A 1 759 ? -11.376 -72.898 -14.946 1.00 26.69 759 ASN A N 1
ATOM 5826 C CA . ASN A 1 759 ? -12.711 -72.498 -15.388 1.00 26.69 759 ASN A CA 1
ATOM 5827 C C . ASN A 1 759 ? -13.968 -73.146 -14.759 1.00 26.69 759 ASN A C 1
ATOM 5829 O O . ASN A 1 759 ? -13.990 -74.313 -14.386 1.00 26.69 759 ASN A O 1
ATOM 5833 N N . SER A 1 760 ? -15.068 -72.408 -14.984 1.00 27.36 760 SER A N 1
ATOM 5834 C CA . SER A 1 760 ? -16.382 -72.822 -15.534 1.00 27.36 760 SER A CA 1
ATOM 5835 C C . SER A 1 760 ? -17.614 -72.989 -14.620 1.00 27.36 760 SER A C 1
ATOM 5837 O O . SER A 1 760 ? -17.712 -73.894 -13.807 1.00 27.36 760 SER A O 1
ATOM 5839 N N . SER A 1 761 ? -18.599 -72.121 -14.924 1.00 28.66 761 SER A N 1
ATOM 5840 C CA . SER A 1 761 ? -20.058 -72.330 -15.065 1.00 28.66 761 SER A CA 1
ATOM 5841 C C . SER A 1 761 ? -20.898 -72.917 -13.921 1.00 28.66 761 SER A C 1
ATOM 5843 O O . SER A 1 761 ? -20.729 -74.072 -13.555 1.00 28.66 761 SER A O 1
ATOM 5845 N N . GLY A 1 762 ? -21.978 -72.202 -13.564 1.00 25.64 762 GLY A N 1
ATOM 5846 C CA . GLY A 1 762 ? -23.235 -72.839 -13.138 1.00 25.64 762 GLY A CA 1
ATOM 5847 C C . GLY A 1 762 ? -23.964 -72.200 -11.952 1.00 25.64 762 GLY A C 1
ATOM 5848 O O . GLY A 1 762 ? -23.638 -72.464 -10.808 1.00 25.64 762 GLY A O 1
ATOM 5849 N N . ALA A 1 763 ? -24.968 -71.388 -12.285 1.00 28.67 763 ALA A N 1
ATOM 5850 C CA . ALA A 1 763 ? -26.192 -70.992 -11.575 1.00 28.67 763 ALA A CA 1
ATOM 5851 C C . ALA A 1 763 ? -26.510 -71.433 -10.116 1.00 28.67 763 ALA A C 1
ATOM 5853 O O . ALA A 1 763 ? -26.433 -72.597 -9.744 1.00 28.67 763 ALA A O 1
ATOM 5854 N N . ASN A 1 764 ? -27.159 -70.472 -9.437 1.00 30.41 764 ASN A N 1
ATOM 5855 C CA . ASN A 1 764 ? -28.165 -70.576 -8.366 1.00 30.41 764 ASN A CA 1
ATOM 5856 C C . ASN A 1 764 ? -27.719 -70.925 -6.937 1.00 30.41 764 ASN A C 1
ATOM 5858 O O . ASN A 1 764 ? -27.737 -72.072 -6.505 1.00 30.41 764 ASN A O 1
ATOM 5862 N N . GLY A 1 765 ? -27.536 -69.867 -6.143 1.00 27.47 765 GLY A N 1
ATOM 5863 C CA . GLY A 1 765 ? -27.657 -69.890 -4.688 1.00 27.47 765 GLY A CA 1
ATOM 5864 C C . GLY A 1 765 ? -27.840 -68.468 -4.168 1.00 27.47 765 GLY A C 1
ATOM 5865 O O . GLY A 1 765 ? -26.976 -67.620 -4.362 1.00 27.47 765 GLY A O 1
ATOM 5866 N N . THR A 1 766 ? -28.988 -68.186 -3.558 1.00 32.56 766 THR A N 1
ATOM 5867 C CA . THR A 1 766 ? -29.321 -66.924 -2.886 1.00 32.56 766 THR A CA 1
ATOM 5868 C C . THR A 1 766 ? -28.298 -66.614 -1.791 1.00 32.56 766 THR A C 1
ATOM 5870 O O . THR A 1 766 ? -28.401 -67.129 -0.679 1.00 32.56 766 THR A O 1
ATOM 5873 N N . ALA A 1 767 ? -27.306 -65.781 -2.105 1.00 28.62 767 ALA A N 1
ATOM 5874 C CA . ALA A 1 767 ? -26.354 -65.257 -1.139 1.00 28.62 767 ALA A CA 1
ATOM 5875 C C . ALA A 1 767 ? -26.884 -63.931 -0.585 1.00 28.62 767 ALA A C 1
ATOM 5877 O O . ALA A 1 767 ? -27.008 -62.940 -1.304 1.00 28.62 767 ALA A O 1
ATOM 5878 N N . SER A 1 768 ? -27.208 -63.942 0.707 1.00 26.81 768 SER A N 1
ATOM 5879 C CA . SER A 1 768 ? -27.395 -62.748 1.525 1.00 26.81 768 SER A CA 1
ATOM 5880 C C . SER A 1 768 ? -26.245 -61.773 1.266 1.00 26.81 768 SER A C 1
ATOM 5882 O O . SER A 1 768 ? -25.090 -62.075 1.570 1.00 26.81 768 SER A O 1
ATOM 5884 N N . THR A 1 769 ? -26.551 -60.614 0.686 1.00 27.02 769 THR A N 1
ATOM 5885 C CA . THR A 1 769 ? -25.621 -59.496 0.533 1.00 27.02 769 THR A CA 1
ATOM 5886 C C . THR A 1 769 ? -25.268 -58.969 1.920 1.00 27.02 769 THR A C 1
ATOM 5888 O O . THR A 1 769 ? -25.907 -58.049 2.426 1.00 27.02 769 THR A O 1
ATOM 5891 N N . ASN A 1 770 ? -24.267 -59.571 2.559 1.00 32.81 770 ASN A N 1
ATOM 5892 C CA . ASN A 1 770 ? -23.637 -59.011 3.746 1.00 32.81 770 ASN A CA 1
ATOM 5893 C C . ASN A 1 770 ? -22.805 -57.811 3.276 1.00 32.81 770 ASN A C 1
ATOM 5895 O O . ASN A 1 770 ? -21.622 -57.921 2.960 1.00 32.81 770 ASN A O 1
ATOM 5899 N N . THR A 1 771 ? -23.467 -56.666 3.108 1.00 35.94 771 THR A N 1
ATOM 5900 C CA . THR A 1 771 ? -22.808 -55.393 2.824 1.00 35.94 771 THR A CA 1
ATOM 5901 C C . THR A 1 771 ? -21.895 -55.085 4.002 1.00 35.94 771 THR A C 1
ATOM 5903 O O . THR A 1 771 ? -22.384 -54.816 5.099 1.00 35.94 771 THR A O 1
ATOM 5906 N N . ASN A 1 772 ? -20.583 -55.162 3.783 1.00 48.44 772 ASN A N 1
ATOM 5907 C CA . ASN A 1 772 ? -19.561 -54.815 4.763 1.00 48.44 772 ASN A CA 1
ATOM 5908 C C . ASN A 1 772 ? -19.737 -53.328 5.133 1.00 48.44 772 ASN A C 1
ATOM 5910 O O . ASN A 1 772 ? -19.327 -52.435 4.390 1.00 48.44 772 ASN A O 1
ATOM 5914 N N . ARG A 1 773 ? -20.484 -53.050 6.206 1.00 63.16 773 ARG A N 1
ATOM 5915 C CA . ARG A 1 773 ? -20.820 -51.691 6.640 1.00 63.16 773 ARG A CA 1
ATOM 5916 C C . ARG A 1 773 ? -19.575 -51.127 7.329 1.00 63.16 773 ARG A C 1
ATOM 5918 O O . ARG A 1 773 ? -19.180 -51.652 8.362 1.00 63.16 773 ARG A O 1
ATOM 5925 N N . GLY A 1 774 ? -18.935 -50.120 6.730 1.00 72.69 774 GLY A N 1
ATOM 5926 C CA . GLY A 1 774 ? -17.757 -49.468 7.322 1.00 72.69 774 GLY A CA 1
ATOM 5927 C C . GLY A 1 774 ? -18.050 -48.887 8.714 1.00 72.69 774 GLY A C 1
ATOM 5928 O O . GLY A 1 774 ? -19.206 -48.611 9.038 1.00 72.69 774 GLY A O 1
ATOM 5929 N N . LEU A 1 775 ? -17.004 -48.715 9.525 1.00 89.50 775 LEU A N 1
ATOM 5930 C CA . LEU A 1 775 ? -17.094 -48.342 10.944 1.00 89.50 775 LEU A CA 1
ATOM 5931 C C . LEU A 1 775 ? -17.053 -46.819 11.156 1.00 89.50 775 LEU A C 1
ATOM 5933 O O . LEU A 1 775 ? -16.306 -46.111 10.478 1.00 89.50 775 LEU A O 1
ATOM 5937 N N . ARG A 1 776 ? -17.809 -46.294 12.124 1.00 92.88 776 ARG A N 1
ATOM 5938 C CA . ARG A 1 776 ? -17.750 -44.878 12.525 1.00 92.88 776 ARG A CA 1
ATOM 5939 C C . ARG A 1 776 ? -16.779 -44.698 13.686 1.00 92.88 776 ARG A C 1
ATOM 5941 O O . ARG A 1 776 ? -17.016 -45.229 14.773 1.00 92.88 776 ARG A O 1
ATOM 5948 N N . TYR A 1 777 ? -15.733 -43.915 13.454 1.00 95.31 777 TYR A N 1
ATOM 5949 C CA . TYR A 1 777 ? -14.685 -43.618 14.425 1.00 95.31 777 TYR A CA 1
ATOM 5950 C C . TYR A 1 777 ? -14.890 -42.260 15.106 1.00 95.31 777 TYR A C 1
ATOM 5952 O O . TYR A 1 777 ? -15.296 -41.292 14.457 1.00 95.31 777 TYR A O 1
ATOM 5960 N N . LEU A 1 778 ? -14.543 -42.189 16.391 1.00 95.69 778 LEU A N 1
ATOM 5961 C CA . LEU A 1 778 ? -14.271 -40.951 17.121 1.00 95.69 778 LEU A CA 1
ATOM 5962 C C . LEU A 1 778 ? -12.844 -41.002 17.676 1.00 95.69 778 LEU A C 1
ATOM 5964 O O . LEU A 1 778 ? -12.547 -41.862 18.500 1.00 95.69 778 LEU A O 1
ATOM 5968 N N . ASP A 1 779 ? -11.986 -40.079 17.258 1.00 96.06 779 ASP A N 1
ATOM 5969 C CA . ASP A 1 779 ? -10.625 -39.933 17.776 1.00 96.06 779 ASP A CA 1
ATOM 5970 C C . ASP A 1 779 ? -10.571 -38.758 18.758 1.00 96.06 779 ASP A C 1
ATOM 5972 O O . ASP A 1 779 ? -10.747 -37.604 18.362 1.00 96.06 779 ASP A O 1
ATOM 5976 N N . ILE A 1 780 ? -10.407 -39.051 20.050 1.00 93.62 780 ILE A N 1
ATOM 5977 C CA . ILE A 1 780 ? -10.415 -38.050 21.123 1.00 93.62 780 ILE A CA 1
ATOM 5978 C C . ILE A 1 780 ? -8.974 -37.672 21.445 1.00 93.62 780 ILE A C 1
ATOM 5980 O O . ILE A 1 780 ? -8.191 -38.545 21.798 1.00 93.62 780 ILE A O 1
ATOM 5984 N N . GLY A 1 781 ? -8.648 -36.378 21.385 1.00 90.31 781 GLY A N 1
ATOM 5985 C CA . GLY A 1 781 ? -7.274 -35.899 21.557 1.00 90.31 781 GLY A CA 1
ATOM 5986 C C . GLY A 1 781 ? -6.429 -36.192 20.320 1.00 90.31 781 GLY A C 1
ATOM 5987 O O . GLY A 1 781 ? -5.332 -36.731 20.428 1.00 90.31 781 GLY A O 1
ATOM 5988 N N . CYS A 1 782 ? -6.958 -35.880 19.132 1.00 91.81 782 CYS A N 1
ATOM 5989 C CA . CYS A 1 782 ? -6.309 -36.241 17.870 1.00 91.81 782 CYS A CA 1
ATOM 5990 C C . CYS A 1 782 ? -4.980 -35.502 17.623 1.00 91.81 782 CYS A C 1
ATOM 5992 O O . CYS A 1 782 ? -4.233 -35.869 16.706 1.00 91.81 782 CYS A O 1
ATOM 5994 N N . GLY A 1 783 ? -4.685 -34.444 18.393 1.00 89.25 783 GLY A N 1
ATOM 5995 C CA . GLY A 1 783 ? -3.524 -33.584 18.200 1.00 89.25 783 GLY A CA 1
ATOM 5996 C C . GLY A 1 783 ? -3.457 -33.067 16.765 1.00 89.25 783 GLY A C 1
ATOM 5997 O O . GLY A 1 783 ? -4.472 -32.720 16.162 1.00 89.25 783 GLY A O 1
ATOM 5998 N N . GLY A 1 784 ? -2.258 -33.070 16.180 1.00 89.56 784 GLY A N 1
ATOM 5999 C CA . GLY A 1 784 ? -2.056 -32.724 14.772 1.00 89.56 784 GLY A CA 1
ATOM 6000 C C . GLY A 1 784 ? -2.594 -33.742 13.752 1.00 89.56 784 GLY A C 1
ATOM 6001 O O . GLY A 1 784 ? -2.308 -33.574 12.577 1.00 89.56 784 GLY A O 1
ATOM 6002 N N . GLY A 1 785 ? -3.341 -34.784 14.141 1.00 92.56 785 GLY A N 1
ATOM 6003 C CA . GLY A 1 785 ? -4.066 -35.647 13.194 1.00 92.56 785 GLY A CA 1
ATOM 6004 C C . GLY A 1 785 ? -3.343 -36.912 12.713 1.00 92.56 785 GLY A C 1
ATOM 6005 O O . GLY A 1 785 ? -3.844 -37.598 11.823 1.00 92.56 785 GLY A O 1
ATOM 6006 N N . ILE A 1 786 ? -2.191 -37.260 13.303 1.00 92.12 786 ILE A N 1
ATOM 6007 C CA . ILE A 1 786 ? -1.325 -38.380 12.866 1.00 92.12 786 ILE A CA 1
ATOM 6008 C C . ILE A 1 786 ? -2.092 -39.702 12.741 1.00 92.12 786 ILE A C 1
ATOM 6010 O O . ILE A 1 786 ? -1.936 -40.431 11.757 1.00 92.12 786 ILE A O 1
ATOM 6014 N N . PHE A 1 787 ? -2.906 -40.037 13.742 1.00 94.06 787 PHE A N 1
ATOM 6015 C CA . PHE A 1 787 ? -3.701 -41.260 13.716 1.00 94.06 787 PHE A CA 1
ATOM 6016 C C . PHE A 1 787 ? -5.006 -41.074 12.927 1.00 94.06 787 PHE A C 1
ATOM 6018 O O . PHE A 1 787 ? -5.304 -41.902 12.062 1.00 94.06 787 PHE A O 1
ATOM 6025 N N . ALA A 1 788 ? -5.727 -39.970 13.148 1.00 94.69 788 ALA A N 1
ATOM 6026 C CA . ALA A 1 788 ? -6.982 -39.657 12.464 1.00 94.69 788 ALA A CA 1
ATOM 6027 C C . ALA A 1 788 ? -6.875 -39.748 10.931 1.00 94.69 788 ALA A C 1
ATOM 6029 O O . ALA A 1 788 ? -7.680 -40.427 10.293 1.00 94.69 788 ALA A O 1
ATOM 6030 N N . GLU A 1 789 ? -5.843 -39.156 10.325 1.00 93.81 789 GLU A N 1
ATOM 6031 C CA . GLU A 1 789 ? -5.640 -39.258 8.876 1.00 93.81 789 GLU A CA 1
ATOM 6032 C C . GLU A 1 789 ? -5.306 -40.680 8.418 1.00 93.81 789 GLU A C 1
ATOM 6034 O O . GLU A 1 789 ? -5.695 -41.091 7.325 1.00 93.81 789 GLU A O 1
ATOM 6039 N N . SER A 1 790 ? -4.590 -41.459 9.236 1.00 93.06 790 SER A N 1
ATOM 6040 C CA . SER A 1 790 ? -4.276 -42.853 8.904 1.00 93.06 790 SER A CA 1
ATOM 6041 C C . SER A 1 790 ? -5.539 -43.718 8.813 1.00 93.06 790 SER A C 1
ATOM 6043 O O . SER A 1 790 ? -5.611 -44.591 7.953 1.00 93.06 790 SER A O 1
ATOM 6045 N N . ILE A 1 791 ? -6.556 -43.434 9.636 1.00 93.31 791 ILE A N 1
ATOM 6046 C CA . ILE A 1 791 ? -7.883 -44.058 9.543 1.00 93.31 791 ILE A CA 1
ATOM 6047 C C . ILE A 1 791 ? -8.692 -43.454 8.395 1.00 93.31 791 ILE A C 1
ATOM 6049 O O . ILE A 1 791 ? -9.347 -44.188 7.665 1.00 93.31 791 ILE A O 1
ATOM 6053 N N . ALA A 1 792 ? -8.620 -42.140 8.168 1.00 91.81 792 ALA A N 1
ATOM 6054 C CA . ALA A 1 792 ? -9.320 -41.506 7.051 1.00 91.81 792 ALA A CA 1
ATOM 6055 C C . ALA A 1 792 ? -8.913 -42.103 5.689 1.00 91.81 792 ALA A C 1
ATOM 6057 O O . ALA A 1 792 ? -9.758 -42.243 4.810 1.00 91.81 792 ALA A O 1
ATOM 6058 N N . ARG A 1 793 ? -7.652 -42.534 5.532 1.00 91.75 793 ARG A N 1
ATOM 6059 C CA . ARG A 1 793 ? -7.157 -43.234 4.330 1.00 91.75 793 ARG A CA 1
ATOM 6060 C C . ARG A 1 793 ? -7.762 -44.628 4.112 1.00 91.75 793 ARG A C 1
ATOM 6062 O O . ARG A 1 793 ? -7.635 -45.154 3.009 1.00 91.75 793 ARG A O 1
ATOM 6069 N N . THR A 1 794 ? -8.417 -45.221 5.116 1.00 89.12 794 THR A N 1
ATOM 6070 C CA . THR A 1 794 ? -9.140 -46.501 4.974 1.00 89.12 794 THR A CA 1
ATOM 6071 C C . THR A 1 794 ? -10.590 -46.313 4.516 1.00 89.12 794 THR A C 1
ATOM 6073 O O . THR A 1 794 ? -11.265 -47.295 4.199 1.00 89.12 794 THR A O 1
ATOM 6076 N N . ILE A 1 795 ? -11.079 -45.067 4.442 1.00 89.31 795 ILE A N 1
ATOM 6077 C CA . ILE A 1 795 ? -12.419 -44.759 3.942 1.00 89.31 795 ILE A CA 1
ATOM 6078 C C . ILE A 1 795 ? -12.454 -44.988 2.419 1.00 89.31 795 ILE A C 1
ATOM 6080 O O . ILE A 1 795 ? -11.655 -44.403 1.688 1.00 89.31 795 ILE A O 1
ATOM 6084 N N . PRO A 1 796 ? -13.403 -45.778 1.880 1.00 83.31 796 PRO A N 1
ATOM 6085 C CA . PRO A 1 796 ? -13.505 -45.971 0.437 1.00 83.31 796 PRO A CA 1
ATOM 6086 C C . PRO A 1 796 ? -13.760 -44.646 -0.317 1.00 83.31 796 PRO A C 1
ATOM 6088 O O . PRO A 1 796 ? -14.618 -43.853 0.103 1.00 83.31 796 PRO A O 1
ATOM 6091 N N . PRO A 1 797 ? -13.076 -44.372 -1.444 1.00 76.62 797 PRO A N 1
ATOM 6092 C CA . PRO A 1 797 ? -13.339 -43.186 -2.261 1.00 76.62 797 PRO A CA 1
ATOM 6093 C C . PRO A 1 797 ? -14.763 -43.215 -2.844 1.00 76.62 797 PRO A C 1
ATOM 6095 O O . PRO A 1 797 ? -15.335 -44.282 -3.066 1.00 76.62 797 PRO A O 1
ATOM 6098 N N . LEU A 1 798 ? -15.359 -42.039 -3.078 1.00 71.62 798 LEU A N 1
ATOM 6099 C CA . LEU A 1 798 ? -16.668 -41.957 -3.742 1.00 71.62 798 LEU A CA 1
ATOM 6100 C C . LEU A 1 798 ? -16.538 -42.415 -5.210 1.00 71.62 798 LEU A C 1
ATOM 6102 O O . LEU A 1 798 ? -15.528 -42.100 -5.846 1.00 71.62 798 LEU A O 1
ATOM 6106 N N . PRO A 1 799 ? -17.541 -43.110 -5.781 1.00 57.34 799 PRO A N 1
ATOM 6107 C CA . PRO A 1 799 ? -17.560 -43.381 -7.212 1.00 57.34 799 PRO A CA 1
ATOM 6108 C C . PRO A 1 799 ? -17.581 -42.050 -7.975 1.00 57.34 799 PRO A C 1
ATOM 6110 O O . PRO A 1 799 ? -18.494 -41.246 -7.795 1.00 57.34 799 PRO A O 1
ATOM 6113 N N . ARG A 1 800 ? -16.561 -41.795 -8.803 1.00 48.75 800 ARG A N 1
ATOM 6114 C CA . ARG A 1 800 ? -16.494 -40.584 -9.633 1.00 48.75 800 ARG A CA 1
ATOM 6115 C C . ARG A 1 800 ? -17.599 -40.621 -10.689 1.00 48.75 800 ARG A C 1
ATOM 6117 O O . ARG A 1 800 ? -17.677 -41.569 -11.467 1.00 48.75 800 ARG A O 1
ATOM 6124 N N . THR A 1 801 ? -18.400 -39.563 -10.768 1.00 35.03 801 THR A N 1
ATOM 6125 C CA . THR A 1 801 ? -19.125 -39.214 -11.993 1.00 35.03 801 THR A CA 1
ATOM 6126 C C . THR A 1 801 ? -18.076 -38.942 -13.072 1.00 35.03 801 THR A C 1
ATOM 6128 O O . THR A 1 801 ? -17.170 -38.140 -12.861 1.00 35.03 801 THR A O 1
ATOM 6131 N N . ILE A 1 802 ? -18.142 -39.658 -14.193 1.00 33.38 802 ILE A N 1
ATOM 6132 C CA . ILE A 1 802 ? -17.200 -39.502 -15.304 1.00 33.38 802 ILE A CA 1
ATOM 6133 C C . ILE A 1 802 ? -17.397 -38.107 -15.909 1.00 33.38 802 ILE A C 1
ATOM 6135 O O . ILE A 1 802 ? -18.365 -37.871 -16.626 1.00 33.38 802 ILE A O 1
ATOM 6139 N N . THR A 1 803 ? -16.469 -37.198 -15.636 1.00 30.70 803 THR A N 1
ATOM 6140 C CA . THR A 1 803 ? -16.166 -36.061 -16.506 1.00 30.70 803 THR A CA 1
ATOM 6141 C C . THR A 1 803 ? -14.768 -36.294 -17.059 1.00 30.70 803 THR A C 1
ATOM 6143 O O . THR A 1 803 ? -13.812 -36.470 -16.302 1.00 30.70 803 THR A O 1
ATOM 6146 N N . SER A 1 804 ? -14.674 -36.391 -18.383 1.00 34.84 804 SER A N 1
ATOM 6147 C CA . SER A 1 804 ? -13.416 -36.415 -19.123 1.00 34.84 804 SER A CA 1
ATOM 6148 C C . SER A 1 804 ? -12.660 -35.127 -18.832 1.00 34.84 804 SER A C 1
ATOM 6150 O O . SER A 1 804 ? -13.182 -34.069 -19.158 1.00 34.84 804 SER A O 1
ATOM 6152 N N . ASP A 1 805 ? -11.526 -35.239 -18.141 1.00 31.38 805 ASP A N 1
ATOM 6153 C CA . ASP A 1 805 ? -10.294 -34.455 -18.324 1.00 31.38 805 ASP A CA 1
ATOM 6154 C C . ASP A 1 805 ? -9.440 -34.562 -17.052 1.00 31.38 805 ASP A C 1
ATOM 6156 O O . ASP A 1 805 ? -9.634 -33.829 -16.090 1.00 31.38 805 ASP A O 1
ATOM 6160 N N . LEU A 1 806 ? -8.550 -35.561 -17.028 1.00 34.16 806 LEU A N 1
ATOM 6161 C CA . LEU A 1 806 ? -7.142 -35.484 -16.599 1.00 34.16 806 LEU A CA 1
ATOM 6162 C C . LEU A 1 806 ? -6.587 -36.911 -16.444 1.00 34.16 806 LEU A C 1
ATOM 6164 O O . LEU A 1 806 ? -6.809 -37.597 -15.446 1.00 34.16 806 LEU A O 1
ATOM 6168 N N . ASN A 1 807 ? -5.822 -37.340 -17.446 1.00 35.62 807 ASN A N 1
ATOM 6169 C CA . ASN A 1 807 ? -4.808 -38.379 -17.307 1.00 35.62 807 ASN A CA 1
ATOM 6170 C C . ASN A 1 807 ? -3.477 -37.681 -17.029 1.00 35.62 807 ASN A C 1
ATOM 6172 O O . ASN A 1 807 ? -2.745 -37.410 -17.971 1.00 35.62 807 ASN A O 1
ATOM 6176 N N . THR A 1 808 ? -3.165 -37.403 -15.765 1.00 35.62 808 THR A N 1
ATOM 6177 C CA . THR A 1 808 ? -1.787 -37.220 -15.278 1.00 35.62 808 THR A CA 1
ATOM 6178 C C . THR A 1 808 ? -1.795 -37.137 -13.749 1.00 35.62 808 THR A C 1
ATOM 6180 O O . THR A 1 808 ? -2.646 -36.484 -13.161 1.00 35.62 808 THR A O 1
ATOM 6183 N N . ALA A 1 809 ? -0.823 -37.805 -13.121 1.00 33.41 809 ALA A N 1
ATOM 6184 C CA . ALA A 1 809 ? -0.568 -37.897 -11.676 1.00 33.41 809 ALA A CA 1
ATOM 6185 C C . ALA A 1 809 ? -1.450 -38.871 -10.861 1.00 33.41 809 ALA A C 1
ATOM 6187 O O . ALA A 1 809 ? -2.289 -38.490 -10.052 1.00 33.41 809 ALA A O 1
ATOM 6188 N N . THR A 1 810 ? -1.180 -40.175 -10.978 1.00 32.19 810 THR A N 1
ATOM 6189 C CA . THR A 1 810 ? -1.301 -41.102 -9.830 1.00 32.19 810 THR A CA 1
ATOM 6190 C C . THR A 1 810 ? -0.417 -42.328 -10.050 1.00 32.19 810 THR A C 1
ATOM 6192 O O . THR A 1 810 ? -0.852 -43.403 -10.443 1.00 32.19 810 THR A O 1
ATOM 6195 N N . SER A 1 811 ? 0.883 -42.158 -9.832 1.00 29.02 811 SER A N 1
ATOM 6196 C CA . SER A 1 811 ? 1.838 -43.262 -9.680 1.00 29.02 811 SER A CA 1
ATOM 6197 C C . SER A 1 811 ? 2.951 -42.795 -8.747 1.00 29.02 811 SER A C 1
ATOM 6199 O O . SER A 1 811 ? 4.069 -42.544 -9.172 1.00 29.02 811 SER A O 1
ATOM 6201 N N . ALA A 1 812 ? 2.596 -42.589 -7.475 1.00 30.92 812 ALA A N 1
ATOM 6202 C CA . ALA A 1 812 ? 3.570 -42.361 -6.402 1.00 30.92 812 ALA A CA 1
ATOM 6203 C C . ALA A 1 812 ? 3.100 -42.832 -5.006 1.00 30.92 812 ALA A C 1
ATOM 6205 O O . ALA A 1 812 ? 3.948 -43.114 -4.173 1.00 30.92 812 ALA A O 1
ATOM 6206 N N . ASN A 1 813 ? 1.794 -43.024 -4.751 1.00 33.38 813 ASN A N 1
ATOM 6207 C CA . ASN A 1 813 ? 1.285 -43.398 -3.412 1.00 33.38 813 ASN A CA 1
ATOM 6208 C C . ASN A 1 813 ? 0.630 -44.791 -3.299 1.00 33.38 813 ASN A C 1
ATOM 6210 O O . ASN A 1 813 ? -0.030 -45.086 -2.306 1.00 33.38 813 ASN A O 1
ATOM 6214 N N . SER A 1 814 ? 0.818 -45.693 -4.265 1.00 30.38 814 SER A N 1
ATOM 6215 C CA . SER A 1 814 ? 0.200 -47.032 -4.232 1.00 30.38 814 SER A CA 1
ATOM 6216 C C . SER A 1 814 ? 0.871 -48.051 -3.293 1.00 30.38 814 SER A C 1
ATOM 6218 O O . SER A 1 814 ? 0.357 -49.158 -3.159 1.00 30.38 814 SER A O 1
ATOM 6220 N N . ASN A 1 815 ? 1.966 -47.703 -2.605 1.00 32.66 815 ASN A N 1
ATOM 6221 C CA . ASN A 1 815 ? 2.750 -48.661 -1.806 1.00 32.66 815 ASN A CA 1
ATOM 6222 C C . ASN A 1 815 ? 2.483 -48.655 -0.284 1.00 32.66 815 ASN A C 1
ATOM 6224 O O . ASN A 1 815 ? 3.102 -49.444 0.422 1.00 32.66 815 ASN A O 1
ATOM 6228 N N . LEU A 1 816 ? 1.568 -47.827 0.242 1.00 41.91 816 LEU A N 1
ATOM 6229 C CA . LEU A 1 816 ? 1.282 -47.766 1.693 1.00 41.91 816 LEU A CA 1
ATOM 6230 C C . LEU A 1 816 ? -0.032 -48.443 2.132 1.00 41.91 816 LEU A C 1
ATOM 6232 O O . LEU A 1 816 ? -0.170 -48.773 3.305 1.00 41.91 816 LEU A O 1
ATOM 6236 N N . ASN A 1 817 ? -0.962 -48.728 1.212 1.00 41.72 817 ASN A N 1
ATOM 6237 C CA . ASN A 1 817 ? -2.296 -49.255 1.555 1.00 41.72 817 ASN A CA 1
ATOM 6238 C C . ASN A 1 817 ? -2.501 -50.756 1.275 1.00 41.72 817 ASN A C 1
ATOM 6240 O O . ASN A 1 817 ? -3.606 -51.255 1.462 1.00 41.72 817 ASN A O 1
ATOM 6244 N N . GLN A 1 818 ? -1.479 -51.504 0.842 1.00 39.72 818 GLN A N 1
ATOM 6245 C CA . GLN A 1 818 ? -1.658 -52.926 0.493 1.00 39.72 818 GLN A CA 1
ATOM 6246 C C . GLN A 1 818 ? -1.648 -53.901 1.687 1.00 39.72 818 GLN A C 1
ATOM 6248 O O . GLN A 1 818 ? -1.957 -55.071 1.491 1.00 39.72 818 GLN A O 1
ATOM 6253 N N . ASN A 1 819 ? -1.364 -53.442 2.913 1.00 45.19 819 ASN A N 1
ATOM 6254 C CA . ASN A 1 819 ? -1.208 -54.318 4.088 1.00 45.19 819 ASN A CA 1
ATOM 6255 C C . ASN A 1 819 ? -2.191 -54.052 5.250 1.00 45.19 819 ASN A C 1
ATOM 6257 O O . ASN A 1 819 ? -2.039 -54.659 6.306 1.00 45.19 819 ASN A O 1
ATOM 6261 N N . LEU A 1 820 ? -3.187 -53.169 5.100 1.00 57.03 820 LEU A N 1
ATOM 6262 C CA . LEU A 1 820 ? -4.170 -52.899 6.163 1.00 57.03 820 LEU A CA 1
ATOM 6263 C C . LEU A 1 820 ? -5.391 -53.824 6.034 1.00 57.03 820 LEU A C 1
ATOM 6265 O O . LEU A 1 820 ? -5.913 -54.037 4.941 1.00 57.03 820 LEU A O 1
ATOM 6269 N N . SER A 1 821 ? -5.840 -54.391 7.158 1.00 59.00 821 SER A N 1
ATOM 6270 C CA . SER A 1 821 ? -6.957 -55.344 7.192 1.00 59.00 821 SER A CA 1
ATOM 6271 C C . SER A 1 821 ? -8.281 -54.683 6.767 1.00 59.00 821 SER A C 1
ATOM 6273 O O . SER A 1 821 ? -8.669 -53.684 7.374 1.00 59.00 821 SER A O 1
ATOM 6275 N N . PRO A 1 822 ? -9.057 -55.269 5.829 1.00 64.38 822 PRO A N 1
ATOM 6276 C CA . PRO A 1 822 ? -10.384 -54.769 5.447 1.00 64.38 822 PRO A CA 1
ATOM 6277 C C . PRO A 1 822 ? -11.377 -54.622 6.613 1.00 64.38 822 PRO A C 1
ATOM 6279 O O . PRO A 1 822 ? -12.394 -53.944 6.480 1.00 64.38 822 PRO A O 1
ATOM 6282 N N . ALA A 1 823 ? -11.099 -55.265 7.752 1.00 67.75 823 ALA A N 1
ATOM 6283 C CA . ALA A 1 823 ? -11.924 -55.216 8.954 1.00 67.75 823 ALA A CA 1
ATOM 6284 C C . ALA A 1 823 ? -11.851 -53.876 9.715 1.00 67.75 823 ALA A C 1
ATOM 6286 O O . ALA A 1 823 ? -12.736 -53.613 10.522 1.00 67.75 823 ALA A O 1
ATOM 6287 N N . THR A 1 824 ? -10.839 -53.030 9.477 1.00 79.75 824 THR A N 1
ATOM 6288 C CA . THR A 1 824 ? -10.681 -51.710 10.133 1.00 79.75 824 THR A CA 1
ATOM 6289 C C . THR A 1 824 ? -11.134 -50.538 9.257 1.00 79.75 824 THR A C 1
ATOM 6291 O O . THR A 1 824 ? -10.882 -49.376 9.579 1.00 79.75 824 THR A O 1
ATOM 6294 N N . HIS A 1 825 ? -11.792 -50.812 8.127 1.00 86.81 825 HIS A N 1
ATOM 6295 C CA . HIS A 1 825 ? -12.223 -49.769 7.200 1.00 86.81 825 HIS A CA 1
ATOM 6296 C C . HIS A 1 825 ? -13.285 -48.855 7.822 1.00 86.81 825 HIS A C 1
ATOM 6298 O O . HIS A 1 825 ? -14.364 -49.294 8.236 1.00 86.81 825 HIS A O 1
ATOM 6304 N N . ALA A 1 826 ? -12.993 -47.557 7.836 1.00 89.31 826 ALA A N 1
ATOM 6305 C CA . ALA A 1 826 ? -13.916 -46.551 8.328 1.00 89.31 826 ALA A CA 1
ATOM 6306 C C . ALA A 1 826 ? -14.984 -46.201 7.274 1.00 89.31 826 ALA A C 1
ATOM 6308 O O . ALA A 1 826 ? -14.708 -46.083 6.081 1.00 89.31 826 ALA A O 1
ATOM 6309 N N . SER A 1 827 ? -16.228 -45.990 7.706 1.00 89.81 827 SER A N 1
ATOM 6310 C CA . SER A 1 827 ? -17.238 -45.265 6.924 1.00 89.81 827 SER A CA 1
ATOM 6311 C C . SER A 1 827 ? -17.136 -43.759 7.141 1.00 89.81 827 SER A C 1
ATOM 6313 O O . SER A 1 827 ? -17.432 -42.981 6.233 1.00 89.81 827 SER A O 1
ATOM 6315 N N . SER A 1 828 ? -16.758 -43.359 8.358 1.00 92.12 828 SER A N 1
ATOM 6316 C CA . SER A 1 828 ? -16.533 -41.970 8.736 1.00 92.12 828 SER A CA 1
ATOM 6317 C C . SER A 1 828 ? -15.648 -41.860 9.974 1.00 92.12 828 SER A C 1
ATOM 6319 O O . SER A 1 828 ? -15.646 -42.764 10.810 1.00 92.12 828 SER A O 1
ATOM 6321 N N . ILE A 1 829 ? -14.978 -40.724 10.138 1.00 94.69 829 ILE A N 1
ATOM 6322 C CA . ILE A 1 829 ? -14.215 -40.388 11.342 1.00 94.69 829 ILE A CA 1
ATOM 6323 C C . ILE A 1 829 ? -14.487 -38.946 11.785 1.00 94.69 829 ILE A C 1
ATOM 6325 O O . ILE A 1 829 ? -14.464 -38.022 10.971 1.00 94.69 829 ILE A O 1
ATOM 6329 N N . LEU A 1 830 ? -14.753 -38.767 13.079 1.00 95.31 830 LEU A N 1
ATOM 6330 C CA . LEU A 1 830 ? -14.732 -37.477 13.766 1.00 95.31 830 LEU A CA 1
ATOM 6331 C C . LEU A 1 830 ? -13.482 -37.435 14.649 1.00 95.31 830 LEU A C 1
ATOM 6333 O O . LEU A 1 830 ? -13.294 -38.321 15.471 1.00 95.31 830 LEU A O 1
ATOM 6337 N N . ALA A 1 831 ? -12.637 -36.429 14.488 1.00 95.94 831 ALA A N 1
ATOM 6338 C CA . ALA A 1 831 ? -11.430 -36.239 15.282 1.00 95.94 831 ALA A CA 1
ATOM 6339 C C . ALA A 1 831 ? -11.536 -34.922 16.058 1.00 95.94 831 ALA A C 1
ATOM 6341 O O . ALA A 1 831 ? -11.798 -33.875 15.463 1.00 95.94 831 ALA A O 1
ATOM 6342 N N . ILE A 1 832 ? -11.387 -34.979 17.382 1.00 93.56 832 ILE A N 1
ATOM 6343 C CA . ILE A 1 832 ? -11.567 -33.823 18.266 1.00 93.56 832 ILE A CA 1
ATOM 6344 C C . ILE A 1 832 ? -10.295 -33.516 19.052 1.00 93.56 832 ILE A C 1
ATOM 6346 O O . ILE A 1 832 ? -9.622 -34.424 19.544 1.00 93.56 832 ILE A O 1
ATOM 6350 N N . ASP A 1 833 ? -9.996 -32.232 19.218 1.00 90.00 833 ASP A N 1
ATOM 6351 C CA . ASP A 1 833 ? -8.919 -31.749 20.084 1.00 90.00 833 ASP A CA 1
ATOM 6352 C C . ASP A 1 833 ? -9.268 -30.354 20.637 1.00 90.00 833 ASP A C 1
ATOM 6354 O O . ASP A 1 833 ? -9.801 -29.525 19.894 1.00 90.00 833 ASP A O 1
ATOM 6358 N N . PRO A 1 834 ? -8.993 -30.059 21.921 1.00 83.50 834 PRO A N 1
ATOM 6359 C CA . PRO A 1 834 ? -9.241 -28.739 22.505 1.00 83.50 834 PRO A CA 1
ATOM 6360 C C . PRO A 1 834 ? -8.290 -27.629 22.017 1.00 83.50 834 PRO A C 1
ATOM 6362 O O . PRO A 1 834 ? -8.521 -26.459 22.332 1.00 83.50 834 PRO A O 1
ATOM 6365 N N . SER A 1 835 ? -7.195 -27.957 21.321 1.00 82.75 835 SER A N 1
ATOM 6366 C CA . SER A 1 835 ? -6.230 -26.977 20.821 1.00 82.75 835 SER A CA 1
ATOM 6367 C C . SER A 1 835 ? -6.596 -26.479 19.413 1.00 82.75 835 SER A C 1
ATOM 6369 O O . SER A 1 835 ? -6.492 -27.242 18.446 1.00 82.75 835 SER A O 1
ATOM 6371 N N . PRO A 1 836 ? -6.922 -25.178 19.230 1.00 78.88 836 PRO A N 1
ATOM 6372 C CA . PRO A 1 836 ? -7.124 -24.603 17.895 1.00 78.88 836 PRO A CA 1
ATOM 6373 C C . PRO A 1 836 ? -5.889 -24.749 17.006 1.00 78.88 836 PRO A C 1
ATOM 6375 O O . PRO A 1 836 ? -6.019 -24.972 15.805 1.00 78.88 836 PRO A O 1
ATOM 6378 N N . VAL A 1 837 ? -4.694 -24.643 17.595 1.00 81.06 837 VAL A N 1
ATOM 6379 C CA . VAL A 1 837 ? -3.422 -24.740 16.872 1.00 81.06 837 VAL A CA 1
ATOM 6380 C C . VAL A 1 837 ? -3.232 -26.151 16.318 1.00 81.06 837 VAL A C 1
ATOM 6382 O O . VAL A 1 837 ? -2.898 -26.299 15.144 1.00 81.06 837 VAL A O 1
ATOM 6385 N N . MET A 1 838 ? -3.505 -27.187 17.121 1.00 85.25 838 MET A N 1
ATOM 6386 C CA . MET A 1 838 ? -3.400 -28.581 16.671 1.00 85.25 838 MET A CA 1
ATOM 6387 C C . MET A 1 838 ? -4.406 -28.899 15.569 1.00 85.25 838 MET A C 1
ATOM 6389 O O . MET A 1 838 ? -4.021 -29.447 14.539 1.00 85.25 838 MET A O 1
ATOM 6393 N N . ILE A 1 839 ? -5.667 -28.483 15.734 1.00 88.88 839 ILE A N 1
ATOM 6394 C CA . ILE A 1 839 ? -6.707 -28.672 14.714 1.00 88.88 839 ILE A CA 1
ATOM 6395 C C . ILE A 1 839 ? -6.356 -27.940 13.415 1.00 88.88 839 ILE A C 1
ATOM 6397 O O . ILE A 1 839 ? -6.584 -28.489 12.334 1.00 88.88 839 ILE A O 1
ATOM 6401 N N . LYS A 1 840 ? -5.769 -26.737 13.487 1.00 84.81 840 LYS A N 1
ATOM 6402 C CA . LYS A 1 840 ? -5.303 -26.002 12.301 1.00 84.81 840 LYS A CA 1
ATOM 6403 C C . LYS A 1 840 ? -4.199 -26.774 11.576 1.00 84.81 840 LYS A C 1
ATOM 6405 O O . LYS A 1 840 ? -4.338 -27.010 10.382 1.00 84.81 840 LYS A O 1
ATOM 6410 N N . ILE A 1 841 ? -3.170 -27.246 12.288 1.00 84.69 841 ILE A N 1
ATOM 6411 C CA . ILE A 1 841 ? -2.094 -28.081 11.715 1.00 84.69 841 ILE A CA 1
ATOM 6412 C C . ILE A 1 841 ? -2.667 -29.348 11.066 1.00 84.69 841 ILE A C 1
ATOM 6414 O O . ILE A 1 841 ? -2.347 -29.646 9.916 1.00 84.69 841 ILE A O 1
ATOM 6418 N N . ALA A 1 842 ? -3.544 -30.061 11.778 1.00 87.31 842 ALA A N 1
ATOM 6419 C CA . ALA A 1 842 ? -4.177 -31.285 11.298 1.00 87.31 842 ALA A CA 1
ATOM 6420 C C . ALA A 1 842 ? -5.006 -31.043 10.032 1.00 87.31 842 ALA A C 1
ATOM 6422 O O . ALA A 1 842 ? -4.924 -31.791 9.063 1.00 87.31 842 ALA A O 1
ATOM 6423 N N . THR A 1 843 ? -5.779 -29.956 10.012 1.00 86.19 843 THR A N 1
ATOM 6424 C CA . THR A 1 843 ? -6.618 -29.594 8.866 1.00 86.19 843 THR A CA 1
ATOM 6425 C C . THR A 1 843 ? -5.771 -29.162 7.670 1.00 86.19 843 THR A C 1
ATOM 6427 O O . THR A 1 843 ? -6.075 -29.559 6.547 1.00 86.19 843 THR A O 1
ATOM 6430 N N . SER A 1 844 ? -4.708 -28.381 7.884 1.00 84.62 844 SER A N 1
ATOM 6431 C CA . SER A 1 844 ? -3.791 -27.958 6.820 1.00 84.62 844 SER A CA 1
ATOM 6432 C C . SER A 1 844 ? -3.063 -29.146 6.193 1.00 84.62 844 SER A C 1
ATOM 6434 O O . SER A 1 844 ? -3.032 -29.255 4.970 1.00 84.62 844 SER A O 1
ATOM 6436 N N . HIS A 1 845 ? -2.544 -30.072 7.005 1.00 90.75 845 HIS A N 1
ATOM 6437 C CA . HIS A 1 845 ? -1.883 -31.274 6.497 1.00 90.75 845 HIS A CA 1
ATOM 6438 C C . HIS A 1 845 ? -2.865 -32.187 5.743 1.00 90.75 845 HIS A C 1
ATOM 6440 O O . HIS A 1 845 ? -2.597 -32.589 4.612 1.00 90.75 845 HIS A O 1
ATOM 6446 N N . ALA A 1 846 ? -4.061 -32.412 6.292 1.00 86.00 846 ALA A N 1
ATOM 6447 C CA . ALA A 1 846 ? -5.094 -33.216 5.645 1.00 86.00 846 ALA A CA 1
ATOM 6448 C C . ALA A 1 846 ? -5.563 -32.654 4.287 1.00 86.00 846 ALA A C 1
ATOM 6450 O O . ALA A 1 846 ? -6.034 -33.418 3.444 1.00 86.00 846 ALA A O 1
ATOM 6451 N N . ARG A 1 847 ? -5.438 -31.337 4.043 1.00 84.81 847 ARG A N 1
ATOM 6452 C CA . ARG A 1 847 ? -5.708 -30.713 2.730 1.00 84.81 847 ARG A CA 1
ATOM 6453 C C . ARG A 1 847 ? -4.637 -31.031 1.682 1.00 84.81 847 ARG A C 1
ATOM 6455 O O . ARG A 1 847 ? -4.953 -31.004 0.497 1.00 84.81 847 ARG A O 1
ATOM 6462 N N . ALA A 1 848 ? -3.411 -31.348 2.097 1.00 80.69 848 ALA A N 1
ATOM 6463 C CA . ALA A 1 848 ? -2.316 -31.692 1.190 1.00 80.69 848 ALA A CA 1
ATOM 6464 C C . ALA A 1 848 ? -2.416 -33.129 0.636 1.00 80.69 848 ALA A C 1
ATOM 6466 O O . ALA A 1 848 ? -1.812 -33.429 -0.392 1.00 80.69 848 ALA A O 1
ATOM 6467 N N . ASP A 1 849 ? -3.190 -34.013 1.278 1.00 83.88 849 ASP A N 1
ATOM 6468 C CA . ASP A 1 849 ? -3.472 -35.373 0.802 1.00 83.88 849 ASP A CA 1
ATOM 6469 C C . ASP A 1 849 ? -4.814 -35.399 0.036 1.00 83.88 849 ASP A C 1
ATOM 6471 O O . ASP A 1 849 ? -5.873 -35.272 0.657 1.00 83.88 849 ASP A O 1
ATOM 6475 N N . PRO A 1 850 ? -4.826 -35.592 -1.302 1.00 82.81 850 PRO A N 1
ATOM 6476 C CA . PRO A 1 850 ? -6.051 -35.507 -2.102 1.00 82.81 850 PRO A CA 1
ATOM 6477 C C . PRO A 1 850 ? -7.151 -36.493 -1.687 1.00 82.81 850 PRO A C 1
ATOM 6479 O O . PRO A 1 850 ? -8.339 -36.188 -1.825 1.00 82.81 850 PRO A O 1
ATOM 6482 N N . LEU A 1 851 ? -6.781 -37.678 -1.181 1.00 85.31 851 LEU A N 1
ATOM 6483 C CA . LEU A 1 851 ? -7.750 -38.679 -0.734 1.00 85.31 851 LEU A CA 1
ATOM 6484 C C . LEU A 1 851 ? -8.416 -38.211 0.562 1.00 85.31 851 LEU A C 1
ATOM 6486 O O . LEU A 1 851 ? -9.644 -38.136 0.635 1.00 85.31 851 LEU A O 1
ATOM 6490 N N . VAL A 1 852 ? -7.609 -37.833 1.553 1.00 88.94 852 VAL A N 1
ATOM 6491 C CA . VAL A 1 852 ? -8.088 -37.336 2.851 1.00 88.94 852 VAL A CA 1
ATOM 6492 C C . VAL A 1 852 ? -8.898 -36.048 2.674 1.00 88.94 852 VAL A C 1
ATOM 6494 O O . VAL A 1 852 ? -9.988 -35.926 3.239 1.00 88.94 852 VAL A O 1
ATOM 6497 N N . HIS A 1 853 ? -8.441 -35.133 1.815 1.00 87.38 853 HIS A N 1
ATOM 6498 C CA . HIS A 1 853 ? -9.153 -33.903 1.487 1.00 87.38 853 HIS A CA 1
ATOM 6499 C C . HIS A 1 853 ? -10.542 -34.174 0.893 1.00 87.38 853 HIS A C 1
ATOM 6501 O O . HIS A 1 853 ? -11.520 -33.540 1.292 1.00 87.38 853 HIS A O 1
ATOM 6507 N N . SER A 1 854 ? -10.673 -35.170 0.010 1.00 86.94 854 SER A N 1
ATOM 6508 C CA . SER A 1 854 ? -11.982 -35.560 -0.536 1.00 86.94 854 SER A CA 1
ATOM 6509 C C . SER A 1 854 ? -12.951 -36.052 0.552 1.00 86.94 854 SER A C 1
ATOM 6511 O O . SER A 1 854 ? -14.158 -35.794 0.494 1.00 86.94 854 SER A O 1
ATOM 6513 N N . HIS A 1 855 ? -12.437 -36.720 1.591 1.00 89.81 855 HIS A N 1
ATOM 6514 C CA . HIS A 1 855 ? -13.244 -37.161 2.726 1.00 89.81 855 HIS A CA 1
ATOM 6515 C C . HIS A 1 855 ? -13.678 -35.991 3.611 1.00 89.81 855 HIS A C 1
ATOM 6517 O O . HIS A 1 855 ? -14.843 -35.981 4.018 1.00 89.81 855 HIS A O 1
ATOM 6523 N N . LEU A 1 856 ? -12.803 -34.997 3.820 1.00 87.62 856 LEU A N 1
ATOM 6524 C CA . LEU A 1 856 ? -13.140 -33.736 4.494 1.00 87.62 856 LEU A CA 1
ATOM 6525 C C . LEU A 1 856 ? -14.272 -33.001 3.765 1.00 87.62 856 LEU A C 1
ATOM 6527 O O . LEU A 1 856 ? -15.278 -32.655 4.379 1.00 87.62 856 LEU A O 1
ATOM 6531 N N . GLN A 1 857 ? -14.155 -32.832 2.445 1.00 85.69 857 GLN A N 1
ATOM 6532 C CA . GLN A 1 857 ? -15.178 -32.167 1.629 1.00 85.69 857 GLN A CA 1
ATOM 6533 C C . GLN A 1 857 ? -16.522 -32.906 1.657 1.00 85.69 857 GLN A C 1
ATOM 6535 O O . GLN A 1 857 ? -17.577 -32.283 1.734 1.00 85.69 857 GLN A O 1
ATOM 6540 N N . SER A 1 858 ? -16.496 -34.243 1.630 1.00 84.31 858 SER A N 1
ATOM 6541 C CA . SER A 1 858 ? -17.718 -35.057 1.701 1.00 84.31 858 SER A CA 1
ATOM 6542 C C . SER A 1 858 ? -18.356 -35.119 3.098 1.00 84.31 858 SER A C 1
ATOM 6544 O O . SER A 1 858 ? -19.429 -35.700 3.243 1.00 84.31 858 SER A O 1
ATOM 6546 N N . GLY A 1 859 ? -17.690 -34.591 4.133 1.00 86.38 859 GLY A N 1
ATOM 6547 C CA . GLY A 1 859 ? -18.120 -34.691 5.531 1.00 86.38 859 GLY A CA 1
ATOM 6548 C C . GLY A 1 859 ? -17.943 -36.079 6.162 1.00 86.38 859 GLY A C 1
ATOM 6549 O O . GLY A 1 859 ? -18.385 -36.299 7.287 1.00 86.38 859 GLY A O 1
ATOM 6550 N N . ARG A 1 860 ? -17.300 -37.028 5.465 1.00 90.38 860 ARG A N 1
ATOM 6551 C CA . ARG A 1 860 ? -16.990 -38.369 6.000 1.00 90.38 860 ARG A CA 1
ATOM 6552 C C . ARG A 1 860 ? -15.762 -38.369 6.906 1.00 90.38 860 ARG A C 1
ATOM 6554 O O . ARG A 1 860 ? -15.617 -39.272 7.720 1.00 90.38 860 ARG A O 1
ATOM 6561 N N . PHE A 1 861 ? -14.910 -37.358 6.806 1.00 95.31 861 PHE A N 1
ATOM 6562 C CA . PHE A 1 861 ? -13.893 -37.053 7.804 1.00 95.31 861 PHE A CA 1
ATOM 6563 C C . PHE A 1 861 ? -14.137 -35.638 8.324 1.00 95.31 861 PHE A C 1
ATOM 6565 O O . PHE A 1 861 ? -14.404 -34.741 7.528 1.00 95.31 861 PHE A O 1
ATOM 6572 N N . LYS A 1 862 ? -14.079 -35.426 9.639 1.00 93.75 862 LYS A N 1
ATOM 6573 C CA . LYS A 1 862 ? -14.243 -34.106 10.250 1.00 93.75 862 LYS A CA 1
ATOM 6574 C C . LYS A 1 862 ? -13.254 -33.911 11.393 1.00 93.75 862 LYS A C 1
ATOM 6576 O O . LYS A 1 862 ? -13.133 -34.786 12.245 1.00 93.75 862 LYS A O 1
ATOM 6581 N N . TYR A 1 863 ? -12.619 -32.744 11.428 1.00 94.56 863 TYR A N 1
ATOM 6582 C CA . TYR A 1 863 ? -11.938 -32.228 12.612 1.00 94.56 863 TYR A CA 1
ATOM 6583 C C . TYR A 1 863 ? -12.849 -31.246 13.353 1.00 94.56 863 TYR A C 1
ATOM 6585 O O . TYR A 1 863 ? -13.498 -30.411 12.717 1.00 94.56 863 TYR A O 1
ATOM 6593 N N . GLU A 1 864 ? -12.885 -31.310 14.682 1.00 88.62 864 GLU A N 1
ATOM 6594 C CA . GLU A 1 864 ? -13.571 -30.321 15.518 1.00 88.62 864 GLU A CA 1
ATOM 6595 C C . GLU A 1 864 ? -12.677 -29.831 16.658 1.00 88.62 864 GLU A C 1
ATOM 6597 O O . GLU A 1 864 ? -12.144 -30.615 17.442 1.00 88.62 864 GLU A O 1
ATOM 6602 N N . ASN A 1 865 ? -12.568 -28.508 16.782 1.00 89.19 865 ASN A N 1
ATOM 6603 C CA . ASN A 1 865 ? -11.978 -27.876 17.955 1.00 89.19 865 ASN A CA 1
ATOM 6604 C C . ASN A 1 865 ? -13.009 -27.855 19.089 1.00 89.19 865 ASN A C 1
ATOM 6606 O O . ASN A 1 865 ? -13.831 -26.940 19.180 1.00 89.19 865 ASN A O 1
ATOM 6610 N N . THR A 1 866 ? -13.010 -28.906 19.902 1.00 82.00 866 THR A N 1
ATOM 6611 C CA . THR A 1 866 ? -13.957 -29.086 21.002 1.00 82.00 866 THR A CA 1
ATOM 6612 C C . THR A 1 866 ? -13.378 -30.013 22.069 1.00 82.00 866 THR A C 1
ATOM 6614 O O . THR A 1 866 ? -12.455 -30.787 21.811 1.00 82.00 866 THR A O 1
ATOM 6617 N N . THR A 1 867 ? -13.923 -29.951 23.284 1.00 83.31 867 THR A N 1
ATOM 6618 C CA . THR A 1 867 ? -13.608 -30.917 24.348 1.00 83.31 867 THR A CA 1
ATOM 6619 C C . THR A 1 867 ? -14.607 -32.077 24.326 1.00 83.31 867 THR A C 1
ATOM 6621 O O . THR A 1 867 ? -15.718 -31.941 23.805 1.00 83.31 867 THR A O 1
ATOM 6624 N N . LEU A 1 868 ? -14.259 -33.211 24.942 1.00 84.31 868 LEU A N 1
ATOM 6625 C CA . LEU A 1 868 ? -15.196 -34.328 25.113 1.00 84.31 868 LEU A CA 1
ATOM 6626 C C . LEU A 1 868 ? -16.459 -33.900 25.884 1.00 84.31 868 LEU A C 1
ATOM 6628 O O . LEU A 1 868 ? -17.573 -34.273 25.519 1.00 84.31 868 LEU A O 1
ATOM 6632 N N . GLU A 1 869 ? -16.296 -33.085 26.928 1.00 80.88 869 GLU A N 1
ATOM 6633 C CA . GLU A 1 869 ? -17.399 -32.575 27.746 1.00 80.88 869 GLU A CA 1
ATOM 6634 C C . GLU A 1 869 ? -18.335 -31.675 26.925 1.00 80.88 869 GLU A C 1
ATOM 6636 O O . GLU A 1 869 ? -19.557 -31.769 27.051 1.00 80.88 869 GLU A O 1
ATOM 6641 N N . ALA A 1 870 ? -17.775 -30.812 26.070 1.00 74.62 870 ALA A N 1
ATOM 6642 C CA . ALA A 1 870 ? -18.545 -29.941 25.186 1.00 74.62 870 ALA A CA 1
ATOM 6643 C C . ALA A 1 870 ? -19.283 -30.748 24.107 1.00 74.62 870 ALA A C 1
ATOM 6645 O O . ALA A 1 870 ? -20.463 -30.488 23.840 1.00 74.62 870 ALA A O 1
ATOM 6646 N N . LEU A 1 871 ? -18.631 -31.778 23.553 1.00 81.69 871 LEU A N 1
ATOM 6647 C CA . LEU A 1 871 ? -19.268 -32.727 22.645 1.00 81.69 871 LEU A CA 1
ATOM 6648 C C . LEU A 1 871 ? -20.471 -33.392 23.334 1.00 81.69 871 LEU A C 1
ATOM 6650 O O . LEU A 1 871 ? -21.574 -33.328 22.804 1.00 81.69 871 LEU A O 1
ATOM 6654 N N . LEU A 1 872 ? -20.328 -33.914 24.553 1.00 78.75 872 LEU A N 1
ATOM 6655 C CA . LEU A 1 872 ? -21.443 -34.503 25.312 1.00 78.75 872 LEU A CA 1
ATOM 6656 C C . LEU A 1 872 ? -22.568 -33.508 25.639 1.00 78.75 872 LEU A C 1
ATOM 6658 O O . LEU A 1 872 ? -23.750 -33.850 25.536 1.00 78.75 872 LEU A O 1
ATOM 6662 N N . ALA A 1 873 ? -22.226 -32.270 26.007 1.00 70.00 873 ALA A N 1
ATOM 6663 C CA . ALA A 1 873 ? -23.206 -31.233 26.329 1.00 70.00 873 ALA A CA 1
ATOM 6664 C C . ALA A 1 873 ? -24.064 -30.848 25.113 1.00 70.00 873 ALA A C 1
ATOM 6666 O O . ALA A 1 873 ? -25.275 -30.670 25.249 1.00 70.00 873 ALA A O 1
ATOM 6667 N N . SER A 1 874 ? -23.462 -30.786 23.921 1.00 64.81 874 SER A N 1
ATOM 6668 C CA . SER A 1 874 ? -24.183 -30.519 22.667 1.00 64.81 874 SER A CA 1
ATOM 6669 C C . SER A 1 874 ? -25.168 -31.633 22.268 1.00 64.81 874 SER A C 1
ATOM 6671 O O . SER A 1 874 ? -26.071 -31.392 21.471 1.00 64.81 874 SER A O 1
ATOM 6673 N N . HIS A 1 875 ? -25.047 -32.824 22.869 1.00 59.84 875 HIS A N 1
ATOM 6674 C CA . HIS A 1 875 ? -25.880 -34.002 22.597 1.00 59.84 875 HIS A CA 1
ATOM 6675 C C . HIS A 1 875 ? -26.973 -34.263 23.658 1.00 59.84 875 HIS A C 1
ATOM 6677 O O . HIS A 1 875 ? -27.672 -35.277 23.582 1.00 59.84 875 HIS A O 1
ATOM 6683 N N . SER A 1 876 ? -27.150 -33.373 24.645 1.00 40.97 876 SER A N 1
ATOM 6684 C CA . SER A 1 876 ? -28.197 -33.491 25.674 1.00 40.97 876 SER A CA 1
ATOM 6685 C C . SER A 1 876 ? -29.473 -32.720 25.283 1.00 40.97 876 SER A C 1
ATOM 6687 O O . SER A 1 876 ? -29.375 -31.558 24.886 1.00 40.97 876 SER A O 1
ATOM 6689 N N . PRO A 1 877 ? -30.687 -33.299 25.402 1.00 34.47 877 PRO A N 1
ATOM 6690 C CA . PRO A 1 877 ? -31.921 -32.583 25.090 1.00 34.47 877 PRO A CA 1
ATOM 6691 C C . PRO A 1 877 ? -32.179 -31.454 26.100 1.00 34.47 877 PRO A C 1
ATOM 6693 O O . PRO A 1 877 ? -32.114 -31.650 27.313 1.00 34.47 877 PRO A O 1
ATOM 6696 N N . SER A 1 878 ? -32.499 -30.264 25.589 1.00 27.94 878 SER A N 1
ATOM 6697 C CA . SER A 1 878 ? -32.911 -29.117 26.404 1.00 27.94 878 SER A CA 1
ATOM 6698 C C . SER A 1 878 ? -34.259 -29.404 27.097 1.00 27.94 878 SER A C 1
ATOM 6700 O O . SER A 1 878 ? -35.144 -29.980 26.456 1.00 27.94 878 SER A O 1
ATOM 6702 N N . PRO A 1 879 ? -34.475 -29.014 28.370 1.00 33.22 879 PRO A N 1
ATOM 6703 C CA . PRO A 1 879 ? -35.789 -29.121 28.991 1.00 33.22 879 PRO A CA 1
ATOM 6704 C C . PRO A 1 879 ? -36.771 -28.179 28.289 1.00 33.22 879 PRO A C 1
ATOM 6706 O O . PRO A 1 879 ? -36.491 -26.994 28.106 1.00 33.22 879 PRO A O 1
ATOM 6709 N N . ALA A 1 880 ? -37.927 -28.717 27.898 1.00 30.11 880 ALA A N 1
ATOM 6710 C CA . ALA A 1 880 ? -38.996 -27.980 27.241 1.00 30.11 880 ALA A CA 1
ATOM 6711 C C . ALA A 1 880 ? -39.361 -26.707 28.023 1.00 30.11 880 ALA A C 1
ATOM 6713 O O . ALA A 1 880 ? -39.744 -26.756 29.192 1.00 30.11 880 ALA A O 1
ATOM 6714 N N . SER A 1 881 ? -39.272 -25.560 27.352 1.00 28.12 881 SER A N 1
ATOM 6715 C CA . SER A 1 881 ? -39.781 -24.287 27.844 1.00 28.12 881 SER A CA 1
ATOM 6716 C C . SER A 1 881 ? -41.305 -24.357 27.963 1.00 28.12 881 SER A C 1
ATOM 6718 O O . SER A 1 881 ? -42.017 -24.309 26.959 1.00 28.12 881 SER A O 1
ATOM 6720 N N . THR A 1 882 ? -41.824 -24.448 29.184 1.00 26.83 882 THR A N 1
ATOM 6721 C CA . THR A 1 882 ? -43.233 -24.175 29.484 1.00 26.83 882 THR A CA 1
ATOM 6722 C C . THR A 1 882 ? -43.521 -22.692 29.255 1.00 26.83 882 THR A C 1
ATOM 6724 O O . THR A 1 882 ? -43.274 -21.859 30.127 1.00 26.83 882 THR A O 1
ATOM 6727 N N . SER A 1 883 ? -44.049 -22.354 28.080 1.00 29.19 883 SER A N 1
ATOM 6728 C CA . SER A 1 883 ? -44.676 -21.062 27.812 1.00 29.19 883 SER A CA 1
ATOM 6729 C C . SER A 1 883 ? -46.122 -21.088 28.315 1.00 29.19 883 SER A C 1
ATOM 6731 O O . SER A 1 883 ? -47.042 -21.571 27.657 1.00 29.19 883 SER A O 1
ATOM 6733 N N . ALA A 1 884 ? -46.336 -20.547 29.514 1.00 29.34 884 ALA A N 1
ATOM 6734 C CA . ALA A 1 884 ? -47.663 -20.142 29.953 1.00 29.34 884 ALA A CA 1
ATOM 6735 C C . ALA A 1 884 ? -48.103 -18.938 29.103 1.00 29.34 884 ALA A C 1
ATOM 6737 O O . ALA A 1 884 ? -47.568 -17.841 29.254 1.00 29.34 884 ALA A O 1
ATOM 6738 N N . SER A 1 885 ? -49.058 -19.145 28.196 1.00 28.61 885 SER A N 1
ATOM 6739 C CA . SER A 1 885 ? -49.766 -18.059 27.517 1.00 28.61 885 SER A CA 1
ATOM 6740 C C . SER A 1 885 ? -51.163 -17.927 28.114 1.00 28.61 885 SER A C 1
ATOM 6742 O O . SER A 1 885 ? -51.948 -18.873 28.167 1.00 28.61 885 SER A O 1
ATOM 6744 N N . ALA A 1 886 ? -51.417 -16.736 28.649 1.00 29.34 886 ALA A N 1
ATOM 6745 C CA . ALA A 1 886 ? -52.686 -16.326 29.211 1.00 29.34 886 ALA A CA 1
ATOM 6746 C C . ALA A 1 886 ? -53.754 -16.254 28.114 1.00 29.34 886 ALA A C 1
ATOM 6748 O O . ALA A 1 886 ? -53.527 -15.712 27.033 1.00 29.34 886 ALA A O 1
ATOM 6749 N N . ALA A 1 887 ? -54.929 -16.790 28.427 1.00 27.22 887 ALA A N 1
ATOM 6750 C CA . ALA A 1 887 ? -56.119 -16.675 27.610 1.00 27.22 887 ALA A CA 1
ATOM 6751 C C . ALA A 1 887 ? -56.640 -15.229 27.612 1.00 27.22 887 ALA A C 1
ATOM 6753 O O . ALA A 1 887 ? -56.888 -14.657 28.674 1.00 27.22 887 ALA A O 1
ATOM 6754 N N . SER A 1 888 ? -56.910 -14.682 26.429 1.00 28.42 888 SER A N 1
ATOM 6755 C CA . SER A 1 888 ? -57.931 -13.653 26.263 1.00 28.42 888 SER A CA 1
ATOM 6756 C C . SER A 1 888 ? -58.678 -13.837 24.939 1.00 28.42 888 SER A C 1
ATOM 6758 O O . SER A 1 888 ? -58.139 -13.800 23.839 1.00 28.42 888 SER A O 1
ATOM 6760 N N . SER A 1 889 ? -59.965 -14.107 25.127 1.00 27.00 889 SER A N 1
ATOM 6761 C CA . SER A 1 889 ? -61.112 -13.962 24.235 1.00 27.00 889 SER A CA 1
ATOM 6762 C C . SER A 1 889 ? -60.954 -13.042 23.017 1.00 27.00 889 SER A C 1
ATOM 6764 O O . SER A 1 889 ? -60.693 -11.850 23.166 1.00 27.00 889 SER A O 1
ATOM 6766 N N . SER A 1 890 ? -61.357 -13.526 21.842 1.00 28.31 890 SER A N 1
ATOM 6767 C CA . SER A 1 890 ? -62.534 -12.977 21.145 1.00 28.31 890 SER A CA 1
ATOM 6768 C C . SER A 1 890 ? -62.856 -13.768 19.876 1.00 28.31 890 SER A C 1
ATOM 6770 O O . SER A 1 890 ? -62.056 -13.928 18.961 1.00 28.31 890 SER A O 1
ATOM 6772 N N . SER A 1 891 ? -64.081 -14.275 19.861 1.00 28.34 891 SER A N 1
ATOM 6773 C CA . SER A 1 891 ? -64.827 -14.736 18.700 1.00 28.34 891 SER A CA 1
ATOM 6774 C C . SER A 1 891 ? -65.021 -13.604 17.690 1.00 28.34 891 SER A C 1
ATOM 6776 O O . SER A 1 891 ? -65.358 -12.497 18.107 1.00 28.34 891 SER A O 1
ATOM 6778 N N . THR A 1 892 ? -64.919 -13.888 16.390 1.00 28.42 892 THR A N 1
ATOM 6779 C CA . THR A 1 892 ? -66.028 -13.799 15.411 1.00 28.42 892 THR A CA 1
ATOM 6780 C C . THR A 1 892 ? -65.506 -14.204 14.031 1.00 28.42 892 THR A C 1
ATOM 6782 O O . THR A 1 892 ? -64.543 -13.643 13.520 1.00 28.42 892 THR A O 1
ATOM 6785 N N . SER A 1 893 ? -66.163 -15.190 13.431 1.00 26.50 893 SER A N 1
ATOM 6786 C CA . SER A 1 893 ? -65.998 -15.618 12.045 1.00 26.50 893 SER A CA 1
ATOM 6787 C C . SER A 1 893 ? -67.025 -14.929 11.146 1.00 26.50 893 SER A C 1
ATOM 6789 O O . SER A 1 893 ? -68.215 -14.974 11.461 1.00 26.50 893 SER A O 1
ATOM 6791 N N . THR A 1 894 ? -66.601 -14.444 9.978 1.00 27.58 894 THR A N 1
ATOM 6792 C CA . THR A 1 894 ? -67.481 -14.324 8.806 1.00 27.58 894 THR A CA 1
ATOM 6793 C C . THR A 1 894 ? -66.705 -14.559 7.508 1.00 27.58 894 THR A C 1
ATOM 6795 O O . THR A 1 894 ? -65.561 -14.157 7.340 1.00 27.58 894 THR A O 1
ATOM 6798 N N . SER A 1 895 ? -67.375 -15.297 6.632 1.00 26.73 895 SER A N 1
ATOM 6799 C CA . SER A 1 895 ? -67.002 -15.932 5.364 1.00 26.73 895 SER A CA 1
ATOM 6800 C C . SER A 1 895 ? -66.711 -14.989 4.189 1.00 26.73 895 SER A C 1
ATOM 6802 O O . SER A 1 895 ? -67.407 -13.984 4.077 1.00 26.73 895 SER A O 1
ATOM 6804 N N . THR A 1 896 ? -65.873 -15.398 3.215 1.00 26.94 896 THR A N 1
ATOM 6805 C CA . THR A 1 896 ? -66.296 -15.773 1.829 1.00 26.94 896 THR A CA 1
ATOM 6806 C C . THR A 1 896 ? -65.140 -16.110 0.848 1.00 26.94 896 THR A C 1
ATOM 6808 O O . THR A 1 896 ? -64.111 -15.449 0.826 1.00 26.94 896 THR A O 1
ATOM 6811 N N . SER A 1 897 ? -65.413 -17.120 -0.004 1.00 27.19 897 SER A N 1
ATOM 6812 C CA . SER A 1 897 ? -64.948 -17.419 -1.390 1.00 27.19 897 SER A CA 1
ATOM 6813 C C . SER A 1 897 ? -63.515 -17.904 -1.736 1.00 27.19 897 SER A C 1
ATOM 6815 O O . SER A 1 897 ? -62.520 -17.231 -1.509 1.00 27.19 897 SER A O 1
ATOM 6817 N N . SER A 1 898 ? -63.494 -19.082 -2.383 1.00 23.58 898 SER A N 1
ATOM 6818 C CA . SER A 1 898 ? -62.426 -19.943 -2.962 1.00 23.58 898 SER A CA 1
ATOM 6819 C C . SER A 1 898 ? -61.883 -19.458 -4.345 1.00 23.58 898 SER A C 1
ATOM 6821 O O . SER A 1 898 ? -62.347 -18.403 -4.770 1.00 23.58 898 SER A O 1
ATOM 6823 N N . PRO A 1 899 ? -61.062 -20.207 -5.155 1.00 35.62 899 PRO A N 1
ATOM 6824 C CA . PRO A 1 899 ? -60.265 -21.439 -4.935 1.00 35.62 899 PRO A CA 1
ATOM 6825 C C . PRO A 1 899 ? -58.827 -21.503 -5.573 1.00 35.62 899 PRO A C 1
ATOM 6827 O O . PRO A 1 899 ? -58.497 -20.812 -6.529 1.00 35.62 899 PRO A O 1
ATOM 6830 N N . SER A 1 900 ? -58.049 -22.486 -5.077 1.00 24.64 900 SER A N 1
ATOM 6831 C CA . SER A 1 900 ? -57.106 -23.424 -5.753 1.00 24.64 900 SER A CA 1
ATOM 6832 C C . SER A 1 900 ? -55.809 -22.978 -6.462 1.00 24.64 900 SER A C 1
ATOM 6834 O O . SER A 1 900 ? -55.858 -22.379 -7.530 1.00 24.64 900 SER A O 1
ATOM 6836 N N . LEU A 1 901 ? -54.673 -23.536 -6.000 1.00 26.91 901 LEU A N 1
ATOM 6837 C CA . LEU A 1 901 ? -53.821 -24.473 -6.767 1.00 26.91 901 LEU A CA 1
ATOM 6838 C C . LEU A 1 901 ? -52.973 -25.347 -5.811 1.00 26.91 901 LEU A C 1
ATOM 6840 O O . LEU A 1 901 ? -52.473 -24.880 -4.793 1.00 26.91 901 LEU A O 1
ATOM 6844 N N . GLN A 1 902 ? -52.905 -26.642 -6.124 1.00 24.50 902 GLN A N 1
ATOM 6845 C CA . GLN A 1 902 ? -52.351 -27.746 -5.328 1.00 24.50 902 GLN A CA 1
ATOM 6846 C C . GLN A 1 902 ? -50.814 -27.817 -5.362 1.00 24.50 902 GLN A C 1
ATOM 6848 O O . GLN A 1 902 ? -50.207 -27.584 -6.404 1.00 24.50 902 GLN A O 1
ATOM 6853 N N . GLN A 1 903 ? -50.207 -28.296 -4.269 1.00 26.83 903 GLN A N 1
ATOM 6854 C CA . GLN A 1 903 ? -48.915 -28.996 -4.287 1.00 26.83 903 GLN A CA 1
ATOM 6855 C C . GLN A 1 903 ? -49.037 -30.356 -3.566 1.00 26.83 903 GLN A C 1
ATOM 6857 O O . GLN A 1 903 ? -49.880 -30.488 -2.675 1.00 26.83 903 GLN A O 1
ATOM 6862 N N . PRO A 1 904 ? -48.266 -31.385 -3.976 1.00 27.95 904 PRO A N 1
ATOM 6863 C CA . PRO A 1 904 ? -48.564 -32.783 -3.687 1.00 27.95 904 PRO A CA 1
ATOM 6864 C C . PRO A 1 904 ? -48.047 -33.290 -2.332 1.00 27.95 904 PRO A C 1
ATOM 6866 O O . PRO A 1 904 ? -47.043 -32.842 -1.790 1.00 27.95 904 PRO A O 1
ATOM 6869 N N . SER A 1 905 ? -48.770 -34.296 -1.846 1.00 25.08 905 SER A N 1
ATOM 6870 C CA . SER A 1 905 ? -48.620 -35.105 -0.634 1.00 25.08 905 SER A CA 1
ATOM 6871 C C . SER A 1 905 ? -47.270 -35.819 -0.461 1.00 25.08 905 SER A C 1
ATOM 6873 O O . SER A 1 905 ? -46.819 -36.515 -1.371 1.00 25.08 905 SER A O 1
ATOM 6875 N N . GLN A 1 906 ? -46.708 -35.759 0.754 1.00 27.50 906 GLN A N 1
ATOM 6876 C CA . GLN A 1 906 ? -45.670 -36.681 1.238 1.00 27.50 906 GLN A CA 1
ATOM 6877 C C . GLN A 1 906 ? -46.279 -37.977 1.828 1.00 27.50 906 GLN A C 1
ATOM 6879 O O . GLN A 1 906 ? -47.361 -37.917 2.417 1.00 27.50 906 GLN A O 1
ATOM 6884 N N . PRO A 1 907 ? -45.603 -39.139 1.698 1.00 28.30 907 PRO A N 1
ATOM 6885 C CA . PRO A 1 907 ? -46.020 -40.414 2.291 1.00 28.30 907 PRO A CA 1
ATOM 6886 C C . PRO A 1 907 ? -45.652 -40.522 3.792 1.00 28.30 907 PRO A C 1
ATOM 6888 O O . PRO A 1 907 ? -44.839 -39.738 4.283 1.00 28.30 907 PRO A O 1
ATOM 6891 N N . PRO A 1 908 ? -46.261 -41.467 4.540 1.00 27.11 908 PRO A N 1
ATOM 6892 C CA . PRO A 1 908 ? -46.329 -41.431 5.999 1.00 27.11 908 PRO A CA 1
ATOM 6893 C C . PRO A 1 908 ? -45.064 -41.943 6.702 1.00 27.11 908 PRO A C 1
ATOM 6895 O O . PRO A 1 908 ? -44.372 -42.845 6.239 1.00 27.11 908 PRO A O 1
ATOM 6898 N N . SER A 1 909 ? -44.834 -41.376 7.884 1.00 28.41 909 SER A N 1
ATOM 6899 C CA . SER A 1 909 ? -43.839 -41.745 8.890 1.00 28.41 909 SER A CA 1
ATOM 6900 C C . SER A 1 909 ? -43.993 -43.177 9.417 1.00 28.41 909 SER A C 1
ATOM 6902 O O . SER A 1 909 ? -45.082 -43.551 9.858 1.00 28.41 909 SER A O 1
ATOM 6904 N N . THR A 1 910 ? -42.881 -43.908 9.534 1.00 24.44 910 THR A N 1
ATOM 6905 C CA . THR A 1 910 ? -42.771 -45.094 10.398 1.00 24.44 910 THR A CA 1
ATOM 6906 C C . THR A 1 910 ? -41.503 -45.069 11.255 1.00 24.44 910 THR A C 1
ATOM 6908 O O . THR A 1 910 ? -40.396 -44.932 10.744 1.00 24.44 910 THR A O 1
ATOM 6911 N N . SER A 1 911 ? -41.745 -45.270 12.556 1.00 24.25 911 SER A N 1
ATOM 6912 C CA . SER A 1 911 ? -40.887 -45.767 13.645 1.00 24.25 911 SER A CA 1
ATOM 6913 C C . SER A 1 911 ? -39.686 -44.942 14.136 1.00 24.25 911 SER A C 1
ATOM 6915 O O . SER A 1 911 ? -38.636 -44.840 13.514 1.00 24.25 911 SER A O 1
ATOM 6917 N N . THR A 1 912 ? -39.880 -44.467 15.364 1.00 33.72 912 THR A N 1
ATOM 6918 C CA . THR A 1 912 ? -38.987 -43.874 16.362 1.00 33.72 912 THR A CA 1
ATOM 6919 C C . THR A 1 912 ? -37.829 -44.774 16.822 1.00 33.72 912 THR A C 1
ATOM 6921 O O . THR A 1 912 ? -38.069 -45.845 17.376 1.00 33.72 912 THR A O 1
ATOM 6924 N N . SER A 1 913 ? -36.598 -44.257 16.750 1.00 25.41 913 SER A N 1
ATOM 6925 C CA . SER A 1 913 ? -35.469 -44.585 17.641 1.00 25.41 913 SER A CA 1
ATOM 6926 C C . SER A 1 913 ? -34.606 -43.324 17.834 1.00 25.41 913 SER A C 1
ATOM 6928 O O . SER A 1 913 ? -34.414 -42.568 16.885 1.00 25.41 913 SER A O 1
ATOM 6930 N N . SER A 1 914 ? -34.148 -43.058 19.058 1.00 28.14 914 SER A N 1
ATOM 6931 C CA . SER A 1 914 ? -33.523 -41.800 19.509 1.00 28.14 914 SER A CA 1
ATOM 6932 C C . SER A 1 914 ? -32.270 -41.362 18.714 1.00 28.14 914 SER A C 1
ATOM 6934 O O . SER A 1 914 ? -31.454 -42.206 18.347 1.00 28.14 914 SER A O 1
ATOM 6936 N N . PRO A 1 915 ? -32.045 -40.049 18.481 1.00 32.53 915 PRO A N 1
ATOM 6937 C CA . PRO A 1 915 ? -30.888 -39.550 17.742 1.00 32.53 915 PRO A CA 1
ATOM 6938 C C . PRO A 1 915 ? -29.712 -39.266 18.692 1.00 32.53 915 PRO A C 1
ATOM 6940 O O . PRO A 1 915 ? -29.330 -38.120 18.902 1.00 32.53 915 PRO A O 1
ATOM 6943 N N . HIS A 1 916 ? -29.131 -40.304 19.296 1.00 46.12 916 HIS A N 1
ATOM 6944 C CA . HIS A 1 916 ? -27.793 -40.195 19.887 1.00 46.12 916 HIS A CA 1
ATOM 6945 C C . HIS A 1 916 ? -26.795 -40.725 18.855 1.00 46.12 916 HIS A C 1
ATOM 6947 O O . HIS A 1 916 ? -26.843 -41.905 18.506 1.00 46.12 916 HIS A O 1
ATOM 6953 N N . GLN A 1 917 ? -25.918 -39.872 18.323 1.00 54.81 917 GLN A N 1
ATOM 6954 C CA . GLN A 1 917 ? -24.906 -40.279 17.346 1.00 54.81 917 GLN A CA 1
ATOM 6955 C C . GLN A 1 917 ? -23.810 -41.089 18.062 1.00 54.81 917 GLN A C 1
ATOM 6957 O O . GLN A 1 917 ? -22.775 -40.566 18.446 1.00 54.81 917 GLN A O 1
ATOM 6962 N N . GLN A 1 918 ? -24.083 -42.366 18.331 1.00 73.62 918 GLN A N 1
ATOM 6963 C CA . GLN A 1 918 ? -23.139 -43.261 19.003 1.00 73.62 918 GLN A CA 1
ATOM 6964 C C . GLN A 1 918 ? -22.130 -43.823 17.976 1.00 73.62 918 GLN A C 1
ATOM 6966 O O . GLN A 1 918 ? -22.532 -44.152 16.853 1.00 73.62 918 GLN A O 1
ATOM 6971 N N . PHE A 1 919 ? -20.860 -43.969 18.365 1.00 90.50 919 PHE A N 1
ATOM 6972 C CA . PHE A 1 919 ? -19.733 -44.423 17.531 1.00 90.50 919 PHE A CA 1
ATOM 6973 C C . PHE A 1 919 ? -19.458 -45.924 17.676 1.00 90.50 919 PHE A C 1
ATOM 6975 O O . PHE A 1 919 ? -19.736 -46.511 18.723 1.00 90.50 919 PHE A O 1
ATOM 6982 N N . ASP A 1 920 ? -18.901 -46.543 16.632 1.00 91.38 920 ASP A N 1
ATOM 6983 C CA . ASP A 1 920 ? -18.568 -47.974 16.627 1.00 91.38 920 ASP A CA 1
ATOM 6984 C C . ASP A 1 920 ? -17.186 -48.217 17.264 1.00 91.38 920 ASP A C 1
ATOM 6986 O O . ASP A 1 920 ? -16.992 -49.196 17.990 1.00 91.38 920 ASP A O 1
ATOM 6990 N N . ILE A 1 921 ? -16.242 -47.293 17.037 1.00 93.50 921 ILE A N 1
ATOM 6991 C CA . ILE A 1 921 ? -14.913 -47.284 17.658 1.00 93.50 921 ILE A CA 1
ATOM 6992 C C . ILE A 1 921 ? -14.596 -45.883 18.181 1.00 93.50 921 ILE A C 1
ATOM 6994 O O . ILE A 1 921 ? -14.768 -44.893 17.472 1.00 93.50 921 ILE A O 1
ATOM 6998 N N . ILE A 1 922 ? -14.099 -45.806 19.414 1.00 95.44 922 ILE A N 1
ATOM 6999 C CA . ILE A 1 922 ? -13.562 -44.581 20.014 1.00 95.44 922 ILE A CA 1
ATOM 7000 C C . ILE A 1 922 ? -12.089 -44.817 20.356 1.00 95.44 922 ILE A C 1
ATOM 7002 O O . ILE A 1 922 ? -11.772 -45.828 20.988 1.00 95.44 922 ILE A O 1
ATOM 7006 N N . THR A 1 923 ? -11.201 -43.904 19.960 1.00 95.75 923 THR A N 1
ATOM 7007 C CA . THR A 1 923 ? -9.756 -43.985 20.223 1.00 95.75 923 THR A CA 1
ATOM 7008 C C . THR A 1 923 ? -9.263 -42.922 21.207 1.00 95.75 923 THR A C 1
ATOM 7010 O O . THR A 1 923 ? -9.732 -41.785 21.200 1.00 95.75 923 THR A O 1
ATOM 7013 N N . LEU A 1 924 ? -8.329 -43.328 22.078 1.00 92.38 924 LEU A N 1
ATOM 7014 C CA . LEU A 1 924 ? -7.675 -42.536 23.130 1.00 92.38 924 LEU A CA 1
ATOM 7015 C C . LEU A 1 924 ? -6.181 -42.904 23.212 1.00 92.38 924 LEU A C 1
ATOM 7017 O O . LEU A 1 924 ? -5.760 -43.628 24.118 1.00 92.38 924 LEU A O 1
ATOM 7021 N N . PHE A 1 925 ? -5.373 -42.475 22.246 1.00 92.50 925 PHE A N 1
ATOM 7022 C CA . PHE A 1 925 ? -3.946 -42.817 22.206 1.00 92.50 925 PHE A CA 1
ATOM 7023 C C . PHE A 1 925 ? -3.085 -41.705 22.813 1.00 92.50 925 PHE A C 1
ATOM 7025 O O . PHE A 1 925 ? -3.011 -40.631 22.227 1.00 92.50 925 PHE A O 1
ATOM 7032 N N . GLU A 1 926 ? -2.399 -41.983 23.929 1.00 87.12 926 GLU A N 1
ATOM 7033 C CA . GLU A 1 926 ? -1.521 -41.031 24.644 1.00 87.12 926 GLU A CA 1
ATOM 7034 C C . GLU A 1 926 ? -2.264 -39.782 25.165 1.00 87.12 926 GLU A C 1
ATOM 7036 O O . GLU A 1 926 ? -1.786 -38.656 25.061 1.00 87.12 926 GLU A O 1
ATOM 7041 N N . VAL A 1 927 ? -3.485 -39.963 25.681 1.00 85.12 927 VAL A N 1
ATOM 7042 C CA . VAL A 1 927 ? -4.354 -38.857 26.139 1.00 85.12 927 VAL A CA 1
ATOM 7043 C C . VAL A 1 927 ? -4.563 -38.870 27.651 1.00 85.12 927 VAL A C 1
ATOM 7045 O O . VAL A 1 927 ? -4.675 -37.814 28.275 1.00 85.12 927 VAL A O 1
ATOM 7048 N N . LEU A 1 928 ? -4.642 -40.055 28.263 1.00 82.19 928 LEU A N 1
ATOM 7049 C CA . LEU A 1 928 ? -5.072 -40.202 29.658 1.00 82.19 928 LEU A CA 1
ATOM 7050 C C . LEU A 1 928 ? -4.070 -39.604 30.648 1.00 82.19 928 LEU A C 1
ATOM 7052 O O . LEU A 1 928 ? -4.476 -39.037 31.660 1.00 82.19 928 LEU A O 1
ATOM 7056 N N . GLU A 1 929 ? -2.786 -39.678 30.325 1.00 74.88 929 GLU A N 1
ATOM 7057 C CA . GLU A 1 929 ? -1.668 -39.076 31.052 1.00 74.88 929 GLU A CA 1
ATOM 7058 C C . GLU A 1 929 ? -1.636 -37.540 30.966 1.00 74.88 929 GLU A C 1
ATOM 7060 O O . GLU A 1 929 ? -0.927 -36.903 31.740 1.00 74.88 929 GLU A O 1
ATOM 7065 N N . HIS A 1 930 ? -2.432 -36.919 30.091 1.00 74.62 930 HIS A N 1
ATOM 7066 C CA . HIS A 1 930 ? -2.551 -35.458 29.986 1.00 74.62 930 HIS A CA 1
ATOM 7067 C C . HIS A 1 930 ? -3.872 -34.919 30.560 1.00 74.62 930 HIS A C 1
ATOM 7069 O O . HIS A 1 930 ? -4.074 -33.702 30.633 1.00 74.62 930 HIS A O 1
ATOM 7075 N N . VAL A 1 931 ? -4.765 -35.800 31.030 1.00 71.81 931 VAL A N 1
ATOM 7076 C CA . VAL A 1 931 ? -5.992 -35.403 31.734 1.00 71.81 931 VAL A CA 1
ATOM 7077 C C . VAL A 1 931 ? -5.627 -34.793 33.085 1.00 71.81 931 VAL A C 1
ATOM 7079 O O . VAL A 1 931 ? -4.958 -35.418 33.905 1.00 71.81 931 VAL A O 1
ATOM 7082 N N . ASN A 1 932 ? -6.100 -33.575 33.355 1.00 66.12 932 ASN A N 1
ATOM 7083 C CA . ASN A 1 932 ? -5.794 -32.877 34.600 1.00 66.12 932 ASN A CA 1
ATOM 7084 C C . ASN A 1 932 ? -6.531 -33.512 35.800 1.00 66.12 932 ASN A C 1
ATOM 7086 O O . ASN A 1 932 ? -7.749 -33.331 35.928 1.00 66.12 932 ASN A O 1
ATOM 7090 N N . PRO A 1 933 ? -5.815 -34.168 36.738 1.00 60.12 933 PRO A N 1
ATOM 7091 C CA . PRO A 1 933 ? -6.438 -34.894 37.844 1.00 60.12 933 PRO A CA 1
ATOM 7092 C C . PRO A 1 933 ? -7.092 -33.970 38.884 1.00 60.12 933 PRO A C 1
ATOM 7094 O O . PRO A 1 933 ? -7.908 -34.422 39.686 1.00 60.12 933 PRO A O 1
ATOM 7097 N N . HIS A 1 934 ? -6.757 -32.674 38.889 1.00 57.09 934 HIS A N 1
ATOM 7098 C CA . HIS A 1 934 ? -7.309 -31.695 39.831 1.00 57.09 934 HIS A CA 1
ATOM 7099 C C . HIS A 1 934 ? -8.656 -31.123 39.387 1.00 57.09 934 HIS A C 1
ATOM 7101 O O . HIS A 1 934 ? -9.372 -30.534 40.198 1.00 57.09 934 HIS A O 1
ATOM 7107 N N . THR A 1 935 ? -9.001 -31.267 38.107 1.00 56.28 935 THR A N 1
ATOM 7108 C CA . THR A 1 935 ? -10.201 -30.665 37.518 1.00 56.28 935 THR A CA 1
ATOM 7109 C C . THR A 1 935 ? -11.147 -31.695 36.904 1.00 56.28 935 THR A C 1
ATOM 7111 O O . THR A 1 935 ? -12.343 -31.421 36.880 1.00 56.28 935 THR A O 1
ATOM 7114 N N . SER A 1 936 ? -10.679 -32.892 36.524 1.00 62.84 936 SER A N 1
ATOM 7115 C CA . SER A 1 936 ? -11.513 -34.052 36.169 1.00 62.84 936 SER A CA 1
ATOM 7116 C C . SER A 1 936 ? -10.862 -35.357 36.646 1.00 62.84 936 SER A C 1
ATOM 7118 O O . SER A 1 936 ? -9.645 -35.500 36.598 1.00 62.84 936 SER A O 1
ATOM 7120 N N . SER A 1 937 ? -11.651 -36.335 37.108 1.00 72.50 937 SER A N 1
ATOM 7121 C CA . SER A 1 937 ? -11.088 -37.656 37.434 1.00 72.50 937 SER A CA 1
ATOM 7122 C C . SER A 1 937 ? -10.974 -38.514 36.164 1.00 72.50 937 SER A C 1
ATOM 7124 O O . SER A 1 937 ? -11.949 -38.569 35.407 1.00 72.50 937 SER A O 1
ATOM 7126 N N . PRO A 1 938 ? -9.869 -39.258 35.947 1.00 76.75 938 PRO A N 1
ATOM 7127 C CA . PRO A 1 938 ? -9.744 -40.199 34.826 1.00 76.75 938 PRO A CA 1
ATOM 7128 C C . PRO A 1 938 ? -10.920 -41.183 34.721 1.00 76.75 938 PRO A C 1
ATOM 7130 O O . PRO A 1 938 ? -11.384 -41.498 33.631 1.00 76.75 938 PRO A O 1
ATOM 7133 N N . CYS A 1 939 ? -11.497 -41.589 35.858 1.00 79.88 939 CYS A N 1
ATOM 7134 C CA . CYS A 1 939 ? -12.704 -42.417 35.890 1.00 79.88 939 CYS A CA 1
ATOM 7135 C C . CYS A 1 939 ? -13.933 -41.729 35.262 1.00 79.88 939 CYS A C 1
ATOM 7137 O O . CYS A 1 939 ? -14.698 -42.380 34.552 1.00 79.88 939 CYS A O 1
ATOM 7139 N N . SER A 1 940 ? -14.138 -40.432 35.523 1.00 80.50 940 SER A N 1
ATOM 7140 C CA . SER A 1 940 ? -15.225 -39.647 34.917 1.00 80.50 940 SER A CA 1
ATOM 7141 C C . SER A 1 940 ? -15.008 -39.474 33.414 1.00 80.50 940 SER A C 1
ATOM 7143 O O . SER A 1 940 ? -15.947 -39.619 32.636 1.00 80.50 940 SER A O 1
ATOM 7145 N N . PHE A 1 941 ? -13.764 -39.223 33.004 1.00 84.62 941 PHE A N 1
ATOM 7146 C CA . PHE A 1 941 ? -13.395 -39.074 31.598 1.00 84.62 941 PHE A CA 1
ATOM 7147 C C . PHE A 1 941 ? -13.624 -40.372 30.800 1.00 84.62 941 PHE A C 1
ATOM 7149 O O . PHE A 1 941 ? -14.269 -40.355 29.753 1.00 84.62 941 PHE A O 1
ATOM 7156 N N . ILE A 1 942 ? -13.213 -41.525 31.342 1.00 88.00 942 ILE A N 1
ATOM 7157 C CA . ILE A 1 942 ? -13.484 -42.842 30.741 1.00 88.00 942 ILE A CA 1
ATOM 7158 C C . ILE A 1 942 ? -14.989 -43.119 30.648 1.00 88.00 942 ILE A C 1
ATOM 7160 O O . ILE A 1 942 ? -15.467 -43.563 29.605 1.00 88.00 942 ILE A O 1
ATOM 7164 N N . LYS A 1 943 ? -15.763 -42.818 31.699 1.00 86.81 943 LYS A N 1
ATOM 7165 C CA . LYS A 1 943 ? -17.229 -42.955 31.670 1.00 86.81 943 LYS A CA 1
ATOM 7166 C C . LYS A 1 943 ? -17.852 -42.135 30.536 1.00 86.81 943 LYS A C 1
ATOM 7168 O O . LYS A 1 943 ? -18.712 -42.640 29.826 1.00 86.81 943 LYS A O 1
ATOM 7173 N N . GLN A 1 944 ? -17.413 -40.893 30.365 1.00 87.38 944 GLN A N 1
ATOM 7174 C CA . GLN A 1 944 ? -17.882 -40.001 29.305 1.00 87.38 944 GLN A CA 1
ATOM 7175 C C . GLN A 1 944 ? -17.588 -40.553 27.904 1.00 87.38 944 GLN A C 1
ATOM 7177 O O . GLN A 1 944 ? -18.465 -40.535 27.043 1.00 87.38 944 GLN A O 1
ATOM 7182 N N . CYS A 1 945 ? -16.405 -41.138 27.694 1.00 90.06 945 CYS A N 1
ATOM 7183 C CA . CYS A 1 945 ? -16.082 -41.828 26.443 1.00 90.06 945 CYS A CA 1
ATOM 7184 C C . CYS A 1 945 ? -17.030 -43.014 26.197 1.00 90.06 945 CYS A C 1
ATOM 7186 O O . CYS A 1 945 ? -17.589 -43.158 25.112 1.00 90.06 945 CYS A O 1
ATOM 7188 N N . LEU A 1 946 ? -17.272 -43.836 27.224 1.00 88.62 946 LEU A N 1
ATOM 7189 C CA . LEU A 1 946 ? -18.161 -45.000 27.136 1.00 88.62 946 LEU A CA 1
ATOM 7190 C C . LEU A 1 946 ? -19.623 -44.627 26.825 1.00 88.62 946 LEU A C 1
ATOM 7192 O O . LEU A 1 946 ? -20.333 -45.425 26.215 1.00 88.62 946 LEU A O 1
ATOM 7196 N N . GLN A 1 947 ? -20.083 -43.427 27.198 1.00 87.19 947 GLN A N 1
ATOM 7197 C CA . GLN A 1 947 ? -21.439 -42.946 26.888 1.00 87.19 947 GLN A CA 1
ATOM 7198 C C . GLN A 1 947 ? -21.666 -42.700 25.390 1.00 87.19 947 GLN A C 1
ATOM 7200 O O . GLN A 1 947 ? -22.794 -42.841 24.916 1.00 87.19 947 GLN A O 1
ATOM 7205 N N . LEU A 1 948 ? -20.611 -42.354 24.648 1.00 89.00 948 LEU A N 1
ATOM 7206 C CA . LEU A 1 948 ? -20.667 -42.123 23.201 1.00 89.00 948 LEU A CA 1
ATOM 7207 C C . LEU A 1 948 ? -20.538 -43.419 22.386 1.00 89.00 948 LEU A C 1
ATOM 7209 O O . LEU A 1 948 ? -20.695 -43.396 21.166 1.00 89.00 948 LEU A O 1
ATOM 7213 N N . LEU A 1 949 ? -20.259 -44.548 23.039 1.00 88.19 949 LEU A N 1
ATOM 7214 C CA . LEU A 1 949 ? -19.999 -45.826 22.387 1.00 88.19 949 LEU A CA 1
ATOM 7215 C C . LEU A 1 949 ? -21.295 -46.615 22.143 1.00 88.19 949 LEU A C 1
ATOM 7217 O O . LEU A 1 949 ? -22.107 -46.786 23.059 1.00 88.19 949 LEU A O 1
ATOM 7221 N N . GLN A 1 950 ? -21.477 -47.141 20.929 1.00 87.31 950 GLN A N 1
ATOM 7222 C CA . GLN A 1 950 ? -22.578 -48.058 20.602 1.00 87.31 950 GLN A CA 1
ATOM 7223 C C . GLN A 1 950 ? -22.483 -49.345 21.447 1.00 87.31 950 GLN A C 1
ATOM 7225 O O . GLN A 1 950 ? -21.375 -49.792 21.764 1.00 87.31 950 GLN A O 1
ATOM 7230 N N . PRO A 1 951 ? -23.606 -50.005 21.788 1.00 83.38 951 PRO A N 1
ATOM 7231 C CA . PRO A 1 951 ? -23.576 -51.385 22.270 1.00 83.38 951 PRO A CA 1
ATOM 7232 C C . PRO A 1 951 ? -22.806 -52.292 21.295 1.00 83.38 951 PRO A C 1
ATOM 7234 O O . PRO A 1 951 ? -23.068 -52.287 20.095 1.00 83.38 951 PRO A O 1
ATOM 7237 N N . GLY A 1 952 ? -21.837 -53.063 21.793 1.00 81.56 952 GLY A N 1
ATOM 7238 C CA . GLY A 1 952 ? -20.919 -53.858 20.969 1.00 81.56 952 GLY A CA 1
ATOM 7239 C C . GLY A 1 952 ? -19.713 -53.097 20.396 1.00 81.56 952 GLY A C 1
ATOM 7240 O O . GLY A 1 952 ? -18.820 -53.744 19.846 1.00 81.56 952 GLY A O 1
ATOM 7241 N N . GLY A 1 953 ? -19.658 -51.769 20.532 1.00 88.50 953 GLY A N 1
ATOM 7242 C CA . GLY A 1 953 ? -18.523 -50.944 20.114 1.00 88.50 953 GLY A CA 1
ATOM 7243 C C . GLY A 1 953 ? -17.309 -51.071 21.038 1.00 88.50 953 GLY A C 1
ATOM 7244 O O . GLY A 1 953 ? -17.411 -51.588 22.158 1.00 88.50 953 GLY A O 1
ATOM 7245 N N . TRP A 1 954 ? -16.163 -50.572 20.571 1.00 92.69 954 TRP A N 1
ATOM 7246 C CA . TRP A 1 954 ? -14.886 -50.607 21.291 1.00 92.69 954 TRP A CA 1
ATOM 7247 C C . TRP A 1 954 ? -14.364 -49.215 21.665 1.00 92.69 954 TRP A C 1
ATOM 7249 O O . TRP A 1 954 ? -14.250 -48.339 20.811 1.00 92.69 954 TRP A O 1
ATOM 7259 N N . LEU A 1 955 ? -13.972 -49.044 22.929 1.00 94.44 955 LEU A N 1
ATOM 7260 C CA . LEU A 1 955 ? -13.098 -47.956 23.370 1.00 94.44 955 LEU A CA 1
ATOM 7261 C C . LEU A 1 955 ? -11.671 -48.500 23.447 1.00 94.44 955 LEU A C 1
ATOM 7263 O O . LEU A 1 955 ? -11.426 -49.462 24.175 1.00 94.44 955 LEU A O 1
ATOM 7267 N N . ILE A 1 956 ? -10.755 -47.911 22.684 1.00 95.62 956 ILE A N 1
ATOM 7268 C CA . ILE A 1 956 ? -9.391 -48.407 22.481 1.00 95.62 956 ILE A CA 1
ATOM 7269 C C . ILE A 1 956 ? -8.414 -47.278 22.783 1.00 95.62 956 ILE A C 1
ATOM 7271 O O . ILE A 1 956 ? -8.615 -46.152 22.341 1.00 95.62 956 ILE A O 1
ATOM 7275 N N . GLY A 1 957 ? -7.335 -47.557 23.500 1.00 93.50 957 GLY A N 1
ATOM 7276 C CA . GLY A 1 957 ? -6.346 -46.536 23.798 1.00 93.50 957 GLY A CA 1
ATOM 7277 C C . GLY A 1 957 ? -4.965 -47.084 24.101 1.00 93.50 957 GLY A C 1
ATOM 7278 O O . GLY A 1 957 ? -4.732 -48.294 24.104 1.00 93.50 957 GLY A O 1
ATOM 7279 N N . SER A 1 958 ? -4.053 -46.158 24.361 1.00 91.81 958 SER A N 1
ATOM 7280 C CA . SER A 1 958 ? -2.706 -46.425 24.858 1.00 91.81 958 SER A CA 1
ATOM 7281 C C . SER A 1 958 ? -2.342 -45.395 25.919 1.00 91.81 958 SER A C 1
ATOM 7283 O O . SER A 1 958 ? -2.869 -44.281 25.908 1.00 91.81 958 SER A O 1
ATOM 7285 N N . THR A 1 959 ? -1.530 -45.813 26.883 1.00 88.44 959 THR A N 1
ATOM 7286 C CA . THR A 1 959 ? -0.991 -44.951 27.940 1.00 88.44 959 THR A CA 1
ATOM 7287 C C . THR A 1 959 ? 0.220 -45.630 28.589 1.00 88.44 959 THR A C 1
ATOM 7289 O O . THR A 1 959 ? 0.594 -46.755 28.233 1.00 88.44 959 THR A O 1
ATOM 7292 N N . ILE A 1 960 ? 0.826 -44.966 29.570 1.00 86.50 960 ILE A N 1
ATOM 7293 C CA . ILE A 1 960 ? 2.051 -45.401 30.242 1.00 86.50 960 ILE A CA 1
ATOM 7294 C C . ILE A 1 960 ? 1.753 -45.956 31.642 1.00 86.50 960 ILE A C 1
ATOM 7296 O O . ILE A 1 960 ? 1.034 -45.340 32.429 1.00 86.50 960 ILE A O 1
ATOM 7300 N N . ALA A 1 961 ? 2.345 -47.105 31.992 1.00 85.12 961 ALA A N 1
ATOM 7301 C CA . ALA A 1 961 ? 2.188 -47.716 33.315 1.00 85.12 961 ALA A CA 1
ATOM 7302 C C . ALA A 1 961 ? 2.951 -46.959 34.414 1.00 85.12 961 ALA A C 1
ATOM 7304 O O . ALA A 1 961 ? 4.112 -46.584 34.240 1.00 85.12 961 ALA A O 1
ATOM 7305 N N . ARG A 1 962 ? 2.339 -46.813 35.596 1.00 85.56 962 ARG A N 1
ATOM 7306 C CA . ARG A 1 962 ? 2.948 -46.189 36.784 1.00 85.56 962 ARG A CA 1
ATOM 7307 C C . ARG A 1 962 ? 3.759 -47.226 37.579 1.00 85.56 962 ARG A C 1
ATOM 7309 O O . ARG A 1 962 ? 3.426 -47.564 38.718 1.00 85.56 962 ARG A O 1
ATOM 7316 N N . THR A 1 963 ? 4.832 -47.746 36.971 1.00 82.56 963 THR A N 1
ATOM 7317 C CA . THR A 1 963 ? 5.817 -48.670 37.593 1.00 82.56 963 THR A CA 1
ATOM 7318 C C . THR A 1 963 ? 7.269 -48.164 37.495 1.00 82.56 963 THR A C 1
ATOM 7320 O O . THR A 1 963 ? 7.631 -47.477 36.545 1.00 82.56 963 THR A O 1
ATOM 7323 N N . LEU A 1 964 ? 8.105 -48.418 38.510 1.00 79.38 964 LEU A N 1
ATOM 7324 C CA . LEU A 1 964 ? 9.478 -47.882 38.539 1.00 79.38 964 LEU A CA 1
ATOM 7325 C C . LEU A 1 964 ? 10.281 -48.184 37.249 1.00 79.38 964 LEU A C 1
ATOM 7327 O O . LEU A 1 964 ? 10.994 -47.296 36.785 1.00 79.38 964 LEU A O 1
ATOM 7331 N N . PRO A 1 965 ? 10.143 -49.368 36.613 1.00 78.94 965 PRO A N 1
ATOM 7332 C CA . PRO A 1 965 ? 10.715 -49.609 35.288 1.00 78.94 965 PRO A CA 1
ATOM 7333 C C . PRO A 1 965 ? 10.238 -48.616 34.216 1.00 78.94 965 PRO A C 1
ATOM 7335 O O . PRO A 1 965 ? 11.059 -48.105 33.461 1.00 78.94 965 PRO A O 1
ATOM 7338 N N . SER A 1 966 ? 8.946 -48.284 34.186 1.00 76.88 966 SER A N 1
ATOM 7339 C CA . SER A 1 966 ? 8.366 -47.338 33.226 1.00 76.88 966 SER A CA 1
ATOM 7340 C C . SER A 1 966 ? 8.856 -45.899 33.437 1.00 76.88 966 SER A C 1
ATOM 7342 O O . SER A 1 966 ? 9.148 -45.212 32.462 1.00 76.88 966 SER A O 1
ATOM 7344 N N . TYR A 1 967 ? 9.048 -45.460 34.690 1.00 77.19 967 TYR A N 1
ATOM 7345 C CA . TYR A 1 967 ? 9.695 -44.172 35.000 1.00 77.19 967 TYR A CA 1
ATOM 7346 C C . TYR A 1 967 ? 11.086 -44.080 34.362 1.00 77.19 967 TYR A C 1
ATOM 7348 O O . TYR A 1 967 ? 11.423 -43.104 33.691 1.00 77.19 967 TYR A O 1
ATOM 7356 N N . ILE A 1 968 ? 11.889 -45.132 34.549 1.00 76.56 968 ILE A N 1
ATOM 7357 C CA . ILE A 1 968 ? 13.256 -45.194 34.030 1.00 76.56 968 ILE A CA 1
ATOM 7358 C C . ILE A 1 968 ? 13.240 -45.186 32.497 1.00 76.56 968 ILE A C 1
ATOM 7360 O O . ILE A 1 968 ? 13.996 -44.441 31.881 1.00 76.56 968 ILE A O 1
ATOM 7364 N N . VAL A 1 969 ? 12.368 -45.975 31.870 1.00 74.31 969 VAL A N 1
ATOM 7365 C CA . VAL A 1 969 ? 12.304 -46.083 30.407 1.00 74.31 969 VAL A CA 1
ATOM 7366 C C . VAL A 1 969 ? 11.764 -44.802 29.759 1.00 74.31 969 VAL A C 1
ATOM 7368 O O . VAL A 1 969 ? 12.405 -44.263 28.859 1.00 74.31 969 VAL A O 1
ATOM 7371 N N . ASN A 1 970 ? 10.623 -44.285 30.219 1.00 70.06 970 ASN A N 1
ATOM 7372 C CA . ASN A 1 970 ? 9.886 -43.230 29.512 1.00 70.06 970 ASN A CA 1
ATOM 7373 C C . ASN A 1 970 ? 10.226 -41.807 29.971 1.00 70.06 970 ASN A C 1
ATOM 7375 O O . ASN A 1 970 ? 10.180 -40.891 29.157 1.00 70.06 970 ASN A O 1
ATOM 7379 N N . GLN A 1 971 ? 10.597 -41.598 31.236 1.00 73.31 971 GLN A N 1
ATOM 7380 C CA . GLN A 1 971 ? 10.910 -40.254 31.735 1.00 73.31 971 GLN A CA 1
ATOM 7381 C C . GLN A 1 971 ? 12.419 -40.013 31.865 1.00 73.31 971 GLN A C 1
ATOM 7383 O O . GLN A 1 971 ? 12.889 -38.912 31.608 1.00 73.31 971 GLN A O 1
ATOM 7388 N N . VAL A 1 972 ? 13.209 -41.030 32.229 1.00 72.25 972 VAL A N 1
ATOM 7389 C CA . VAL A 1 972 ? 14.668 -40.867 32.383 1.00 72.25 972 VAL A CA 1
ATOM 7390 C C . VAL A 1 972 ? 15.416 -41.111 31.071 1.00 72.25 972 VAL A C 1
ATOM 7392 O O . VAL A 1 972 ? 16.244 -40.290 30.683 1.00 72.25 972 VAL A O 1
ATOM 7395 N N . ILE A 1 973 ? 15.152 -42.229 30.388 1.00 71.69 973 ILE A N 1
ATOM 7396 C CA . ILE A 1 973 ? 15.873 -42.604 29.162 1.00 71.69 973 ILE A CA 1
ATOM 7397 C C . ILE A 1 973 ? 15.290 -41.880 27.947 1.00 71.69 973 ILE A C 1
ATOM 7399 O O . ILE A 1 973 ? 16.045 -41.261 27.199 1.00 71.69 973 ILE A O 1
ATOM 7403 N N . ALA A 1 974 ? 13.967 -41.912 27.752 1.00 69.69 974 ALA A N 1
ATOM 7404 C CA . ALA A 1 974 ? 13.362 -41.316 26.561 1.00 69.69 974 ALA A CA 1
ATOM 7405 C C . ALA A 1 974 ? 13.418 -39.775 26.534 1.00 69.69 974 ALA A C 1
ATOM 7407 O O . ALA A 1 974 ? 13.437 -39.219 25.442 1.00 69.69 974 ALA A O 1
ATOM 7408 N N . GLU A 1 975 ? 13.537 -39.082 27.672 1.00 77.06 975 GLU A N 1
ATOM 7409 C CA . GLU A 1 975 ? 13.730 -37.616 27.719 1.00 77.06 975 GLU A CA 1
ATOM 7410 C C . GLU A 1 975 ? 15.200 -37.174 27.856 1.00 77.06 975 GLU A C 1
ATOM 7412 O O . GLU A 1 975 ? 15.488 -35.988 28.056 1.00 77.06 975 GLU A O 1
ATOM 7417 N N . ALA A 1 976 ? 16.157 -38.109 27.805 1.00 71.69 976 ALA A N 1
ATOM 7418 C CA . ALA A 1 976 ? 17.573 -37.784 27.946 1.00 71.69 976 ALA A CA 1
ATOM 7419 C C . ALA A 1 976 ? 18.065 -36.842 26.819 1.00 71.69 976 ALA A C 1
ATOM 7421 O O . ALA A 1 976 ? 17.507 -36.814 25.725 1.00 71.69 976 ALA A O 1
ATOM 7422 N N . PRO A 1 977 ? 19.149 -36.073 27.017 1.00 65.50 977 PRO A N 1
ATOM 7423 C CA . PRO A 1 977 ? 19.743 -35.310 25.924 1.00 65.50 977 PRO A CA 1
ATOM 7424 C C . PRO A 1 977 ? 20.153 -36.210 24.747 1.00 65.50 977 PRO A C 1
ATOM 7426 O O . PRO A 1 977 ? 20.532 -37.374 24.926 1.00 65.50 977 PRO A O 1
ATOM 7429 N N . TRP A 1 978 ? 20.109 -35.655 23.534 1.00 56.88 978 TRP A N 1
ATOM 7430 C CA . TRP A 1 978 ? 20.622 -36.315 22.332 1.00 56.88 978 TRP A CA 1
ATOM 7431 C C . TRP A 1 978 ? 22.066 -36.814 22.561 1.00 56.88 978 TRP A C 1
ATOM 7433 O O . TRP A 1 978 ? 22.871 -36.060 23.118 1.00 56.88 978 TRP A O 1
ATOM 7443 N N . PRO A 1 979 ? 22.427 -38.051 22.158 1.00 56.56 979 PRO A N 1
ATOM 7444 C CA . PRO A 1 979 ? 21.706 -38.953 21.249 1.00 56.56 979 PRO A CA 1
ATOM 7445 C C . PRO A 1 979 ? 20.851 -40.041 21.922 1.00 56.56 979 PRO A C 1
ATOM 7447 O O . PRO A 1 979 ? 20.397 -40.953 21.236 1.00 56.56 979 PRO A O 1
ATOM 7450 N N . ILE A 1 980 ? 20.668 -39.996 23.246 1.00 61.56 980 ILE A N 1
ATOM 7451 C CA . ILE A 1 980 ? 19.986 -41.071 23.987 1.00 61.56 980 ILE A CA 1
ATOM 7452 C C . ILE A 1 980 ? 18.466 -40.873 23.986 1.00 61.56 980 ILE A C 1
ATOM 7454 O O . ILE A 1 980 ? 17.733 -41.835 23.758 1.00 61.56 980 ILE A O 1
ATOM 7458 N N . GLY A 1 981 ? 17.990 -39.649 24.238 1.00 63.16 981 GLY A N 1
ATOM 7459 C CA . GLY A 1 981 ? 16.554 -39.385 24.303 1.00 63.16 981 GLY A CA 1
ATOM 7460 C C . GLY A 1 981 ? 15.882 -39.308 22.942 1.00 63.16 981 GLY A C 1
ATOM 7461 O O . GLY A 1 981 ? 16.488 -39.022 21.908 1.00 63.16 981 GLY A O 1
ATOM 7462 N N . VAL A 1 982 ? 14.588 -39.596 22.978 1.00 66.19 982 VAL A N 1
ATOM 7463 C CA . VAL A 1 982 ? 13.719 -39.821 21.827 1.00 66.19 982 VAL A CA 1
ATOM 7464 C C . VAL A 1 982 ? 12.516 -38.868 21.831 1.00 66.19 982 VAL A C 1
ATOM 7466 O O . VAL A 1 982 ? 11.895 -38.691 20.787 1.00 66.19 982 VAL A O 1
ATOM 7469 N N . VAL A 1 983 ? 12.212 -38.229 22.966 1.00 67.56 983 VAL A N 1
ATOM 7470 C CA . VAL A 1 983 ? 11.153 -37.220 23.117 1.00 67.56 983 VAL A CA 1
ATOM 7471 C C . VAL A 1 983 ? 11.683 -35.974 23.852 1.00 67.56 983 VAL A C 1
ATOM 7473 O O . VAL A 1 983 ? 12.671 -36.072 24.585 1.00 67.56 983 VAL A O 1
ATOM 7476 N N . PRO A 1 984 ? 11.073 -34.786 23.671 1.00 67.81 984 PRO A N 1
ATOM 7477 C CA . PRO A 1 984 ? 11.469 -33.576 24.390 1.00 67.81 984 PRO A CA 1
ATOM 7478 C C . PRO A 1 984 ? 11.375 -33.723 25.913 1.00 67.81 984 PRO A C 1
ATOM 7480 O O . PRO A 1 984 ? 10.531 -34.445 26.443 1.00 67.81 984 PRO A O 1
ATOM 7483 N N . ARG A 1 985 ? 12.215 -32.982 26.638 1.00 70.12 985 ARG A N 1
ATOM 7484 C CA . ARG A 1 985 ? 12.170 -32.959 28.103 1.00 70.12 985 ARG A CA 1
ATOM 7485 C C . ARG A 1 985 ? 10.877 -32.313 28.604 1.00 70.12 985 ARG A C 1
ATOM 7487 O O . ARG A 1 985 ? 10.525 -31.225 28.151 1.00 70.12 985 ARG A O 1
ATOM 7494 N N . GLY A 1 986 ? 10.237 -32.944 29.586 1.00 68.38 986 GLY A N 1
ATOM 7495 C CA . GLY A 1 986 ? 8.957 -32.513 30.150 1.00 68.38 986 GLY A CA 1
ATOM 7496 C C . GLY A 1 986 ? 7.728 -33.063 29.423 1.00 68.38 986 GLY A C 1
ATOM 7497 O O . GLY A 1 986 ? 6.631 -32.594 29.706 1.00 68.38 986 GLY A O 1
ATOM 7498 N N . THR A 1 987 ? 7.904 -34.036 28.519 1.00 66.00 987 THR A N 1
ATOM 7499 C CA . THR A 1 987 ? 6.792 -34.714 27.826 1.00 66.00 987 THR A CA 1
ATOM 7500 C C . THR A 1 987 ? 6.003 -35.607 28.787 1.00 66.00 987 THR A C 1
ATOM 7502 O O . THR A 1 987 ? 4.780 -35.676 28.703 1.00 66.00 987 THR A O 1
ATOM 7505 N N . HIS A 1 988 ? 6.683 -36.266 29.727 1.00 75.94 988 HIS A N 1
ATOM 7506 C CA . HIS A 1 988 ? 6.097 -37.222 30.655 1.00 75.94 988 HIS A CA 1
ATOM 7507 C C . HIS A 1 988 ? 6.207 -36.756 32.108 1.00 75.94 988 HIS A C 1
ATOM 7509 O O . HIS A 1 988 ? 7.246 -36.285 32.578 1.00 75.94 988 HIS A O 1
ATOM 7515 N N . ASP A 1 989 ? 5.127 -36.971 32.854 1.00 74.31 989 ASP A N 1
ATOM 7516 C CA . ASP A 1 989 ? 5.066 -36.758 34.295 1.00 74.31 989 ASP A CA 1
ATOM 7517 C C . ASP A 1 989 ? 4.577 -38.041 34.969 1.00 74.31 989 ASP A C 1
ATOM 7519 O O . ASP A 1 989 ? 3.436 -38.469 34.785 1.00 74.31 989 ASP A O 1
ATOM 7523 N N . TRP A 1 990 ? 5.465 -38.658 35.746 1.00 75.19 990 TRP A N 1
ATOM 7524 C CA . TRP A 1 990 ? 5.228 -39.892 36.481 1.00 75.19 990 TRP A CA 1
ATOM 7525 C C . TRP A 1 990 ? 3.907 -39.925 37.260 1.00 75.19 990 TRP A C 1
ATOM 7527 O O . TRP A 1 990 ? 3.209 -40.945 37.261 1.00 75.19 990 TRP A O 1
ATOM 7537 N N . ASP A 1 991 ? 3.540 -38.815 37.906 1.00 76.06 991 ASP A N 1
ATOM 7538 C CA . ASP A 1 991 ? 2.330 -38.755 38.730 1.00 76.06 991 ASP A CA 1
ATOM 7539 C C . ASP A 1 991 ? 1.052 -38.918 37.887 1.00 76.06 991 ASP A C 1
ATOM 7541 O O . ASP A 1 991 ? -0.001 -39.307 38.405 1.00 76.06 991 ASP A O 1
ATOM 7545 N N . LYS A 1 992 ? 1.148 -38.713 36.568 1.00 73.00 992 LYS A N 1
ATOM 7546 C CA . LYS A 1 992 ? 0.036 -38.832 35.621 1.00 73.00 992 LYS A CA 1
ATOM 7547 C C . LYS A 1 992 ? -0.071 -40.198 34.934 1.00 73.00 992 LYS A C 1
ATOM 7549 O O . LYS A 1 992 ? -1.114 -40.480 34.352 1.00 73.00 992 LYS A O 1
ATOM 7554 N N . PHE A 1 993 ? 0.934 -41.072 35.038 1.00 83.00 993 PHE A N 1
ATOM 7555 C CA . PHE A 1 993 ? 0.890 -42.427 34.455 1.00 83.00 993 PHE A CA 1
ATOM 7556 C C . PHE A 1 993 ? -0.252 -43.265 35.037 1.00 83.00 993 PHE A C 1
ATOM 7558 O O . PHE A 1 993 ? -0.605 -43.087 36.196 1.00 83.00 993 PHE A O 1
ATOM 7565 N N . VAL A 1 994 ? -0.823 -44.203 34.282 1.00 83.00 994 VAL A N 1
ATOM 7566 C CA . VAL A 1 994 ? -2.016 -44.968 34.685 1.00 83.00 994 VAL A CA 1
ATOM 7567 C C . VAL A 1 994 ? -1.713 -46.461 34.669 1.00 83.00 994 VAL A C 1
ATOM 7569 O O . VAL A 1 994 ? -1.304 -47.001 33.646 1.00 83.00 994 VAL A O 1
ATOM 7572 N N . ASN A 1 995 ? -1.947 -47.170 35.778 1.00 86.75 995 ASN A N 1
ATOM 7573 C CA . ASN A 1 995 ? -1.806 -48.629 35.794 1.00 86.75 995 ASN A CA 1
ATOM 7574 C C . ASN A 1 995 ? -3.029 -49.333 35.187 1.00 86.75 995 ASN A C 1
ATOM 7576 O O . ASN A 1 995 ? -4.167 -48.909 35.390 1.00 86.75 995 ASN A O 1
ATOM 7580 N N . GLU A 1 996 ? -2.799 -50.476 34.535 1.00 87.31 996 GLU A N 1
ATOM 7581 C CA . GLU A 1 996 ? -3.851 -51.301 33.922 1.00 87.31 996 GLU A CA 1
ATOM 7582 C C . GLU A 1 996 ? -5.005 -51.612 34.893 1.00 87.31 996 GLU A C 1
ATOM 7584 O O . GLU A 1 996 ? -6.176 -51.433 34.556 1.00 87.31 996 GLU A O 1
ATOM 7589 N N . ASP A 1 997 ? -4.684 -52.032 36.122 1.00 85.62 997 ASP A N 1
ATOM 7590 C CA . ASP A 1 997 ? -5.677 -52.397 37.141 1.00 85.62 997 ASP A CA 1
ATOM 7591 C C . ASP A 1 997 ? -6.590 -51.211 37.516 1.00 85.62 997 ASP A C 1
ATOM 7593 O O . ASP A 1 997 ? -7.763 -51.383 37.866 1.00 85.62 997 ASP A O 1
ATOM 7597 N N . GLU A 1 998 ? -6.066 -49.981 37.448 1.00 86.19 998 GLU A N 1
ATOM 7598 C CA . GLU A 1 998 ? -6.843 -48.762 37.676 1.00 86.19 998 GLU A CA 1
ATOM 7599 C C . GLU A 1 998 ? -7.811 -48.520 36.522 1.00 86.19 998 GLU A C 1
ATOM 7601 O O . GLU A 1 998 ? -9.002 -48.300 36.755 1.00 86.19 998 GLU A O 1
ATOM 7606 N N . LEU A 1 999 ? -7.316 -48.643 35.293 1.00 87.56 999 LEU A N 1
ATOM 7607 C CA . LEU A 1 999 ? -8.070 -48.388 34.077 1.00 87.56 999 LEU A CA 1
ATOM 7608 C C . LEU A 1 999 ? -9.182 -49.414 33.847 1.00 87.56 999 LEU A C 1
ATOM 7610 O O . LEU A 1 999 ? -10.325 -49.031 33.587 1.00 87.56 999 LEU A O 1
ATOM 7614 N N . LYS A 1 1000 ? -8.894 -50.706 34.049 1.00 88.31 1000 LYS A N 1
ATOM 7615 C CA . LYS A 1 1000 ? -9.888 -51.786 33.983 1.00 88.31 1000 LYS A CA 1
ATOM 7616 C C . LYS A 1 1000 ? -11.024 -51.553 34.979 1.00 88.31 1000 LYS A C 1
ATOM 7618 O O . LYS A 1 1000 ? -12.202 -51.668 34.639 1.00 88.31 1000 LYS A O 1
ATOM 7623 N N . ARG A 1 1001 ? -10.683 -51.153 36.207 1.00 86.19 1001 ARG A N 1
ATOM 7624 C CA . ARG A 1 1001 ? -11.656 -50.826 37.257 1.00 86.19 1001 ARG A CA 1
ATOM 7625 C C . ARG A 1 1001 ? -12.486 -49.587 36.914 1.00 86.19 1001 ARG A C 1
ATOM 7627 O O . ARG A 1 1001 ? -13.688 -49.586 37.186 1.00 86.19 1001 ARG A O 1
ATOM 7634 N N . TRP A 1 1002 ? -11.885 -48.546 36.333 1.00 89.50 1002 TRP A N 1
ATOM 7635 C CA . TRP A 1 1002 ? -12.605 -47.350 35.877 1.00 89.50 1002 TRP A CA 1
ATOM 7636 C C . TRP A 1 1002 ? -13.567 -47.662 34.735 1.00 89.50 1002 TRP A C 1
ATOM 7638 O O . TRP A 1 1002 ? -14.724 -47.253 34.803 1.00 89.50 1002 TRP A O 1
ATOM 7648 N N . ALA A 1 1003 ? -13.129 -48.437 33.741 1.00 87.00 1003 ALA A N 1
ATOM 7649 C CA . ALA A 1 1003 ? -13.966 -48.873 32.631 1.00 87.00 1003 ALA A CA 1
ATOM 7650 C C . ALA A 1 1003 ? -15.151 -49.724 33.117 1.00 87.00 1003 ALA A C 1
ATOM 7652 O O . ALA A 1 1003 ? -16.298 -49.421 32.793 1.00 87.00 1003 ALA A O 1
ATOM 7653 N N . GLY A 1 1004 ? -14.901 -50.716 33.982 1.00 83.88 1004 GLY A N 1
ATOM 7654 C CA . GLY A 1 1004 ? -15.959 -51.547 34.562 1.00 83.88 1004 GLY A CA 1
ATOM 7655 C C . GLY A 1 1004 ? -16.945 -50.752 35.421 1.00 83.88 1004 GLY A C 1
ATOM 7656 O O . GLY A 1 1004 ? -18.151 -50.979 35.359 1.00 83.88 1004 GLY A O 1
ATOM 7657 N N . LYS A 1 1005 ? -16.461 -49.766 36.192 1.00 83.50 1005 LYS A N 1
ATOM 7658 C CA . LYS A 1 1005 ? -17.331 -48.847 36.943 1.00 83.50 1005 LYS A CA 1
ATOM 7659 C C . LYS A 1 1005 ? -18.165 -47.966 36.010 1.00 83.50 1005 LYS A C 1
ATOM 7661 O O . LYS A 1 1005 ? -19.362 -47.837 36.241 1.00 83.50 1005 LYS A O 1
ATOM 7666 N N . GLY A 1 1006 ? -17.554 -47.399 34.970 1.00 84.25 1006 GLY A N 1
ATOM 7667 C CA . GLY A 1 1006 ? -18.238 -46.577 33.974 1.00 84.25 1006 GLY A CA 1
ATOM 7668 C C . GLY A 1 1006 ? -19.362 -47.339 33.274 1.00 84.25 1006 GLY A C 1
ATOM 7669 O O . GLY A 1 1006 ? -20.479 -46.836 33.223 1.00 84.25 1006 GLY A O 1
ATOM 7670 N N . LEU A 1 1007 ? -19.097 -48.571 32.827 1.00 82.38 1007 LEU A N 1
ATOM 7671 C CA . LEU A 1 1007 ? -20.106 -49.441 32.213 1.00 82.38 1007 LEU A CA 1
ATOM 7672 C C . LEU A 1 1007 ? -21.257 -49.769 33.176 1.00 82.38 1007 LEU A C 1
ATOM 7674 O O . LEU A 1 1007 ? -22.409 -49.564 32.815 1.00 82.38 1007 LEU A O 1
ATOM 7678 N N . ARG A 1 1008 ? -20.974 -50.170 34.428 1.00 77.00 1008 ARG A N 1
ATOM 7679 C CA . ARG A 1 1008 ? -22.027 -50.429 35.436 1.00 77.00 1008 ARG A CA 1
ATOM 7680 C C . ARG A 1 1008 ? -22.937 -49.224 35.670 1.00 77.00 1008 ARG A C 1
ATOM 7682 O O . ARG A 1 1008 ? -24.150 -49.380 35.773 1.00 77.00 1008 ARG A O 1
ATOM 7689 N N . GLU A 1 1009 ? -22.353 -48.030 35.759 1.00 78.75 1009 GLU A N 1
ATOM 7690 C CA . GLU A 1 1009 ? -23.113 -46.791 35.950 1.00 78.75 1009 GLU A CA 1
ATOM 7691 C C . GLU A 1 1009 ? -23.946 -46.410 34.719 1.00 78.75 1009 GLU A C 1
ATOM 7693 O O . GLU A 1 1009 ? -24.990 -45.783 34.875 1.00 78.75 1009 GLU A O 1
ATOM 7698 N N . ILE A 1 1010 ? -23.493 -46.761 33.512 1.00 77.56 1010 ILE A N 1
ATOM 7699 C CA . ILE A 1 1010 ? -24.239 -46.541 32.265 1.00 77.56 1010 ILE A CA 1
ATOM 7700 C C . ILE A 1 1010 ? -25.387 -47.551 32.131 1.00 77.56 1010 ILE A C 1
ATOM 7702 O O . ILE A 1 1010 ? -26.484 -47.165 31.737 1.00 77.56 1010 ILE A O 1
ATOM 7706 N N . ASP A 1 1011 ? -25.153 -48.815 32.489 1.00 72.06 1011 ASP A N 1
ATOM 7707 C CA . ASP A 1 1011 ? -26.122 -49.909 32.341 1.00 72.06 1011 ASP A CA 1
ATOM 7708 C C . ASP A 1 1011 ? -27.103 -50.019 33.531 1.00 72.06 1011 ASP A C 1
ATOM 7710 O O . ASP A 1 1011 ? -28.038 -5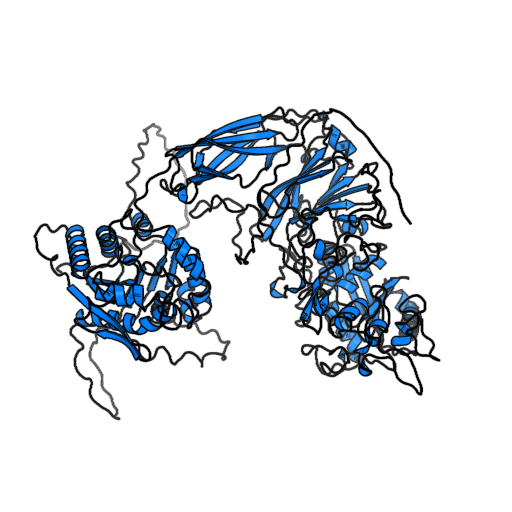0.815 33.498 1.00 72.06 1011 ASP A O 1
ATOM 7714 N N . GLY A 1 1012 ? -26.914 -49.225 34.594 1.00 66.31 1012 GLY A N 1
ATOM 7715 C CA . GLY A 1 1012 ? -27.809 -49.178 35.758 1.00 66.31 1012 GLY A CA 1
ATOM 7716 C C . GLY A 1 1012 ? -27.784 -50.430 36.647 1.00 66.31 1012 GLY A C 1
ATOM 7717 O O . GLY A 1 1012 ? -28.713 -50.636 37.426 1.00 66.31 1012 GLY A O 1
ATOM 7718 N N . SER A 1 1013 ? -26.746 -51.268 36.543 1.00 59.31 1013 SER A N 1
ATOM 7719 C CA . SER A 1 1013 ? -26.644 -52.545 37.266 1.00 59.31 1013 SER A CA 1
ATOM 7720 C C . SER A 1 1013 ? -25.947 -52.389 38.625 1.00 59.31 1013 SER A C 1
ATOM 7722 O O . SER A 1 1013 ? -24.878 -51.781 38.722 1.00 59.31 1013 SER A O 1
ATOM 7724 N N . SER A 1 1014 ? -26.553 -52.940 39.683 1.00 49.97 1014 SER A N 1
ATOM 7725 C CA . SER A 1 1014 ? -26.103 -52.824 41.081 1.00 49.97 1014 SER A CA 1
ATOM 7726 C C . SER A 1 1014 ? -25.295 -54.021 41.606 1.00 49.97 1014 SER A C 1
ATOM 7728 O O . SER A 1 1014 ? -24.835 -53.975 42.747 1.00 49.97 1014 SER A O 1
ATOM 7730 N N . ASP A 1 1015 ? -25.097 -55.075 40.809 1.00 49.00 1015 ASP A N 1
ATOM 7731 C CA . ASP A 1 1015 ? -24.365 -56.273 41.242 1.00 49.00 1015 ASP A CA 1
ATOM 7732 C C . ASP A 1 1015 ? -22.839 -56.101 41.121 1.00 49.00 1015 ASP A C 1
ATOM 7734 O O . ASP A 1 1015 ? -22.314 -55.571 40.141 1.00 49.00 1015 ASP A O 1
ATOM 7738 N N . GLY A 1 1016 ? -22.104 -56.566 42.139 1.00 47.94 1016 GLY A N 1
ATOM 7739 C CA . GLY A 1 1016 ? -20.659 -56.367 42.340 1.00 47.94 1016 GLY A CA 1
ATOM 7740 C C . GLY A 1 1016 ? -19.705 -57.097 41.378 1.00 47.94 1016 GLY A C 1
ATOM 7741 O O . GLY A 1 1016 ? -18.566 -57.356 41.760 1.00 47.94 1016 GLY A O 1
ATOM 7742 N N . GLY A 1 1017 ? -20.143 -57.442 40.164 1.00 53.62 1017 GLY A N 1
ATOM 7743 C CA . GLY A 1 1017 ? -19.307 -58.022 39.104 1.00 53.62 1017 GLY A CA 1
ATOM 7744 C C . GLY A 1 1017 ? -18.729 -56.975 38.140 1.00 53.62 1017 GLY A C 1
ATOM 7745 O O . GLY A 1 1017 ? -19.167 -55.821 38.101 1.00 53.62 1017 GLY A O 1
ATOM 7746 N N . ASP A 1 1018 ? -17.741 -57.357 37.329 1.00 49.28 1018 ASP A N 1
ATOM 7747 C CA . ASP A 1 1018 ? -17.265 -56.564 36.185 1.00 49.28 1018 ASP A CA 1
ATOM 7748 C C . ASP A 1 1018 ? -18.384 -56.518 35.128 1.00 49.28 1018 ASP A C 1
ATOM 7750 O O . ASP A 1 1018 ? -18.461 -57.436 34.326 1.00 49.28 1018 ASP A O 1
ATOM 7754 N N . GLY A 1 1019 ? -19.296 -55.530 35.224 1.00 54.38 1019 GLY A N 1
ATOM 7755 C CA . GLY A 1 1019 ? -20.454 -55.230 34.351 1.00 54.38 1019 GLY A CA 1
ATOM 7756 C C . GLY A 1 1019 ? -20.821 -56.288 33.301 1.00 54.38 1019 GLY A C 1
ATOM 7757 O O . GLY A 1 1019 ? -20.032 -56.550 32.401 1.00 54.38 1019 GLY A O 1
ATOM 7758 N N . THR A 1 1020 ? -22.023 -56.874 33.384 1.00 53.66 1020 THR A N 1
ATOM 7759 C CA . THR A 1 1020 ? -22.491 -57.989 32.531 1.00 53.66 1020 THR A CA 1
ATOM 7760 C C . THR A 1 1020 ? -22.006 -57.893 31.075 1.00 53.66 1020 THR A C 1
ATOM 7762 O O . THR A 1 1020 ? -22.530 -57.108 30.290 1.00 53.66 1020 THR A O 1
ATOM 7765 N N . GLY A 1 1021 ? -21.003 -58.702 30.713 1.00 63.47 1021 GLY A N 1
ATOM 7766 C CA . GLY A 1 1021 ? -20.492 -58.805 29.341 1.00 63.47 1021 GLY A CA 1
ATOM 7767 C C . GLY A 1 1021 ? -19.322 -57.884 28.956 1.00 63.47 1021 GLY A C 1
ATOM 7768 O O . GLY A 1 1021 ? -18.999 -57.835 27.769 1.00 63.47 1021 GLY A O 1
ATOM 7769 N N . MET A 1 1022 ? -18.668 -57.188 29.898 1.00 79.19 1022 MET A N 1
ATOM 7770 C CA . MET A 1 1022 ? -17.449 -56.407 29.622 1.00 79.19 1022 MET A CA 1
ATOM 7771 C C . MET A 1 1022 ? -16.327 -57.310 29.088 1.00 79.19 1022 MET A C 1
ATOM 7773 O O . MET A 1 1022 ? -15.846 -58.203 29.788 1.00 79.19 1022 MET A O 1
ATOM 7777 N N . ARG A 1 1023 ? -15.854 -57.040 27.865 1.00 85.00 1023 ARG A N 1
ATOM 7778 C CA . ARG A 1 1023 ? -14.612 -57.636 27.348 1.00 85.00 1023 ARG A CA 1
ATOM 7779 C C . ARG A 1 1023 ? -13.468 -56.652 27.522 1.00 85.00 1023 ARG A C 1
ATOM 7781 O O . ARG A 1 1023 ? -13.585 -55.497 27.124 1.00 85.00 1023 ARG A O 1
ATOM 7788 N N . TRP A 1 1024 ? -12.382 -57.121 28.123 1.00 89.31 1024 TRP A N 1
ATOM 7789 C CA . TRP A 1 1024 ? -11.167 -56.352 28.373 1.00 89.31 1024 TRP A CA 1
ATOM 7790 C C . TRP A 1 1024 ? -10.004 -56.977 27.619 1.00 89.31 1024 TRP A C 1
ATOM 7792 O O . TRP A 1 1024 ? -9.820 -58.193 27.678 1.00 89.31 1024 TRP A O 1
ATOM 7802 N N . LYS A 1 1025 ? -9.202 -56.138 26.974 1.00 91.50 1025 LYS A N 1
ATOM 7803 C CA . LYS A 1 1025 ? -7.950 -56.529 26.338 1.00 91.50 1025 LYS A CA 1
ATOM 7804 C C . LYS A 1 1025 ? -6.865 -55.542 26.734 1.00 91.50 1025 LYS A C 1
ATOM 7806 O O . LYS A 1 1025 ? -7.100 -54.340 26.718 1.00 91.50 1025 LYS A O 1
ATOM 7811 N N . CYS A 1 1026 ? -5.689 -56.045 27.079 1.00 92.25 1026 CYS A N 1
ATOM 7812 C CA . CYS A 1 1026 ? -4.523 -55.236 27.406 1.00 92.25 1026 CYS A CA 1
ATOM 7813 C C . CYS A 1 1026 ? -3.262 -55.954 26.926 1.00 92.25 1026 CYS A C 1
ATOM 7815 O O . CYS A 1 1026 ? -3.215 -57.185 26.948 1.00 92.25 1026 CYS A O 1
ATOM 7817 N N . VAL A 1 1027 ? -2.282 -55.199 26.435 1.00 92.69 1027 VAL A N 1
ATOM 7818 C CA . VAL A 1 1027 ? -1.007 -55.732 25.945 1.00 92.69 1027 VAL A CA 1
ATOM 7819 C C . VAL A 1 1027 ? 0.092 -54.674 26.054 1.00 92.69 1027 VAL A C 1
ATOM 7821 O O . VAL A 1 1027 ? -0.112 -53.512 25.700 1.00 92.69 1027 VAL A O 1
ATOM 7824 N N . GLY A 1 1028 ? 1.274 -55.060 26.532 1.00 89.81 1028 GLY A N 1
ATOM 7825 C CA . GLY A 1 1028 ? 2.430 -54.164 26.591 1.00 89.81 1028 GLY A CA 1
ATOM 7826 C C . GLY A 1 1028 ? 2.925 -53.738 25.205 1.00 89.81 1028 GLY A C 1
ATOM 7827 O O . GLY A 1 1028 ? 2.847 -54.504 24.246 1.00 89.81 1028 GLY A O 1
ATOM 7828 N N . ALA A 1 1029 ? 3.470 -52.527 25.093 1.00 89.12 1029 ALA A N 1
ATOM 7829 C CA . ALA A 1 1029 ? 4.090 -52.004 23.878 1.00 89.12 1029 ALA A CA 1
ATOM 7830 C C . ALA A 1 1029 ? 5.471 -51.413 24.169 1.00 89.12 1029 ALA A C 1
ATOM 7832 O O . ALA A 1 1029 ? 5.650 -50.581 25.059 1.00 89.12 1029 ALA A O 1
ATOM 7833 N N . MET A 1 1030 ? 6.465 -51.831 23.389 1.00 85.31 1030 MET A N 1
ATOM 7834 C CA . MET A 1 1030 ? 7.845 -51.390 23.569 1.00 85.31 1030 MET A CA 1
ATOM 7835 C C . MET A 1 1030 ? 8.458 -50.973 22.238 1.00 85.31 1030 MET A C 1
ATOM 7837 O O . MET A 1 1030 ? 8.282 -51.646 21.219 1.00 85.31 1030 MET A O 1
ATOM 7841 N N . TYR A 1 1031 ? 9.180 -49.854 22.256 1.00 82.50 1031 TYR A N 1
ATOM 7842 C CA . TYR A 1 1031 ? 9.951 -49.382 21.117 1.00 82.50 1031 TYR A CA 1
ATOM 7843 C C . TYR A 1 1031 ? 11.377 -49.927 21.190 1.00 82.50 1031 TYR A C 1
ATOM 7845 O O . TYR A 1 1031 ? 12.101 -49.666 22.150 1.00 82.50 1031 TYR A O 1
ATOM 7853 N N . PHE A 1 1032 ? 11.794 -50.652 20.154 1.00 81.44 1032 PHE A N 1
ATOM 7854 C CA . PHE A 1 1032 ? 13.166 -51.122 20.001 1.00 81.44 1032 PHE A CA 1
ATOM 7855 C C . PHE A 1 1032 ? 13.866 -50.295 18.918 1.00 81.44 1032 PHE A C 1
ATOM 7857 O O . PHE A 1 1032 ? 13.445 -50.341 17.755 1.00 81.44 1032 PHE A O 1
ATOM 7864 N N . PRO A 1 1033 ? 14.942 -49.554 19.245 1.00 73.81 1033 PRO A N 1
ATOM 7865 C CA . PRO A 1 1033 ? 15.703 -48.805 18.249 1.00 73.81 1033 PRO A CA 1
ATOM 7866 C C . PRO A 1 1033 ? 16.109 -49.691 17.060 1.00 73.81 1033 PRO A C 1
ATOM 7868 O O . PRO A 1 1033 ? 16.683 -50.761 17.241 1.00 73.81 1033 PRO A O 1
ATOM 7871 N N . GLY A 1 1034 ? 15.769 -49.267 15.839 1.00 73.12 1034 GLY A N 1
ATOM 7872 C CA . GLY A 1 1034 ? 16.041 -50.005 14.596 1.00 73.12 1034 GLY A CA 1
ATOM 7873 C C . GLY A 1 1034 ? 15.039 -51.114 14.236 1.00 73.12 1034 GLY A C 1
ATOM 7874 O O . GLY A 1 1034 ? 14.955 -51.472 13.066 1.00 73.12 1034 GLY A O 1
ATOM 7875 N N . LEU A 1 1035 ? 14.246 -51.621 15.189 1.00 78.00 1035 LEU A N 1
ATOM 7876 C CA . LEU A 1 1035 ? 13.214 -52.652 14.955 1.00 78.00 1035 LEU A CA 1
ATOM 7877 C C . LEU A 1 1035 ? 11.772 -52.116 15.051 1.00 78.00 1035 LEU A C 1
ATOM 7879 O O . LEU A 1 1035 ? 10.832 -52.813 14.658 1.00 78.00 1035 LEU A O 1
ATOM 7883 N N . GLY A 1 1036 ? 11.599 -50.892 15.556 1.00 82.62 1036 GLY A N 1
ATOM 7884 C CA . GLY A 1 1036 ? 10.308 -50.220 15.694 1.00 82.62 1036 GLY A CA 1
ATOM 7885 C C . GLY A 1 1036 ? 9.510 -50.667 16.922 1.00 82.62 1036 GLY A C 1
ATOM 7886 O O . GLY A 1 1036 ? 10.037 -51.285 17.849 1.00 82.62 1036 GLY A O 1
ATOM 7887 N N . TRP A 1 1037 ? 8.222 -50.327 16.932 1.00 87.12 1037 TRP A N 1
ATOM 7888 C CA . TRP A 1 1037 ? 7.288 -50.703 17.992 1.00 87.12 1037 TRP A CA 1
ATOM 7889 C C . TRP A 1 1037 ? 6.860 -52.172 17.891 1.00 87.12 1037 TRP A C 1
ATOM 7891 O O . TRP A 1 1037 ? 6.598 -52.677 16.796 1.00 87.12 1037 TRP A O 1
ATOM 7901 N N . LYS A 1 1038 ? 6.753 -52.857 19.036 1.00 88.25 1038 LYS A N 1
ATOM 7902 C CA . LYS A 1 1038 ? 6.252 -54.238 19.140 1.00 88.25 1038 LYS A CA 1
ATOM 7903 C C . LYS A 1 1038 ? 5.255 -54.376 20.289 1.00 88.25 1038 LYS A C 1
ATOM 7905 O O . LYS A 1 1038 ? 5.495 -53.844 21.371 1.00 88.25 1038 LYS A O 1
ATOM 7910 N N . LEU A 1 1039 ? 4.177 -55.132 20.055 1.00 88.06 1039 LEU A N 1
ATOM 7911 C CA . LEU A 1 1039 ? 3.286 -55.617 21.111 1.00 88.06 1039 LEU A CA 1
ATOM 7912 C C . LEU A 1 1039 ? 3.936 -56.823 21.792 1.00 88.06 1039 LEU A C 1
ATOM 7914 O O . LEU A 1 1039 ? 4.307 -57.786 21.121 1.00 88.06 1039 LEU A O 1
ATOM 7918 N N . ILE A 1 1040 ? 4.072 -56.769 23.113 1.00 89.56 1040 ILE A N 1
ATOM 7919 C CA . ILE A 1 1040 ? 4.664 -57.828 23.926 1.00 89.56 1040 ILE A CA 1
ATOM 7920 C C . ILE A 1 1040 ? 3.686 -58.152 25.064 1.00 89.56 1040 ILE A C 1
ATOM 7922 O O . ILE A 1 1040 ? 3.600 -57.409 26.044 1.00 89.56 1040 ILE A O 1
ATOM 7926 N N . PRO A 1 1041 ? 2.922 -59.249 24.947 1.00 87.81 1041 PRO A N 1
ATOM 7927 C CA . PRO A 1 1041 ? 2.047 -59.702 26.023 1.00 87.81 1041 PRO A CA 1
ATOM 7928 C C . PRO A 1 1041 ? 2.823 -59.951 27.321 1.00 87.81 1041 PRO A C 1
ATOM 7930 O O . PRO A 1 1041 ? 3.889 -60.569 27.301 1.00 87.81 1041 PRO A O 1
ATOM 7933 N N . GLY A 1 1042 ? 2.283 -59.493 28.451 1.00 84.38 1042 GLY A N 1
ATOM 7934 C CA . GLY A 1 1042 ? 2.877 -59.665 29.779 1.00 84.38 1042 GLY A CA 1
ATOM 7935 C C . GLY A 1 1042 ? 3.850 -58.556 30.197 1.00 84.38 1042 GLY A C 1
ATOM 7936 O O . GLY A 1 1042 ? 4.417 -58.628 31.290 1.00 84.38 1042 GLY A O 1
ATOM 7937 N N . THR A 1 1043 ? 4.071 -57.535 29.357 1.00 87.31 1043 THR A N 1
ATOM 7938 C CA . THR A 1 1043 ? 4.932 -56.381 29.679 1.00 87.31 1043 THR A CA 1
ATOM 7939 C C . THR A 1 1043 ? 4.164 -55.075 29.865 1.00 87.31 1043 THR A C 1
ATOM 7941 O O . THR A 1 1043 ? 4.759 -54.000 29.793 1.00 87.31 1043 THR A O 1
ATOM 7944 N N . GLU A 1 1044 ? 2.861 -55.137 30.134 1.00 88.44 1044 GLU A N 1
ATOM 7945 C CA . GLU A 1 1044 ? 1.971 -53.983 30.347 1.00 88.44 1044 GLU A CA 1
ATOM 7946 C C . GLU A 1 1044 ? 2.505 -53.073 31.462 1.00 88.44 1044 GLU A C 1
ATOM 7948 O O . GLU A 1 1044 ? 2.349 -51.860 31.437 1.00 88.44 1044 GLU A O 1
ATOM 7953 N N . ARG A 1 1045 ? 3.214 -53.668 32.427 1.00 83.31 1045 ARG A N 1
ATOM 7954 C CA . ARG A 1 1045 ? 3.833 -52.994 33.571 1.00 83.31 1045 ARG A CA 1
ATOM 7955 C C . ARG A 1 1045 ? 5.244 -52.461 33.320 1.00 83.31 1045 ARG A C 1
ATOM 7957 O O . ARG A 1 1045 ? 5.856 -52.001 34.277 1.00 83.31 1045 ARG A O 1
ATOM 7964 N N . LEU A 1 1046 ? 5.805 -52.548 32.115 1.00 80.62 1046 LEU A N 1
ATOM 7965 C CA . LEU A 1 1046 ? 7.194 -52.130 31.850 1.00 80.62 1046 LEU A CA 1
ATOM 7966 C C . LEU A 1 1046 ? 7.323 -50.781 31.127 1.00 80.62 1046 LEU A C 1
ATOM 7968 O O . LEU A 1 1046 ? 8.423 -50.235 31.094 1.00 80.62 1046 LEU A O 1
ATOM 7972 N N . GLY A 1 1047 ? 6.241 -50.232 30.572 1.00 83.62 1047 GLY A N 1
ATOM 7973 C CA . GLY A 1 1047 ? 6.295 -48.997 29.791 1.00 83.62 1047 GLY A CA 1
ATOM 7974 C C . GLY A 1 1047 ? 4.934 -48.601 29.223 1.00 83.62 1047 GLY A C 1
ATOM 7975 O O . GLY A 1 1047 ? 3.952 -48.545 29.962 1.00 83.62 1047 GLY A O 1
ATOM 7976 N N . ASN A 1 1048 ? 4.894 -48.327 27.917 1.00 87.88 1048 ASN A N 1
ATOM 7977 C CA . ASN A 1 1048 ? 3.650 -48.096 27.183 1.00 87.88 1048 ASN A CA 1
ATOM 7978 C C . ASN A 1 1048 ? 2.843 -49.395 27.098 1.00 87.88 1048 ASN A C 1
ATOM 7980 O O . ASN A 1 1048 ? 3.408 -50.489 27.012 1.00 87.88 1048 ASN A O 1
ATOM 7984 N N . TYR A 1 1049 ? 1.523 -49.293 27.093 1.00 91.75 1049 TYR A N 1
ATOM 7985 C CA . TYR A 1 1049 ? 0.644 -50.429 26.844 1.00 91.75 1049 TYR A CA 1
ATOM 7986 C C . TYR A 1 1049 ? -0.608 -49.986 26.096 1.00 91.75 1049 TYR A C 1
ATOM 7988 O O . TYR A 1 1049 ? -1.065 -48.850 26.219 1.00 91.75 1049 TYR A O 1
ATOM 7996 N N . PHE A 1 1050 ? -1.161 -50.905 25.312 1.00 93.50 1050 PHE A N 1
ATOM 7997 C CA . PHE A 1 1050 ? -2.445 -50.749 24.648 1.00 93.50 1050 PHE A CA 1
ATOM 7998 C C . PHE A 1 1050 ? -3.527 -51.436 25.461 1.00 93.50 1050 PHE A C 1
ATOM 8000 O O . PHE A 1 1050 ? -3.311 -52.510 26.021 1.00 93.50 1050 PHE A O 1
ATOM 8007 N N . TRP A 1 1051 ? -4.709 -50.838 25.486 1.00 94.25 1051 TRP A N 1
ATOM 8008 C CA . TRP A 1 1051 ? -5.866 -51.360 26.194 1.00 94.25 1051 TRP A CA 1
ATOM 8009 C C . TRP A 1 1051 ? -7.130 -51.156 25.363 1.00 94.25 1051 TRP A C 1
ATOM 8011 O O . TRP A 1 1051 ? -7.228 -50.240 24.545 1.00 94.25 1051 TRP A O 1
ATOM 8021 N N . ALA A 1 1052 ? -8.110 -52.028 25.559 1.00 93.12 1052 ALA A N 1
ATOM 8022 C CA . ALA A 1 1052 ? -9.405 -51.926 24.920 1.00 93.12 1052 ALA A CA 1
ATOM 8023 C C . ALA A 1 1052 ? -10.505 -52.487 25.820 1.00 93.12 1052 ALA A C 1
ATOM 8025 O O . ALA A 1 1052 ? -10.333 -53.505 26.497 1.00 93.12 1052 ALA A O 1
ATOM 8026 N N . VAL A 1 1053 ? -11.661 -51.833 25.789 1.00 92.38 1053 VAL A N 1
ATOM 8027 C CA . VAL A 1 1053 ? -12.884 -52.297 26.438 1.00 92.38 1053 VAL A CA 1
ATOM 8028 C C . VAL A 1 1053 ? -14.030 -52.320 25.434 1.00 92.38 1053 VAL A C 1
ATOM 8030 O O . VAL A 1 1053 ? -14.298 -51.325 24.759 1.00 92.38 1053 VAL A O 1
ATOM 8033 N N . GLN A 1 1054 ? -14.718 -53.459 25.345 1.00 89.75 1054 GLN A N 1
ATOM 8034 C CA . GLN A 1 1054 ? -15.939 -53.590 24.554 1.00 89.75 1054 GLN A CA 1
ATOM 8035 C C . GLN A 1 1054 ? -17.164 -53.390 25.442 1.00 89.75 1054 GLN A C 1
ATOM 8037 O O . GLN A 1 1054 ? -17.280 -54.012 26.504 1.00 89.75 1054 GLN A O 1
ATOM 8042 N N . ARG A 1 1055 ? -18.111 -52.573 24.977 1.00 84.25 1055 ARG A N 1
ATOM 8043 C CA . ARG A 1 1055 ? -19.435 -52.465 25.598 1.00 84.25 1055 ARG A CA 1
ATOM 8044 C C . ARG A 1 1055 ? -20.267 -53.701 25.238 1.00 84.25 1055 ARG A C 1
ATOM 8046 O O . ARG A 1 1055 ? -20.349 -54.052 24.063 1.00 84.25 1055 ARG A O 1
ATOM 8053 N N . GLY A 1 1056 ? -20.891 -54.357 26.220 1.00 72.69 1056 GLY A N 1
ATOM 8054 C CA . GLY A 1 1056 ? -21.732 -55.539 25.982 1.00 72.69 1056 GLY A CA 1
ATOM 8055 C C . GLY A 1 1056 ? -22.874 -55.264 24.988 1.00 72.69 1056 GLY A C 1
ATOM 8056 O O . GLY A 1 1056 ? -23.389 -54.146 24.918 1.00 72.69 1056 GLY A O 1
ATOM 8057 N N . LYS A 1 1057 ? -23.268 -56.271 24.194 1.00 62.47 1057 LYS A N 1
ATOM 8058 C CA . LYS A 1 1057 ? -24.493 -56.200 23.376 1.00 62.47 1057 LYS A CA 1
ATOM 8059 C C . LYS A 1 1057 ? -25.704 -56.322 24.308 1.00 62.47 1057 LYS A C 1
ATOM 8061 O O . LYS A 1 1057 ? -25.684 -57.164 25.204 1.00 62.47 1057 LYS A O 1
ATOM 8066 N N . ALA A 1 1058 ? -26.734 -55.497 24.110 1.00 51.16 1058 ALA A N 1
ATOM 8067 C CA . ALA A 1 1058 ? -28.005 -55.691 24.807 1.00 51.16 1058 ALA A CA 1
ATOM 8068 C C . ALA A 1 1058 ? -28.538 -57.107 24.495 1.00 51.16 1058 ALA A C 1
ATOM 8070 O O . ALA A 1 1058 ? -28.343 -57.562 23.365 1.00 51.16 1058 ALA A O 1
ATOM 8071 N N . PRO A 1 1059 ? -29.145 -57.823 25.459 1.00 45.44 1059 PRO A N 1
ATOM 8072 C CA . PRO A 1 1059 ? -29.797 -59.093 25.156 1.00 45.44 1059 PRO A CA 1
ATOM 8073 C C . PRO A 1 1059 ? -30.881 -58.853 24.093 1.00 45.44 1059 PRO A C 1
ATOM 8075 O O . PRO A 1 1059 ? -31.674 -57.922 24.244 1.00 45.44 1059 PRO A O 1
ATOM 8078 N N . GLU A 1 1060 ? -30.839 -59.635 23.008 1.00 31.42 1060 GLU A N 1
ATOM 8079 C CA . GLU A 1 1060 ? -31.828 -59.603 21.914 1.00 31.42 1060 GLU A CA 1
ATOM 8080 C C . GLU A 1 1060 ? -33.238 -59.980 22.377 1.00 31.42 1060 GLU A C 1
ATOM 8082 O O . GLU A 1 1060 ? -33.364 -60.894 23.231 1.00 31.42 1060 GLU A O 1
#

Radius of gyration: 37.28 Å; chains: 1; bounding box: 118×102×87 Å

Foldseek 3Di:
DDDDDDDDDDDDDDDDDDDDDDDDDDDPPDDDDDDDDDADPDDDPDDDDQLPDFFFAWDFDDLLADDPVLAFAFPPDDQLPLVAFAQAEEAFEEEQEEEEPAFQAQLADDQLPAPLRDAHPPRDYHQDSVCVQVVVQCCARNQDVLLPSDHLQSQLCLQLVRRYGYHYDGDDHDYFPDGLLLALDDCVWQHPQDFPPDHHPDHPCVRRVVRRCVVPNPVVVVVHQAYEYEYHAFALQQPQCVQFQAAAVDQQRRDCSLADDDDPPDDDGLWICGPQGRIGGSNSSSHHHWAEDDRYIYHYLLAASLSVNLRVLVSLPFAAQFDRQRDQVAAATFCFCQASSYLLQQFAHSGSNQSNHGNNNGGNNFGHHHDPLSCVSSVSDDPQQEAFEELQLQQAQDKFKAKAWASSHNDDPNHHFKYKYFYPWWQDDADDVNPDNHGLRGTFGIKMKGWHDLHDSSSSQGTTAIWIWGAHPDSDDNGIGTQFQPLDAPQDFPHAGPVRHTDTRGSRHSCSRSSRHATFFPPSSGHQKDDDVSSQKIKGFAHWRQDPSRITMTTIMMHGNNHDYDKFWAKEKDAWDKDDSDPADALQSKTKGKMKMATQIADDVSSQPPSTPDGSSVRSQKWKKFKDKDKDWPQKDKDFSGRIDMDGHGDMDMGIIIIHGDPPIDQKMKMKMKIATPRHRVHIYIHIDMDGRDQALAQADPVVLVVLLVQLVCCPPCQGQPVQVLLCQVVQLVVVLVVLCVLDVPDPDDDDDDDDDDDDDDDDDDDDPPPLDFFEEEEAACFLPSNVVVQLVLADADPDDDDDDDDDDDDDPPPPPPPGDNSSRHNAYEYEHQHPSRLVNNVVVLCVDPSSVSCCVVVRYYYDNDHLVRVVVVQDDDPDDPDDDDDDDDDDDDDDDDDDDDDDDDDDDDDDDDPQQAGQEYEAEANQLNGDCVSDNSLVVLLSSVVSHDAQHKYKYKFWALAPLQCCVVQVQQCDPPPRHSHHHPSGDSVSGDHPVRVQVSNQVSLCVVVVPDDPDSHPAKDKDKWDWDQDVPVTIDTHRPCSNNHMMMMMITHHHDDD

=== Feature glossary ===
Each block in this record encodes a different view of the same protein. In brief:

Predicted aligned error. PAE(i, j) answers: if I align the predicted and true structures on residue i, how far off (in Å) do I expect residue j to be? A block-diagonal PAE matrix with low values on the blocks and high values off-diagonal is the signature of a multi-domain protein with confidently predicted domains but uncertain inter-domain orientation.

Contact-map, Ramachandran, and PAE plots. Plot images: a contact map (which residues are close in 3D, as an N×N binary image), a Ramachandran scatter (backbone torsion angles, revealing secondary-structure composition at a glance), and — for AlphaFold structures — a PAE heatmap (pairwise prediction confidence).

Backbone torsions (φ/ψ). φ (phi) and ψ (psi) are the two rotatable backbone dihedrals per residue: φ is the C(i-1)–N–Cα–C torsion, ψ is the N–Cα–C–N(i+1) torsion, both in degrees on (−180°, 180°]. α-helical residues cluster near (−60°, −45°); β-strand residues near (−120°, +130°). A Ramachandran plot is simply a scatter of (φ, ψ) for every residue.

Foldseek 3Di. A 3Di character summarizes, for each residue, the relative orientation of the Cα frame of its nearest spatial neighbor. Because it encodes fold topology rather than chemistry, 3Di alignments detect remote structural similarity that sequence alignment misses.

Radius of gyration, Cα contacts, bounding box. Three whole-structure scalars: the radius of gyration (RMS distance of Cα from centroid, in Å), the count of Cα–Cα contacts (pairs closer than 8 Å and separated by more than four residues in sequence — i.e. tertiary, not local, contacts), and the bounding-box dimensions. Together they distinguish compact globular folds from extended fibres or disordered chains.

Sequence. Sequence gives the chain of amino acids in standard one-letter code (A=alanine, C=cysteine, …, Y=tyrosine), read N→C. It is the only feature that is directly encoded by the gene; all structural features are derived from the folded form of this sequence.

mmCIF coordinates. Atomic coordinates in PDBx/mmCIF format — the same representation the Protein Data Bank distributes. Each line of the _atom_site loop places one backbone atom in Cartesian space (units: ångströms, origin: arbitrary).

Secondary structure (3-state, P-SEA). Three-state secondary structure (P-SEA) collapses the eight DSSP classes into helix (a), strand (b), and coil (c). P-SEA assigns these from Cα geometry alone — distances and angles — without requiring backbone oxygens, so it works on any Cα trace.

InterPro / GO / CATH / organism. Functional annotations link the protein to curated databases. InterPro entries identify conserved domains and families by matching the sequence against member-database signatures (Pfam, PROSITE, CDD, …). Gene Ontology (GO) terms describe molecular function, biological process, and cellular component in a controlled vocabulary. CATH places the structure in a hierarchical fold classification (Class/Architecture/Topology/Homologous-superfamily). The organism is the source species.

B-factor. B-factor (Debye–Waller factor) reflects atomic displacement in the crystal lattice. It is an experimental observable (units Å²), not a prediction; low values mean the atom is pinned down, high values mean it moves or is heterogeneous across the crystal.

Rendered structure images. Structure images are PyMOL renders from six orthogonal camera directions. Cartoon representation draws helices as coils and strands as arrows; sticks shows the backbone as bonds; surface shows the solvent-excluded envelope. Rainbow coloring maps sequence position to hue (blue→red, N→C); chain coloring assigns a distinct color per polypeptide.

Solvent-accessible surface area. Solvent-accessible surface area (SASA) is the area in Å² traced out by the centre of a 1.4 Å probe sphere (a water molecule) rolled over the protein's van der Waals surface (Shrake–Rupley / Lee–Richards construction). Buried residues have near-zero SASA; fully exposed residues can exceed 200 Å². The total SASA scales roughly with the number of surface residues.

Secondary structure (8-state, DSSP). The SS8 string is DSSP's per-residue secondary-structure call. α-helix (H) means an i→i+4 H-bond ladder; β-strand (E) means the residue participates in a β-sheet; 3₁₀ (G) and π (I) are tighter and wider helices; T/S are turns/bends; '-' is loop.

pLDDT. For AlphaFold models, the B-factor field carries pLDDT — the model's own estimate of local accuracy on a 0–100 scale. Regions with pLDDT<50 should be treated as essentially unmodeled; they often correspond to intrinsically disordered segments.

Nearest PDB structures. Nearest PDB neighbors are the top structural matches found by Foldseek when searching this structure against the entire Protein Data Bank. Each hit reports a TM-score (0 to 1; >0.5 almost always implies the same fold) and an E-value. These are *structural* homologs — they may share no detectable sequence similarity.